Protein 9KEA (pdb70)

Radius of gyration: 30.54 Å; Cα contacts (8 Å, |Δi|>4): 1677; chains: 4; bounding box: 78×80×52 Å

Organism: NCBI:txid66428

Foldseek 3Di:
DDDADPLQADPDCCVVVVLCLQFQQKWKWFDDPPGIDIDGWGWDWDVVCAQTKIKTKDFPPPVVLVVLVVTQKIKIKGWDDKDKADCVLLVDPDDDTDMFTKMKIFIFTKDWFDDLVVQLVRVVVSVCSCCVRVRVNDDCPVCSVVVSVCSNGMIMMMTRTHDMDIGGRQCSVDDPVSSVSQLVVLCVDDVSVVSSVSSVVSSD/DDDADPLFADPDCVVVVVQCLLFQQKWKWFDDVPGIDTDGWGWDWVVLAQTKIKTKDFPPPVVLVVLVPGQKIKIKTWDDKAKADCVLQVDPPDDTDIFTKMKIFIFTKDWFQPLVVQLVGVVVSVCSNVVSVNDDCVVCSVVVVVVRNGMIMMMGRTHDMDIGGRQCSVDDLVSLVSQLVVLCVDPPPPSPVSSVSSVVSSD/DDDADPLQADPDCCVVVVLCLQFQQWWKWFADPPGIDTDGWGWDWPVVVLQQTKIKTKDFPPPVVLVVCVVTQKIKIKGWDDKAKADCVLLVDPDDDTDIFTKMKIFIFTKDWFDPLVVQLVRVVVSVCSCCVRVHVVDDCPVVSVVCVVCRNGMIMMMTRTRDMDIGGRQPSVDDLVSSVSRLVVCVPDVCPVSSVSSVVSSD/DDDADPLFADPDCCVVVVQCLQFQQWWKWFDDPPGIDTDGWGWDWDPVCAQTKIKTKDFPPPVVLVVLVVTQKIKIKGWDWKAKADCVLLVDPDDDIDIFTKMKIFIFTKDWFDDLVVQLVGVVVSCCSCCVRVHVVDDCVVPSVVVVVVRNGMIMMMTRTHDMDIGGRQCSVPDPVSSVSQLVVLCVDPDPPSPVSSVSSVVRVDD

Secondary structure (DSSP, 8-state):
-----GGGS-SSHHHHHHHHHH--EEEEEE--SSS-EEEEEEEEE----TT-EEEEEEETT-HHHHHHTT--EEEEEEEEEEEEE-GGGGT-SS---EEEEEEEEEEEEEEEE--HHHHHHHHHHHHHHHHHHTS-----GGGHHHHHHHGGGEEEEEEEEEEEEEEEESSTTS-HHHHHHHHHHHHT---HHHHHHHHHHHH-/-----GGGS-SSHHHHHHHHHH--EEEEEE--SSS-EEEEEEEEE---TT-EEEEEEETTSHHHHHGGG-SEEEEEEEEEEEEE-GGGTT-SS---EEEEEEEEEEEEEEEE--HHHHHHHHHHHHHHHHH------GGGHHHHHHHGGGEEEEEEEEEEEEEEEESSTTS-HHHHHHHHHHHHT--STTHHHHHHHHHHHH-/-----GGGS-SSHHHHHHHHHHS-EEEEEE--SSS-EEEEEEEEE-----TT-EEEEEEETTSHHHHHHTT--EEEEEEE---EEE-HHHHT-SS---EEEEEEEEEEEEEEEE--HHHHHHHHHHHHHHHHHHTS-----GGGHHHHHHHGGGEEEEEEEEEEEEEEEESSTTS-HHHHHHHHHHHHS---HHHHHHHHHHH-/-----GGGS-SSHHHHHHHHHH--EEEEEE--SSS-EEEEEEEEE----TT-EEEEEEETTSHHHHHGGG-SEEEEEEEEEEEEE-HHHHT-SS---EEEEEEEEEEEEEEEE--HHHHHHHHHHHHHHHHHHTS-----GGGHHHHHHHGGGEEEEEEEEEEEEEEEESSTTS-HHHHHHHHHHHHT--STTHHHHHHHHHHHH--

InterPro domains:
  IPR007396 Transcriptional regulator PAI 2-type [PF04299] (1-177)
  IPR007396 Transcriptional regulator PAI 2-type [PIRSF010372] (1-219)
  IPR007396 Transcriptional regulator PAI 2-type [PTHR35802] (1-219)
  IPR012349 FMN-binding split barrel [G3DSA:2.30.110.10] (1-220)

Structure (mmCIF, N/CA/C/O backbone):
data_9KEA
#
_entry.id   9KEA
#
_cell.length_a   107.621
_cell.length_b   162.475
_cell.length_c   59.032
_cell.angle_alpha   90.0
_cell.angle_beta   90.0
_cell.angle_gamma   90.0
#
_symmetry.space_group_name_H-M   'P 21 21 2'
#
loop_
_entity.id
_entity.type
_entity.pdbx_description
1 polymer 'FMN-binding negative transcriptional regulator'
2 non-polymer 'PROTOPORPHYRIN IX CONTAINING FE'
3 non-polymer 'COPPER (II) ION'
4 water water
#
loop_
_atom_site.group_PDB
_atom_site.id
_atom_site.type_symbol
_atom_site.label_atom_id
_atom_site.label_alt_id
_atom_site.label_comp_id
_atom_site.label_asym_id
_atom_site.label_entity_id
_atom_site.label_seq_id
_atom_site.pdbx_PDB_ins_code
_atom_site.Cartn_x
_atom_site.Cartn_y
_atom_site.Cartn_z
_atom_site.occupancy
_atom_site.B_iso_or_equiv
_atom_site.auth_seq_id
_atom_site.auth_comp_id
_atom_site.auth_asym_id
_atom_site.auth_atom_id
_atom_site.pdbx_PDB_model_num
ATOM 1 N N . SER A 1 1 ? 117.49159 63.08961 55.49713 1.000 38.50182 0 SER A N 1
ATOM 2 C CA . SER A 1 1 ? 117.69084 61.70656 54.98951 1.000 36.26255 0 SER A CA 1
ATOM 3 C C . SER A 1 1 ? 117.89543 60.60681 56.06322 1.000 34.44034 0 SER A C 1
ATOM 4 O O . SER A 1 1 ? 118.11166 60.91444 57.22310 1.000 35.82387 0 SER A O 1
ATOM 7 N N . MET A 1 2 ? 117.81729 59.32810 55.68259 1.000 32.91261 1 MET A N 1
ATOM 8 C CA . MET A 1 2 ? 118.02293 58.22572 56.64381 1.000 31.84448 1 MET A CA 1
ATOM 9 C C . MET A 1 2 ? 119.50215 57.91569 56.82659 1.000 31.53711 1 MET A C 1
ATOM 10 O O . MET A 1 2 ? 120.21247 57.65879 55.86438 1.000 33.40134 1 MET A O 1
ATOM 15 N N . TYR A 1 3 ? 119.96025 57.95992 58.07054 1.000 31.67239 2 TYR A N 1
ATOM 16 C CA . TYR A 1 3 ? 121.35367 57.70985 58.38898 1.000 31.76169 2 TYR A CA 1
ATOM 17 C C . TYR A 1 3 ? 121.70578 56.22366 58.30233 1.000 31.06816 2 TYR A C 1
ATOM 18 O O . TYR A 1 3 ? 121.28135 55.43591 59.13404 1.000 30.76543 2 TYR A O 1
ATOM 27 N N . VAL A 1 4 ? 122.53225 55.85623 57.33484 1.000 31.38891 3 VAL A N 1
ATOM 28 C CA . VAL A 1 4 ? 122.88063 54.44941 57.15941 1.000 31.44699 3 VAL A CA 1
ATOM 29 C C . VAL A 1 4 ? 124.36687 54.23964 57.39250 1.000 32.53879 3 VAL A C 1
ATOM 30 O O . VAL A 1 4 ? 125.19972 54.72654 56.62224 1.000 33.58006 3 VAL A O 1
ATOM 34 N N . PRO A 1 5 ? 124.70416 53.52682 58.47288 1.000 32.71612 4 PRO A N 1
ATOM 35 C CA . PRO A 1 5 ? 126.10879 53.16671 58.69964 1.000 34.15880 4 PRO A CA 1
ATOM 36 C C . PRO A 1 5 ? 126.62871 52.42111 57.46232 1.000 35.47459 4 PRO A C 1
ATOM 37 O O . PRO A 1 5 ? 125.88506 51.65925 56.83284 1.000 35.27124 4 PRO A O 1
ATOM 41 N N . GLU A 1 6 ? 127.87693 52.67624 57.10755 1.000 37.23502 5 GLU A N 1
ATOM 42 C CA . GLU A 1 6 ? 128.48309 52.16813 55.88268 1.000 39.22264 5 GLU A CA 1
ATOM 43 C C . GLU A 1 6 ? 128.34335 50.64762 55.71421 1.000 40.26228 5 GLU A C 1
ATOM 44 O O . GLU A 1 6 ? 128.21217 50.12714 54.60647 1.000 41.43984 5 GLU A O 1
ATOM 50 N N . GLN A 1 7 ? 128.42595 49.94001 56.82713 1.000 40.34053 6 GLN A N 1
ATOM 51 C CA . GLN A 1 7 ? 128.33064 48.49730 56.80901 1.000 41.94035 6 GLN A CA 1
ATOM 52 C C . GLN A 1 7 ? 126.92431 47.97166 56.50638 1.000 40.70027 6 GLN A C 1
ATOM 53 O O . GLN A 1 7 ? 126.76300 46.79605 56.19437 1.000 42.51075 6 GLN A O 1
ATOM 59 N N . TYR A 1 8 ? 125.90756 48.83559 56.58709 1.000 38.11684 7 TYR A N 1
ATOM 60 C CA . TYR A 1 8 ? 124.53230 48.38909 56.35825 1.000 37.21611 7 TYR A CA 1
ATOM 61 C C . TYR A 1 8 ? 124.00755 48.84223 55.01382 1.000 36.77549 7 TYR A C 1
ATOM 62 O O . TYR A 1 8 ? 122.81454 48.75010 54.72187 1.000 35.91164 7 TYR A O 1
ATOM 71 N N . ARG A 1 9 ? 124.93286 49.32112 54.19429 1.000 37.79098 8 ARG A N 1
ATOM 72 C CA . ARG A 1 9 ? 124.62802 49.74082 52.84092 1.000 40.18032 8 ARG A CA 1
ATOM 73 C C . ARG A 1 9 ? 124.54245 48.53413 51.89928 1.000 41.80211 8 ARG A C 1
ATOM 74 O O . ARG A 1 9 ? 125.22615 47.53391 52.10027 1.000 42.43868 8 ARG A O 1
ATOM 82 N N . PRO A 1 10 ? 123.64490 48.60251 50.90374 1.000 40.01914 9 PRO A N 1
ATOM 83 C CA . PRO A 1 10 ? 123.43675 47.50056 49.95700 1.000 42.39409 9 PRO A CA 1
ATOM 84 C C . PRO A 1 10 ? 124.65290 47.24431 49.07053 1.000 45.62596 9 PRO A C 1
ATOM 85 O O . PRO A 1 10 ? 125.26128 48.19446 48.58104 1.000 45.80434 9 PRO A O 1
ATOM 89 N N . ARG A 1 11 ? 125.00920 45.97552 48.88605 1.000 48.69612 10 ARG A N 1
ATOM 90 C CA . ARG A 1 11 ? 126.14343 45.60551 48.03417 1.000 52.66574 10 ARG A CA 1
ATOM 91 C C . ARG A 1 11 ? 125.80294 45.73760 46.55065 1.000 54.21518 10 ARG A C 1
ATOM 92 O O . ARG A 1 11 ? 126.68099 45.92006 45.71093 1.000 57.11786 10 ARG A O 1
ATOM 100 N N . ASP A 1 12 ? 124.52339 45.59968 46.23574 1.000 52.72621 11 ASP A N 1
ATOM 101 C CA . ASP A 1 12 ? 124.03350 45.75487 44.87226 1.000 53.97886 11 ASP A CA 1
ATOM 102 C C . ASP A 1 12 ? 122.74219 46.56008 44.87991 1.000 50.37980 11 ASP A C 1
ATOM 103 O O . ASP A 1 12 ? 121.94066 46.41788 45.80454 1.000 47.98049 11 ASP A O 1
ATOM 108 N N . ALA A 1 13 ? 122.52226 47.37379 43.84659 1.000 38.48168 12 ALA A N 1
ATOM 109 C CA . ALA A 1 13 ? 121.32433 48.23710 43.78685 1.000 40.42307 12 ALA A CA 1
ATOM 110 C C . ALA A 1 13 ? 120.04512 47.41465 43.59827 1.000 40.87280 12 ALA A C 1
ATOM 111 O O . ALA A 1 13 ? 118.92423 47.86138 43.92522 1.000 49.41718 12 ALA A O 1
ATOM 113 N N . SER A 1 14 ? 120.23171 46.20953 43.06966 1.000 39.76083 13 SER A N 1
ATOM 114 C CA . SER A 1 14 ? 119.15437 45.25676 42.88504 1.000 42.21343 13 SER A CA 1
ATOM 115 C C . SER A 1 14 ? 118.46649 44.91822 44.20223 1.000 40.47609 13 SER A C 1
ATOM 116 O O . SER A 1 14 ? 117.28217 44.60813 44.19892 1.000 39.74661 13 SER A O 1
ATOM 119 N N . TRP A 1 15 ? 119.18952 44.97600 45.31996 1.000 37.34272 14 TRP A N 1
ATOM 120 C CA . TRP A 1 15 ? 118.55999 44.72032 46.61484 1.000 36.71983 14 TRP A CA 1
ATOM 121 C C . TRP A 1 15 ? 117.47737 45.76852 46.87153 1.000 37.12613 14 TRP A C 1
ATOM 122 O O . TRP A 1 15 ? 116.39217 45.45917 47.34620 1.000 33.02091 14 TRP A O 1
ATOM 133 N N . THR A 1 16 ? 117.82239 47.01860 46.57945 1.000 35.89205 15 THR A N 1
ATOM 134 C CA . THR A 1 16 ? 116.93630 48.15227 46.75193 1.000 34.77328 15 THR A CA 1
ATOM 135 C C . THR A 1 16 ? 115.71813 48.07280 45.81553 1.000 33.77835 15 THR A C 1
ATOM 136 O O . THR A 1 16 ? 114.56602 48.21693 46.25350 1.000 31.18911 15 THR A O 1
ATOM 140 N N . LEU A 1 17 ? 115.97708 47.85682 44.52840 1.000 34.87574 16 LEU A N 1
ATOM 141 C CA . LEU A 1 17 ? 114.88791 47.80673 43.54928 1.000 33.88561 16 LEU A CA 1
ATOM 142 C C . LEU A 1 17 ? 113.91810 46.67253 43.91699 1.000 34.40205 16 LEU A C 1
ATOM 143 O O . LEU A 1 17 ? 112.67683 46.82724 43.89038 1.000 35.87543 16 LEU A O 1
ATOM 148 N N . GLU A 1 18 ? 114.51605 45.55683 44.31526 1.000 32.88053 17 GLU A N 1
ATOM 149 C CA . GLU A 1 18 ? 113.81204 44.36233 44.74854 1.000 34.90421 17 GLU A CA 1
ATOM 150 C C . GLU A 1 18 ? 112.93390 44.66210 45.92578 1.000 34.25962 17 GLU A C 1
ATOM 151 O O . GLU A 1 18 ? 111.76674 44.27577 45.96585 1.000 32.34791 17 GLU A O 1
ATOM 157 N N . LEU A 1 19 ? 113.50592 45.36544 46.89283 1.000 31.79108 18 LEU A N 1
ATOM 158 C CA . LEU A 1 19 ? 112.76874 45.64605 48.10727 1.000 31.18870 18 LEU A CA 1
ATOM 159 C C . LEU A 1 19 ? 111.55620 46.49557 47.76185 1.000 29.33296 18 LEU A C 1
ATOM 160 O O . LEU A 1 19 ? 110.45030 46.26080 48.25384 1.000 29.74357 18 LEU A O 1
ATOM 165 N N . ILE A 1 20 ? 111.75272 47.47053 46.88742 1.000 32.39780 19 ILE A N 1
ATOM 166 C CA . ILE A 1 20 ? 110.64328 48.33887 46.51243 1.000 29.73898 19 ILE A CA 1
ATOM 167 C C . ILE A 1 20 ? 109.50008 47.55194 45.84684 1.000 29.87949 19 ILE A C 1
ATOM 168 O O . ILE A 1 20 ? 108.32641 47.73956 46.18227 1.000 29.73977 19 ILE A O 1
ATOM 173 N N . ARG A 1 21 ? 109.84880 46.69636 44.89191 1.000 29.29896 20 ARG A N 1
ATOM 174 C CA . ARG A 1 21 ? 108.85748 45.91835 44.15642 1.000 32.83657 20 ARG A CA 1
ATOM 175 C C . ARG A 1 21 ? 108.14189 44.85919 45.01250 1.000 37.98077 20 ARG A C 1
ATOM 176 O O . ARG A 1 21 ? 106.95626 44.58010 44.82489 1.000 30.46110 20 ARG A O 1
ATOM 184 N N . SER A 1 22 ? 108.88991 44.24120 45.91829 1.000 37.29092 21 SER A N 1
ATOM 185 C CA . SER A 1 22 ? 108.34285 43.23026 46.80820 1.000 31.78620 21 SER A CA 1
ATOM 186 C C . SER A 1 22 ? 107.43483 43.82908 47.86573 1.000 29.61875 21 SER A C 1
ATOM 187 O O . SER A 1 22 ? 106.51645 43.17719 48.32749 1.000 30.08096 21 SER A O 1
ATOM 190 N N . ASN A 1 23 ? 107.69763 45.07410 48.24524 1.000 28.40644 22 ASN A N 1
ATOM 191 C CA . ASN A 1 23 ? 106.93405 45.73672 49.30840 1.000 28.97607 22 ASN A CA 1
ATOM 192 C C . ASN A 1 23 ? 106.44780 47.11781 48.91695 1.000 26.69450 22 ASN A C 1
ATOM 193 O O . ASN A 1 23 ? 106.89284 48.11705 49.47797 1.000 23.21568 22 ASN A O 1
ATOM 198 N N . PRO A 1 24 ? 105.52594 47.16771 47.94362 1.000 26.50578 23 PRO A N 1
ATOM 199 C CA . PRO A 1 24 ? 105.05886 48.38124 47.27522 1.000 24.30333 23 PRO A CA 1
ATOM 200 C C . PRO A 1 24 ? 104.05197 49.20711 48.07527 1.000 27.63519 23 PRO A C 1
ATOM 201 O O . PRO A 1 24 ? 103.67463 50.29216 47.63443 1.000 26.26223 23 PRO A O 1
ATOM 205 N N . LEU A 1 25 ? 103.59499 48.69540 49.21106 1.000 24.21210 24 LEU A N 1
ATOM 206 C CA . LEU A 1 25 ? 102.71749 49.47789 50.05959 1.000 22.35331 24 LEU A CA 1
ATOM 207 C C . LEU A 1 25 ? 103.63357 50.30928 50.93434 1.000 26.99142 24 LEU A C 1
ATOM 208 O O . LEU A 1 25 ? 104.09135 49.85452 51.97841 1.000 20.48031 24 LEU A O 1
ATOM 213 N N . ALA A 1 26 ? 103.91330 51.52449 50.47768 1.000 20.18306 25 ALA A N 1
ATOM 214 C CA . ALA A 1 26 ? 104.88449 52.38752 51.12988 1.000 22.99983 25 ALA A CA 1
ATOM 215 C C . ALA A 1 26 ? 104.20763 53.41765 51.99771 1.000 24.51850 25 ALA A C 1
ATOM 216 O O . ALA A 1 26 ? 102.99745 53.62389 51.90996 1.000 23.40569 25 ALA A O 1
ATOM 218 N N . LEU A 1 27 ? 105.01331 54.07391 52.82697 1.000 24.62509 26 LEU A N 1
ATOM 219 C CA . LEU A 1 27 ? 104.53594 55.14694 53.66085 1.000 20.57306 26 LEU A CA 1
ATOM 220 C C . LEU A 1 27 ? 104.92394 56.47647 53.03378 1.000 22.15138 26 LEU A C 1
ATOM 221 O O . LEU A 1 27 ? 106.10414 56.79709 52.89182 1.000 20.79016 26 LEU A O 1
ATOM 226 N N . LEU A 1 28 ? 103.90941 57.22016 52.61145 1.000 21.78478 27 LEU A N 1
ATOM 227 C CA . LEU A 1 28 ? 104.06460 58.54581 52.04772 1.000 18.08709 27 LEU A CA 1
ATOM 228 C C . LEU A 1 28 ? 104.01691 59.56386 53.18785 1.000 20.81940 27 LEU A C 1
ATOM 229 O O . LEU A 1 28 ? 103.04567 59.59816 53.95092 1.000 17.43033 27 LEU A O 1
ATOM 234 N N . VAL A 1 29 ? 105.09420 60.34101 53.31162 1.000 16.13439 28 VAL A N 1
ATOM 235 C CA . VAL A 1 29 ? 105.32364 61.22686 54.43932 1.000 18.57076 28 VAL A CA 1
ATOM 236 C C . VAL A 1 29 ? 105.66007 62.65271 53.95390 1.000 18.15584 28 VAL A C 1
ATOM 237 O O . VAL A 1 29 ? 106.63447 62.86501 53.21192 1.000 20.54017 28 VAL A O 1
ATOM 241 N N . THR A 1 30 ? 104.85671 63.62279 54.37185 1.000 20.27298 29 THR A N 1
ATOM 242 C CA . THR A 1 30 ? 105.10240 65.02076 53.99208 1.000 20.54399 29 THR A CA 1
ATOM 243 C C . THR A 1 30 ? 105.02127 65.89914 55.22877 1.000 18.12212 29 THR A C 1
ATOM 244 O O . THR A 1 30 ? 104.43917 65.49517 56.22675 1.000 17.19786 29 THR A O 1
ATOM 248 N N . ASN A 1 31 ? 105.63814 67.07487 55.18708 1.000 17.45598 30 ASN A N 1
ATOM 249 C CA . ASN A 1 31 ? 105.55577 67.99238 56.32103 1.000 20.99479 30 ASN A CA 1
ATOM 250 C C . ASN A 1 31 ? 104.10228 68.43878 56.55845 1.000 20.29719 30 ASN A C 1
ATOM 251 O O . ASN A 1 31 ? 103.32484 68.60440 55.61211 1.000 19.95511 30 ASN A O 1
ATOM 256 N N . GLY A 1 32 ? 103.75829 68.63986 57.82288 1.000 19.46459 31 GLY A N 1
ATOM 257 C CA . GLY A 1 32 ? 102.43832 69.09462 58.20573 1.000 21.57817 31 GLY A CA 1
ATOM 258 C C . GLY A 1 32 ? 102.55114 69.96491 59.44377 1.000 25.65267 31 GLY A C 1
ATOM 259 O O . GLY A 1 32 ? 103.63467 70.08128 60.01664 1.000 20.00729 31 GLY A O 1
ATOM 260 N N . PRO A 1 33 ? 101.43205 70.56494 59.87244 1.000 21.91277 32 PRO A N 1
ATOM 261 C CA . PRO A 1 33 ? 101.48148 71.44262 61.04894 1.000 21.57528 32 PRO A CA 1
ATOM 262 C C . PRO A 1 33 ? 101.80935 70.63516 62.29185 1.000 25.79080 32 PRO A C 1
ATOM 263 O O . PRO A 1 33 ? 101.13218 69.61157 62.52597 1.000 27.02123 32 PRO A O 1
ATOM 267 N N . GLN A 1 34 ? 102.85635 71.05823 63.01676 1.000 24.49904 33 GLN A N 1
ATOM 268 C CA . GLN A 1 34 ? 103.33291 70.45143 64.27650 1.000 23.46194 33 GLN A CA 1
ATOM 269 C C . GLN A 1 34 ? 104.07173 69.10771 64.12181 1.000 22.31020 33 GLN A C 1
ATOM 270 O O . GLN A 1 34 ? 105.00589 68.83146 64.88319 1.000 23.36027 33 GLN A O 1
ATOM 276 N N . HIS A 1 35 ? 103.63720 68.27207 63.17557 1.000 21.06709 34 HIS A N 1
ATOM 277 C CA . HIS A 1 35 ? 104.28447 66.98779 62.87727 1.000 19.98859 34 HIS A CA 1
ATOM 278 C C . HIS A 1 35 ? 103.86953 66.54786 61.47018 1.000 19.01775 34 HIS A C 1
ATOM 279 O O . HIS A 1 35 ? 102.97683 67.13100 60.88065 1.000 20.40328 34 HIS A O 1
ATOM 286 N N . PRO A 1 36 ? 104.52320 65.52901 60.90943 1.000 20.64282 35 PRO A N 1
ATOM 287 C CA . PRO A 1 36 ? 104.14858 65.22181 59.51553 1.000 19.64882 35 PRO A CA 1
ATOM 288 C C . PRO A 1 36 ? 102.82582 64.48240 59.26699 1.000 22.37439 35 PRO A C 1
ATOM 289 O O . PRO A 1 36 ? 102.17936 63.97372 60.17885 1.000 21.75344 35 PRO A O 1
ATOM 293 N N . TRP A 1 37 ? 102.45377 64.48380 57.98820 1.000 20.28555 36 TRP A N 1
ATOM 294 C CA . TRP A 1 37 ? 101.43642 63.64586 57.39773 1.000 17.83858 36 TRP A CA 1
ATOM 295 C C . TRP A 1 37 ? 102.06552 62.30216 57.03567 1.000 20.11842 36 TRP A C 1
ATOM 296 O O . TRP A 1 37 ? 103.20728 62.25975 56.52459 1.000 21.11725 36 TRP A O 1
ATOM 307 N N . ALA A 1 38 ? 101.32992 61.22178 57.28755 1.000 18.77589 37 ALA A N 1
ATOM 308 C CA . ALA A 1 38 ? 101.78525 59.88405 56.92650 1.000 18.88731 37 ALA A CA 1
ATOM 309 C C . ALA A 1 38 ? 100.61514 59.00784 56.49097 1.000 21.18770 37 ALA A C 1
ATOM 310 O O . ALA A 1 38 ? 99.68857 58.78542 57.25730 1.000 22.81099 37 ALA A O 1
ATOM 312 N N . THR A 1 39 ? 100.67016 58.50099 55.26670 1.000 22.72971 38 THR A N 1
ATOM 313 C CA . THR A 1 39 ? 99.62232 57.62110 54.76172 1.000 22.30240 38 THR A CA 1
ATOM 314 C C . THR A 1 39 ? 100.24773 56.41744 54.05723 1.000 23.89854 38 THR A C 1
ATOM 315 O O . THR A 1 39 ? 101.24828 56.56052 53.35553 1.000 25.43228 38 THR A O 1
ATOM 319 N N . HIS A 1 40 ? 99.67989 55.23983 54.28481 1.000 21.86373 39 HIS A N 1
ATOM 320 C CA . HIS A 1 40 ? 100.08239 54.02861 53.59079 1.000 20.83536 39 HIS A CA 1
ATOM 321 C C . HIS A 1 40 ? 99.44181 53.96300 52.19728 1.000 24.83948 39 HIS A C 1
ATOM 322 O O . HIS A 1 40 ? 98.21451 53.95098 52.07592 1.000 29.17454 39 HIS A O 1
ATOM 329 N N . VAL A 1 41 ? 100.26735 53.93922 51.15326 1.000 19.86111 40 VAL A N 1
ATOM 330 C CA . VAL A 1 41 ? 99.78665 53.99564 49.78187 1.000 19.78056 40 VAL A CA 1
ATOM 331 C C . VAL A 1 41 ? 100.43515 52.94991 48.88020 1.000 25.71692 40 VAL A C 1
ATOM 332 O O . VAL A 1 41 ? 101.57486 52.54450 49.09213 1.000 25.34557 40 VAL A O 1
ATOM 336 N N . PRO A 1 42 ? 99.68139 52.48571 47.88239 1.000 24.60650 41 PRO A N 1
ATOM 337 C CA . PRO A 1 42 ? 100.18008 51.52401 46.91046 1.000 25.24907 41 PRO A CA 1
ATOM 338 C C . PRO A 1 42 ? 100.89586 52.24241 45.77825 1.000 27.19103 41 PRO A C 1
ATOM 339 O O . PRO A 1 42 ? 100.25828 53.00697 45.03471 1.000 25.57312 41 PRO A O 1
ATOM 343 N N . VAL A 1 43 ? 102.20211 52.03086 45.66328 1.000 24.13874 42 VAL A N 1
ATOM 344 C CA . VAL A 1 43 ? 102.97734 52.69826 44.63064 1.000 25.13205 42 VAL A CA 1
ATOM 345 C C . VAL A 1 43 ? 103.58005 51.70139 43.65532 1.000 26.53637 42 VAL A C 1
ATOM 346 O O . VAL A 1 43 ? 103.65846 50.51365 43.93670 1.000 25.29213 42 VAL A O 1
ATOM 350 N N . LEU A 1 44 ? 103.98594 52.19462 42.49246 1.000 31.67649 43 LEU A N 1
ATOM 351 C CA . LEU A 1 44 ? 104.67722 51.38043 41.51120 1.000 27.29017 43 LEU A CA 1
ATOM 352 C C . LEU A 1 44 ? 105.51280 52.27228 40.59475 1.000 34.76635 43 LEU A C 1
ATOM 353 O O . LEU A 1 44 ? 105.18622 53.44361 40.37377 1.000 31.88549 43 LEU A O 1
ATOM 358 N N . PHE A 1 45 ? 106.57759 51.70787 40.03454 1.000 34.59692 44 PHE A N 1
ATOM 359 C CA . PHE A 1 45 ? 107.43009 52.45911 39.12531 1.000 37.96266 44 PHE A CA 1
ATOM 360 C C . PHE A 1 45 ? 106.68405 52.77804 37.83959 1.000 41.04626 44 PHE A C 1
ATOM 361 O O . PHE A 1 45 ? 105.90312 51.96527 37.34624 1.000 42.83160 44 PHE A O 1
ATOM 369 N N . ALA A 1 46 ? 106.92677 53.96613 37.30575 1.000 43.28750 45 ALA A N 1
ATOM 370 C CA . ALA A 1 46 ? 106.37262 54.34539 36.02584 1.000 40.59616 45 ALA A CA 1
ATOM 371 C C . ALA A 1 46 ? 107.22388 53.66947 34.95409 1.000 46.55146 45 ALA A C 1
ATOM 372 O O . ALA A 1 46 ? 108.42500 53.42638 35.16314 1.000 45.26356 45 ALA A O 1
ATOM 374 N N . GLU A 1 47 ? 106.60186 53.32762 33.83022 1.000 48.34874 46 GLU A N 1
ATOM 375 C CA . GLU A 1 47 ? 107.30970 52.62950 32.75940 1.000 52.03016 46 GLU A CA 1
ATOM 376 C C . GLU A 1 47 ? 108.48230 53.45846 32.23985 1.000 49.22824 46 GLU A C 1
ATOM 377 O O . GLU A 1 47 ? 109.64033 53.04327 32.34168 1.000 51.15053 46 GLU A O 1
ATOM 379 N N . ASP A 1 64 ? 120.98686 55.94749 40.40303 1.000 44.91122 63 ASP A N 1
ATOM 380 C CA . ASP A 1 64 ? 120.50180 54.85642 39.56073 1.000 48.71669 63 ASP A CA 1
ATOM 381 C C . ASP A 1 64 ? 118.97021 54.80181 39.48506 1.000 47.70047 63 ASP A C 1
ATOM 382 O O . ASP A 1 64 ? 118.39350 54.57321 38.41948 1.000 48.50212 63 ASP A O 1
ATOM 387 N N . LEU A 1 65 ? 118.31549 55.02751 40.61519 1.000 39.87119 64 LEU A N 1
ATOM 388 C CA . LEU A 1 65 ? 116.87448 55.20128 40.62958 1.000 33.62355 64 LEU A CA 1
ATOM 389 C C . LEU A 1 65 ? 116.58040 56.68632 40.45431 1.000 36.02060 64 LEU A C 1
ATOM 390 O O . LEU A 1 65 ? 115.46757 57.07232 40.08221 1.000 31.70592 64 LEU A O 1
ATOM 395 N N . VAL A 1 66 ? 117.59382 57.51193 40.74157 1.000 32.48571 65 VAL A N 1
ATOM 396 C CA . VAL A 1 66 ? 117.46785 58.95644 40.64754 1.000 32.25957 65 VAL A CA 1
ATOM 397 C C . VAL A 1 66 ? 117.00636 59.33745 39.24673 1.000 33.69832 65 VAL A C 1
ATOM 398 O O . VAL A 1 66 ? 117.50842 58.82361 38.24971 1.000 35.70472 65 VAL A O 1
ATOM 402 N N . GLY A 1 67 ? 115.99335 60.19250 39.18561 1.000 32.77410 66 GLY A N 1
ATOM 403 C CA . GLY A 1 67 ? 115.39749 60.57835 37.92302 1.000 34.52522 66 GLY A CA 1
ATOM 404 C C . GLY A 1 67 ? 114.20671 59.73796 37.48637 1.000 34.43527 66 GLY A C 1
ATOM 405 O O . GLY A 1 67 ? 113.43397 60.17001 36.63235 1.000 34.35673 66 GLY A O 1
ATOM 406 N N . ARG A 1 68 ? 114.04865 58.54650 38.06365 1.000 35.37033 67 ARG A N 1
ATOM 407 C CA . ARG A 1 68 ? 112.87675 57.71358 37.78079 1.000 32.65886 67 ARG A CA 1
ATOM 408 C C . ARG A 1 68 ? 111.67000 58.22944 38.55610 1.000 33.27805 67 ARG A C 1
ATOM 409 O O . ARG A 1 68 ? 111.80659 59.07165 39.44534 1.000 31.19371 67 ARG A O 1
ATOM 417 N N . ARG A 1 69 ? 110.48802 57.73483 38.20449 1.000 32.88264 68 ARG A N 1
ATOM 418 C CA . ARG A 1 69 ? 109.25335 58.20364 38.81893 1.000 33.15089 68 ARG A CA 1
ATOM 419 C C . ARG A 1 69 ? 108.44136 57.08424 39.45656 1.000 31.42910 68 ARG A C 1
ATOM 420 O O . ARG A 1 69 ? 108.26650 56.00341 38.88005 1.000 28.98869 68 ARG A O 1
ATOM 428 N N . LEU A 1 70 ? 107.94961 57.36165 40.65573 1.000 31.35744 69 LEU A N 1
ATOM 429 C CA . LEU A 1 70 ? 107.05915 56.45785 41.35931 1.000 29.10515 69 LEU A CA 1
ATOM 430 C C . LEU A 1 70 ? 105.64739 57.02046 41.28851 1.000 28.52171 69 LEU A C 1
ATOM 431 O O . LEU A 1 70 ? 105.43726 58.20588 41.48627 1.000 30.22630 69 LEU A O 1
ATOM 436 N N . LEU A 1 71 ? 104.69345 56.16670 40.95446 1.000 28.54077 70 LEU A N 1
ATOM 437 C CA . LEU A 1 71 ? 103.29532 56.53944 40.83732 1.000 28.54815 70 LEU A CA 1
ATOM 438 C C . LEU A 1 71 ? 102.52585 55.93602 41.98610 1.000 28.92401 70 LEU A C 1
ATOM 439 O O . LEU A 1 71 ? 102.84598 54.84526 42.44131 1.000 27.83941 70 LEU A O 1
ATOM 444 N N . GLY A 1 72 ? 101.49144 56.62581 42.44158 1.000 26.43197 71 GLY A N 1
ATOM 445 C CA . GLY A 1 72 ? 100.69719 56.09915 43.52793 1.000 25.34437 71 GLY A CA 1
ATOM 446 C C . GLY A 1 72 ? 99.30057 56.66999 43.52914 1.000 27.68353 71 GLY A C 1
ATOM 447 O O . GLY A 1 72 ? 98.99751 57.62923 42.80935 1.000 26.11743 71 GLY A O 1
ATOM 448 N N . HIS A 1 73 ? 98.44303 56.08560 44.35215 1.000 23.48035 72 HIS A N 1
ATOM 449 C CA . HIS A 1 73 ? 97.11757 56.64757 44.51981 1.000 26.98175 72 HIS A CA 1
ATOM 450 C C . HIS A 1 73 ? 96.64607 56.56114 45.96231 1.000 25.30409 72 HIS A C 1
ATOM 451 O O . HIS A 1 73 ? 97.23414 55.84857 46.79361 1.000 28.91029 72 HIS A O 1
ATOM 458 N N . LEU A 1 74 ? 95.61612 57.33735 46.26012 1.000 21.56426 73 LEU A N 1
ATOM 459 C CA . LEU A 1 74 ? 95.04737 57.39183 47.60237 1.000 24.56243 73 LEU A CA 1
ATOM 460 C C . LEU A 1 74 ? 93.61009 57.90138 47.54909 1.000 25.56132 73 LEU A C 1
ATOM 461 O O . LEU A 1 74 ? 93.10331 58.31207 46.48989 1.000 23.74344 73 LEU A O 1
ATOM 466 N N . ASN A 1 75 ? 92.95559 57.83516 48.69996 1.000 25.25001 74 ASN A N 1
ATOM 467 C CA . ASN A 1 75 ? 91.55900 58.21611 48.82554 1.000 24.24238 74 ASN A CA 1
ATOM 468 C C . ASN A 1 75 ? 91.37479 59.72808 48.68830 1.000 28.72177 74 ASN A C 1
ATOM 469 O O . ASN A 1 75 ? 92.04186 60.51310 49.36406 1.000 28.73796 74 ASN A O 1
ATOM 474 N N . LEU A 1 76 ? 90.48599 60.12745 47.78870 1.000 28.43805 75 LEU A N 1
ATOM 475 C CA . LEU A 1 76 ? 90.15389 61.54135 47.61923 1.000 28.07971 75 LEU A CA 1
ATOM 476 C C . LEU A 1 76 ? 89.70117 62.15694 48.94087 1.000 24.81802 75 LEU A C 1
ATOM 477 O O . LEU A 1 76 ? 89.99022 63.30262 49.23853 1.000 28.08720 75 LEU A O 1
ATOM 482 N N . MET A 1 77 ? 89.01747 61.36925 49.75153 1.000 27.51899 76 MET A N 1
ATOM 483 C CA . MET A 1 77 ? 88.49196 61.86396 51.01408 1.000 31.16948 76 MET A CA 1
ATOM 484 C C . MET A 1 77 ? 89.55226 61.89389 52.10232 1.000 24.35186 76 MET A C 1
ATOM 485 O O . MET A 1 77 ? 89.30594 62.38644 53.18740 1.000 31.11332 76 MET A O 1
ATOM 490 N N . ASN A 1 78 ? 90.72987 61.36390 51.80771 1.000 23.71024 77 ASN A N 1
ATOM 491 C CA . ASN A 1 78 ? 91.85102 61.42649 52.73510 1.000 22.50163 77 ASN A CA 1
ATOM 492 C C . ASN A 1 78 ? 92.33631 62.86432 52.78297 1.000 23.40939 77 ASN A C 1
ATOM 493 O O . ASN A 1 78 ? 92.70582 63.42443 51.74609 1.000 23.56846 77 ASN A O 1
ATOM 498 N N . PRO A 1 79 ? 92.32938 63.47322 53.97700 1.000 22.93956 78 PRO A N 1
ATOM 499 C CA . PRO A 1 79 ? 92.75099 64.87002 54.17433 1.000 20.78502 78 PRO A CA 1
ATOM 500 C C . PRO A 1 79 ? 94.18641 65.12289 53.72858 1.000 24.10819 78 PRO A C 1
ATOM 501 O O . PRO A 1 79 ? 94.55366 66.25646 53.34023 1.000 22.93891 78 PRO A O 1
ATOM 505 N N . HIS A 1 80 ? 94.98433 64.05212 53.76415 1.000 20.08386 79 HIS A N 1
ATOM 506 C CA . HIS A 1 80 ? 96.35688 64.10708 53.31167 1.000 23.48043 79 HIS A CA 1
ATOM 507 C C . HIS A 1 80 ? 96.41000 64.54528 51.85892 1.000 23.01721 79 HIS A C 1
ATOM 508 O O . HIS A 1 80 ? 97.31503 65.26567 51.45899 1.000 24.83359 79 HIS A O 1
ATOM 515 N N . TRP A 1 81 ? 95.43769 64.10466 51.07532 1.000 19.46017 80 TRP A N 1
ATOM 516 C CA . TRP A 1 81 ? 95.34699 64.51593 49.67815 1.000 26.93712 80 TRP A CA 1
ATOM 517 C C . TRP A 1 81 ? 95.26660 66.04431 49.58801 1.000 25.57382 80 TRP A C 1
ATOM 518 O O . TRP A 1 81 ? 95.93612 66.66855 48.76298 1.000 27.09584 80 TRP A O 1
ATOM 529 N N . GLU A 1 82 ? 94.47376 66.65240 50.46005 1.000 25.64629 81 GLU A N 1
ATOM 530 C CA . GLU A 1 82 ? 94.37634 68.10263 50.44695 1.000 28.81454 81 GLU A CA 1
ATOM 531 C C . GLU A 1 82 ? 95.73966 68.69779 50.81863 1.000 27.04197 81 GLU A C 1
ATOM 532 O O . GLU A 1 82 ? 96.19710 69.65994 50.18581 1.000 25.97410 81 GLU A O 1
ATOM 538 N N . ALA A 1 83 ? 96.39693 68.10752 51.81782 1.000 25.84577 82 ALA A N 1
ATOM 539 C CA . ALA A 1 83 ? 97.72456 68.58468 52.21971 1.000 26.74875 82 ALA A CA 1
ATOM 540 C C . ALA A 1 83 ? 98.78954 68.45354 51.12881 1.000 27.12463 82 ALA A C 1
ATOM 541 O O . ALA A 1 83 ? 99.75998 69.22085 51.11198 1.000 28.73153 82 ALA A O 1
ATOM 543 N N . LEU A 1 84 ? 98.63054 67.49017 50.23098 1.000 23.41373 83 LEU A N 1
ATOM 544 C CA . LEU A 1 84 ? 99.65074 67.26325 49.21100 1.000 25.77992 83 LEU A CA 1
ATOM 545 C C . LEU A 1 84 ? 99.78519 68.48611 48.31332 1.000 28.01057 83 LEU A C 1
ATOM 546 O O . LEU A 1 84 ? 100.86095 68.77139 47.80286 1.000 33.26812 83 LEU A O 1
ATOM 551 N N . ALA A 1 85 ? 98.68932 69.21341 48.14346 1.000 25.20821 84 ALA A N 1
ATOM 552 C CA . ALA A 1 85 ? 98.72923 70.47210 47.43443 1.000 31.69768 84 ALA A CA 1
ATOM 553 C C . ALA A 1 85 ? 99.57523 71.35923 48.32623 1.000 29.37945 84 ALA A C 1
ATOM 554 O O . ALA A 1 85 ? 99.41817 71.35711 49.54201 1.000 38.46080 84 ALA A O 1
ATOM 556 N N . GLY A 1 86 ? 100.52074 72.07405 47.76928 1.000 26.97469 85 GLY A N 1
ATOM 557 C CA . GLY A 1 86 ? 101.36841 72.84122 48.65709 1.000 32.45635 85 GLY A CA 1
ATOM 558 C C . GLY A 1 86 ? 102.58411 72.12437 49.24315 1.000 30.88390 85 GLY A C 1
ATOM 559 O O . GLY A 1 86 ? 103.34502 72.72760 50.00244 1.000 34.10547 85 GLY A O 1
ATOM 560 N N . ALA A 1 87 ? 102.77309 70.84595 48.92936 1.000 28.39121 86 ALA A N 1
ATOM 561 C CA . ALA A 1 87 ? 104.00887 70.16563 49.34164 1.000 25.52677 86 ALA A CA 1
ATOM 562 C C . ALA A 1 87 ? 104.83757 69.96639 48.07447 1.000 24.63534 86 ALA A C 1
ATOM 563 O O . ALA A 1 87 ? 104.43230 69.26060 47.16421 1.000 29.57707 86 ALA A O 1
ATOM 565 N N . GLY A 1 88 ? 106.00016 70.58571 48.01061 1.000 21.13272 87 GLY A N 1
ATOM 566 C CA . GLY A 1 88 ? 106.85640 70.44112 46.84704 1.000 21.98617 87 GLY A CA 1
ATOM 567 C C . GLY A 1 88 ? 107.56611 69.09856 46.79498 1.000 23.51555 87 GLY A C 1
ATOM 568 O O . GLY A 1 88 ? 107.84566 68.59689 45.70867 1.000 22.15108 87 GLY A O 1
ATOM 569 N N . HIS A 1 89 ? 107.86709 68.53662 47.96734 1.000 20.81507 88 HIS A N 1
ATOM 570 C CA . HIS A 1 89 ? 108.66389 67.31226 48.06535 1.000 23.07824 88 HIS A CA 1
ATOM 571 C C . HIS A 1 89 ? 108.12788 66.31578 49.09306 1.000 25.65577 88 HIS A C 1
ATOM 572 O O . HIS A 1 89 ? 107.44467 66.69527 50.06928 1.000 20.63259 88 HIS A O 1
ATOM 579 N N . ALA A 1 90 ? 108.50807 65.05242 48.92027 1.000 23.19631 89 ALA A N 1
ATOM 580 C CA . ALA A 1 90 ? 108.00342 64.01668 49.80853 1.000 25.86532 89 ALA A CA 1
ATOM 581 C C . ALA A 1 90 ? 108.99893 62.89585 50.07197 1.000 20.10473 89 ALA A C 1
ATOM 582 O O . ALA A 1 90 ? 109.96261 62.70529 49.32095 1.000 21.65325 89 ALA A O 1
ATOM 584 N N . LEU A 1 91 ? 108.69599 62.12287 51.11582 1.000 20.87046 90 LEU A N 1
ATOM 585 C CA . LEU A 1 91 ? 109.47484 60.93491 51.44956 1.000 24.20532 90 LEU A CA 1
ATOM 586 C C . LEU A 1 91 ? 108.57316 59.71053 51.31882 1.000 23.87629 90 LEU A C 1
ATOM 587 O O . LEU A 1 91 ? 107.43137 59.76142 51.73685 1.000 21.98693 90 LEU A O 1
ATOM 592 N N . LEU A 1 92 ? 109.07019 58.63230 50.71620 1.000 25.90154 91 LEU A N 1
ATOM 593 C CA . LEU A 1 92 ? 108.37306 57.34178 50.67383 1.000 23.87085 91 LEU A CA 1
ATOM 594 C C . LEU A 1 92 ? 109.21615 56.29197 51.39320 1.000 23.96793 91 LEU A C 1
ATOM 595 O O . LEU A 1 92 ? 110.35284 56.06174 51.02320 1.000 21.10283 91 LEU A O 1
ATOM 600 N N . VAL A 1 93 ? 108.66112 55.65271 52.41546 1.000 22.54464 92 VAL A N 1
ATOM 601 C CA . VAL A 1 93 ? 109.39372 54.63728 53.15283 1.000 23.72487 92 VAL A CA 1
ATOM 602 C C . VAL A 1 93 ? 108.84518 53.24850 52.86985 1.000 25.20524 92 VAL A C 1
ATOM 603 O O . VAL A 1 93 ? 107.67793 52.97535 53.12326 1.000 24.68283 92 VAL A O 1
ATOM 607 N N . PHE A 1 94 ? 109.71419 52.38628 52.35425 1.000 22.33347 93 PHE A N 1
ATOM 608 C CA . PHE A 1 94 ? 109.41746 50.99757 52.05258 1.000 21.31345 93 PHE A CA 1
ATOM 609 C C . PHE A 1 94 ? 110.06857 50.16623 53.13341 1.000 27.00604 93 PHE A C 1
ATOM 610 O O . PHE A 1 94 ? 111.20050 50.44110 53.51650 1.000 27.93163 93 PHE A O 1
ATOM 618 N N . GLN A 1 95 ? 109.37266 49.14859 53.62436 1.000 22.72492 94 GLN A N 1
ATOM 619 C CA . GLN A 1 95 ? 109.96228 48.28007 54.62020 1.000 24.48084 94 GLN A CA 1
ATOM 620 C C . GLN A 1 95 ? 109.90160 46.85002 54.14848 1.000 24.20111 94 GLN A C 1
ATOM 621 O O . GLN A 1 95 ? 108.87111 46.39149 53.68805 1.000 24.42170 94 GLN A O 1
ATOM 627 N N . GLY A 1 96 ? 11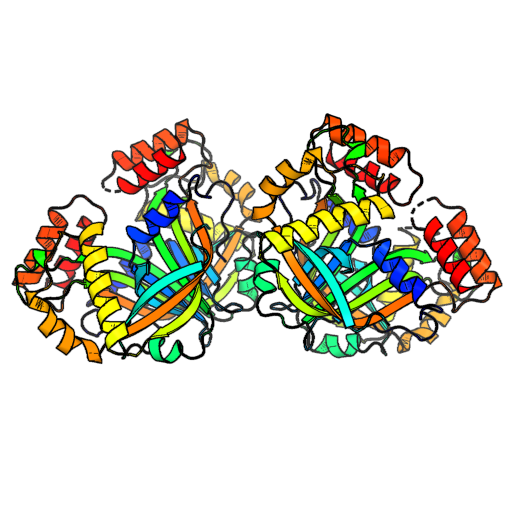1.02259 46.14356 54.25165 1.000 31.27056 95 GLY A N 1
ATOM 628 C CA . GLY A 1 96 ? 111.05905 44.72997 53.92565 1.000 26.65622 95 GLY A CA 1
ATOM 629 C C . GLY A 1 96 ? 111.15296 43.95431 55.22150 1.000 27.85539 95 GLY A C 1
ATOM 630 O O . GLY A 1 96 ? 110.82952 44.47713 56.28611 1.000 26.86483 95 GLY A O 1
ATOM 631 N N . PRO A 1 97 ? 111.64448 42.71081 55.15022 1.000 30.01316 96 PRO A N 1
ATOM 632 C CA . PRO A 1 97 ? 111.74648 41.89451 56.36287 1.000 30.77122 96 PRO A CA 1
ATOM 633 C C . PRO A 1 97 ? 112.63018 42.50864 57.44636 1.000 33.39633 96 PRO A C 1
ATOM 634 O O . PRO A 1 97 ? 113.58011 43.25114 57.16982 1.000 27.52370 96 PRO A O 1
ATOM 638 N N . GLY A 1 98 ? 112.29403 42.18145 58.68564 1.000 26.85562 97 GLY A N 1
ATOM 639 C CA . GLY A 1 98 ? 113.04883 42.61409 59.83764 1.000 26.54216 97 GLY A CA 1
ATOM 640 C C . GLY A 1 98 ? 112.69048 41.74457 61.02512 1.000 31.94578 97 GLY A C 1
ATOM 641 O O . GLY A 1 98 ? 111.61085 41.14675 61.07750 1.000 32.91526 97 GLY A O 1
ATOM 642 N N . SER A 1 99 ? 113.57511 41.70309 62.00803 1.000 28.00946 98 SER A N 1
ATOM 643 C CA . SER A 1 99 ? 113.35924 40.90405 63.18493 1.000 28.90245 98 SER A CA 1
ATOM 644 C C . SER A 1 99 ? 114.28089 41.32445 64.29893 1.000 32.04155 98 SER A C 1
ATOM 645 O O . SER A 1 99 ? 115.38899 41.80803 64.06007 1.000 30.82471 98 SER A O 1
ATOM 648 N N . TYR A 1 100 ? 113.82257 41.09824 65.52052 1.000 29.53578 99 TYR A N 1
ATOM 649 C CA . TYR A 1 100 ? 114.65584 41.25663 66.68628 1.000 30.06397 99 TYR A CA 1
ATOM 650 C C . TYR A 1 100 ? 115.73745 40.18791 66.66212 1.000 31.49673 99 TYR A C 1
ATOM 651 O O . TYR A 1 100 ? 115.47849 39.02700 66.30562 1.000 32.62198 99 TYR A O 1
ATOM 660 N N . VAL A 1 101 ? 116.93949 40.57047 67.07364 1.000 31.64036 100 VAL A N 1
ATOM 661 C CA . VAL A 1 101 ? 118.05394 39.62032 67.17866 1.000 33.15120 100 VAL A CA 1
ATOM 662 C C . VAL A 1 101 ? 118.48595 39.57308 68.62032 1.000 34.09951 100 VAL A C 1
ATOM 663 O O . VAL A 1 101 ? 119.11214 40.52231 69.12234 1.000 33.61958 100 VAL A O 1
ATOM 667 N N . SER A 1 102 ? 118.13363 38.47020 69.27700 1.000 35.61545 101 SER A N 1
ATOM 668 C CA . SER A 1 102 ? 118.49700 38.20932 70.66832 1.000 36.94963 101 SER A CA 1
ATOM 669 C C . SER A 1 102 ? 119.92565 37.66019 70.77561 1.000 38.23392 101 SER A C 1
ATOM 670 O O . SER A 1 102 ? 120.31910 36.81312 69.98265 1.000 38.94953 101 SER A O 1
ATOM 673 N N . PRO A 1 103 ? 120.69933 38.14290 71.76148 1.000 38.69799 102 PRO A N 1
ATOM 674 C CA . PRO A 1 103 ? 122.10649 37.74248 71.89195 1.000 43.13195 102 PRO A CA 1
ATOM 675 C C . PRO A 1 103 ? 122.29309 36.23858 72.12380 1.000 45.51059 102 PRO A C 1
ATOM 676 O O . PRO A 1 103 ? 123.37966 35.72849 71.88770 1.000 43.47952 102 PRO A O 1
ATOM 680 N N . THR A 1 104 ? 121.24820 35.54750 72.56671 1.000 46.00392 103 THR A N 1
ATOM 681 C CA . THR A 1 104 ? 121.33694 34.11598 72.80136 1.000 46.53247 103 THR A CA 1
ATOM 682 C C . THR A 1 104 ? 121.82125 33.41297 71.53923 1.000 47.73018 103 THR A C 1
ATOM 683 O O . THR A 1 104 ? 122.67860 32.53016 71.58974 1.000 47.03435 103 THR A O 1
ATOM 687 N N . VAL A 1 105 ? 121.32893 33.88932 70.40378 1.000 46.50059 104 VAL A N 1
ATOM 688 C CA . VAL A 1 105 ? 121.68151 33.34335 69.10476 1.000 43.91080 104 VAL A CA 1
ATOM 689 C C . VAL A 1 105 ? 123.19150 33.41157 68.83619 1.000 44.50835 104 VAL A C 1
ATOM 690 O O . VAL A 1 105 ? 123.76341 32.50271 68.23342 1.000 45.97588 104 VAL A O 1
ATOM 694 N N . TYR A 1 106 ? 123.82984 34.48626 69.29653 1.000 43.56483 105 TYR A N 1
ATOM 695 C CA . TYR A 1 106 ? 125.26421 34.71160 69.07694 1.000 44.11322 105 TYR A CA 1
ATOM 696 C C . TYR A 1 106 ? 126.14127 33.69500 69.80710 1.000 46.63570 105 TYR A C 1
ATOM 697 O O . TYR A 1 106 ? 127.20683 33.29782 69.31656 1.000 48.83014 105 TYR A O 1
ATOM 706 N N . GLU A 1 107 ? 125.69069 33.30236 70.99428 1.000 48.01622 106 GLU A N 1
ATOM 707 C CA . GLU A 1 107 ? 126.42642 32.38280 71.85904 1.000 49.94337 106 GLU A CA 1
ATOM 708 C C . GLU A 1 107 ? 127.74377 32.99694 72.29167 1.000 52.74265 106 GLU A C 1
ATOM 709 O O . GLU A 1 107 ? 128.73838 32.31153 72.50473 1.000 55.35527 106 GLU A O 1
ATOM 715 N N . THR A 1 108 ? 127.72416 34.31170 72.42781 1.000 57.49027 107 THR A N 1
ATOM 716 C CA . THR A 1 108 ? 128.88533 35.05536 72.85581 1.000 53.13661 107 THR A CA 1
ATOM 717 C C . THR A 1 108 ? 128.48545 35.99980 73.97521 1.000 51.18904 107 THR A C 1
ATOM 718 O O . THR A 1 108 ? 127.30862 36.31412 74.15525 1.000 51.14336 107 THR A O 1
ATOM 722 N N . ALA A 1 109 ? 129.48116 36.44350 74.72511 1.000 55.24904 108 ALA A N 1
ATOM 723 C CA . ALA A 1 109 ? 129.29685 37.43482 75.76750 1.000 54.21786 108 ALA A CA 1
ATOM 724 C C . ALA A 1 109 ? 130.62959 38.15400 75.90523 1.000 53.12165 108 ALA A C 1
ATOM 725 O O . ALA A 1 109 ? 131.67136 37.51372 75.85776 1.000 55.69259 108 ALA A O 1
ATOM 727 N N . PRO A 1 110 ? 130.60719 39.48960 76.05529 1.000 55.02062 109 PRO A N 1
ATOM 728 C CA . PRO A 1 110 ? 129.39539 40.31906 76.11412 1.000 47.46696 109 PRO A CA 1
ATOM 729 C C . PRO A 1 110 ? 128.75441 40.62393 74.75870 1.000 46.91203 109 PRO A C 1
ATOM 730 O O . PRO A 1 110 ? 129.36360 40.45840 73.70636 1.000 50.30897 109 PRO A O 1
ATOM 734 N N . ALA A 1 111 ? 127.51759 41.09398 74.80538 1.000 45.61099 110 ALA A N 1
ATOM 735 C CA . ALA A 1 111 ? 126.78957 41.47183 73.60454 1.000 44.08455 110 ALA A CA 1
ATOM 736 C C . ALA A 1 111 ? 125.69830 42.45649 73.95792 1.000 43.47698 110 ALA A C 1
ATOM 737 O O . ALA A 1 111 ? 125.46593 42.76027 75.12676 1.000 44.32602 110 ALA A O 1
ATOM 739 N N . ALA A 1 112 ? 125.03139 42.94568 72.92676 1.000 42.11423 111 ALA A N 1
ATOM 740 C CA . ALA A 1 112 ? 123.83934 43.74940 73.08080 1.000 40.61594 111 ALA A CA 1
ATOM 741 C C . ALA A 1 112 ? 122.86910 43.23129 72.04573 1.000 37.95586 111 ALA A C 1
ATOM 742 O O . ALA A 1 112 ? 123.28873 42.80683 70.97085 1.000 40.96853 111 ALA A O 1
ATOM 744 N N . PRO A 1 113 ? 121.57105 43.23925 72.36376 1.000 35.47240 112 PRO A N 1
ATOM 745 C CA . PRO A 1 113 ? 120.60539 42.78435 71.36098 1.000 36.68778 112 PRO A CA 1
ATOM 746 C C . PRO A 1 113 ? 120.54962 43.78116 70.22081 1.000 36.28519 112 PRO A C 1
ATOM 747 O O . PRO A 1 113 ? 121.09108 44.87448 70.36955 1.000 34.24602 112 PRO A O 1
ATOM 751 N N . THR A 1 114 ? 119.90883 43.43564 69.10918 1.000 34.94053 113 THR A N 1
ATOM 752 C CA . THR A 1 114 ? 119.70661 44.45372 68.07980 1.000 33.42489 113 THR A CA 1
ATOM 753 C C . THR A 1 114 ? 118.49597 44.13048 67.23463 1.000 28.94352 113 THR A C 1
ATOM 754 O O . THR A 1 114 ? 117.70012 43.28389 67.59043 1.000 30.64033 113 THR A O 1
ATOM 758 N N . TRP A 1 115 ? 118.29546 44.88054 66.16748 1.000 27.75213 114 TRP A N 1
ATOM 759 C CA . TRP A 1 115 ? 117.21073 44.60454 65.25646 1.000 27.12605 114 TRP A CA 1
ATOM 760 C C . TRP A 1 115 ? 117.79194 44.58138 63.86509 1.000 26.97087 114 TRP A C 1
ATOM 761 O O . TRP A 1 115 ? 118.45857 45.52694 63.46225 1.000 29.43631 114 TRP A O 1
ATOM 772 N N . ASP A 1 116 ? 117.55963 43.50120 63.13533 1.000 27.64466 115 ASP A N 1
ATOM 773 C CA . ASP A 1 116 ? 117.99382 43.42102 61.75188 1.000 27.73399 115 ASP A CA 1
ATOM 774 C C . ASP A 1 116 ? 116.79823 43.80517 60.90963 1.000 31.68803 115 ASP A C 1
ATOM 775 O O . ASP A 1 116 ? 115.71033 43.32647 61.16259 1.000 32.11684 115 ASP A O 1
ATOM 780 N N . PHE A 1 117 ? 116.95991 44.70336 59.94939 1.000 32.12534 116 PHE A N 1
ATOM 781 C CA . PHE A 1 117 ? 115.80870 45.07462 59.14481 1.000 27.92155 116 PHE A CA 1
ATOM 782 C C . PHE A 1 117 ? 116.23273 45.65639 57.81433 1.000 30.72234 116 PHE A C 1
ATOM 783 O O . PHE A 1 117 ? 117.40544 45.97507 57.60489 1.000 29.53490 116 PHE A O 1
ATOM 791 N N . THR A 1 118 ? 115.25734 45.78536 56.92005 1.000 29.49978 117 THR A N 1
ATOM 792 C CA . THR A 1 118 ? 115.50027 46.29212 55.58506 1.000 25.63241 117 THR A CA 1
ATOM 793 C C . THR A 1 118 ? 114.50318 47.40306 55.29040 1.000 26.95109 117 THR A C 1
ATOM 794 O O . THR A 1 118 ? 113.30408 47.26883 55.54227 1.000 31.57937 117 THR A O 1
ATOM 798 N N . SER A 1 119 ? 115.01711 48.51424 54.77393 1.000 27.36502 118 SER A N 1
ATOM 799 C CA . SER A 1 119 ? 114.21268 49.70599 54.56613 1.000 24.85295 118 SER A CA 1
ATOM 800 C C . SER A 1 119 ? 114.75310 50.58104 53.45678 1.000 26.78872 118 SER A C 1
ATOM 801 O O . SER A 1 119 ? 115.95769 50.68645 53.28764 1.000 27.12734 118 SER A O 1
ATOM 804 N N . VAL A 1 120 ? 113.86907 51.21068 52.69401 1.000 21.53749 119 VAL A N 1
ATOM 805 C CA . VAL A 1 120 ? 114.31491 52.13858 51.66580 1.000 21.78868 119 VAL A CA 1
ATOM 806 C C . VAL A 1 120 ? 113.51238 53.44007 51.73315 1.000 24.02234 119 VAL A C 1
ATOM 807 O O . VAL A 1 120 ? 112.28742 53.42692 51.63927 1.000 23.55601 119 VAL A O 1
ATOM 811 N N . HIS A 1 121 ? 114.21791 54.55754 51.88857 1.000 22.23995 120 HIS A N 1
ATOM 812 C CA . HIS A 1 121 ? 113.58969 55.86788 51.91530 1.000 20.33771 120 HIS A CA 1
ATOM 813 C C . HIS A 1 121 ? 113.87230 56.58696 50.62249 1.000 22.30708 120 HIS A C 1
ATOM 814 O O . HIS A 1 121 ? 115.00778 56.93406 50.33915 1.000 21.76833 120 HIS A O 1
ATOM 821 N N . VAL A 1 122 ? 112.82328 56.81883 49.85297 1.000 20.83948 121 VAL A N 1
ATOM 822 C CA . VAL A 1 122 ? 112.92956 57.54097 48.60868 1.000 23.16009 121 VAL A CA 1
ATOM 823 C C . VAL A 1 122 ? 112.52523 59.00131 48.82935 1.000 23.34861 121 VAL A C 1
ATOM 824 O O . VAL A 1 122 ? 111.44215 59.28927 49.33012 1.000 25.38032 121 VAL A O 1
ATOM 828 N N . HIS A 1 123 ? 113.42334 59.90951 48.45596 1.000 24.40641 122 HIS A N 1
ATOM 829 C CA . HIS A 1 123 ? 113.20842 61.35489 48.47448 1.000 27.92932 122 HIS A CA 1
ATOM 830 C C . HIS A 1 123 ? 112.84033 61.79603 47.07440 1.000 29.67844 122 HIS A C 1
ATOM 831 O O . HIS A 1 123 ? 113.56162 61.44798 46.11425 1.000 27.99112 122 HIS A O 1
ATOM 838 N N . GLY A 1 124 ? 111.77687 62.58930 46.93474 1.000 25.67711 123 GLY A N 1
ATOM 839 C CA . GLY A 1 124 ? 111.50602 63.11766 45.60967 1.000 26.78479 123 GLY A CA 1
ATOM 840 C C . GLY A 1 124 ? 110.59764 64.31693 45.44830 1.000 24.29770 123 GLY A C 1
ATOM 841 O O . GLY A 1 124 ? 109.89831 64.73073 46.36624 1.000 23.87723 123 GLY A O 1
ATOM 842 N N . ALA A 1 125 ? 110.59068 64.86196 44.24357 1.000 24.03850 124 ALA A N 1
ATOM 843 C CA . ALA A 1 125 ? 109.71390 65.97567 43.94930 1.000 24.38228 124 ALA A CA 1
ATOM 844 C C . ALA A 1 125 ? 108.30268 65.42378 43.72640 1.000 23.91818 124 ALA A C 1
ATOM 845 O O . ALA A 1 125 ? 108.11532 64.40311 43.08443 1.000 29.49899 124 ALA A O 1
ATOM 847 N N . LEU A 1 126 ? 107.32471 66.10052 44.29672 1.000 23.63476 125 LEU A N 1
ATOM 848 C CA . LEU A 1 126 ? 105.94595 65.64257 44.29728 1.000 28.13520 125 LEU A CA 1
ATOM 849 C C . LEU A 1 126 ? 105.11571 66.33162 43.21207 1.000 29.03431 125 LEU A C 1
ATOM 850 O O . LEU A 1 126 ? 105.23554 67.51933 42.98369 1.000 33.20358 125 LEU A O 1
ATOM 855 N N . ARG A 1 127 ? 104.30157 65.55480 42.51682 1.000 34.94546 126 ARG A N 1
ATOM 856 C CA . ARG A 1 127 ? 103.37317 66.07768 41.51998 1.000 33.75580 126 ARG A CA 1
ATOM 857 C C . ARG A 1 127 ? 102.02973 65.41054 41.74280 1.000 32.79331 126 ARG A C 1
ATOM 858 O O . ARG A 1 127 ? 101.97089 64.21381 42.03908 1.000 34.16652 126 ARG A O 1
ATOM 866 N N . LEU A 1 128 ? 100.95136 66.17730 41.62136 1.000 32.78876 127 LEU A N 1
ATOM 867 C CA . LEU A 1 128 ? 99.61678 65.64826 41.87482 1.000 26.94506 127 LEU A CA 1
ATOM 868 C C . LEU A 1 128 ? 98.90369 65.32196 40.58324 1.000 31.34980 127 LEU A C 1
ATOM 869 O O . LEU A 1 128 ? 99.05188 66.03816 39.58951 1.000 32.76509 127 LEU A O 1
ATOM 874 N N . ILE A 1 129 ? 98.15970 64.21731 40.60126 1.000 24.93396 128 ILE A N 1
ATOM 875 C CA . ILE A 1 129 ? 97.38767 63.77027 39.44731 1.000 30.53396 128 ILE A CA 1
ATOM 876 C C . ILE A 1 129 ? 95.89926 63.63860 39.78737 1.000 29.91065 128 ILE A C 1
ATOM 877 O O . ILE A 1 129 ? 95.54164 62.88938 40.69611 1.000 29.98048 128 ILE A O 1
ATOM 882 N N . ASP A 1 130 ? 95.04118 64.37714 39.07651 1.000 32.88937 129 ASP A N 1
ATOM 883 C CA . ASP A 1 130 ? 93.58135 64.25617 39.25491 1.000 31.92547 129 ASP A CA 1
ATOM 884 C C . ASP A 1 130 ? 92.83794 63.98627 37.94926 1.000 31.67448 129 ASP A C 1
ATOM 885 O O . ASP A 1 130 ? 91.62040 63.83303 37.94360 1.000 41.08738 129 ASP A O 1
ATOM 890 N N . ASP A 1 131 ? 93.56406 63.93269 36.84281 1.000 32.71551 130 ASP A N 1
ATOM 891 C CA . ASP A 1 131 ? 92.96898 63.57296 35.55296 1.000 33.55443 130 ASP A CA 1
ATOM 892 C C . ASP A 1 131 ? 92.50803 62.11919 35.58536 1.000 35.87547 130 ASP A C 1
ATOM 893 O O . ASP A 1 131 ? 93.28947 61.23237 35.90981 1.000 38.17714 130 ASP A O 1
ATOM 898 N N . PRO A 1 132 ? 91.22309 61.87806 35.27183 1.000 36.60018 131 PRO A N 1
ATOM 899 C CA . PRO A 1 132 ? 90.66716 60.52091 35.28866 1.000 37.58750 131 PRO A CA 1
ATOM 900 C C . PRO A 1 132 ? 91.38237 59.53112 34.36769 1.000 39.00176 131 PRO A C 1
ATOM 901 O O . PRO A 1 132 ? 91.48876 58.36467 34.73939 1.000 37.82422 131 PRO A O 1
ATOM 905 N N . ASP A 1 133 ? 91.84746 59.96945 33.19989 1.000 37.10667 132 ASP A N 1
ATOM 906 C CA . ASP A 1 133 ? 92.53904 59.05390 32.29237 1.000 39.02928 132 ASP A CA 1
ATOM 907 C C . ASP A 1 133 ? 93.83764 58.54776 32.91537 1.000 40.23292 132 ASP A C 1
ATOM 908 O O . ASP A 1 133 ? 94.14261 57.34452 32.87095 1.000 42.84633 132 ASP A O 1
ATOM 913 N N . ASP A 1 134 ? 94.57567 59.47262 33.52314 1.000 40.84441 133 ASP A N 1
ATOM 914 C CA . ASP A 1 134 ? 95.83033 59.16330 34.18875 1.000 37.18196 133 ASP A CA 1
ATOM 915 C C . ASP A 1 134 ? 95.62246 58.26418 35.40323 1.000 36.90438 133 ASP A C 1
ATOM 916 O O . ASP A 1 134 ? 96.42072 57.35031 35.66841 1.000 34.57340 133 ASP A O 1
ATOM 921 N N . LEU A 1 135 ? 94.54533 58.52169 36.13535 1.000 29.93196 134 LEU A N 1
ATOM 922 C CA . LEU A 1 135 ? 94.23167 57.72103 37.30791 1.000 37.48678 134 LEU A CA 1
ATOM 923 C C . LEU A 1 135 ? 93.84679 56.29455 36.88163 1.000 36.14649 134 LEU A C 1
ATOM 924 O O . LEU A 1 135 ? 94.25711 55.30134 37.50847 1.000 32.65607 134 LEU A O 1
ATOM 929 N N . ARG A 1 136 ? 93.09558 56.20167 35.78700 1.000 33.29191 135 ARG A N 1
ATOM 930 C CA . ARG A 1 136 ? 92.70191 54.91463 35.24062 1.000 31.38400 135 ARG A CA 1
ATOM 931 C C . ARG A 1 136 ? 93.95354 54.10116 34.91511 1.000 31.73116 135 ARG A C 1
ATOM 932 O O . ARG A 1 136 ? 94.08319 52.94456 35.34456 1.000 37.66277 135 ARG A O 1
ATOM 940 N N . LYS A 1 137 ? 94.89111 54.72929 34.20028 1.000 31.21344 136 LYS A N 1
ATOM 941 C CA . LYS A 1 137 ? 96.17368 54.09141 33.87266 1.000 31.77883 136 LYS A CA 1
ATOM 942 C C . LYS A 1 137 ? 96.95126 53.66431 35.11361 1.000 37.55235 136 LYS A C 1
ATOM 943 O O . LYS A 1 137 ? 97.51933 52.56758 35.16331 1.000 41.82235 136 LYS A O 1
ATOM 949 N N . ILE A 1 138 ? 96.99257 54.52924 36.11637 1.000 33.97626 137 ILE A N 1
ATOM 950 C CA . ILE A 1 138 ? 97.72909 54.19737 37.32995 1.000 33.77249 137 ILE A CA 1
ATOM 951 C C . ILE A 1 138 ? 97.14953 52.97571 38.03605 1.000 33.39377 137 ILE A C 1
ATOM 952 O O . ILE A 1 138 ? 97.88735 52.04617 38.33881 1.000 33.90228 137 ILE A O 1
ATOM 957 N N . VAL A 1 139 ? 95.84155 52.96599 38.28483 1.000 31.46690 138 VAL A N 1
ATOM 958 C CA . VAL A 1 139 ? 95.23679 51.86546 39.03986 1.000 30.77714 138 VAL A CA 1
ATOM 959 C C . VAL A 1 139 ? 95.31675 50.54262 38.26892 1.000 34.27798 138 VAL A C 1
ATOM 960 O O . VAL A 1 139 ? 95.60567 49.49936 38.86900 1.000 36.45873 138 VAL A O 1
ATOM 964 N N . GLN A 1 140 ? 95.09319 50.58118 36.95229 1.000 32.23734 139 GLN A N 1
ATOM 965 C CA . GLN A 1 140 ? 95.21928 49.36298 36.14922 1.000 36.89919 139 GLN A CA 1
ATOM 966 C C . GLN A 1 140 ? 96.65516 48.83154 36.15387 1.000 38.52869 139 GLN A C 1
ATOM 967 O O . GLN A 1 140 ? 96.88968 47.61577 36.27800 1.000 37.22800 139 GLN A O 1
ATOM 973 N N . ALA A 1 141 ? 97.61353 49.74609 36.01915 1.000 35.61833 140 ALA A N 1
ATOM 974 C CA . ALA A 1 141 ? 99.01475 49.36637 36.04631 1.000 36.20985 140 ALA A CA 1
ATOM 975 C C . ALA A 1 141 ? 99.38054 48.76624 37.40008 1.000 35.87128 140 ALA A C 1
ATOM 976 O O . ALA A 1 141 ? 100.16537 47.82316 37.46951 1.000 40.05085 140 ALA A O 1
ATOM 978 N N . THR A 1 142 ? 98.81597 49.31886 38.47098 1.000 34.19628 141 THR A N 1
ATOM 979 C CA . THR A 1 142 ? 99.03916 48.79599 39.81738 1.000 31.53299 141 THR A CA 1
ATOM 980 C C . THR A 1 142 ? 98.52667 47.36679 39.92086 1.000 33.14788 141 THR A C 1
ATOM 981 O O . THR A 1 142 ? 99.23699 46.48898 40.42404 1.000 36.83204 141 THR A O 1
ATOM 985 N N . VAL A 1 143 ? 97.31228 47.12009 39.42697 1.000 33.12234 142 VAL A N 1
ATOM 986 C CA . VAL A 1 143 ? 96.78146 45.76092 39.42913 1.000 32.20687 142 VAL A CA 1
ATOM 987 C C . VAL A 1 143 ? 97.68102 44.79643 38.65780 1.000 35.49760 142 VAL A C 1
ATOM 988 O O . VAL A 1 143 ? 98.02781 43.72854 39.17332 1.000 41.76768 142 VAL A O 1
ATOM 992 N N . ARG A 1 144 ? 98.07867 45.17649 37.44267 1.000 34.49566 143 ARG A N 1
ATOM 993 C CA . ARG A 1 144 ? 98.92305 44.31348 36.61152 1.000 39.29273 143 ARG A CA 1
ATOM 994 C C . ARG A 1 144 ? 100.20746 43.97412 37.34642 1.000 43.27728 143 ARG A C 1
ATOM 995 O O . ARG A 1 144 ? 100.61375 42.79832 37.45025 1.000 45.94786 143 ARG A O 1
ATOM 1003 N N . ALA A 1 145 ? 100.84625 45.02473 37.85571 1.000 36.78559 144 ALA A N 1
ATOM 1004 C CA . ALA A 1 145 ? 102.15357 44.89274 38.49363 1.000 37.70866 144 ALA A CA 1
ATOM 1005 C C . ALA A 1 145 ? 102.09657 44.03693 39.75092 1.000 37.88403 144 ALA A C 1
ATOM 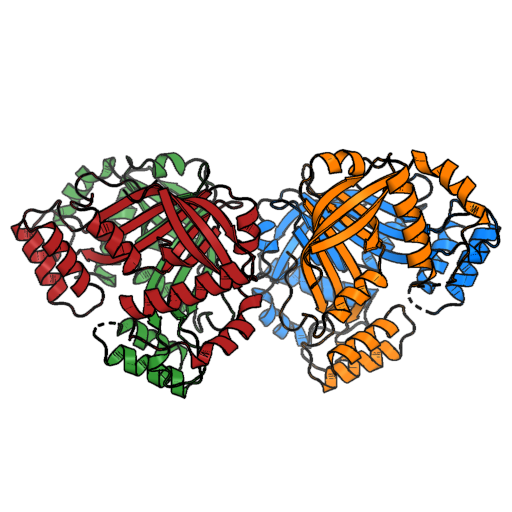1006 O O . ALA A 1 145 ? 102.94689 43.17411 39.94284 1.000 41.95185 144 ALA A O 1
ATOM 1008 N N . TYR A 1 146 ? 101.10313 44.26838 40.60754 1.000 32.16359 145 TYR A N 1
ATOM 1009 C CA . TYR A 1 146 ? 101.02460 43.50437 41.85163 1.000 32.42988 145 TYR A CA 1
ATOM 1010 C C . TYR A 1 146 ? 100.64244 42.04125 41.56704 1.000 34.25118 145 TYR A C 1
ATOM 1011 O O . TYR A 1 146 ? 101.18741 41.12395 42.18126 1.000 35.66556 145 TYR A O 1
ATOM 1020 N N . GLU A 1 147 ? 99.71017 41.82377 40.64356 1.000 36.54266 146 GLU A N 1
ATOM 1021 C CA . GLU A 1 147 ? 99.30722 40.46097 40.29911 1.000 37.58170 146 GLU A CA 1
ATOM 1022 C C . GLU A 1 147 ? 100.52701 39.69157 39.79208 1.000 42.91685 146 GLU A C 1
ATOM 1023 O O . GLU A 1 147 ? 100.74669 38.52716 40.15082 1.000 40.60081 146 GLU A O 1
ATOM 1029 N N . ARG A 1 148 ? 101.34170 40.35690 38.97861 1.000 42.44221 147 ARG A N 1
ATOM 1030 C CA . ARG A 1 148 ? 102.51927 39.69093 38.43614 1.000 41.29543 147 ARG A CA 1
ATOM 1031 C C . ARG A 1 148 ? 103.53133 39.41546 39.55611 1.000 41.77784 147 ARG A C 1
ATOM 1032 O O . ARG A 1 148 ? 104.05169 38.31543 39.68512 1.000 44.71939 147 ARG A O 1
ATOM 1040 N N . GLU A 1 149 ? 103.79485 40.42001 40.37381 1.000 42.12688 148 GLU A N 1
ATOM 1041 C CA . GLU A 1 149 ? 104.79510 40.30022 41.42608 1.000 42.86182 148 GLU A CA 1
ATOM 1042 C C . GLU A 1 149 ? 104.27430 39.51339 42.62849 1.000 41.61603 148 GLU A C 1
ATOM 1043 O O . GLU A 1 149 ? 104.75081 38.44250 42.93003 1.000 44.49038 148 GLU A O 1
ATOM 1049 N N . VAL A 1 150 ? 103.27692 40.06705 43.30998 1.000 42.52378 149 VAL A N 1
ATOM 1050 C CA . VAL A 1 150 ? 102.85140 39.55451 44.61022 1.000 41.40019 149 VAL A CA 1
ATOM 1051 C C . VAL A 1 150 ? 101.51589 38.80649 44.56353 1.000 43.22577 149 VAL A C 1
ATOM 1052 O O . VAL A 1 150 ? 101.00300 38.39378 45.60078 1.000 39.61221 149 VAL A O 1
ATOM 1056 N N . GLY A 1 151 ? 100.93207 38.69112 43.37158 1.000 43.24272 150 GLY A N 1
ATOM 1057 C CA . GLY A 1 151 ? 99.58681 38.16541 43.21071 1.000 41.60787 150 GLY A CA 1
ATOM 1058 C C . GLY A 1 151 ? 99.47141 36.76346 42.62938 1.000 47.86206 150 GLY A C 1
ATOM 1059 O O . GLY A 1 151 ? 100.38729 35.93388 42.70273 1.000 51.60178 150 GLY A O 1
ATOM 1060 N N . THR A 1 152 ? 98.31786 36.50638 42.02953 1.000 44.70581 151 THR A N 1
ATOM 1061 C CA . THR A 1 152 ? 98.01921 35.21136 41.44623 1.000 45.10263 151 THR A CA 1
ATOM 1062 C C . THR A 1 152 ? 97.70176 35.31903 39.96009 1.000 45.59327 151 THR A C 1
ATOM 1063 O O . THR A 1 152 ? 97.07359 34.43968 39.40199 1.000 47.71989 151 THR A O 1
ATOM 1067 N N . ASP A 1 153 ? 98.15640 36.39432 39.32772 1.000 43.98650 152 ASP A N 1
ATOM 1068 C CA . ASP A 1 153 ? 97.85707 36.66545 37.92282 1.000 44.58247 152 ASP A CA 1
ATOM 1069 C C . ASP A 1 153 ? 96.34468 36.72800 37.66887 1.000 47.45066 152 ASP A C 1
ATOM 1070 O O . ASP A 1 153 ? 95.83621 36.15260 36.69961 1.000 46.50400 152 ASP A O 1
ATOM 1075 N N . TRP A 1 154 ? 95.62416 37.38865 38.56938 1.000 46.64830 153 TRP A N 1
ATOM 1076 C CA . TRP A 1 154 ? 94.18187 37.57896 38.40977 1.000 44.03151 153 TRP A CA 1
ATOM 1077 C C . TRP A 1 154 ? 93.85535 38.48315 37.22313 1.000 43.20647 153 TRP A C 1
ATOM 1078 O O . TRP A 1 154 ? 94.49268 39.52041 37.02108 1.000 45.94244 153 TRP A O 1
ATOM 1089 N N . ASP A 1 155 ? 92.80692 38.12443 36.48945 1.000 43.93867 154 ASP A N 1
ATOM 1090 C CA . ASP A 1 155 ? 92.45541 38.80921 35.24486 1.000 44.11065 154 ASP A CA 1
ATOM 1091 C C . ASP A 1 155 ? 91.37741 39.85486 35.50968 1.000 44.18643 154 ASP A C 1
ATOM 1092 O O . ASP A 1 155 ? 90.26918 39.53080 35.93988 1.000 48.97464 154 ASP A O 1
ATOM 1097 N N . MET A 1 156 ? 91.70648 41.11403 35.24833 1.000 45.33586 155 MET A N 1
ATOM 1098 C CA . MET A 1 156 ? 90.85061 42.23670 35.63247 1.000 43.40209 155 MET A CA 1
ATOM 1099 C C . MET A 1 156 ? 89.85529 42.68787 34.56526 1.000 43.52157 155 MET A C 1
ATOM 1100 O O . MET A 1 156 ? 89.12388 43.64268 34.79164 1.000 46.83995 155 MET A O 1
ATOM 1105 N N . SER A 1 157 ? 89.81656 42.01659 33.41513 1.000 44.75661 156 SER A N 1
ATOM 1106 C CA . SER A 1 157 ? 89.00411 42.50594 32.29982 1.000 46.36433 156 SER A CA 1
ATOM 1107 C C . SER A 1 157 ? 87.53929 42.70025 32.70328 1.000 49.84396 156 SER A C 1
ATOM 1108 O O . SER A 1 157 ? 86.97317 43.79193 32.54633 1.000 51.44979 156 SER A O 1
ATOM 1111 N N . GLU A 1 158 ? 86.97656 41.67454 33.33767 1.000 49.76918 157 GLU A N 1
ATOM 1112 C CA . GLU A 1 158 ? 85.56687 41.65919 33.70569 1.000 47.61855 157 GLU A CA 1
ATOM 1113 C C . GLU A 1 158 ? 85.28473 42.67879 34.80016 1.000 46.29634 157 GLU A C 1
ATOM 1114 O O . GLU A 1 158 ? 84.12905 42.94683 35.12210 1.000 47.59032 157 GLU A O 1
ATOM 1120 N N . SER A 1 159 ? 86.33548 43.25357 35.37151 1.000 43.29827 158 SER A N 1
ATOM 1121 C CA . SER A 1 159 ? 86.13482 44.22658 36.43209 1.000 41.31517 158 SER A CA 1
ATOM 1122 C C . SER A 1 159 ? 86.43550 45.65589 36.00544 1.000 40.67113 158 SER A C 1
ATOM 1123 O O . SER A 1 159 ? 86.29234 46.58040 36.81235 1.000 39.79057 158 SER A O 1
ATOM 1126 N N . LEU A 1 160 ? 86.82086 45.85213 34.74488 1.000 42.42107 159 LEU A N 1
ATOM 1127 C CA . LEU A 1 160 ? 87.18436 47.19906 34.31310 1.000 42.34931 159 LEU A CA 1
ATOM 1128 C C . LEU A 1 160 ? 86.01204 48.17149 34.49087 1.000 43.04063 159 LEU A C 1
ATOM 1129 O O . LEU A 1 160 ? 86.19710 49.30714 34.94147 1.000 41.82672 159 LEU A O 1
ATOM 1134 N N . GLU A 1 161 ? 84.80983 47.70291 34.16603 1.000 42.83160 160 GLU A N 1
ATOM 1135 C CA . GLU A 1 161 ? 83.59029 48.49105 34.30198 1.000 47.39301 160 GLU A CA 1
ATOM 1136 C C . GLU A 1 161 ? 83.46196 48.94729 35.75558 1.000 46.61790 160 GLU A C 1
ATOM 1137 O O . GLU A 1 161 ? 83.21406 50.12967 36.04436 1.000 42.44368 160 GLU A O 1
ATOM 1143 N N . TYR A 1 162 ? 83.70286 48.00714 36.66443 1.000 43.94120 161 TYR A N 1
ATOM 1144 C CA . TYR A 1 162 ? 83.63988 48.27642 38.09321 1.000 43.11308 161 TYR A CA 1
ATOM 1145 C C . TYR A 1 162 ? 84.67048 49.33455 38.47062 1.000 39.93473 161 TYR A C 1
ATOM 1146 O O . TYR A 1 162 ? 84.38719 50.23245 39.26741 1.000 42.63914 161 TYR A O 1
ATOM 1155 N N . PHE A 1 163 ? 85.85455 49.25083 37.87117 1.000 39.56966 162 PHE A N 1
ATOM 1156 C CA . PHE A 1 163 ? 86.90101 50.21050 38.17781 1.000 37.76467 162 PHE A CA 1
ATOM 1157 C C . PHE A 1 163 ? 86.40896 51.62371 37.88064 1.000 39.52694 162 PHE A C 1
ATOM 1158 O O . PHE A 1 163 ? 86.68584 52.57104 38.65070 1.000 36.09416 162 PHE A O 1
ATOM 1166 N N . GLU A 1 164 ? 85.67062 51.76360 36.78016 1.000 35.11577 163 GLU A N 1
ATOM 1167 C CA . GLU A 1 164 ? 85.21030 53.08289 36.38193 1.000 39.34764 163 GLU A CA 1
ATOM 1168 C C . GLU A 1 164 ? 84.31776 53.65817 37.46865 1.000 37.58039 163 GLU A C 1
ATOM 1169 O O . GLU A 1 164 ? 84.45643 54.82457 37.83198 1.000 41.50021 163 GLU A O 1
ATOM 1175 N N . ARG A 1 165 ? 83.48711 52.80958 38.05858 1.000 38.97999 164 ARG A N 1
ATOM 1176 C CA . ARG A 1 165 ? 82.60232 53.23514 39.13655 1.000 37.85249 164 ARG A CA 1
ATOM 1177 C C . ARG A 1 165 ? 83.42483 53.74335 40.31822 1.000 36.51165 164 ARG A C 1
ATOM 1178 O O . ARG A 1 165 ? 83.03954 54.70196 40.97984 1.000 38.96671 164 ARG A O 1
ATOM 1186 N N . LEU A 1 166 ? 84.57215 53.11110 40.56283 1.000 35.79257 165 LEU A N 1
ATOM 1187 C CA . LEU A 1 166 ? 85.44027 53.50792 41.67990 1.000 35.13101 165 LEU A CA 1
ATOM 1188 C C . LEU A 1 166 ? 86.22130 54.75592 41.35864 1.000 37.26351 165 LEU A C 1
ATOM 1189 O O . LEU A 1 166 ? 86.57140 55.51456 42.25711 1.000 35.34964 165 LEU A O 1
ATOM 1194 N N . LEU A 1 167 ? 86.47360 54.98394 40.07262 1.000 36.13378 166 LEU A N 1
ATOM 1195 C CA . LEU A 1 167 ? 87.47227 55.98843 39.67297 1.000 34.78476 166 LEU A CA 1
ATOM 1196 C C . LEU A 1 167 ? 87.25418 57.41334 40.24337 1.000 32.70032 166 LEU A C 1
ATOM 1197 O O . LEU A 1 167 ? 88.21780 58.09520 40.58318 1.000 34.69896 166 LEU A O 1
ATOM 1202 N N . PRO A 1 168 ? 85.99816 57.88191 40.34275 1.000 29.76303 167 PRO A N 1
ATOM 1203 C CA . PRO A 1 168 ? 85.85584 59.23072 40.91674 1.000 31.59857 167 PRO A CA 1
ATOM 1204 C C . PRO A 1 168 ? 86.34004 59.36853 42.37106 1.000 29.89191 167 PRO A C 1
ATOM 1205 O O . PRO A 1 168 ? 86.51019 60.48873 42.83636 1.000 36.00033 167 PRO A O 1
ATOM 1209 N N . GLY A 1 169 ? 86.52117 58.25929 43.08087 1.000 31.23492 168 GLY A N 1
ATOM 1210 C CA . GLY A 1 169 ? 86.91777 58.30868 44.47993 1.000 27.20537 168 GLY A CA 1
ATOM 1211 C C . GLY A 1 169 ? 88.41947 58.26514 44.73018 1.000 27.23034 168 GLY A C 1
ATOM 1212 O O . GLY A 1 169 ? 88.86868 58.33310 45.88305 1.000 28.09284 168 GLY A O 1
ATOM 1213 N N . VAL A 1 170 ? 89.19979 58.19981 43.65728 1.000 28.92221 169 VAL A N 1
ATOM 1214 C CA . VAL A 1 170 ? 90.65344 58.03300 43.77432 1.000 25.75684 169 VAL A CA 1
ATOM 1215 C C . VAL A 1 170 ? 91.40655 59.25090 43.24815 1.000 27.76307 169 VAL A C 1
ATOM 1216 O O . VAL A 1 170 ? 90.96384 59.92404 42.30878 1.000 31.28160 169 VAL A O 1
ATOM 1220 N N . ARG A 1 171 ? 92.52455 59.56584 43.88978 1.000 30.06110 170 ARG A N 1
ATOM 1221 C CA . ARG A 1 171 ? 93.39903 60.64803 43.42560 1.000 25.33906 170 ARG A CA 1
ATOM 1222 C C . ARG A 1 171 ? 94.80363 60.09182 43.38723 1.000 26.61644 170 ARG A C 1
ATOM 1223 O O . ARG A 1 171 ? 95.06896 59.05805 44.00197 1.000 24.01019 170 ARG A O 1
ATOM 1231 N N . GLY A 1 172 ? 95.69847 60.73911 42.64290 1.000 27.22344 171 GLY A N 1
ATOM 1232 C CA . GLY A 1 172 ? 97.02532 60.17978 42.46905 1.000 24.38083 171 GLY A CA 1
ATOM 1233 C C . GLY A 1 172 ? 98.19157 61.13857 42.58063 1.000 25.67314 171 GLY A C 1
ATOM 1234 O O . GLY A 1 172 ? 98.04183 62.35853 42.57378 1.000 28.47777 171 GLY A O 1
ATOM 1235 N N . PHE A 1 173 ? 99.38105 60.57073 42.64298 1.000 26.16753 172 PHE A N 1
ATOM 1236 C CA . PHE A 1 173 ? 100.56133 61.39660 42.76508 1.000 28.19939 172 PHE A CA 1
ATOM 1237 C C . PHE A 1 173 ? 101.72054 60.71834 42.08139 1.000 32.15094 172 PHE A C 1
ATOM 1238 O O . PHE A 1 173 ? 101.77240 59.48802 41.93796 1.000 33.19362 172 PHE A O 1
ATOM 1246 N N . GLU A 1 174 ? 102.67095 61.54299 41.69988 1.000 31.23098 173 GLU A N 1
ATOM 1247 C CA . GLU A 1 174 ? 103.90667 61.08317 41.13611 1.000 31.61191 173 GLU A CA 1
ATOM 1248 C C . GLU A 1 174 ? 105.03630 61.71489 41.91610 1.000 28.63597 173 GLU A C 1
ATOM 1249 O O . GLU A 1 174 ? 104.99007 62.90247 42.24529 1.000 26.77314 173 GLU A O 1
ATOM 1255 N N . ILE A 1 175 ? 106.03933 60.90902 42.21996 1.000 27.20021 174 ILE A N 1
ATOM 1256 C CA . ILE A 1 175 ? 107.23921 61.40020 42.85543 1.000 29.51979 174 ILE A CA 1
ATOM 1257 C C . ILE A 1 175 ? 108.41589 61.15252 41.95511 1.000 31.42946 174 ILE A C 1
ATOM 1258 O O . ILE A 1 175 ? 108.66507 60.01984 41.55868 1.000 29.74108 174 ILE A O 1
ATOM 1263 N N . LYS A 1 176 ? 109.10056 62.23114 41.58983 1.000 28.50820 175 LYS A N 1
ATOM 1264 C CA . LYS A 1 176 ? 110.32361 62.12423 40.81017 1.000 32.30697 175 LYS A CA 1
ATOM 1265 C C . LYS A 1 176 ? 111.48441 61.94836 41.76645 1.000 27.55204 175 LYS A C 1
ATOM 1266 O O . LYS A 1 176 ? 111.82226 62.85911 42.50994 1.000 32.64870 175 LYS A O 1
ATOM 1272 N N . ILE A 1 177 ? 112.07701 60.76327 41.75756 1.000 30.55805 176 ILE A N 1
ATOM 1273 C CA . ILE A 1 177 ? 113.08559 60.40299 42.74882 1.000 28.97119 176 ILE A CA 1
ATOM 1274 C C . ILE A 1 177 ? 114.30452 61.30780 42.64659 1.000 29.82455 176 ILE A C 1
ATOM 1275 O O . ILE A 1 177 ? 114.90031 61.43198 41.57687 1.000 37.48268 176 ILE A O 1
ATOM 1280 N N . GLU A 1 178 ? 114.65135 61.95659 43.75547 1.000 28.87387 177 GLU A N 1
ATOM 1281 C CA . GLU A 1 178 ? 115.82330 62.83661 43.80796 1.000 29.68693 177 GLU A CA 1
ATOM 1282 C C . GLU A 1 178 ? 116.92441 62.20395 44.65110 1.000 27.89870 177 GLU A C 1
ATOM 1283 O O . GLU A 1 178 ? 118.10944 62.44648 44.43101 1.000 32.65072 177 GLU A O 1
ATOM 1289 N N . SER A 1 179 ? 116.53713 61.36497 45.60527 1.000 27.15673 178 SER A N 1
ATOM 1290 C CA . SER A 1 179 ? 117.54794 60.66008 46.39667 1.000 27.77150 178 SER A CA 1
ATOM 1291 C C . SER A 1 179 ? 116.98757 59.36804 46.98837 1.000 27.55555 178 SER A C 1
ATOM 1292 O O . SER A 1 179 ? 115.78448 59.22702 47.13986 1.000 29.06319 178 SER A O 1
ATOM 1295 N N . VAL A 1 180 ? 117.85127 58.40154 47.26777 1.000 25.44076 179 VAL A N 1
ATOM 1296 C CA . VAL A 1 180 ? 117.42252 57.14498 47.87829 1.000 25.19725 179 VAL A CA 1
ATOM 1297 C C . VAL A 1 180 ? 118.37546 56.66709 48.97471 1.000 25.05014 179 VAL A C 1
ATOM 1298 O O . VAL A 1 180 ? 119.54388 56.42762 48.71026 1.000 24.79614 179 VAL A O 1
ATOM 1302 N N . ASP A 1 181 ? 117.86527 56.46239 50.18144 1.000 24.18050 180 ASP A N 1
ATOM 1303 C CA . ASP A 1 181 ? 118.66516 55.85808 51.24043 1.000 24.67303 180 ASP A CA 1
ATOM 1304 C C . ASP A 1 181 ? 118.24996 54.38592 51.43485 1.000 25.07492 180 ASP A C 1
ATOM 1305 O O . ASP A 1 181 ? 117.06198 54.08665 51.56719 1.000 24.10042 180 ASP A O 1
ATOM 1310 N N . SER A 1 182 ? 119.22432 53.48075 51.46995 1.000 25.24197 181 SER A N 1
ATOM 1311 C CA . SER A 1 182 ? 118.94875 52.05310 51.62321 1.000 25.06896 181 SER A CA 1
ATOM 1312 C C . SER A 1 182 ? 119.57179 51.47509 52.88229 1.000 25.22964 181 SER A C 1
ATOM 1313 O O . SER A 1 182 ? 120.79000 51.50197 53.06226 1.000 26.40697 181 SER A O 1
ATOM 1316 N N . MET A 1 183 ? 118.73057 50.95765 53.76032 1.000 24.57617 182 MET A N 1
ATOM 1317 C CA . MET A 1 183 ? 119.19308 50.33049 54.98440 1.000 25.22221 182 MET A CA 1
ATOM 1318 C C . MET A 1 183 ? 119.03565 48.80346 54.91031 1.000 29.17740 182 MET A C 1
ATOM 1319 O O . MET A 1 183 ? 117.91151 48.28893 54.89303 1.000 26.46837 182 MET A O 1
ATOM 1324 N N . PHE A 1 184 ? 120.15674 48.08276 54.86286 1.000 28.75217 183 PHE A N 1
ATOM 1325 C CA . PHE A 1 184 ? 120.11407 46.62298 54.91989 1.000 27.84909 183 PHE A CA 1
ATOM 1326 C C . PHE A 1 184 ? 120.92854 46.15794 56.12454 1.000 28.95520 183 PHE A C 1
ATOM 1327 O O . PHE A 1 184 ? 122.08371 45.72063 56.02089 1.000 30.42602 183 PHE A O 1
ATOM 1335 N N . LYS A 1 185 ? 120.31157 46.31462 57.28601 1.000 29.59908 184 LYS A N 1
ATOM 1336 C CA . LYS A 1 185 ? 120.93710 45.98571 58.54980 1.000 29.34869 184 LYS A CA 1
ATOM 1337 C C . LYS A 1 185 ? 120.74558 44.50708 58.78472 1.000 31.73481 184 LYS A C 1
ATOM 1338 O O . LYS A 1 185 ? 119.70272 44.08912 59.26748 1.000 29.42025 184 LYS A O 1
ATOM 1344 N N . LEU A 1 186 ? 121.75976 43.72997 58.40451 1.000 27.94392 185 LEU A N 1
ATOM 1345 C CA . LEU A 1 186 ? 121.68658 42.27866 58.34058 1.000 29.19167 185 LEU A CA 1
ATOM 1346 C C . LEU A 1 186 ? 122.85120 41.58448 59.06726 1.000 34.27762 185 LEU A C 1
ATOM 1347 O O . LEU A 1 186 ? 123.42950 40.64064 58.53287 1.000 33.82720 185 LEU A O 1
ATOM 1352 N N . SER A 1 187 ? 123.19727 42.06882 60.25998 1.000 29.28113 186 SER A N 1
ATOM 1353 C CA . SER A 1 187 ? 124.23439 41.46346 61.09778 1.000 30.65082 186 SER A CA 1
ATOM 1354 C C . SER A 1 187 ? 125.65221 41.50043 60.51452 1.000 29.88724 186 SER A C 1
ATOM 1355 O O . SER A 1 187 ? 126.48762 40.68284 60.89447 1.000 34.64235 186 SER A O 1
ATOM 1358 N N . GLN A 1 188 ? 125.93743 42.42114 59.59858 1.000 28.72382 187 GLN A N 1
ATOM 1359 C CA . GLN A 1 188 ? 127.28016 42.48564 59.00791 1.000 28.76924 187 GLN A CA 1
ATOM 1360 C C . GLN A 1 188 ? 128.35847 42.87744 60.02389 1.000 32.84478 187 GLN A C 1
ATOM 1361 O O . GLN A 1 188 ? 129.54725 42.75038 59.76216 1.000 35.07260 187 GLN A O 1
ATOM 1367 N N . GLU A 1 189 ? 127.94111 43.40171 61.1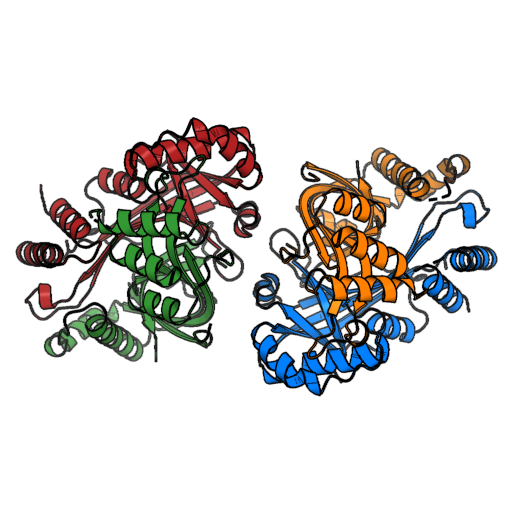6360 1.000 27.82446 188 GLU A N 1
ATOM 1368 C CA . GLU A 1 189 ? 128.87886 43.74618 62.21284 1.000 28.18449 188 GLU A CA 1
ATOM 1369 C C . GLU A 1 189 ? 129.34577 42.49779 62.96617 1.000 29.70302 188 GLU A C 1
ATOM 1370 O O . GLU A 1 189 ? 130.21593 42.57146 63.82730 1.000 33.29603 188 GLU A O 1
ATOM 1376 N N . GLN A 1 190 ? 128.74047 41.35407 62.66278 1.000 32.29617 189 GLN A N 1
ATOM 1377 C CA . GLN A 1 190 ? 129.12105 40.09683 63.31206 1.000 34.08028 189 GLN A CA 1
ATOM 1378 C C . GLN A 1 190 ? 130.16076 39.26408 62.55972 1.000 34.95607 189 GLN A C 1
ATOM 1379 O O . GLN A 1 190 ? 130.37924 39.42126 61.35367 1.000 33.86942 189 GLN A O 1
ATOM 1385 N N . LEU A 1 191 ? 130.79027 38.35789 63.29729 1.000 37.07738 190 LEU A N 1
ATOM 1386 C CA . LEU A 1 191 ? 131.70045 37.38994 62.69363 1.000 38.84867 190 LEU A CA 1
ATOM 1387 C C . LEU A 1 191 ? 130.87098 36.49626 61.76775 1.000 39.08720 190 LEU A C 1
ATOM 1388 O O . LEU A 1 191 ? 129.67430 36.27178 62.01923 1.000 38.65088 190 LEU A O 1
ATOM 1393 N N . PRO A 1 192 ? 131.49130 36.00683 60.68467 1.000 39.66108 191 PRO A N 1
ATOM 1394 C CA . PRO A 1 192 ? 130.81335 35.15572 59.69995 1.000 40.52485 191 PRO A CA 1
ATOM 1395 C C . PRO A 1 192 ? 130.12580 33.94682 60.34480 1.000 42.32471 191 PRO A C 1
ATOM 1396 O O . PRO A 1 192 ? 129.01719 33.58507 59.94248 1.000 42.28264 191 PRO A O 1
ATOM 1400 N N . GLU A 1 193 ? 130.78485 33.33866 61.32997 1.000 44.03426 192 GLU A N 1
ATOM 1401 C CA . GLU A 1 193 ? 130.22438 32.19180 62.05280 1.000 46.05199 192 GLU A CA 1
ATOM 1402 C C . GLU A 1 193 ? 128.95481 32.58924 62.80912 1.000 44.97278 192 GLU A C 1
ATOM 1403 O O . GLU A 1 193 ? 127.94574 31.86490 62.81124 1.000 47.93791 192 GLU A O 1
ATOM 1409 N N . THR A 1 194 ? 129.00415 33.75968 63.43383 1.000 43.17652 193 THR A N 1
ATOM 1410 C CA . THR A 1 194 ? 127.87306 34.28030 64.17633 1.000 42.17672 193 THR A CA 1
ATOM 1411 C C . THR A 1 194 ? 126.74008 34.57358 63.20210 1.000 40.86226 193 THR A C 1
ATOM 1412 O O . THR A 1 194 ? 125.58244 34.26211 63.46178 1.000 41.22013 193 THR A O 1
ATOM 1416 N N . VAL A 1 195 ? 127.09332 35.14637 62.06102 1.000 39.56437 194 VAL A N 1
ATOM 1417 C CA . VAL A 1 195 ? 126.10535 35.44184 61.05066 1.000 38.50647 194 VAL A CA 1
ATOM 1418 C C . VAL A 1 195 ? 125.44279 34.14486 60.60148 1.000 40.25660 194 VAL A C 1
ATOM 1419 O O . VAL A 1 195 ? 124.22863 34.11528 60.42622 1.000 40.01095 194 VAL A O 1
ATOM 1423 N N . THR A 1 196 ? 126.21043 33.06567 60.44217 1.000 42.17139 195 THR A N 1
ATOM 1424 C CA . THR A 1 196 ? 125.59564 31.77138 60.12165 1.000 44.04944 195 THR A CA 1
ATOM 1425 C C . THR A 1 196 ? 124.61868 31.31311 61.21782 1.000 44.96247 195 THR A C 1
ATOM 1426 O O . THR A 1 196 ? 123.56835 30.77129 60.91014 1.000 45.52154 195 THR A O 1
ATOM 1430 N N . LYS A 1 197 ? 124.97537 31.50429 62.48921 1.000 45.30087 196 LYS A N 1
ATOM 1431 C CA . LYS A 1 197 ? 124.04841 31.17906 63.58972 1.000 46.25555 196 LYS A CA 1
ATOM 1432 C C . LYS A 1 197 ? 122.72878 31.96578 63.48684 1.000 47.93937 196 LYS A C 1
ATOM 1433 O O . LYS A 1 197 ? 121.62502 31.42779 63.68435 1.000 46.39998 196 LYS A O 1
ATOM 1439 N N . VAL A 1 198 ? 122.84476 33.24819 63.17004 1.000 44.34671 197 VAL A N 1
ATOM 1440 C CA . VAL A 1 198 ? 121.66458 34.08385 63.03489 1.000 40.94536 197 VAL A CA 1
ATOM 1441 C C . VAL A 1 198 ? 120.82116 33.58114 61.87794 1.000 41.20212 197 VAL A C 1
ATOM 1442 O O . VAL A 1 198 ? 119.60765 33.41218 62.01034 1.000 41.63186 197 VAL A O 1
ATOM 1446 N N . ILE A 1 199 ? 121.47785 33.30225 60.75795 1.000 41.14838 198 ILE A N 1
ATOM 1447 C CA . ILE A 1 199 ? 120.79048 32.79539 59.58113 1.000 41.51086 198 ILE A CA 1
ATOM 1448 C C . ILE A 1 199 ? 120.01947 31.51273 59.88841 1.000 43.59171 198 ILE A C 1
ATOM 1449 O O . ILE A 1 199 ? 118.81975 31.42514 59.61447 1.000 43.70019 198 ILE A O 1
ATOM 1454 N N . ASP A 1 200 ? 120.70184 30.53797 60.48140 1.000 45.38464 199 ASP A N 1
ATOM 1455 C CA . ASP A 1 200 ? 120.08015 29.25521 60.76669 1.000 47.62322 199 ASP A CA 1
ATOM 1456 C C . ASP A 1 200 ? 118.93061 29.38630 61.76665 1.000 47.94654 199 ASP A C 1
ATOM 1457 O O . ASP A 1 200 ? 117.88815 28.77939 61.58606 1.000 48.94310 199 ASP A O 1
ATOM 1462 N N . SER A 1 201 ? 119.11283 30.21075 62.79508 1.000 47.16285 200 SER A N 1
ATOM 1463 C CA . SER A 1 201 ? 118.06585 30.42965 63.79768 1.000 47.57628 200 SER A CA 1
ATOM 1464 C C . SER A 1 201 ? 116.84299 31.08185 63.18793 1.000 47.37703 200 SER A C 1
ATOM 1465 O O . SER A 1 201 ? 115.70610 30.76594 63.54282 1.000 51.31723 200 SER A O 1
ATOM 1468 N N . PHE A 1 202 ? 117.06653 32.00296 62.26500 1.000 44.36688 201 PHE A N 1
ATOM 1469 C CA . PHE A 1 202 ? 115.93578 32.63004 61.61381 1.000 43.43861 201 PHE A CA 1
ATOM 1470 C C . PHE A 1 202 ? 115.26468 31.64428 60.67374 1.000 44.61235 201 PHE A C 1
ATOM 1471 O O . PHE A 1 202 ? 114.05077 31.65971 60.51104 1.000 48.74260 201 PHE A O 1
ATOM 1479 N N . ARG A 1 203 ? 116.04947 30.76728 60.07165 1.000 45.37477 202 ARG A N 1
ATOM 1480 C CA . ARG A 1 203 ? 115.48632 29.76362 59.18300 1.000 46.62853 202 ARG A CA 1
ATOM 1481 C C . ARG A 1 203 ? 114.65524 28.69751 59.90620 1.000 48.81045 202 ARG A C 1
ATOM 1482 O O . ARG A 1 203 ? 113.76222 28.10807 59.30657 1.000 49.69349 202 ARG A O 1
ATOM 1490 N N . ARG A 1 204 ? 114.94147 28.44899 61.18267 1.000 53.01644 203 ARG A N 1
ATOM 1491 C CA . ARG A 1 204 ? 114.19952 27.43619 61.94051 1.000 53.14708 203 ARG A CA 1
ATOM 1492 C C . ARG A 1 204 ? 112.87049 27.93116 62.48637 1.000 56.08553 203 ARG A C 1
ATOM 1493 O O . ARG A 1 204 ? 112.06119 27.14742 62.97281 1.000 62.67611 203 ARG A O 1
ATOM 1501 N N . SER A 1 205 ? 112.63279 29.22896 62.40510 1.000 60.07266 204 SER A N 1
ATOM 1502 C CA . SER A 1 205 ? 111.37940 29.77745 62.89385 1.000 61.79098 204 SER A CA 1
ATOM 1503 C C . SER A 1 205 ? 110.49604 30.18877 61.71692 1.000 64.46564 204 SER A C 1
ATOM 1504 O O . SER A 1 205 ? 111.00814 30.59183 60.66883 1.000 63.83083 204 SER A O 1
ATOM 1507 N N . ASP A 1 206 ? 109.17919 30.05762 61.87458 1.000 68.86492 205 ASP A N 1
ATOM 1508 C CA . ASP A 1 206 ? 108.23908 30.47156 60.82763 1.000 67.63182 205 ASP A CA 1
ATOM 1509 C C . ASP A 1 206 ? 107.27771 31.56032 61.31158 1.000 60.24393 205 ASP A C 1
ATOM 1510 O O . ASP A 1 206 ? 107.70592 32.60153 61.81982 1.000 57.69195 205 ASP A O 1
ATOM 1515 N N . ARG A 1 209 ? 108.65632 37.30395 59.53981 1.000 49.03875 208 ARG A N 1
ATOM 1516 C CA . ARG A 1 209 ? 109.22487 37.23955 58.18980 1.000 47.55615 208 ARG A CA 1
ATOM 1517 C C . ARG A 1 209 ? 110.68898 36.75508 58.20203 1.000 45.04451 208 ARG A C 1
ATOM 1518 O O . ARG A 1 209 ? 111.49100 37.16587 57.36042 1.000 43.36595 208 ARG A O 1
ATOM 1526 N N . ARG A 1 210 ? 111.01541 35.86592 59.13663 1.000 45.40870 209 ARG A N 1
ATOM 1527 C CA . ARG A 1 210 ? 112.41400 35.48186 59.38131 1.000 43.71679 209 ARG A CA 1
ATOM 1528 C C . ARG A 1 210 ? 113.03754 34.56390 58.32117 1.000 43.69173 209 ARG A C 1
ATOM 1529 O O . ARG A 1 210 ? 114.25781 34.41501 58.26386 1.000 42.49398 209 ARG A O 1
ATOM 1537 N N . GLN A 1 211 ? 112.20173 34.01477 57.44882 1.000 45.54315 210 GLN A N 1
ATOM 1538 C CA . GLN A 1 211 ? 112.65792 33.16664 56.34929 1.000 46.40783 210 GLN A CA 1
ATOM 1539 C C . GLN A 1 211 ? 113.27527 34.01313 55.25037 1.000 44.72080 210 GLN A C 1
ATOM 1540 O O . GLN A 1 211 ? 114.45947 33.86206 54.88181 1.000 43.79327 210 GLN A O 1
ATOM 1546 N N . GLU A 1 212 ? 112.47179 34.95872 54.78753 1.000 44.78666 211 GLU A N 1
ATOM 1547 C CA . GLU A 1 212 ? 112.88981 35.91524 53.78051 1.000 43.80531 211 GLU A CA 1
ATOM 1548 C C . GLU A 1 212 ? 114.08740 36.70352 54.28205 1.000 41.21077 211 GLU A C 1
ATOM 1549 O O . GLU A 1 212 ? 115.01020 36.99183 53.52109 1.000 44.33921 211 GLU A O 1
ATOM 1555 N N . LEU A 1 213 ? 114.06363 37.03021 55.57216 1.000 40.32232 212 LEU A N 1
ATOM 1556 C CA . LEU A 1 213 ? 115.14135 37.76106 56.21841 1.000 38.60116 212 LEU A CA 1
ATOM 1557 C C . LEU A 1 213 ? 116.44529 36.95647 56.23776 1.000 38.17769 212 LEU A C 1
ATOM 1558 O O . LEU A 1 213 ? 117.49179 37.47569 55.88278 1.000 37.39694 212 LEU A O 1
ATOM 1563 N N . ALA A 1 214 ? 116.36954 35.69241 56.64005 1.000 42.59085 213 ALA A N 1
ATOM 1564 C CA . ALA A 1 214 ? 117.55193 34.82640 56.67240 1.000 39.75748 213 ALA A CA 1
ATOM 1565 C C . ALA A 1 214 ? 118.18017 34.77728 55.28875 1.000 40.01235 213 ALA A C 1
ATOM 1566 O O . ALA A 1 214 ? 119.40466 34.86960 55.14148 1.000 39.84629 213 ALA A O 1
ATOM 1568 N N . THR A 1 215 ? 117.33441 34.66198 54.26738 1.000 40.95707 214 THR A N 1
ATOM 1569 C CA . THR A 1 215 ? 117.85454 34.68015 52.90394 1.000 41.78197 214 THR A CA 1
ATOM 1570 C C . THR A 1 215 ? 118.55460 36.00825 52.56241 1.000 41.40782 214 THR A C 1
ATOM 1571 O O . THR A 1 215 ? 119.63247 35.99324 51.94954 1.000 41.35654 214 THR A O 1
ATOM 1575 N N . MET A 1 216 ? 117.98827 37.14421 52.98103 1.000 39.03142 215 MET A N 1
ATOM 1576 C CA . MET A 1 216 ? 118.67200 38.42653 52.72255 1.000 38.28816 215 MET A CA 1
ATOM 1577 C C . MET A 1 216 ? 120.01851 38.54150 53.48082 1.000 40.12454 215 MET A C 1
ATOM 1578 O O . MET A 1 216 ? 121.02096 39.04043 52.94121 1.000 39.62409 215 MET A O 1
ATOM 1583 N N . ILE A 1 217 ? 120.04886 38.06152 54.71998 1.000 38.45125 216 ILE A N 1
ATOM 1584 C CA . ILE A 1 217 ? 121.28149 38.03343 55.49635 1.000 37.29612 216 ILE A CA 1
ATOM 1585 C C . ILE A 1 217 ? 122.36346 37.21074 54.78455 1.000 38.64017 216 ILE A C 1
ATOM 1586 O O . ILE A 1 217 ? 123.52836 37.63450 54.66409 1.000 39.30180 216 ILE A O 1
ATOM 1591 N N . GLU A 1 218 ? 121.95888 36.03989 54.29948 1.000 42.03551 217 GLU A N 1
ATOM 1592 C CA . GLU A 1 218 ? 122.86054 35.14194 53.57762 1.000 41.71740 217 GLU A CA 1
ATOM 1593 C C . GLU A 1 218 ? 123.39199 35.80162 52.31553 1.000 42.33933 217 GLU A C 1
ATOM 1594 O O . GLU A 1 218 ? 124.57059 35.65930 51.97359 1.000 43.96437 217 GLU A O 1
ATOM 1600 N N . ARG A 1 219 ? 122.50504 36.49827 51.61111 1.000 41.63605 218 ARG A N 1
ATOM 1601 C CA . ARG A 1 219 ? 122.88398 37.18721 50.38596 1.000 44.04935 218 ARG A CA 1
ATOM 1602 C C . ARG A 1 219 ? 123.91450 38.26189 50.68316 1.000 42.40665 218 ARG A C 1
ATOM 1603 O O . ARG A 1 219 ? 124.87369 38.43564 49.93140 1.000 44.22565 218 ARG A O 1
ATOM 1611 N N . ALA A 1 220 ? 123.72793 38.96946 51.79550 1.000 43.03215 219 ALA A N 1
ATOM 1612 C CA . ALA A 1 220 ? 124.68329 40.00402 52.17537 1.000 46.79481 219 ALA A CA 1
ATOM 1613 C C . ALA A 1 220 ? 126.02365 39.38630 52.53099 1.000 48.58454 219 ALA A C 1
ATOM 1614 O O . ALA A 1 220 ? 127.06397 40.00482 52.29963 1.000 44.17733 219 ALA A O 1
ATOM 1616 N N . ALA A 1 221 ? 125.99506 38.18199 53.10485 1.000 42.93507 220 ALA A N 1
ATOM 1617 C CA . ALA A 1 221 ? 127.23294 37.52551 53.53285 1.000 44.73891 220 ALA A CA 1
ATOM 1618 C C . ALA A 1 221 ? 127.96311 36.80184 52.40941 1.000 47.36448 220 ALA A C 1
ATOM 1619 O O . ALA A 1 221 ? 129.14424 36.49532 52.52692 1.000 51.82903 220 ALA A O 1
ATOM 1621 N N . SER A 1 222 ? 127.24584 36.50715 51.33544 1.000 47.49859 221 SER A N 1
ATOM 1622 C CA . SER A 1 222 ? 127.78481 35.74122 50.21473 1.000 54.65646 221 SER A CA 1
ATOM 1623 C C . SER A 1 222 ? 128.58518 36.61134 49.25587 1.000 58.40814 221 SER A C 1
ATOM 1624 O O . SER A 1 222 ? 128.61491 36.35008 48.05200 1.000 63.34344 221 SER A O 1
ATOM 1627 N N . SER B 1 1 ? 96.95285 63.34255 60.71559 1.000 33.59085 0 SER B N 1
ATOM 1628 C CA . SER B 1 1 ? 96.41091 62.10852 61.26559 1.000 31.94005 0 SER B CA 1
ATOM 1629 C C . SER B 1 1 ? 96.32218 61.03870 60.20975 1.000 30.07611 0 SER B C 1
ATOM 1630 O O . SER B 1 1 ? 96.19068 61.32785 59.02350 1.000 30.28135 0 SER B O 1
ATOM 1633 N N . MET B 1 2 ? 96.29220 59.79106 60.63996 1.000 28.93045 1 MET B N 1
ATOM 1634 C CA . MET B 1 2 ? 96.09693 58.73663 59.68001 1.000 27.66618 1 MET B CA 1
ATOM 1635 C C . MET B 1 2 ? 94.59023 58.58640 59.50383 1.000 27.60444 1 MET B C 1
ATOM 1636 O O . MET B 1 2 ? 93.84770 58.41449 60.47155 1.000 28.14724 1 MET B O 1
ATOM 1641 N N . TYR B 1 3 ? 94.15319 58.68685 58.25899 1.000 27.45477 2 TYR B N 1
ATOM 1642 C CA . TYR B 1 3 ? 92.75619 58.54522 57.91889 1.000 27.78137 2 TYR B CA 1
ATOM 1643 C C . TYR B 1 3 ? 92.34937 57.07882 58.05654 1.000 27.74056 2 TYR B C 1
ATOM 1644 O O . TYR B 1 3 ? 92.87278 56.21060 57.34748 1.000 30.43842 2 TYR B O 1
ATOM 1653 N N . VAL B 1 4 ? 91.46919 56.77973 59.00560 1.000 27.82861 3 VAL B N 1
ATOM 1654 C CA . VAL B 1 4 ? 91.03261 55.40189 59.16526 1.000 27.86276 3 VAL B CA 1
ATOM 1655 C C . VAL B 1 4 ? 89.53014 55.26007 58.95656 1.000 29.11918 3 VAL B C 1
ATOM 1656 O O . VAL B 1 4 ? 88.72876 55.71237 59.78225 1.000 30.63107 3 VAL B O 1
ATOM 1660 N N . PRO B 1 5 ? 89.14441 54.61349 57.84599 1.000 28.97935 4 PRO B N 1
ATOM 1661 C CA . PRO B 1 5 ? 87.72903 54.31271 57.61339 1.000 30.57022 4 PRO B CA 1
ATOM 1662 C C . PRO B 1 5 ? 87.18068 53.53796 58.80383 1.000 32.02020 4 PRO B C 1
ATOM 1663 O O . PRO B 1 5 ? 87.89303 52.72446 59.38521 1.000 31.65861 4 PRO B O 1
ATOM 1667 N N . GLU B 1 6 ? 85.94137 53.82872 59.17473 1.000 34.18117 5 GLU B N 1
ATOM 1668 C CA . GLU B 1 6 ? 85.34135 53.27652 60.37333 1.000 36.39587 5 GLU B CA 1
ATOM 1669 C C . GLU B 1 6 ? 85.44408 51.75928 60.44819 1.000 36.89014 5 GLU B C 1
ATOM 1670 O O . GLU B 1 6 ? 85.71173 51.19751 61.51269 1.000 37.96251 5 GLU B O 1
ATOM 1676 N N . GLN B 1 7 ? 85.28076 51.11035 59.30214 1.000 36.49927 6 GLN B N 1
ATOM 1677 C CA . GLN B 1 7 ? 85.28225 49.65828 59.25169 1.000 37.64239 6 GLN B CA 1
ATOM 1678 C C . GLN B 1 7 ? 86.68223 49.09256 59.53271 1.000 36.19494 6 GLN B C 1
ATOM 1679 O O . GLN B 1 7 ? 86.82741 47.89780 59.78226 1.000 37.68091 6 GLN B O 1
ATOM 1685 N N . TYR B 1 8 ? 87.71370 49.93428 59.49933 1.000 33.84061 7 TYR B N 1
ATOM 1686 C CA . TYR B 1 8 ? 89.06099 49.42791 59.76486 1.000 32.94575 7 TYR B CA 1
ATOM 1687 C C . TYR B 1 8 ? 89.59014 49.82838 61.14981 1.000 33.21140 7 TYR B C 1
ATOM 1688 O O . TYR B 1 8 ? 90.75788 49.60650 61.46512 1.000 32.65797 7 TYR B O 1
ATOM 1697 N N . ARG B 1 9 ? 88.70960 50.36716 61.98866 1.000 34.62839 8 ARG B N 1
ATOM 1698 C CA . ARG B 1 9 ? 89.07536 50.72176 63.36057 1.000 35.63821 8 ARG B CA 1
ATOM 1699 C C . ARG B 1 9 ? 89.04680 49.49653 64.26012 1.000 38.26446 8 ARG B C 1
ATOM 1700 O O . ARG B 1 9 ? 88.20082 48.63397 64.09014 1.000 40.18760 8 ARG B O 1
ATOM 1708 N N . PRO B 1 10 ? 89.97094 49.42281 65.23195 1.000 38.84083 9 PRO B N 1
ATOM 1709 C CA . PRO B 1 10 ? 90.04335 48.28180 66.15498 1.000 41.93570 9 PRO B CA 1
ATOM 1710 C C . PRO B 1 10 ? 88.80105 48.13883 67.02774 1.000 45.51042 9 PRO B C 1
ATOM 1711 O O . PRO B 1 10 ? 88.26690 49.13976 67.52093 1.000 46.01461 9 PRO B O 1
ATOM 1715 N N . ARG B 1 11 ? 88.34577 46.89539 67.17728 1.000 48.47544 10 ARG B N 1
ATOM 1716 C CA . ARG B 1 11 ? 87.21522 46.55394 68.03858 1.000 52.87321 10 ARG B CA 1
ATOM 1717 C C . ARG B 1 11 ? 87.58837 46.60192 69.51144 1.000 55.84970 10 ARG B C 1
ATOM 1718 O O . ARG B 1 11 ? 86.72485 46.74878 70.38025 1.000 59.54362 10 ARG B O 1
ATOM 1726 N N . ASP B 1 12 ? 88.87330 46.41837 69.78106 1.000 54.81860 11 ASP B N 1
ATOM 1727 C CA . ASP B 1 12 ? 89.39720 46.44010 71.13984 1.000 57.72880 11 ASP B CA 1
ATOM 1728 C C . ASP B 1 12 ? 90.69342 47.24999 71.14675 1.000 54.51600 11 ASP B C 1
ATOM 1729 O O . ASP B 1 12 ? 91.41908 47.25503 70.15377 1.000 51.00386 11 ASP B O 1
ATOM 1734 N N . ALA B 1 13 ? 90.96934 47.96219 72.23624 1.000 40.94358 12 ALA B N 1
ATOM 1735 C CA . ALA B 1 13 ? 92.18046 48.78206 72.31645 1.000 45.91537 12 ALA B CA 1
ATOM 1736 C C . ALA B 1 13 ? 93.40785 47.87579 72.45045 1.000 42.57506 12 ALA B C 1
ATOM 1737 O O . ALA B 1 13 ? 94.54309 48.24353 72.11300 1.000 42.08798 12 ALA B O 1
ATOM 1739 N N . SER B 1 14 ? 93.13954 46.66816 72.93105 1.000 44.06521 13 SER B N 1
ATOM 1740 C CA . SER B 1 14 ? 94.14674 45.63646 73.08180 1.000 42.64742 13 SER B CA 1
ATOM 1741 C C . SER B 1 14 ? 94.83312 45.33253 71.74986 1.000 41.74419 13 SER B C 1
ATOM 1742 O O . SER B 1 14 ? 95.99329 44.93845 71.73418 1.000 41.39294 13 SER B O 1
ATOM 1745 N N . TRP B 1 15 ? 94.12947 45.51465 70.63618 1.000 36.51040 14 TRP B N 1
ATOM 1746 C CA . TRP B 1 15 ? 94.74686 45.30350 69.33117 1.000 37.94054 14 TRP B CA 1
ATOM 1747 C C . TRP B 1 15 ? 95.89760 46.29034 69.12093 1.000 38.25997 14 TRP B C 1
ATOM 1748 O O . TRP B 1 15 ? 96.97868 45.91595 68.67825 1.000 35.52565 14 TRP B O 1
ATOM 1759 N N . THR B 1 16 ? 95.64222 47.54829 69.46084 1.000 36.23304 15 THR B N 1
ATOM 1760 C CA . THR B 1 16 ? 96.59978 48.63050 69.33302 1.000 33.16792 15 THR B CA 1
ATOM 1761 C C . THR B 1 16 ? 97.80174 48.39961 70.25805 1.000 33.14091 15 THR B C 1
ATOM 1762 O O . THR B 1 16 ? 98.97364 48.45671 69.82941 1.000 30.49722 15 THR B O 1
ATOM 1766 N N . LEU B 1 17 ? 97.51689 48.12259 71.52557 1.000 33.36177 16 LEU B N 1
ATOM 1767 C CA . LEU B 1 17 ? 98.61274 47.87920 72.46549 1.000 37.28781 16 LEU B CA 1
ATOM 1768 C C . LEU B 1 17 ? 99.47926 46.67154 72.04261 1.000 33.99271 16 LEU B C 1
ATOM 1769 O O . LEU B 1 17 ? 100.71829 46.72288 72.07360 1.000 31.95470 16 LEU B O 1
ATOM 1774 N N . GLU B 1 18 ? 98.81563 45.59350 71.62958 1.000 39.50469 17 GLU B N 1
ATOM 1775 C CA . GLU B 1 18 ? 99.50240 44.37230 71.18445 1.000 36.80098 17 GLU B CA 1
ATOM 1776 C C . GLU B 1 18 ? 100.38103 44.65586 69.98206 1.000 32.49172 17 GLU B C 1
ATOM 1777 O O . GLU B 1 18 ? 101.50669 44.18335 69.90224 1.000 32.29895 17 GLU B O 1
ATOM 1783 N N . LEU B 1 19 ? 99.84613 45.40227 69.02371 1.000 31.67673 18 LEU B N 1
ATOM 1784 C CA . LEU B 1 19 ? 100.60828 45.68039 67.82722 1.000 31.65498 18 LEU B CA 1
ATOM 1785 C C . LEU B 1 19 ? 101.85376 46.48642 68.19569 1.000 31.81151 18 LEU B C 1
ATOM 1786 O O . LEU B 1 19 ? 102.92330 46.25259 67.65006 1.000 28.64613 18 LEU B O 1
ATOM 1791 N N . ILE B 1 20 ? 101.70283 47.44348 69.10756 1.000 36.06161 19 ILE B N 1
ATOM 1792 C CA . ILE B 1 20 ? 102.84148 48.25288 69.51431 1.000 28.13020 19 ILE B CA 1
ATOM 1793 C C . ILE B 1 20 ? 103.92418 47.36384 70.12425 1.000 29.25468 19 ILE B C 1
ATOM 1794 O O . ILE B 1 20 ? 105.10385 47.47394 69.76759 1.000 28.09348 19 ILE B O 1
ATOM 1799 N N . ARG B 1 21 ? 103.53738 46.48726 71.04799 1.000 32.67210 20 ARG B N 1
ATOM 1800 C CA . ARG B 1 21 ? 104.52950 45.62435 71.69880 1.000 33.88519 20 ARG B CA 1
ATOM 1801 C C . ARG B 1 21 ? 105.16357 44.56789 70.78509 1.000 33.14155 20 ARG B C 1
ATOM 1802 O O . ARG B 1 21 ? 106.33624 44.24737 70.91669 1.000 31.68250 20 ARG B O 1
ATOM 1810 N N . SER B 1 22 ? 104.38073 44.00430 69.88192 1.000 34.34260 21 SER B N 1
ATOM 1811 C CA . SER B 1 22 ? 104.89441 42.99860 68.96309 1.000 33.36288 21 SER B CA 1
ATOM 1812 C C . SER B 1 22 ? 105.80034 43.61169 67.91652 1.000 30.12781 21 SER B C 1
ATOM 1813 O O . SER B 1 22 ? 106.64974 42.93120 67.36079 1.000 31.37333 21 SER B O 1
ATOM 1816 N N . ASN B 1 23 ? 105.59353 44.88636 67.61262 1.000 31.36078 22 ASN B N 1
ATOM 1817 C CA . ASN B 1 23 ? 106.41801 45.56320 66.60667 1.000 28.85990 22 ASN B CA 1
ATOM 1818 C C . ASN B 1 23 ? 106.99502 46.88567 67.09758 1.000 30.32812 22 ASN B C 1
ATOM 1819 O O . ASN B 1 23 ? 106.64091 47.95720 66.58157 1.000 25.93081 22 ASN B O 1
ATOM 1824 N N . PRO B 1 24 ? 107.90125 46.80674 68.09309 1.000 27.15372 23 PRO B N 1
ATOM 1825 C CA . PRO B 1 24 ? 108.44327 47.95761 68.81778 1.000 26.64894 23 PRO B CA 1
ATOM 1826 C C . PRO B 1 24 ? 109.49831 48.76110 68.05245 1.000 26.02908 23 PRO B C 1
ATOM 1827 O O . PRO B 1 24 ? 109.96511 49.76478 68.59685 1.000 25.42883 23 PRO B O 1
ATOM 1831 N N . LEU B 1 25 ? 109.91986 48.30474 66.87222 1.000 25.54840 24 LEU B N 1
ATOM 1832 C CA . LEU B 1 25 ? 110.79483 49.12773 66.04887 1.000 24.83691 24 LEU B CA 1
ATOM 1833 C C . LEU B 1 25 ? 109.93328 50.05861 65.19714 1.000 26.90687 24 LEU B C 1
ATOM 1834 O O . LEU B 1 25 ? 109.49125 49.69229 64.09806 1.000 26.94853 24 LEU B O 1
ATOM 1839 N N . ALA B 1 26 ? 109.72203 51.26802 65.71101 1.000 23.62504 25 ALA B N 1
ATOM 1840 C CA . ALA B 1 26 ? 108.81984 52.23851 65.10233 1.000 23.03302 25 ALA B CA 1
ATOM 1841 C C . ALA B 1 26 ? 109.55365 53.23550 64.20666 1.000 23.30546 25 ALA B C 1
ATOM 1842 O O . ALA B 1 26 ? 110.78061 53.36699 64.25873 1.000 22.59712 25 ALA B O 1
ATOM 1844 N N . LEU B 1 27 ? 108.78654 53.94257 63.38489 1.000 22.10157 26 LEU B N 1
ATOM 1845 C CA . LEU B 1 27 ? 109.35371 54.94663 62.53186 1.000 21.77701 26 LEU B CA 1
ATOM 1846 C C . LEU B 1 27 ? 109.08449 56.29919 63.17236 1.000 22.33207 26 LEU B C 1
ATOM 1847 O O . LEU B 1 27 ? 107.93674 56.72136 63.30254 1.000 21.42401 26 LEU B O 1
ATOM 1852 N N . LEU B 1 28 ? 110.16036 56.95520 63.60234 1.000 24.15921 27 LEU B N 1
ATOM 1853 C CA . LEU B 1 28 ? 110.09275 58.27275 64.21428 1.000 21.65183 27 LEU B CA 1
ATOM 1854 C C . LEU B 1 28 ? 110.17311 59.32884 63.12211 1.000 21.93769 27 LEU B C 1
ATOM 1855 O O . LEU B 1 28 ? 111.15800 59.42079 62.38980 1.000 21.64556 27 LEU B O 1
ATOM 1860 N N . VAL B 1 29 ? 109.11977 60.12551 63.02268 1.000 21.34076 28 VAL B N 1
ATOM 1861 C CA . VAL B 1 29 ? 108.94719 61.02581 61.90930 1.000 21.29322 28 VAL B CA 1
ATOM 1862 C C . VAL B 1 29 ? 108.70426 62.44238 62.41420 1.000 21.49821 28 VAL B C 1
ATOM 1863 O O . VAL B 1 29 ? 107.77424 62.68612 63.21207 1.000 26.85408 28 VAL B O 1
ATOM 1867 N N . THR B 1 30 ? 109.55479 63.36914 61.97965 1.000 21.83176 29 THR B N 1
ATOM 1868 C CA . THR B 1 30 ? 109.37985 64.77412 62.35421 1.000 23.47707 29 THR B CA 1
ATOM 1869 C C . THR B 1 30 ? 109.49348 65.69013 61.14163 1.000 22.52870 29 THR B C 1
ATOM 1870 O O . THR B 1 30 ? 110.01813 65.29541 60.10664 1.000 22.55612 29 THR B O 1
ATOM 1874 N N . ASN B 1 31 ? 108.94586 66.89677 61.25129 1.000 22.89401 30 ASN B N 1
ATOM 1875 C CA . ASN B 1 31 ? 109.05511 67.85783 60.15729 1.000 23.39841 30 ASN B CA 1
ATOM 1876 C C . ASN B 1 31 ? 110.52191 68.20991 59.86933 1.000 24.05255 30 ASN B C 1
ATOM 1877 O O . ASN B 1 31 ? 111.34638 68.25257 60.77373 1.000 24.32237 30 ASN B O 1
ATOM 1882 N N . GLY B 1 32 ? 110.82620 68.45778 58.60012 1.000 24.46084 31 GLY B N 1
ATOM 1883 C CA . GLY B 1 32 ? 112.14721 68.87081 58.19411 1.000 25.32232 31 GLY B CA 1
ATOM 1884 C C . GLY B 1 32 ? 112.10491 69.83300 57.01613 1.000 28.56471 31 GLY B C 1
ATOM 1885 O O . GLY B 1 32 ? 111.04361 70.07044 56.45047 1.000 26.03562 31 GLY B O 1
ATOM 1886 N N . PRO B 1 33 ? 113.27822 70.36681 56.62367 1.000 27.26067 32 PRO B N 1
ATOM 1887 C CA . PRO B 1 33 ? 113.35427 71.27158 55.47148 1.000 28.36248 32 PRO B CA 1
ATOM 1888 C C . PRO B 1 33 ? 112.97898 70.51530 54.19624 1.000 28.15430 32 PRO B C 1
ATOM 1889 O O . PRO B 1 33 ? 113.64638 69.52008 53.90992 1.000 27.99413 32 PRO B O 1
ATOM 1893 N N . GLN B 1 34 ? 111.96334 70.98404 53.46314 1.000 28.30718 33 GLN B N 1
ATOM 1894 C CA . GLN B 1 34 ? 111.49559 70.39030 52.19075 1.000 28.36032 33 GLN B CA 1
ATOM 1895 C C . GLN B 1 34 ? 110.71334 69.07209 52.33122 1.000 27.09277 33 GLN B C 1
ATOM 1896 O O . GLN B 1 34 ? 109.78001 68.85025 51.56552 1.000 28.78803 33 GLN B O 1
ATOM 1902 N N . HIS B 1 35 ? 111.09231 68.20621 53.27548 1.000 26.25491 34 HIS B N 1
ATOM 1903 C CA . HIS B 1 35 ? 110.34925 66.97372 53.55319 1.000 25.19907 34 HIS B CA 1
ATOM 1904 C C . HIS B 1 35 ? 110.70779 66.49618 54.97040 1.000 24.48280 34 HIS B C 1
ATOM 1905 O O . HIS B 1 35 ? 111.57409 67.07843 55.61598 1.000 24.84610 34 HIS B O 1
ATOM 1912 N N . PRO B 1 36 ? 110.00949 65.47986 55.48929 1.000 23.62730 35 PRO B N 1
ATOM 1913 C CA . PRO B 1 36 ? 110.33289 65.09656 56.87474 1.000 23.14420 35 PRO B CA 1
ATOM 1914 C C . PRO B 1 36 ? 111.58825 64.24675 57.09808 1.000 23.23014 35 PRO B C 1
ATOM 1915 O O . PRO B 1 36 ? 112.15973 63.71578 56.14962 1.000 23.58066 35 PRO B O 1
ATOM 1919 N N . TRP B 1 37 ? 111.97768 64.15756 58.37662 1.000 24.83703 36 TRP B N 1
ATOM 1920 C CA . TRP B 1 37 ? 112.93266 63.20123 58.92679 1.000 23.03184 36 TRP B CA 1
ATOM 1921 C C . TRP B 1 37 ? 112.20251 61.91902 59.28645 1.000 22.38722 36 TRP B C 1
ATOM 1922 O O . TRP B 1 37 ? 111.10239 61.96272 59.83760 1.000 24.07552 36 TRP B O 1
ATOM 1933 N N . ALA B 1 38 ? 112.84402 60.78714 59.02099 1.000 22.47004 37 ALA B N 1
ATOM 1934 C CA . ALA B 1 38 ? 112.30102 59.47343 59.35999 1.000 22.09472 37 ALA B CA 1
ATOM 1935 C C . ALA B 1 38 ? 113.44060 58.57815 59.83192 1.000 22.39381 37 ALA B C 1
ATOM 1936 O O . ALA B 1 38 ? 114.40353 58.38726 59.10593 1.000 22.87864 37 ALA B O 1
ATOM 1938 N N . THR B 1 39 ? 113.34715 58.05833 61.05004 1.000 22.25640 38 THR B N 1
ATOM 1939 C CA . THR B 1 39 ? 114.36426 57.13436 61.54025 1.000 22.63841 38 THR B CA 1
ATOM 1940 C C . THR B 1 39 ? 113.72467 55.94684 62.23724 1.000 23.40895 38 THR B C 1
ATOM 1941 O O . THR B 1 39 ? 112.82582 56.12922 63.05235 1.000 23.99399 38 THR B O 1
ATOM 1945 N N . HIS B 1 40 ? 114.22926 54.74311 61.95457 1.000 25.63947 39 HIS B N 1
ATOM 1946 C CA . HIS B 1 40 ? 113.75201 53.53001 62.60853 1.000 24.89240 39 HIS B CA 1
ATOM 1947 C C . HIS B 1 40 ? 114.38024 53.42211 63.98985 1.000 26.74489 39 HIS B C 1
ATOM 1948 O O . HIS B 1 40 ? 115.61009 53.38580 64.12221 1.000 26.94323 39 HIS B O 1
ATOM 1955 N N . VAL B 1 41 ? 113.53659 53.43306 65.02152 1.000 23.27621 40 VAL B N 1
ATOM 1956 C CA . VAL B 1 41 ? 114.01459 53.44964 66.39864 1.000 23.74658 40 VAL B CA 1
ATOM 1957 C C . VAL B 1 41 ? 113.30023 52.43672 67.27798 1.000 25.16324 40 VAL B C 1
ATOM 1958 O O . VAL B 1 41 ? 112.13413 52.13068 67.05630 1.000 25.39183 40 VAL B O 1
ATOM 1962 N N . PRO B 1 42 ? 114.01494 51.89759 68.27132 1.000 24.87536 41 PRO B N 1
ATOM 1963 C CA . PRO B 1 42 ? 113.47147 50.91618 69.21451 1.000 25.54501 41 PRO B CA 1
ATOM 1964 C C . PRO B 1 42 ? 112.78620 51.61238 70.38476 1.000 25.75450 41 PRO B C 1
ATOM 1965 O O . PRO B 1 42 ? 113.44898 52.25112 71.20377 1.000 26.12355 41 PRO B O 1
ATOM 1969 N N . VAL B 1 43 ? 111.46429 51.49304 70.47289 1.000 26.82904 42 VAL B N 1
ATOM 1970 C CA . VAL B 1 43 ? 110.73690 52.19429 71.51864 1.000 30.19290 42 VAL B CA 1
ATOM 1971 C C . VAL B 1 43 ? 110.05311 51.22438 72.46516 1.000 32.33682 42 VAL B C 1
ATOM 1972 O O . VAL B 1 43 ? 109.95420 50.03654 72.17739 1.000 27.93148 42 VAL B O 1
ATOM 1976 N N . LEU B 1 44 ? 109.65040 51.72893 73.62731 1.000 36.66603 43 LEU B N 1
ATOM 1977 C CA . LEU B 1 44 ? 108.88920 50.92795 74.58474 1.000 35.77842 43 LEU B CA 1
ATOM 1978 C C . LEU B 1 44 ? 108.11531 51.82405 75.53965 1.000 35.01393 43 LEU B C 1
ATOM 1979 O O . LEU B 1 44 ? 108.47972 52.98184 75.74847 1.000 31.15773 43 LEU B O 1
ATOM 1984 N N . PHE B 1 45 ? 107.04391 51.29183 76.11786 1.000 36.78562 44 PHE B N 1
ATOM 1985 C CA . PHE B 1 45 ? 106.25871 52.05983 77.07826 1.000 39.71386 44 PHE B CA 1
ATOM 1986 C C . PHE B 1 45 ? 106.99911 52.29121 78.37755 1.000 38.70802 44 PHE B C 1
ATOM 1987 O O . PHE B 1 45 ? 107.77614 51.44653 78.81161 1.000 39.42770 44 PHE B O 1
ATOM 1995 N N . ALA B 1 46 ? 106.77433 53.45980 78.97072 1.000 41.87726 45 ALA B N 1
ATOM 1996 C CA . ALA B 1 46 ? 107.32808 53.79099 80.27830 1.000 42.23528 45 ALA B CA 1
ATOM 1997 C C . ALA B 1 46 ? 106.48520 53.15157 81.38060 1.000 43.73189 45 ALA B C 1
ATOM 1998 O O . ALA B 1 46 ? 107.00607 52.76796 82.43257 1.000 47.15945 45 ALA B O 1
ATOM 2000 N N . ASP B 1 64 ? 93.00257 56.09273 75.65042 1.000 37.76729 63 ASP B N 1
ATOM 2001 C CA . ASP B 1 64 ? 93.54502 54.92952 76.35164 1.000 43.76759 63 ASP B CA 1
ATOM 2002 C C . ASP B 1 64 ? 95.07767 55.03186 76.45919 1.000 45.27292 63 ASP B C 1
ATOM 2003 O O . ASP B 1 64 ? 95.63641 55.06758 77.56056 1.000 43.26161 63 ASP B O 1
ATOM 2005 N N . LEU B 1 65 ? 95.76754 55.09419 75.32671 1.000 41.82011 64 LEU B N 1
ATOM 2006 C CA . LEU B 1 65 ? 97.19516 55.37216 75.38700 1.000 37.08954 64 LEU B CA 1
ATOM 2007 C C . LEU B 1 65 ? 97.48535 56.83780 75.69752 1.000 33.49216 64 LEU B C 1
ATOM 2008 O O . LEU B 1 65 ? 98.58069 57.15740 76.14925 1.000 33.19047 64 LEU B O 1
ATOM 2013 N N . VAL B 1 66 ? 96.51607 57.72254 75.46847 1.000 31.65429 65 VAL B N 1
ATOM 2014 C CA . VAL B 1 66 ? 96.72569 59.15590 75.67699 1.000 31.47386 65 VAL B CA 1
ATOM 2015 C C . VAL B 1 66 ? 97.21609 59.46001 77.09682 1.000 32.68308 65 VAL B C 1
ATOM 2016 O O . VAL B 1 66 ? 96.66165 58.97609 78.06559 1.000 34.20215 65 VAL B O 1
ATOM 2020 N N . GLY B 1 67 ? 98.28496 60.23874 77.20560 1.000 32.15418 66 GLY B N 1
ATOM 2021 C CA . GLY B 1 67 ? 98.88581 60.51501 78.49292 1.000 33.33790 66 GLY B CA 1
ATOM 2022 C C . GLY B 1 67 ? 99.99943 59.55067 78.86903 1.000 33.32504 66 GLY B C 1
ATOM 2023 O O . GLY B 1 67 ? 100.77808 59.83826 79.77326 1.000 38.83102 66 GLY B O 1
ATOM 2024 N N . ARG B 1 68 ? 100.08064 58.40669 78.18954 1.000 32.60204 67 ARG B N 1
ATOM 2025 C CA . ARG B 1 68 ? 101.17732 57.46515 78.42243 1.000 32.55281 67 ARG B CA 1
ATOM 2026 C C . ARG B 1 68 ? 102.43476 57.98288 77.73905 1.000 31.21330 67 ARG B C 1
ATOM 2027 O O . ARG B 1 68 ? 102.35507 58.88795 76.90987 1.000 30.22949 67 ARG B O 1
ATOM 2035 N N . ARG B 1 69 ? 103.58665 57.40993 78.07341 1.000 31.31292 68 ARG B N 1
ATOM 2036 C CA . ARG B 1 69 ? 104.84047 57.89140 77.49704 1.000 30.29228 68 ARG B CA 1
ATOM 2037 C C . ARG B 1 69 ? 105.61262 56.77092 76.80480 1.000 29.55791 68 ARG B C 1
ATOM 2038 O O . ARG B 1 69 ? 105.80749 55.69840 77.37007 1.000 31.89194 68 ARG B O 1
ATOM 2046 N N . LEU B 1 70 ? 106.08023 57.04762 75.59513 1.000 29.35534 69 LEU B N 1
ATOM 2047 C CA . LEU B 1 70 ? 106.89340 56.10434 74.84944 1.000 30.84826 69 LEU B CA 1
ATOM 2048 C C . LEU B 1 70 ? 108.34227 56.58648 74.88543 1.000 31.43803 69 LEU B C 1
ATOM 2049 O O . LEU B 1 70 ? 108.62061 57.75487 74.61128 1.000 32.10656 69 LEU B O 1
ATOM 2054 N N . LEU B 1 71 ? 109.25720 55.69205 75.23749 1.000 30.26731 70 LEU B N 1
ATOM 2055 C CA . LEU B 1 71 ? 110.66969 56.03175 75.34559 1.000 32.62531 70 LEU B CA 1
ATOM 2056 C C . LEU B 1 71 ? 111.43547 55.38965 74.20787 1.000 29.76945 70 LEU B C 1
ATOM 2057 O O . LEU B 1 71 ? 111.03261 54.34087 73.70721 1.000 28.58821 70 LEU B O 1
ATOM 2062 N N . GLY B 1 72 ? 112.53012 56.02580 73.79135 1.000 32.28066 71 GLY B N 1
ATOM 2063 C CA . GLY B 1 72 ? 113.34754 55.48886 72.71339 1.000 30.01902 71 GLY B CA 1
ATOM 2064 C C . GLY B 1 72 ? 114.80247 55.92823 72.72912 1.000 26.66087 71 GLY B C 1
ATOM 2065 O O . GLY B 1 72 ? 115.19086 56.79114 73.51838 1.000 27.28831 71 GLY B O 1
ATOM 2066 N N . HIS B 1 73 ? 115.61245 55.30909 71.87780 1.000 26.42217 72 HIS B N 1
ATOM 2067 C CA . HIS B 1 73 ? 116.98111 55.75844 71.69951 1.000 26.77951 72 HIS B CA 1
ATOM 2068 C C . HIS B 1 73 ? 117.42223 55.66676 70.24402 1.000 26.15719 72 HIS B C 1
ATOM 2069 O O . HIS B 1 73 ? 116.75077 55.05269 69.41057 1.000 25.52485 72 HIS B O 1
ATOM 2076 N N . LEU B 1 74 ? 118.50292 56.37288 69.93723 1.000 26.48303 73 LEU B N 1
ATOM 2077 C CA . LEU B 1 74 ? 119.06885 56.40790 68.59862 1.000 26.19331 73 LEU B CA 1
ATOM 2078 C C . LEU B 1 74 ? 120.51944 56.88753 68.65344 1.000 27.07527 73 LEU B C 1
ATOM 2079 O O . LEU B 1 74 ? 121.00317 57.36390 69.69178 1.000 27.84222 73 LEU B O 1
ATOM 2084 N N . ASN B 1 75 ? 121.20204 56.78811 67.51980 1.000 27.12326 74 ASN B N 1
ATOM 2085 C CA . ASN B 1 75 ? 122.61772 57.14286 67.43172 1.000 28.12174 74 ASN B CA 1
ATOM 2086 C C . ASN B 1 75 ? 122.88486 58.65317 67.57172 1.000 28.53609 74 ASN B C 1
ATOM 2087 O O . ASN B 1 75 ? 122.33842 59.45922 66.82762 1.000 30.78125 74 ASN B O 1
ATOM 2092 N N . LEU B 1 76 ? 123.76266 59.01805 68.50016 1.000 31.98896 75 LEU B N 1
ATOM 2093 C CA . LEU B 1 76 ? 124.16656 60.41239 68.69319 1.000 30.34116 75 LEU B CA 1
ATOM 2094 C C . LEU B 1 76 ? 124.64694 61.04344 67.38620 1.000 30.53320 75 LEU B C 1
ATOM 2095 O O . LEU B 1 76 ? 124.43996 62.22790 67.13314 1.000 31.45212 75 LEU B O 1
ATOM 2100 N N . MET B 1 77 ? 125.30100 60.25200 66.55526 1.000 33.37750 76 MET B N 1
ATOM 2101 C CA . MET B 1 77 ? 125.84879 60.77659 65.31863 1.000 32.75842 76 MET B CA 1
ATOM 2102 C C . MET B 1 77 ? 124.81542 60.83322 64.19914 1.000 30.07216 76 MET B C 1
ATOM 2103 O O . MET B 1 77 ? 125.10254 61.33985 63.12452 1.000 34.32090 76 MET B O 1
ATOM 2108 N N . ASN B 1 78 ? 123.61885 60.30547 64.44773 1.000 30.12086 77 ASN B N 1
ATOM 2109 C CA . ASN B 1 78 ? 122.50349 60.42212 63.50024 1.000 27.89127 77 ASN B CA 1
ATOM 2110 C C . ASN B 1 78 ? 122.05298 61.87450 63.50400 1.000 27.94222 77 ASN B C 1
ATOM 2111 O O . ASN B 1 78 ? 121.71752 62.38680 64.56026 1.000 27.93471 77 ASN B O 1
ATOM 2116 N N . PRO B 1 79 ? 122.06331 62.54581 62.33645 1.000 24.22499 78 PRO B N 1
ATOM 2117 C CA . PRO B 1 79 ? 121.66948 63.96154 62.22815 1.000 23.12504 78 PRO B CA 1
ATOM 2118 C C . PRO B 1 79 ? 120.21262 64.22554 62.68619 1.000 25.79811 78 PRO B C 1
ATOM 2119 O O . PRO B 1 79 ? 119.87872 65.33111 63.14373 1.000 32.28932 78 PRO B O 1
ATOM 2123 N N . HIS B 1 80 ? 119.37628 63.19579 62.60218 1.000 24.47962 79 HIS B N 1
ATOM 2124 C CA . HIS B 1 80 ? 118.00231 63.28520 63.08111 1.000 25.57255 79 HIS B CA 1
ATOM 2125 C C . HIS B 1 80 ? 118.00401 63.70103 64.54373 1.000 22.48273 79 HIS B C 1
ATOM 2126 O O . HIS B 1 80 ? 117.15437 64.46461 64.97014 1.000 24.60447 79 HIS B O 1
ATOM 2133 N N . TRP B 1 81 ? 118.99288 63.22503 65.29609 1.000 22.96004 80 TRP B N 1
ATOM 2134 C CA . TRP B 1 81 ? 119.08258 63.56754 66.71372 1.000 20.71612 80 TRP B CA 1
ATOM 2135 C C . TRP B 1 81 ? 119.18630 65.07779 66.95342 1.000 28.45571 80 TRP B C 1
ATOM 2136 O O . TRP B 1 81 ? 118.50616 65.64761 67.81016 1.000 31.04430 80 TRP B O 1
ATOM 2147 N N . GLU B 1 82 ? 120.04913 65.72202 66.19201 1.000 24.08361 81 GLU B N 1
ATOM 2148 C CA . GLU B 1 82 ? 120.19406 67.15083 66.30466 1.000 26.31436 81 GLU B CA 1
ATOM 2149 C C . GLU B 1 82 ? 118.88992 67.83715 65.81784 1.000 27.57395 81 GLU B C 1
ATOM 2150 O O . GLU B 1 82 ? 118.42378 68.80175 66.42465 1.000 27.75526 81 GLU B O 1
ATOM 2156 N N . ALA B 1 83 ? 118.29435 67.30647 64.75079 1.000 26.77383 82 ALA B N 1
ATOM 2157 C CA . ALA B 1 83 ? 117.05170 67.87187 64.23787 1.000 27.38870 82 ALA B CA 1
ATOM 2158 C C . ALA B 1 83 ? 115.93065 67.81754 65.27875 1.000 25.81700 82 ALA B C 1
ATOM 2159 O O . ALA B 1 83 ? 115.00655 68.63791 65.25056 1.000 25.97446 82 ALA B O 1
ATOM 2161 N N . LEU B 1 84 ? 116.00950 66.85358 66.18901 1.000 24.09029 83 LEU B N 1
ATOM 2162 C CA . LEU B 1 84 ? 114.96799 66.68064 67.20180 1.000 25.08639 83 LEU B CA 1
ATOM 2163 C C . LEU B 1 84 ? 114.83953 67.87080 68.16952 1.000 27.44668 83 LEU B C 1
ATOM 2164 O O . LEU B 1 84 ? 113.77671 68.09682 68.73105 1.000 32.36652 83 LEU B O 1
ATOM 2169 N N . ALA B 1 85 ? 115.90536 68.63266 68.36281 1.000 26.68321 84 ALA B N 1
ATOM 2170 C CA . ALA B 1 85 ? 115.84548 69.79102 69.26489 1.000 30.45186 84 ALA B CA 1
ATOM 2171 C C . ALA B 1 85 ? 114.88430 70.88359 68.80212 1.000 30.21435 84 ALA B C 1
ATOM 2172 O O . ALA B 1 85 ? 114.40597 71.67378 69.60490 1.000 31.55399 84 ALA B O 1
ATOM 2174 N N . GLY B 1 86 ? 114.58806 70.91359 67.51067 1.000 30.85919 85 GLY B N 1
ATOM 2175 C CA . GLY B 1 86 ? 113.70840 71.92824 66.95399 1.000 30.44989 85 GLY B CA 1
ATOM 2176 C C . GLY B 1 86 ? 112.26750 71.45801 66.78548 1.000 31.67652 85 GLY B C 1
ATOM 2177 O O . GLY B 1 86 ? 111.42923 72.17715 66.26468 1.000 32.60222 85 GLY B O 1
ATOM 2178 N N . ALA B 1 87 ? 111.97750 70.23694 67.20457 1.000 29.46111 86 ALA B N 1
ATOM 2179 C CA . ALA B 1 87 ? 110.62385 69.69974 67.06200 1.000 31.77157 86 ALA B CA 1
ATOM 2180 C C . ALA B 1 87 ? 109.83731 69.60272 68.37924 1.000 30.64596 86 ALA B C 1
ATOM 2181 O O . ALA B 1 87 ? 110.28179 68.97288 69.33630 1.000 34.13453 86 ALA B O 1
ATOM 2183 N N . GLY B 1 88 ? 108.69310 70.26288 68.45006 1.000 26.98837 87 GLY B N 1
ATOM 2184 C CA . GLY B 1 88 ? 107.85218 70.15467 69.63035 1.000 27.44006 87 GLY B CA 1
ATOM 2185 C C . GLY B 1 88 ? 107.08574 68.83423 69.62486 1.000 27.35878 87 GLY B C 1
ATOM 2186 O O . GLY B 1 88 ? 106.78734 68.24268 70.65422 1.000 25.81635 87 GLY B O 1
ATOM 2187 N N . HIS B 1 89 ? 106.74569 68.36574 68.43741 1.000 26.46107 88 HIS B N 1
ATOM 2188 C CA . HIS B 1 89 ? 105.91530 67.19108 68.34218 1.000 23.91078 88 HIS B CA 1
ATOM 2189 C C . HIS B 1 89 ? 106.44006 66.24615 67.27627 1.000 25.44577 88 HIS B C 1
ATOM 2190 O O . HIS B 1 89 ? 107.18364 66.65077 66.36581 1.000 26.52240 88 HIS B O 1
ATOM 2197 N N . ALA B 1 90 ? 106.05531 64.98457 67.40804 1.000 21.98858 89 ALA B N 1
ATOM 2198 C CA . ALA B 1 90 ? 106.51873 63.94579 66.51769 1.000 20.72319 89 ALA B CA 1
ATOM 2199 C C . ALA B 1 90 ? 105.46018 62.90225 66.31685 1.000 20.35902 89 ALA B C 1
ATOM 2200 O O . ALA B 1 90 ? 104.51688 62.79474 67.10493 1.000 24.20709 89 ALA B O 1
ATOM 2202 N N . LEU B 1 91 ? 105.67335 62.10427 65.27493 1.000 26.54134 90 LEU B N 1
ATOM 2203 C CA . LEU B 1 91 ? 104.82388 60.96805 64.96827 1.000 20.97110 90 LEU B CA 1
ATOM 2204 C C . LEU B 1 91 ? 105.64742 59.68520 65.04480 1.000 20.15712 90 LEU B C 1
ATOM 2205 O O . LEU B 1 91 ? 106.78572 59.66842 64.57593 1.000 19.39653 90 LEU B O 1
ATOM 2210 N N . LEU B 1 92 ? 105.08756 58.63133 65.64975 1.000 24.40103 91 LEU B N 1
ATOM 2211 C CA . LEU B 1 92 ? 105.68053 57.28823 65.67161 1.000 20.08196 91 LEU B CA 1
ATOM 2212 C C . LEU B 1 92 ? 104.80461 56.28413 64.96538 1.000 21.38363 91 LEU B C 1
ATOM 2213 O O . LEU B 1 92 ? 103.66501 56.07865 65.35889 1.000 26.44770 91 LEU B O 1
ATOM 2218 N N . VAL B 1 93 ? 105.34188 55.61766 63.95483 1.000 22.54195 92 VAL B N 1
ATOM 2219 C CA . VAL B 1 93 ? 104.54817 54.66286 63.19883 1.000 21.54988 92 VAL B CA 1
ATOM 2220 C C . VAL B 1 93 ? 104.96937 53.21251 63.43056 1.000 22.05783 92 VAL B C 1
ATOM 2221 O O . VAL B 1 93 ? 106.11571 52.82572 63.14732 1.000 18.72333 92 VAL B O 1
ATOM 2225 N N . PHE B 1 94 ? 104.01674 52.42001 63.91235 1.000 19.29723 93 PHE B N 1
ATOM 2226 C CA . PHE B 1 94 ? 104.17282 50.99934 64.17829 1.000 19.82008 93 PHE B CA 1
ATOM 2227 C C . PHE B 1 94 ? 103.47906 50.20478 63.08287 1.000 29.50924 93 PHE B C 1
ATOM 2228 O O . PHE B 1 94 ? 102.38435 50.54842 62.65688 1.000 28.47583 93 PHE B O 1
ATOM 2236 N N . GLN B 1 95 ? 104.12431 49.15177 62.59717 1.000 22.29693 94 GLN B N 1
ATOM 2237 C CA . GLN B 1 95 ? 103.48361 48.29060 61.61669 1.000 27.50083 94 GLN B CA 1
ATOM 2238 C C . GLN B 1 95 ? 103.50156 46.82539 62.02168 1.000 32.30481 94 GLN B C 1
ATOM 2239 O O . GLN B 1 95 ? 104.50004 46.34496 62.53505 1.000 35.30715 94 GLN B O 1
ATOM 2245 N N . GLY B 1 96 ? 102.35311 46.16354 61.86870 1.000 30.99616 95 GLY B N 1
ATOM 2246 C CA . GLY B 1 96 ? 102.24152 44.73992 62.09644 1.000 28.10628 95 GLY B CA 1
ATOM 2247 C C . GLY B 1 96 ? 102.15335 44.03947 60.75883 1.000 29.79172 95 GLY B C 1
ATOM 2248 O O . GLY B 1 96 ? 102.55315 44.60358 59.72962 1.000 27.43919 95 GLY B O 1
ATOM 2249 N N . PRO B 1 97 ? 101.64146 42.79737 60.76330 1.000 31.18612 96 PRO B N 1
ATOM 2250 C CA . PRO B 1 97 ? 101.54135 42.04789 59.51613 1.000 28.44653 96 PRO B CA 1
ATOM 2251 C C . PRO B 1 97 ? 100.61756 42.70495 58.50510 1.000 35.21802 96 PRO B C 1
ATOM 2252 O O . PRO B 1 97 ? 99.69035 43.47450 58.83832 1.000 27.29526 96 PRO B O 1
ATOM 2256 N N . GLY B 1 98 ? 100.92033 42.40314 57.24846 1.000 27.43784 97 GLY B N 1
ATOM 2257 C CA . GLY B 1 98 ? 100.17210 42.89109 56.11134 1.000 27.13051 97 GLY B CA 1
ATOM 2258 C C . GLY B 1 98 ? 100.48444 42.02468 54.90720 1.000 28.80353 97 GLY B C 1
ATOM 2259 O O . GLY B 1 98 ? 101.47503 41.30729 54.89820 1.000 29.97952 97 GLY B O 1
ATOM 2260 N N . SER B 1 99 ? 99.61545 42.06467 53.90913 1.000 28.05175 98 SER B N 1
ATOM 2261 C CA . SER B 1 99 ? 99.81142 41.31804 52.68779 1.000 28.89172 98 SER B CA 1
ATOM 2262 C C . SER B 1 99 ? 98.88741 41.82305 51.59228 1.000 29.28748 98 SER B C 1
ATOM 2263 O O . SER B 1 99 ? 97.79950 42.33686 51.85863 1.000 28.22155 98 SER B O 1
ATOM 2266 N N . TYR B 1 100 ? 99.31870 41.62826 50.35530 1.000 31.40283 99 TYR B N 1
ATOM 2267 C CA . TYR B 1 100 ? 98.48259 41.88198 49.19195 1.000 30.37028 99 TYR B CA 1
ATOM 2268 C C . TYR B 1 100 ? 97.30970 40.90780 49.20547 1.000 32.11468 99 TYR B C 1
ATOM 2269 O O . TYR B 1 100 ? 97.42351 39.79544 49.69933 1.000 31.63292 99 TYR B O 1
ATOM 2278 N N . VAL B 1 101 ? 96.15803 41.36784 48.75122 1.000 34.32354 100 VAL B N 1
ATOM 2279 C CA . VAL B 1 101 ? 94.98240 40.53096 48.64327 1.000 30.82363 100 VAL B CA 1
ATOM 2280 C C . VAL B 1 101 ? 94.54513 40.51900 47.18669 1.000 31.31971 100 VAL B C 1
ATOM 2281 O O . VAL B 1 101 ? 94.04729 41.52907 46.65138 1.000 31.70385 100 VAL B O 1
ATOM 2285 N N . SER B 1 102 ? 94.77930 39.38013 46.55151 1.000 34.15563 101 SER B N 1
ATOM 2286 C CA . SER B 1 102 ? 94.41284 39.13699 45.17219 1.000 33.34359 101 SER B CA 1
ATOM 2287 C C . SER B 1 102 ? 92.94386 38.74956 45.10398 1.000 38.06124 101 SER B C 1
ATOM 2288 O O . SER B 1 102 ? 92.45965 38.00081 45.94890 1.000 37.32234 101 SER B O 1
ATOM 2291 N N . PRO B 1 103 ? 92.21503 39.28844 44.11912 1.000 38.10543 102 PRO B N 1
ATOM 2292 C CA . PRO B 1 103 ? 90.77304 39.00819 44.05852 1.000 39.06606 102 PRO B CA 1
ATOM 2293 C C . PRO B 1 103 ? 90.44982 37.51913 43.85498 1.000 40.77139 102 PRO B C 1
ATOM 2294 O O . PRO B 1 103 ? 89.33185 37.10375 44.14005 1.000 40.26101 102 PRO B O 1
ATOM 2298 N N . THR B 1 104 ? 91.41953 36.73997 43.38066 1.000 43.31430 103 THR B N 1
ATOM 2299 C CA . THR B 1 104 ? 91.24104 35.31145 43.14972 1.000 41.33807 103 THR B CA 1
ATOM 2300 C C . THR B 1 104 ? 90.77119 34.57206 44.40788 1.000 43.30999 103 THR B C 1
ATOM 2301 O O . THR B 1 104 ? 89.98104 33.62888 44.33639 1.000 44.24566 103 THR B O 1
ATOM 2305 N N . VAL B 1 105 ? 91.28882 34.98441 45.55700 1.000 42.18572 104 VAL B N 1
ATOM 2306 C CA . VAL B 1 105 ? 90.88399 34.41527 46.83515 1.000 42.39491 104 VAL B CA 1
ATOM 2307 C C . VAL B 1 105 ? 89.39244 34.65384 47.11795 1.000 43.01293 104 VAL B C 1
ATOM 2308 O O . VAL B 1 105 ? 88.72525 33.82259 47.73373 1.000 40.86813 104 VAL B O 1
ATOM 2312 N N . TYR B 1 106 ? 88.87774 35.80003 46.67239 1.000 41.24462 105 TYR B N 1
ATOM 2313 C CA . TYR B 1 106 ? 87.47456 36.16105 46.89187 1.000 40.54402 105 TYR B CA 1
ATOM 2314 C C . TYR B 1 106 ? 86.48778 35.22603 46.18760 1.000 41.75753 105 TYR B C 1
ATOM 2315 O O . TYR B 1 106 ? 85.39126 34.96337 46.70223 1.000 40.51403 105 TYR B O 1
ATOM 2324 N N . GLU B 1 107 ? 86.86576 34.76536 44.99709 1.000 41.45220 106 GLU B N 1
ATOM 2325 C CA . GLU B 1 107 ? 85.98323 33.93991 44.17469 1.000 41.00432 106 GLU B CA 1
ATOM 2326 C C . GLU B 1 107 ? 84.72680 34.73723 43.81490 1.000 45.46324 106 GLU B C 1
ATOM 2327 O O . GLU B 1 107 ? 83.63775 34.17921 43.65487 1.000 48.71183 106 GLU B O 1
ATOM 2333 N N . THR B 1 108 ? 84.89743 36.04777 43.65013 1.000 46.92652 107 THR B N 1
ATOM 2334 C CA . THR B 1 108 ? 83.78986 36.93847 43.31887 1.000 44.34441 107 THR B CA 1
ATOM 2335 C C . THR B 1 108 ? 84.14574 37.75748 42.09149 1.000 40.29226 107 THR B C 1
ATOM 2336 O O . THR B 1 108 ? 85.31035 37.87142 41.72997 1.000 39.47378 107 THR B O 1
ATOM 2340 N N . ALA B 1 109 ? 83.12545 38.30481 41.44595 1.000 40.47554 108 ALA B N 1
ATOM 2341 C CA . ALA B 1 109 ? 83.31228 39.19746 40.31312 1.000 41.07940 108 ALA B CA 1
ATOM 2342 C C . ALA B 1 109 ? 82.08985 40.10725 40.21554 1.000 40.35333 108 ALA B C 1
ATOM 2343 O O . ALA B 1 109 ? 80.96954 39.64360 40.38293 1.000 40.11491 108 ALA B O 1
ATOM 2345 N N . PRO B 1 110 ? 82.29952 41.40828 39.96324 1.000 39.16014 109 PRO B N 1
ATOM 2346 C CA . PRO B 1 110 ? 83.61359 42.03627 39.77592 1.000 37.07177 109 PRO B CA 1
ATOM 2347 C C . PRO B 1 110 ? 84.31118 42.26181 41.09842 1.000 38.62132 109 PRO B C 1
ATOM 2348 O O . PRO B 1 110 ? 83.66388 42.14924 42.13504 1.000 39.54935 109 PRO B O 1
ATOM 2352 N N . ALA B 1 111 ? 85.59989 42.58773 41.06174 1.000 35.16317 110 ALA B N 1
ATOM 2353 C CA . ALA B 1 111 ? 86.32395 42.88208 42.28335 1.000 33.51784 110 ALA B CA 1
ATOM 2354 C C . ALA B 1 111 ? 87.49349 43.79371 41.99619 1.000 40.86034 110 ALA B C 1
ATOM 2355 O O . ALA B 1 111 ? 87.81270 44.08412 40.84151 1.000 38.68969 110 ALA B O 1
ATOM 2357 N N . ALA B 1 112 ? 88.14867 44.21503 43.06709 1.000 39.16291 111 ALA B N 1
ATOM 2358 C CA . ALA B 1 112 ? 89.38115 44.96591 42.97045 1.000 36.59169 111 ALA B CA 1
ATOM 2359 C C . ALA B 1 112 ? 90.32923 44.38199 43.99130 1.000 34.87224 111 ALA B C 1
ATOM 2360 O O . ALA B 1 112 ? 89.89242 43.96094 45.06110 1.000 35.72154 111 ALA B O 1
ATOM 2362 N N . PRO B 1 113 ? 91.62796 44.32877 43.66023 1.000 33.44933 112 PRO B N 1
ATOM 2363 C CA . PRO B 1 113 ? 92.58963 43.83538 44.64539 1.000 32.21040 112 PRO B CA 1
ATOM 2364 C C . PRO B 1 113 ? 92.72145 44.83999 45.76798 1.000 32.63575 112 PRO B C 1
ATOM 2365 O O . PRO B 1 113 ? 92.25483 45.97174 45.62682 1.000 31.19678 112 PRO B O 1
ATOM 2369 N N . THR B 1 114 ? 93.36207 44.45753 46.86353 1.000 31.86864 113 THR B N 1
ATOM 2370 C CA . THR B 1 114 ? 93.64198 45.46286 47.88011 1.000 28.45332 113 THR B CA 1
ATOM 2371 C C . THR B 1 114 ? 94.83891 45.05414 48.71102 1.000 27.37593 113 THR B C 1
ATOM 2372 O O . THR B 1 114 ? 95.52837 44.09954 48.38149 1.000 28.02813 113 THR B O 1
ATOM 2376 N N . TRP B 1 115 ? 95.11746 45.80087 49.76686 1.000 26.53668 114 TRP B N 1
ATOM 2377 C CA . TRP B 1 115 ? 96.18642 45.41221 50.66515 1.000 26.77558 114 TRP B CA 1
ATOM 2378 C C . TRP B 1 115 ? 95.63738 45.40048 52.06872 1.000 26.14252 114 TRP B C 1
ATOM 2379 O O . TRP B 1 115 ? 95.05892 46.38811 52.51367 1.000 27.43002 114 TRP B O 1
ATOM 2390 N N . ASP B 1 116 ? 95.81198 44.28074 52.76318 1.000 29.64747 115 ASP B N 1
ATOM 2391 C CA . ASP B 1 116 ? 95.38776 44.17712 54.14961 1.000 28.20779 115 ASP B CA 1
ATOM 2392 C C . ASP B 1 116 ? 96.59857 44.49227 54.99969 1.000 26.87579 115 ASP B C 1
ATOM 2393 O O . ASP B 1 116 ? 97.64964 43.93538 54.78399 1.000 31.93313 115 ASP B O 1
ATOM 2398 N N . PHE B 1 117 ? 96.47114 45.39726 55.95576 1.000 30.88489 116 PHE B N 1
ATOM 2399 C CA . PHE B 1 117 ? 97.62007 45.73191 56.77481 1.000 29.04695 116 PHE B CA 1
ATOM 2400 C C . PHE B 1 117 ? 97.19961 46.31321 58.11333 1.000 29.02136 116 PHE B C 1
ATOM 2401 O O . PHE B 1 117 ? 96.03456 46.65092 58.32909 1.000 25.25220 116 PHE B O 1
ATOM 2409 N N . THR B 1 118 ? 98.16804 46.37443 59.01862 1.000 28.69190 117 THR B N 1
ATOM 2410 C CA . THR B 1 118 ? 97.95810 46.85448 60.36251 1.000 24.33668 117 THR B CA 1
ATOM 2411 C C . THR B 1 118 ? 99.02873 47.86908 60.71817 1.000 25.95302 117 THR B C 1
ATOM 2412 O O . THR B 1 118 ? 100.23555 47.65049 60.52548 1.000 28.15099 117 THR B O 1
ATOM 2416 N N . SER B 1 119 ? 98.57544 48.98621 61.25631 1.000 26.94937 118 SER B N 1
ATOM 2417 C CA . SER B 1 119 ? 99.46379 50.08861 61.53393 1.000 24.95526 118 SER B CA 1
ATOM 2418 C C . SER B 1 119 ? 98.90043 50.95636 62.62996 1.000 24.48232 118 SER B C 1
ATOM 2419 O O . SER B 1 119 ? 97.69795 51.15684 62.70770 1.000 22.27117 118 SER B O 1
ATOM 2422 N N . VAL B 1 120 ? 99.77436 51.49901 63.46088 1.000 24.66308 119 VAL B N 1
ATOM 2423 C CA . VAL B 1 120 ? 99.35191 52.41211 64.50893 1.000 21.81239 119 VAL B CA 1
ATOM 2424 C C . VAL B 1 120 ? 100.22751 53.65056 64.42419 1.000 27.53042 119 VAL B C 1
ATOM 2425 O O . VAL B 1 120 ? 101.45436 53.54026 64.40599 1.000 25.28347 119 VAL B O 1
ATOM 2429 N N . HIS B 1 121 ? 99.60448 54.82160 64.31948 1.000 27.03115 120 HIS B N 1
ATOM 2430 C CA . HIS B 1 121 ? 100.31858 56.08640 64.31653 1.000 20.53452 120 HIS B CA 1
ATOM 2431 C C . HIS B 1 121 ? 100.09235 56.81978 65.62750 1.000 21.03715 120 HIS B C 1
ATOM 2432 O O . HIS B 1 121 ? 98.98205 57.25060 65.93042 1.000 24.15157 120 HIS B O 1
ATOM 2439 N N . VAL B 1 122 ? 101.15229 56.98205 66.39892 1.000 21.65678 121 VAL B N 1
ATOM 2440 C CA . VAL B 1 122 ? 101.07204 57.71685 67.64379 1.000 23.10067 121 VAL B CA 1
ATOM 2441 C C . VAL B 1 122 ? 101.58275 59.13633 67.44350 1.000 21.82794 121 VAL B C 1
ATOM 2442 O O . VAL B 1 122 ? 102.67947 59.32006 66.96675 1.000 22.80211 121 VAL B O 1
ATOM 2446 N N . HIS B 1 123 ? 100.75692 60.12414 67.79128 1.000 22.67443 122 HIS B N 1
ATOM 2447 C CA . HIS B 1 123 ? 101.11697 61.54375 67.77700 1.000 21.74263 122 HIS B CA 1
ATOM 2448 C C . HIS B 1 123 ? 101.44474 61.91463 69.20678 1.000 23.37642 122 HIS B C 1
ATOM 2449 O O . HIS B 1 123 ? 100.65700 61.60116 70.12385 1.000 24.72077 122 HIS B O 1
ATOM 2456 N N . GLY B 1 124 ? 102.55716 62.60832 69.41243 1.000 25.44486 123 GLY B N 1
ATOM 2457 C CA . GLY B 1 124 ? 102.86274 63.09103 70.75181 1.000 27.31340 123 GLY B CA 1
ATOM 2458 C C . GLY B 1 124 ? 103.89801 64.20163 70.84280 1.000 29.71060 123 GLY B C 1
ATOM 2459 O O . GLY B 1 124 ? 104.59471 64.49248 69.86894 1.000 20.72242 123 GLY B O 1
ATOM 2460 N N . ALA B 1 125 ? 103.99378 64.78404 72.04093 1.000 25.79831 124 ALA B N 1
ATOM 2461 C CA . ALA B 1 125 ? 104.94659 65.81920 72.37332 1.000 26.53732 124 ALA B CA 1
ATOM 2462 C C . ALA B 1 125 ? 106.30582 65.19334 72.62853 1.000 30.56411 124 ALA B C 1
ATOM 2463 O O . ALA B 1 125 ? 106.43529 64.18703 73.33278 1.000 28.87206 124 ALA B O 1
ATOM 2465 N N . LEU B 1 126 ? 107.32665 65.83209 72.08131 1.000 27.46482 125 LEU B N 1
ATOM 2466 C CA . LEU B 1 126 ? 108.65179 65.25987 72.06994 1.000 26.62163 125 LEU B CA 1
ATOM 2467 C C . LEU B 1 126 ? 109.50606 65.83574 73.18455 1.000 29.61324 125 LEU B C 1
ATOM 2468 O O . LEU B 1 126 ? 109.46010 67.02607 73.45029 1.000 31.92353 125 LEU B O 1
ATOM 2473 N N . ARG B 1 127 ? 110.26227 64.98109 73.86026 1.000 28.66212 126 ARG B N 1
ATOM 2474 C CA . ARG B 1 127 ? 111.16273 65.45686 74.89518 1.000 27.84622 126 ARG B CA 1
ATOM 2475 C C . ARG B 1 127 ? 112.51603 64.75976 74.68405 1.000 33.34657 126 ARG B C 1
ATOM 2476 O O . ARG B 1 127 ? 112.55788 63.56676 74.36665 1.000 30.30436 126 ARG B O 1
ATOM 2484 N N . LEU B 1 128 ? 113.62004 65.48480 74.84346 1.000 30.86857 127 LEU B N 1
ATOM 2485 C CA . LEU B 1 128 ? 114.93788 64.89705 74.56499 1.000 31.32090 127 LEU B CA 1
ATOM 2486 C C . LEU B 1 128 ? 115.66409 64.45271 75.82226 1.000 31.36801 127 LEU B C 1
ATOM 2487 O O . LEU B 1 128 ? 115.58601 65.11838 76.85500 1.000 30.23455 127 LEU B O 1
ATOM 2492 N N . ILE B 1 129 ? 116.35944 63.31855 75.72969 1.000 29.61970 128 ILE B N 1
ATOM 2493 C CA . ILE B 1 129 ? 117.12843 62.79278 76.85332 1.000 31.10929 128 ILE B CA 1
ATOM 2494 C C . ILE B 1 129 ? 118.62918 62.61611 76.53851 1.000 33.81523 128 ILE B C 1
ATOM 2495 O O . ILE B 1 129 ? 119.00965 61.86284 75.64308 1.000 30.96602 128 ILE B O 1
ATOM 2500 N N . ASP B 1 130 ? 119.47832 63.31038 77.28987 1.000 34.69764 129 ASP B N 1
ATOM 2501 C CA . ASP B 1 130 ? 120.92434 63.15743 77.12269 1.000 33.55334 129 ASP B CA 1
ATOM 2502 C C . ASP B 1 130 ? 121.62487 62.81178 78.42431 1.000 34.78528 129 ASP B C 1
ATOM 2503 O O . ASP B 1 130 ? 122.83438 62.61065 78.44146 1.000 40.18874 129 ASP B O 1
ATOM 2508 N N . ASP B 1 131 ? 120.87113 62.74348 79.51393 1.000 32.65088 130 ASP B N 1
ATOM 2509 C CA . ASP B 1 131 ? 121.44377 62.34952 80.79282 1.000 38.94620 130 ASP B CA 1
ATOM 2510 C C . ASP B 1 131 ? 121.84539 60.86807 80.71706 1.000 38.71657 130 ASP B C 1
ATOM 2511 O O . ASP B 1 131 ? 121.01299 60.02021 80.40955 1.000 42.13652 130 ASP B O 1
ATOM 2516 N N . PRO B 1 132 ? 123.12181 60.55276 80.99987 1.000 37.31245 131 PRO B N 1
ATOM 2517 C CA . PRO B 1 132 ? 123.61594 59.17038 80.89934 1.000 38.46246 131 PRO B CA 1
ATOM 2518 C C . PRO B 1 132 ? 122.86464 58.15061 81.75712 1.000 41.22799 131 PRO B C 1
ATOM 2519 O O . PRO B 1 132 ? 122.67827 57.01172 81.32011 1.000 36.25918 131 PRO B O 1
ATOM 2523 N N . ASP B 1 133 ? 122.44350 58.55919 82.95130 1.000 39.67008 132 ASP B N 1
ATOM 2524 C CA . ASP B 1 133 ? 121.71303 57.68121 83.85815 1.000 42.42929 132 ASP B CA 1
ATOM 2525 C C . ASP B 1 133 ? 120.37577 57.26061 83.24895 1.000 43.28447 132 ASP B C 1
ATOM 2526 O O . ASP B 1 133 ? 120.00036 56.06865 83.27856 1.000 46.50806 132 ASP B O 1
ATOM 2531 N N . ASP B 1 134 ? 119.67680 58.24150 82.67667 1.000 36.75216 133 ASP B N 1
ATOM 2532 C CA . ASP B 1 134 ? 118.38776 58.00487 82.04196 1.000 36.54040 133 ASP B CA 1
ATOM 2533 C C . ASP B 1 134 ? 118.55583 57.13092 80.81322 1.000 37.39832 133 ASP B C 1
ATOM 2534 O O . ASP B 1 134 ? 117.69255 56.31010 80.49929 1.000 39.30642 133 ASP B O 1
ATOM 2539 N N . LEU B 1 135 ? 119.65566 57.33531 80.09325 1.000 32.66917 134 LEU B N 1
ATOM 2540 C CA . LEU B 1 135 ? 119.92284 56.51221 78.91682 1.000 37.19477 134 LEU B CA 1
ATOM 2541 C C . LEU B 1 135 ? 120.22567 55.05248 79.31611 1.000 35.28751 134 LEU B C 1
ATOM 2542 O O . LEU B 1 135 ? 119.83462 54.10435 78.62383 1.000 32.42574 134 LEU B O 1
ATOM 2547 N N . ARG B 1 136 ? 120.93340 54.87994 80.42340 1.000 34.60011 135 ARG B N 1
ATOM 2548 C CA . ARG B 1 136 ? 121.19396 53.54750 80.93186 1.000 36.08658 135 ARG B CA 1
ATOM 2549 C C . ARG B 1 136 ? 119.86272 52.86456 81.22880 1.000 36.15127 135 ARG B C 1
ATOM 2550 O O . ARG B 1 136 ? 119.61914 51.74120 80.75979 1.000 37.92468 135 ARG B O 1
ATOM 2558 N N . LYS B 1 137 ? 118.98182 53.56949 81.94811 1.000 37.90167 136 LYS B N 1
ATOM 2559 C CA . LYS B 1 137 ? 117.65679 53.02907 82.27792 1.000 37.50218 136 LYS B CA 1
ATOM 2560 C C . LYS B 1 137 ? 116.86250 52.65076 81.01662 1.000 36.40359 136 LYS B C 1
ATOM 2561 O O . LYS B 1 137 ? 116.25134 51.57893 80.94202 1.000 37.76108 136 LYS B O 1
ATOM 2567 N N . ILE B 1 138 ? 116.89448 53.52527 80.01983 1.000 32.96096 137 ILE B N 1
ATOM 2568 C CA . ILE B 1 138 ? 116.19511 53.27732 78.76572 1.000 31.36425 137 ILE B CA 1
ATOM 2569 C C . ILE B 1 138 ? 116.71634 52.03797 78.03588 1.000 31.45189 137 ILE B C 1
ATOM 2570 O O . ILE B 1 138 ? 115.92860 51.17457 77.67626 1.000 31.38348 137 ILE B O 1
ATOM 2575 N N . VAL B 1 139 ? 118.03551 51.94111 77.83003 1.000 31.76433 138 VAL B N 1
ATOM 2576 C CA . VAL B 1 139 ? 118.59057 50.83994 77.04509 1.000 31.86806 138 VAL B CA 1
ATOM 2577 C C . VAL B 1 139 ? 118.38528 49.50471 77.76105 1.000 33.53812 138 VAL B C 1
ATOM 2578 O O . VAL B 1 139 ? 117.99979 48.51749 77.12374 1.000 33.46426 138 VAL B O 1
ATOM 2582 N N . GLN B 1 140 ? 118.60315 49.48599 79.07917 1.000 35.17311 139 GLN B N 1
ATOM 2583 C CA . GLN B 1 140 ? 118.39513 48.27561 79.86059 1.000 37.02480 139 GLN B CA 1
ATOM 2584 C C . GLN B 1 140 ? 116.92905 47.83427 79.84661 1.000 36.86109 139 GLN B C 1
ATOM 2585 O O . GLN B 1 140 ? 116.62838 46.63411 79.69606 1.000 37.66383 139 GLN B O 1
ATOM 2591 N N . ALA B 1 141 ? 116.02286 48.80507 80.00550 1.000 35.97091 140 ALA B N 1
ATOM 2592 C CA . ALA B 1 141 ? 114.59780 48.49890 79.98908 1.000 35.87274 140 ALA B CA 1
ATOM 2593 C C . ALA B 1 141 ? 114.22256 47.95076 78.62338 1.000 34.60106 140 ALA B C 1
ATOM 2594 O O . ALA B 1 141 ? 113.43229 47.02236 78.53108 1.000 35.20921 140 ALA B O 1
ATOM 2596 N N . THR B 1 142 ? 114.81424 48.50246 77.56552 1.000 33.98829 141 THR B N 1
ATOM 2597 C CA . THR B 1 142 ? 114.54382 48.00484 76.21958 1.000 31.94548 141 THR B CA 1
ATOM 2598 C C . THR B 1 142 ? 114.96589 46.55252 76.11229 1.000 33.21804 141 THR B C 1
ATOM 2599 O O . THR B 1 142 ? 114.21532 45.72559 75.59074 1.000 33.33575 141 THR B O 1
ATOM 2603 N N . VAL B 1 143 ? 116.15269 46.23033 76.62501 1.000 34.89583 142 VAL B N 1
ATOM 2604 C CA . VAL B 1 143 ? 116.58789 44.83737 76.62254 1.000 35.82470 142 VAL B CA 1
ATOM 2605 C C . VAL B 1 143 ? 115.62473 43.91451 77.35326 1.000 37.34450 142 VAL B C 1
ATOM 2606 O O . VAL B 1 143 ? 115.20352 42.90557 76.78971 1.000 37.73883 142 VAL B O 1
ATOM 2610 N N . ARG B 1 144 ? 115.25608 44.26057 78.58627 1.000 40.15910 143 ARG B N 1
ATOM 2611 C CA . ARG B 1 144 ? 114.36405 43.39268 79.36531 1.000 40.06600 143 ARG B CA 1
ATOM 2612 C C . ARG B 1 144 ? 113.03541 43.20530 78.63243 1.000 39.21509 143 ARG B C 1
ATOM 2613 O O . ARG B 1 144 ? 112.55612 42.07127 78.42635 1.000 40.25102 143 ARG B O 1
ATOM 2621 N N . ALA B 1 145 ? 112.47067 44.32578 78.19911 1.000 37.42307 144 ALA B N 1
ATOM 2622 C CA . ALA B 1 145 ? 111.16147 44.32940 77.57876 1.000 36.66757 144 ALA B CA 1
ATOM 2623 C C . ALA B 1 145 ? 111.14177 43.48928 76.31006 1.000 36.19010 144 ALA B C 1
ATOM 2624 O O . ALA B 1 145 ? 110.23256 42.68355 76.1220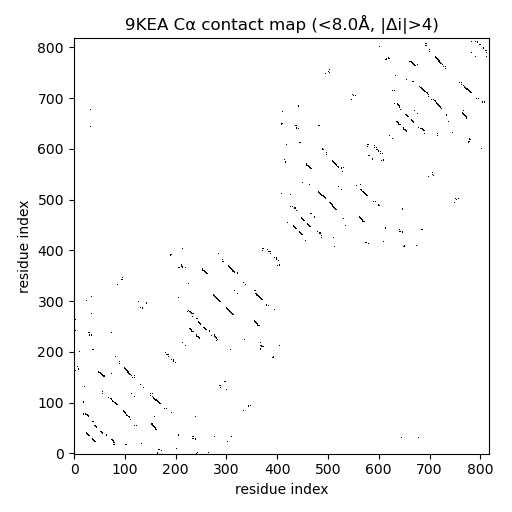2 1.000 36.94463 144 ALA B O 1
ATOM 2626 N N . TYR B 1 146 ? 112.14433 43.65884 75.44948 1.000 35.12397 145 TYR B N 1
ATOM 2627 C CA . TYR B 1 146 ? 112.14969 42.91450 74.19074 1.000 35.42782 145 TYR B CA 1
ATOM 2628 C C . TYR B 1 146 ? 112.43131 41.43677 74.41988 1.000 36.68433 145 TYR B C 1
ATOM 2629 O O . TYR B 1 146 ? 111.81537 40.57474 73.79017 1.000 37.13767 145 TYR B O 1
ATOM 2638 N N . GLU B 1 147 ? 113.36111 41.15007 75.32253 1.000 37.98451 146 GLU B N 1
ATOM 2639 C CA . GLU B 1 147 ? 113.71101 39.77253 75.63134 1.000 40.06793 146 GLU B CA 1
ATOM 2640 C C . GLU B 1 147 ? 112.48904 39.00430 76.11936 1.000 44.51606 146 GLU B C 1
ATOM 2641 O O . GLU B 1 147 ? 112.25635 37.85898 75.72168 1.000 43.62960 146 GLU B O 1
ATOM 2647 N N . ARG B 1 148 ? 111.70716 39.64249 76.98362 1.000 47.92372 147 ARG B N 1
ATOM 2648 C CA . ARG B 1 148 ? 110.49936 39.01412 77.48399 1.000 47.37993 147 ARG B CA 1
ATOM 2649 C C . ARG B 1 148 ? 109.42475 38.95968 76.38552 1.000 42.98348 147 ARG B C 1
ATOM 2650 O O . ARG B 1 148 ? 108.77807 37.93488 76.18981 1.000 46.72165 147 ARG B O 1
ATOM 2658 N N . GLU B 1 149 ? 109.22675 40.05617 75.67168 1.000 42.16454 148 GLU B N 1
ATOM 2659 C CA . GLU B 1 149 ? 108.17941 40.09397 74.65441 1.000 46.56999 148 GLU B CA 1
ATOM 2660 C C . GLU B 1 149 ? 108.59571 39.31824 73.41763 1.000 45.25356 148 GLU B C 1
ATOM 2661 O O . GLU B 1 149 ? 108.10032 38.21635 73.19241 1.000 46.55057 148 GLU B O 1
ATOM 2667 N N . THR B 1 152 ? 114.21330 35.71793 73.88419 1.000 44.04472 151 THR B N 1
ATOM 2668 C CA . THR B 1 152 ? 114.57130 34.42201 74.45239 1.000 46.62108 151 THR B CA 1
ATOM 2669 C C . THR B 1 152 ? 114.94019 34.51559 75.92930 1.000 48.05150 151 THR B C 1
ATOM 2670 O O . THR B 1 152 ? 115.61230 33.63307 76.45519 1.000 50.13696 151 THR B O 1
ATOM 2674 N N . ASP B 1 153 ? 114.52431 35.60127 76.57495 1.000 47.03336 152 ASP B N 1
ATOM 2675 C CA . ASP B 1 153 ? 114.86238 35.88124 77.97424 1.000 48.27784 152 ASP B CA 1
ATOM 2676 C C . ASP B 1 153 ? 116.38011 35.84425 78.25619 1.000 50.53902 152 ASP B C 1
ATOM 2677 O O . ASP B 1 153 ? 116.83115 35.36146 79.29999 1.000 51.09624 152 ASP B O 1
ATOM 2682 N N . TRP B 1 154 ? 117.14998 36.40663 77.32852 1.000 52.12852 153 TRP B N 1
ATOM 2683 C CA . TRP B 1 154 ? 118.59884 36.51700 77.46366 1.000 49.81846 153 TRP B CA 1
ATOM 2684 C C . TRP B 1 154 ? 118.94644 37.39560 78.65887 1.000 52.31785 153 TRP B C 1
ATOM 2685 O O . TRP B 1 154 ? 118.27140 38.39517 78.92457 1.000 53.84151 153 TRP B O 1
ATOM 2696 N N . ASP B 1 155 ? 120.00999 37.01956 79.36179 1.000 51.01791 154 ASP B N 1
ATOM 2697 C CA . ASP B 1 155 ? 120.43227 37.68723 80.58791 1.000 50.64998 154 ASP B CA 1
ATOM 2698 C C . ASP B 1 155 ? 121.53304 38.69042 80.29220 1.000 49.41816 154 ASP B C 1
ATOM 2699 O O . ASP B 1 155 ? 122.60039 38.30565 79.81441 1.000 49.88319 154 ASP B O 1
ATOM 2704 N N . MET B 1 156 ? 121.30607 39.96320 80.60321 1.000 54.63725 155 MET B N 1
ATOM 2705 C CA . MET B 1 156 ? 122.26224 41.00272 80.22779 1.000 51.72685 155 MET B CA 1
ATOM 2706 C C . MET B 1 156 ? 123.33022 41.23750 81.29633 1.000 53.03299 155 MET B C 1
ATOM 2707 O O . MET B 1 156 ? 124.16097 42.13313 81.14616 1.000 54.21939 155 MET B O 1
ATOM 2712 N N . SER B 1 157 ? 123.30953 40.44123 82.36380 1.000 51.04805 156 SER B N 1
ATOM 2713 C CA . SER B 1 157 ? 124.18596 40.67163 83.51398 1.000 57.16820 156 SER B CA 1
ATOM 2714 C C . SER B 1 157 ? 125.66723 40.76787 83.13622 1.000 58.41800 156 SER B C 1
ATOM 2715 O O . SER B 1 157 ? 126.37073 41.67091 83.58820 1.000 59.95787 156 SER B O 1
ATOM 2718 N N . GLU B 1 158 ? 126.14436 39.82830 82.32890 1.000 57.22564 157 GLU B N 1
ATOM 2719 C CA . GLU B 1 158 ? 127.55217 39.80569 81.94030 1.000 57.99035 157 GLU B CA 1
ATOM 2720 C C . GLU B 1 158 ? 127.92679 40.88261 80.91467 1.000 55.41889 157 GLU B C 1
ATOM 2721 O O . GLU B 1 158 ? 129.10250 41.07466 80.61248 1.000 57.45894 157 GLU B O 1
ATOM 2727 N N . SER B 1 159 ? 126.93729 41.58081 80.37360 1.000 53.01240 158 SER B N 1
ATOM 2728 C CA . SER B 1 159 ? 127.20409 42.57856 79.34143 1.000 52.20346 158 SER B CA 1
ATOM 2729 C C . SER B 1 159 ? 127.02090 44.03349 79.80467 1.000 53.13672 158 SER B C 1
ATOM 2730 O O . SER B 1 159 ? 127.15059 44.97338 79.00400 1.000 47.65154 158 SER B O 1
ATOM 2733 N N . LEU B 1 160 ? 126.69265 44.22036 81.08166 1.000 51.70552 159 LEU B N 1
ATOM 2734 C CA . LEU B 1 160 ? 126.42120 45.56075 81.59263 1.000 49.26401 159 LEU B CA 1
ATOM 2735 C C . LEU B 1 160 ? 127.62209 46.47872 81.42831 1.000 50.19042 159 LEU B C 1
ATOM 2736 O O . LEU B 1 160 ? 127.48331 47.62084 80.98364 1.000 55.15030 159 LEU B O 1
ATOM 2741 N N . GLU B 1 161 ? 128.80242 45.96228 81.74911 1.000 48.51440 160 GLU B N 1
ATOM 2742 C CA . GLU B 1 161 ? 130.02321 46.73895 81.61402 1.000 53.69317 160 GLU B CA 1
ATOM 2743 C C . GLU B 1 161 ? 130.14050 47.14879 80.15466 1.000 54.96185 160 GLU B C 1
ATOM 2744 O O . GLU B 1 161 ? 130.45140 48.30858 79.83732 1.000 58.01044 160 GLU B O 1
ATOM 2750 N N . TYR B 1 162 ? 129.83846 46.20425 79.26800 1.000 51.75428 161 TYR B N 1
ATOM 2751 C CA . TYR B 1 162 ? 129.90856 46.47909 77.84121 1.000 47.19572 161 TYR B CA 1
ATOM 2752 C C . TYR B 1 162 ? 128.94174 47.60522 77.45619 1.000 43.22672 161 TYR B C 1
ATOM 2753 O O . TYR B 1 162 ? 129.29381 48.47573 76.65675 1.000 44.44362 161 TYR B O 1
ATOM 2762 N N . PHE B 1 163 ? 127.74979 47.60747 78.05528 1.000 42.98999 162 PHE B N 1
ATOM 2763 C CA . PHE B 1 163 ? 126.75184 48.62723 77.74751 1.000 41.10444 162 PHE B CA 1
ATOM 2764 C C . PHE B 1 163 ? 127.37063 49.97835 78.04821 1.000 40.85439 162 PHE B C 1
ATOM 2765 O O . PHE B 1 163 ? 127.18278 50.93275 77.29990 1.000 39.22595 162 PHE B O 1
ATOM 2773 N N . GLU B 1 164 ? 128.14497 50.04039 79.12780 1.000 41.25115 163 GLU B N 1
ATOM 2774 C CA . GLU B 1 164 ? 128.73393 51.30497 79.55091 1.000 44.88128 163 GLU B CA 1
ATOM 2775 C C . GLU B 1 164 ? 129.64236 51.83296 78.45903 1.000 43.21739 163 GLU B C 1
ATOM 2776 O O . GLU B 1 164 ? 129.60544 53.01898 78.12744 1.000 44.11637 163 GLU B O 1
ATOM 2782 N N . ARG B 1 165 ? 130.40841 50.93186 77.85742 1.000 45.22007 164 ARG B N 1
ATOM 2783 C CA . ARG B 1 165 ? 131.32230 51.30971 76.78570 1.000 45.80157 164 ARG B CA 1
ATOM 2784 C C . ARG B 1 165 ? 130.54531 51.90485 75.61292 1.000 38.68986 164 ARG B C 1
ATOM 2785 O O . ARG B 1 165 ? 131.02602 52.79886 74.92143 1.000 38.08304 164 ARG B O 1
ATOM 2793 N N . LEU B 1 166 ? 129.35125 51.37481 75.38341 1.000 37.53606 165 LEU B N 1
ATOM 2794 C CA . LEU B 1 166 ? 128.48910 51.84892 74.30590 1.000 36.20615 165 LEU B CA 1
ATOM 2795 C C . LEU B 1 166 ? 127.76357 53.14613 74.66431 1.000 38.43034 165 LEU B C 1
ATOM 2796 O O . LEU B 1 166 ? 127.43482 53.93387 73.77836 1.000 39.25453 165 LEU B O 1
ATOM 2801 N N . LEU B 1 167 ? 127.52667 53.36387 75.95913 1.000 36.46201 166 LEU B N 1
ATOM 2802 C CA . LEU B 1 167 ? 126.58772 54.40722 76.40618 1.000 34.34891 166 LEU B CA 1
ATOM 2803 C C . LEU B 1 167 ? 126.83627 55.86187 75.94535 1.000 35.94735 166 LEU B C 1
ATOM 2804 O O . LEU B 1 167 ? 125.87845 56.58283 75.65470 1.000 43.95910 166 LEU B O 1
ATOM 2809 N N . PRO B 1 168 ? 128.09750 56.31832 75.90352 1.000 34.47705 167 PRO B N 1
ATOM 2810 C CA . PRO B 1 168 ? 128.25251 57.71026 75.46668 1.000 33.78854 167 PRO B CA 1
ATOM 2811 C C . PRO B 1 168 ? 127.80818 57.96660 74.02494 1.000 32.65922 167 PRO B C 1
ATOM 2812 O O . PRO B 1 168 ? 127.55462 59.12940 73.67593 1.000 32.90457 167 PRO B O 1
ATOM 2816 N N . GLY B 1 169 ? 127.68368 56.91251 73.22119 1.000 31.53228 168 GLY B N 1
ATOM 2817 C CA . GLY B 1 169 ? 127.31518 57.05279 71.81889 1.000 30.09361 168 GLY B CA 1
ATOM 2818 C C . GLY B 1 169 ? 125.80966 57.02959 71.54040 1.000 31.17171 168 GLY B C 1
ATOM 2819 O O . GLY B 1 169 ? 125.39169 57.08514 70.37508 1.000 28.52762 168 GLY B O 1
ATOM 2820 N N . VAL B 1 170 ? 124.99203 56.94450 72.59222 1.000 31.84565 169 VAL B N 1
ATOM 2821 C CA . VAL B 1 170 ? 123.53834 56.84788 72.41764 1.000 29.99108 169 VAL B CA 1
ATOM 2822 C C . VAL B 1 170 ? 122.77686 58.06366 72.97725 1.000 29.94334 169 VAL B C 1
ATOM 2823 O O . VAL B 1 170 ? 123.16265 58.66686 73.98752 1.000 30.78604 169 VAL B O 1
ATOM 2827 N N . ARG B 1 171 ? 121.69833 58.43619 72.29739 1.000 25.92672 170 ARG B N 1
ATOM 2828 C CA . ARG B 1 171 ? 120.85334 59.53237 72.76791 1.000 28.11153 170 ARG B CA 1
ATOM 2829 C C . ARG B 1 171 ? 119.41537 59.07639 72.76496 1.000 29.17556 170 ARG B C 1
ATOM 2830 O O . ARG B 1 171 ? 119.08455 58.10611 72.10391 1.000 32.54316 170 ARG B O 1
ATOM 2838 N N . GLY B 1 172 ? 118.55223 59.74084 73.51403 1.000 28.17532 171 GLY B N 1
ATOM 2839 C CA . GLY B 1 172 ? 117.20436 59.22253 73.65986 1.000 26.49688 171 GLY B CA 1
ATOM 2840 C C . GLY B 1 172 ? 116.10605 60.24642 73.56659 1.000 29.49978 171 GLY B C 1
ATOM 2841 O O . GLY B 1 172 ? 116.36311 61.45016 73.51404 1.000 27.26867 171 GLY B O 1
ATOM 2842 N N . PHE B 1 173 ? 114.86788 59.76567 73.54417 1.000 30.34006 172 PHE B N 1
ATOM 2843 C CA . PHE B 1 173 ? 113.73593 60.67882 73.45665 1.000 29.82953 172 PHE B CA 1
ATOM 2844 C C . PHE B 1 173 ? 112.52362 60.11591 74.16695 1.000 32.27675 172 PHE B C 1
ATOM 2845 O O . PHE B 1 173 ? 112.40823 58.90304 74.39143 1.000 28.21528 172 PHE B O 1
ATOM 2853 N N . GLU B 1 174 ? 111.61910 61.01574 74.51035 1.000 29.46334 173 GLU B N 1
ATOM 2854 C CA . GLU B 1 174 ? 110.35841 60.62664 75.09230 1.000 30.47160 173 GLU B CA 1
ATOM 2855 C C . GLU B 1 174 ? 109.21817 61.27555 74.31842 1.000 27.29883 173 GLU B C 1
ATOM 2856 O O . GLU B 1 174 ? 109.27659 62.45420 73.97614 1.000 28.51302 173 GLU B O 1
ATOM 2862 N N . ILE B 1 175 ? 108.17218 60.50420 74.06764 1.000 25.99072 174 ILE B N 1
ATOM 2863 C CA . ILE B 1 175 ? 106.99631 61.01608 73.40843 1.000 25.73589 174 ILE B CA 1
ATOM 2864 C C . ILE B 1 175 ? 105.82428 60.89693 74.36067 1.000 28.22307 174 ILE B C 1
ATOM 2865 O O . ILE B 1 175 ? 105.46890 59.79180 74.75167 1.000 30.88163 174 ILE B O 1
ATOM 2870 N N . LYS B 1 176 ? 105.22010 62.01445 74.75377 1.000 27.32447 175 LYS B N 1
ATOM 2871 C CA . LYS B 1 176 ? 104.04704 61.92178 75.61058 1.000 27.49913 175 LYS B CA 1
ATOM 2872 C C . LYS B 1 176 ? 102.82635 61.86600 74.70312 1.000 26.81142 175 LYS B C 1
ATOM 2873 O O . LYS B 1 176 ? 102.52986 62.82810 73.99422 1.000 23.61871 175 LYS B O 1
ATOM 2879 N N . ILE B 1 177 ? 102.15422 60.71483 74.69476 1.000 26.31374 176 ILE B N 1
ATOM 2880 C CA . ILE B 1 177 ? 101.10534 60.43210 73.71121 1.000 25.39592 176 ILE B CA 1
ATOM 2881 C C . ILE B 1 177 ? 99.89255 61.36621 73.82083 1.000 27.27568 176 ILE B C 1
ATOM 2882 O O . ILE B 1 177 ? 99.26564 61.47477 74.87351 1.000 29.76160 176 ILE B O 1
ATOM 2887 N N . GLU B 1 178 ? 99.58277 62.03451 72.71378 1.000 24.04959 177 GLU B N 1
ATOM 2888 C CA . GLU B 1 178 ? 98.45537 62.95966 72.62969 1.000 24.46885 177 GLU B CA 1
ATOM 2889 C C . GLU B 1 178 ? 97.34337 62.39850 71.74712 1.000 27.38280 177 GLU B C 1
ATOM 2890 O O . GLU B 1 178 ? 96.16650 62.73038 71.93194 1.000 29.58609 177 GLU B O 1
ATOM 2896 N N . SER B 1 179 ? 97.69854 61.56575 70.77405 1.000 26.00937 178 SER B N 1
ATOM 2897 C CA . SER B 1 179 ? 96.64163 60.92717 69.98613 1.000 25.96180 178 SER B CA 1
ATOM 2898 C C . SER B 1 179 ? 97.14157 59.63731 69.36549 1.000 23.88494 178 SER B C 1
ATOM 2899 O O . SER B 1 179 ? 98.32488 59.48433 69.12673 1.000 27.28189 178 SER B O 1
ATOM 2902 N N . VAL B 1 180 ? 96.22797 58.71518 69.10107 1.000 26.99133 179 VAL B N 1
ATOM 2903 C CA . VAL B 1 180 ? 96.57080 57.46129 68.46081 1.000 25.15371 179 VAL B CA 1
ATOM 2904 C C . VAL B 1 180 ? 95.58674 57.12469 67.34728 1.000 24.91075 179 VAL B C 1
ATOM 2905 O O . VAL B 1 180 ? 94.39386 57.12766 67.56570 1.000 25.96361 179 VAL B O 1
ATOM 2909 N N . ASP B 1 181 ? 96.10719 56.88424 66.14662 1.000 24.12688 180 ASP B N 1
ATOM 2910 C CA . ASP B 1 181 ? 95.31614 56.36751 65.03062 1.000 27.77961 180 ASP B CA 1
ATOM 2911 C C . ASP B 1 181 ? 95.63229 54.89297 64.82371 1.000 27.99381 180 ASP B C 1
ATOM 2912 O O . ASP B 1 181 ? 96.80956 54.52089 64.73049 1.000 24.31257 180 ASP B O 1
ATOM 2917 N N . SER B 1 182 ? 94.59716 54.06344 64.73055 1.000 26.28831 181 SER B N 1
ATOM 2918 C CA . SER B 1 182 ? 94.79056 52.62574 64.54679 1.000 26.97354 181 SER B CA 1
ATOM 2919 C C . SER B 1 182 ? 94.13006 52.10526 63.28314 1.000 27.55927 181 SER B C 1
ATOM 2920 O O . SER B 1 182 ? 92.91558 52.17772 63.13712 1.000 28.57298 181 SER B O 1
ATOM 2923 N N . MET B 1 183 ? 94.94085 51.56743 62.37726 1.000 27.07036 182 MET B N 1
ATOM 2924 C CA . MET B 1 183 ? 94.44805 51.01231 61.13124 1.000 27.72436 182 MET B CA 1
ATOM 2925 C C . MET B 1 183 ? 94.52514 49.49622 61.18165 1.000 28.83763 182 MET B C 1
ATOM 2926 O O . MET B 1 183 ? 95.62016 48.91032 61.18788 1.000 28.41055 182 MET B O 1
ATOM 2931 N N . PHE B 1 184 ? 93.36084 48.85571 61.21498 1.000 30.41666 183 PHE B N 1
ATOM 2932 C CA . PHE B 1 184 ? 93.32517 47.40041 61.15619 1.000 31.74337 183 PHE B CA 1
ATOM 2933 C C . PHE B 1 184 ? 92.52816 46.99000 59.94176 1.000 32.80197 183 PHE B C 1
ATOM 2934 O O . PHE B 1 184 ? 91.39133 46.55106 60.01855 1.000 34.38037 183 PHE B O 1
ATOM 2942 N N . LYS B 1 185 ? 93.17661 47.15307 58.79875 1.000 32.02113 184 LYS B N 1
ATOM 2943 C CA . LYS B 1 185 ? 92.57166 46.86356 57.51811 1.000 32.96772 184 LYS B CA 1
ATOM 2944 C C . LYS B 1 185 ? 92.70136 45.37687 57.28717 1.000 34.33190 184 LYS B C 1
ATOM 2945 O O . LYS B 1 185 ? 93.74995 44.88356 56.83771 1.000 33.90360 184 LYS B O 1
ATOM 2951 N N . LEU B 1 186 ? 91.62240 44.68338 57.65189 1.000 29.83393 185 LEU B N 1
ATOM 2952 C CA . LEU B 1 186 ? 91.55913 43.23318 57.73923 1.000 29.72029 185 LEU B CA 1
ATOM 2953 C C . LEU B 1 186 ? 90.36610 42.64209 56.99322 1.000 28.73038 185 LEU B C 1
ATOM 2954 O O . LEU B 1 186 ? 89.68693 41.76927 57.51163 1.000 28.86462 185 LEU B O 1
ATOM 2959 N N . SER B 1 187 ? 90.10613 43.14342 55.79356 1.000 28.17855 186 SER B N 1
ATOM 2960 C CA . SER B 1 187 ? 89.06515 42.61226 54.91087 1.000 27.66930 186 SER B CA 1
ATOM 2961 C C . SER B 1 187 ? 87.62940 42.72449 55.43328 1.000 27.38765 186 SER B C 1
ATOM 2962 O O . SER B 1 187 ? 86.74897 41.99797 54.96411 1.000 27.49033 186 SER B O 1
ATOM 2965 N N . GLN B 1 188 ? 87.38636 43.64172 56.37305 1.000 27.53681 187 GLN B N 1
ATOM 2966 C CA . GLN B 1 188 ? 86.04690 43.83137 56.92538 1.000 27.91981 187 GLN B CA 1
ATOM 2967 C C . GLN B 1 188 ? 85.08400 44.36512 55.86071 1.000 27.71608 187 GLN B C 1
ATOM 2968 O O . GLN B 1 188 ? 83.86266 44.26982 56.02113 1.000 28.36561 187 GLN B O 1
ATOM 2974 N N . GLU B 1 189 ? 85.61502 44.91923 54.77318 1.000 27.27503 188 GLU B N 1
ATOM 2975 C CA . GLU B 1 189 ? 84.75208 45.41985 53.69931 1.000 29.15950 188 GLU B CA 1
ATOM 2976 C C . GLU B 1 189 ? 84.18308 44.28345 52.82909 1.000 28.23421 188 GLU B C 1
ATOM 2977 O O . GLU B 1 189 ? 83.34994 44.51879 51.96074 1.000 37.92700 188 GLU B O 1
ATOM 2983 N N . GLN B 1 190 ? 84.66120 43.06472 53.03555 1.000 27.67265 189 GLN B N 1
ATOM 2984 C CA . GLN B 1 190 ? 84.15533 41.89839 52.30599 1.000 29.75696 189 GLN B CA 1
ATOM 2985 C C . GLN B 1 190 ? 83.04882 41.21576 53.09113 1.000 31.95991 189 GLN B C 1
ATOM 2986 O O . GLN B 1 190 ? 82.97536 41.36818 54.31279 1.000 30.32957 189 GLN B O 1
ATOM 2992 N N . LEU B 1 191 ? 82.22790 40.42573 52.39858 1.000 35.42903 190 LEU B N 1
ATOM 2993 C CA . LEU B 1 191 ? 81.17496 39.63008 53.04066 1.000 33.43935 190 LEU B CA 1
ATOM 2994 C C . LEU B 1 191 ? 81.77433 38.58802 53.98743 1.000 33.19315 190 LEU B C 1
ATOM 2995 O O . LEU B 1 191 ? 82.92938 38.17138 53.81453 1.000 31.71103 190 LEU B O 1
ATOM 3000 N N . PRO B 1 192 ? 81.00509 38.19363 55.01641 1.000 33.78001 191 PRO B N 1
ATOM 3001 C CA . PRO B 1 192 ? 81.47365 37.20372 55.99747 1.000 36.00071 191 PRO B CA 1
ATOM 3002 C C . PRO B 1 192 ? 81.99940 35.90164 55.36651 1.000 35.83302 191 PRO B C 1
ATOM 3003 O O . PRO B 1 192 ? 83.05786 35.38918 55.77113 1.000 35.78973 191 PRO B O 1
ATOM 3007 N N . GLU B 1 193 ? 81.29525 35.40279 54.35604 1.000 37.08206 192 GLU B N 1
ATOM 3008 C CA . GLU B 1 193 ? 81.69689 34.17387 53.66806 1.000 38.68544 192 GLU B CA 1
ATOM 3009 C C . GLU B 1 193 ? 83.05937 34.37231 52.99534 1.000 37.12661 192 GLU B C 1
ATOM 3010 O O . GLU B 1 193 ? 83.95147 33.49317 53.02527 1.000 38.16452 192 GLU B O 1
ATOM 3016 N N . THR B 1 194 ? 83.22137 35.55783 52.41606 1.000 36.13715 193 THR B N 1
ATOM 3017 C CA . THR B 1 194 ? 84.46665 35.92906 51.76768 1.000 35.37558 193 THR B CA 1
ATOM 3018 C C . THR B 1 194 ? 85.59946 36.05365 52.75962 1.000 33.14373 193 THR B C 1
ATOM 3019 O O . THR B 1 194 ? 86.69803 35.53006 52.52233 1.000 36.02290 193 THR B O 1
ATOM 3023 N N . VAL B 1 195 ? 85.32316 36.69638 53.89362 1.000 37.74949 194 VAL B N 1
ATOM 3024 C CA . VAL B 1 195 ? 86.34395 36.85492 54.92835 1.000 37.22587 194 VAL B CA 1
ATOM 3025 C C . VAL B 1 195 ? 86.81828 35.46494 55.36231 1.000 38.90481 194 VAL B C 1
ATOM 3026 O O . VAL B 1 195 ? 88.01590 35.25269 55.58164 1.000 34.05407 194 VAL B O 1
ATOM 3030 N N . THR B 1 196 ? 85.88901 34.51782 55.45012 1.000 35.49366 195 THR B N 1
ATOM 3031 C CA . THR B 1 196 ? 86.27015 33.14903 55.75669 1.000 37.93859 195 THR B CA 1
ATOM 3032 C C . THR B 1 196 ? 87.26035 32.62340 54.69880 1.000 38.69440 195 THR B C 1
ATOM 3033 O O . THR B 1 196 ? 88.25678 31.96668 55.03191 1.000 40.08120 195 THR B O 1
ATOM 3037 N N . LYS B 1 197 ? 86.99239 32.90564 53.42401 1.000 38.68215 196 LYS B N 1
ATOM 3038 C CA . LYS B 1 197 ? 87.96115 32.49614 52.39212 1.000 39.41460 196 LYS B CA 1
ATOM 3039 C C . LYS B 1 197 ? 89.35034 33.14755 52.47798 1.000 38.44867 196 LYS B C 1
ATOM 3040 O O . LYS B 1 197 ? 90.35618 32.47367 52.30350 1.000 41.33692 196 LYS B O 1
ATOM 3046 N N . VAL B 1 198 ? 89.42751 34.45162 52.71539 1.000 38.06480 197 VAL B N 1
ATOM 3047 C CA . VAL B 1 198 ? 90.74560 35.07909 52.81288 1.000 35.65979 197 VAL B CA 1
ATOM 3048 C C . VAL B 1 198 ? 91.48043 34.52970 54.04846 1.000 36.68517 197 VAL B C 1
ATOM 3049 O O . VAL B 1 198 ? 92.68428 34.24976 53.97941 1.000 38.20026 197 VAL B O 1
ATOM 3053 N N . ILE B 1 199 ? 90.75925 34.34273 55.15626 1.000 36.37921 198 ILE B N 1
ATOM 3054 C CA . ILE B 1 199 ? 91.35495 33.72119 56.34486 1.000 37.87001 198 ILE B CA 1
ATOM 3055 C C . ILE B 1 199 ? 91.99400 32.37786 56.01277 1.000 40.81813 198 ILE B C 1
ATOM 3056 O O . ILE B 1 199 ? 93.19907 32.18513 56.22510 1.000 42.23384 198 ILE B O 1
ATOM 3061 N N . ASP B 1 200 ? 91.20694 31.47434 55.43216 1.000 42.17807 199 ASP B N 1
ATOM 3062 C CA . ASP B 1 200 ? 91.73661 30.15629 55.10304 1.000 45.58230 199 ASP B CA 1
ATOM 3063 C C . ASP B 1 200 ? 92.86347 30.20186 54.06874 1.000 46.62932 199 ASP B C 1
ATOM 3064 O O . ASP B 1 200 ? 93.83412 29.45665 54.17546 1.000 49.42742 199 ASP B O 1
ATOM 3069 N N . SER B 1 201 ? 92.74366 31.07853 53.08011 1.000 44.85743 200 SER B N 1
ATOM 3070 C CA . SER B 1 201 ? 93.77334 31.20230 52.05101 1.000 46.27289 200 SER B CA 1
ATOM 3071 C C . SER B 1 201 ? 95.10642 31.66287 52.62884 1.000 46.64212 200 SER B C 1
ATOM 3072 O O . SER B 1 201 ? 96.16454 31.17466 52.25336 1.000 49.56455 200 SER B O 1
ATOM 3075 N N . PHE B 1 202 ? 95.03701 32.58956 53.56988 1.000 44.14516 201 PHE B N 1
ATOM 3076 C CA . PHE B 1 202 ? 96.23545 33.07899 54.22721 1.000 44.71822 201 PHE B CA 1
ATOM 3077 C C . PHE B 1 202 ? 96.81381 32.03139 55.15686 1.000 47.37140 201 PHE B C 1
ATOM 3078 O O . PHE B 1 202 ? 98.03363 31.95606 55.33391 1.000 49.61104 201 PHE B O 1
ATOM 3086 N N . ARG B 1 203 ? 95.94012 31.23173 55.75721 1.000 47.56015 202 ARG B N 1
ATOM 3087 C CA . ARG B 1 203 ? 96.40900 30.15387 56.61036 1.000 50.59135 202 ARG B CA 1
ATOM 3088 C C . ARG B 1 203 ? 97.10483 29.03485 55.84571 1.000 54.51606 202 ARG B C 1
ATOM 3089 O O . ARG B 1 203 ? 97.96804 28.36614 56.39338 1.000 57.61591 202 ARG B O 1
ATOM 3097 N N . ARG B 1 204 ? 96.74485 28.84504 54.58178 1.000 54.80445 203 ARG B N 1
ATOM 3098 C CA . ARG B 1 204 ? 97.32814 27.76725 53.78511 1.000 59.06482 203 ARG B CA 1
ATOM 3099 C C . ARG B 1 204 ? 98.69420 28.16058 53.22875 1.000 60.89039 203 ARG B C 1
ATOM 3100 O O . ARG B 1 204 ? 99.35844 27.34310 52.60955 1.000 65.01147 203 ARG B O 1
ATOM 3108 N N . SER B 1 205 ? 99.09973 29.41888 53.39915 1.000 58.71902 204 SER B N 1
ATOM 3109 C CA . SER B 1 205 ? 100.40592 29.83659 52.87976 1.000 63.11796 204 SER B CA 1
ATOM 3110 C C . SER B 1 205 ? 101.45196 30.04312 53.98546 1.000 61.86849 204 SER B C 1
ATOM 3111 O O . SER B 1 205 ? 101.14747 30.56775 55.06466 1.000 61.84865 204 SER B O 1
ATOM 3114 N N . ASP B 1 206 ? 102.69082 29.65402 53.68545 1.000 66.24557 205 ASP B N 1
ATOM 3115 C CA . ASP B 1 206 ? 103.80475 29.77871 54.62282 1.000 68.44593 205 ASP B CA 1
ATOM 3116 C C . ASP B 1 206 ? 104.41916 31.16815 54.62749 1.000 71.77681 205 ASP B C 1
ATOM 3117 O O . ASP B 1 206 ? 105.22901 31.48680 55.50514 1.000 76.27975 205 ASP B O 1
ATOM 3122 N N . GLY B 1 207 ? 104.08223 31.97495 53.62350 1.000 72.52441 206 GLY B N 1
ATOM 3123 C CA . GLY B 1 207 ? 104.72423 33.26806 53.46356 1.000 71.91648 206 GLY B CA 1
ATOM 3124 C C . GLY B 1 207 ? 104.46396 34.17177 54.64737 1.000 67.52231 206 GLY B C 1
ATOM 3125 O O . GLY B 1 207 ? 103.31357 34.46732 54.95792 1.000 57.80880 206 GLY B O 1
ATOM 3126 N N . GLY B 1 208 ? 105.52376 34.61443 55.31922 1.000 69.48170 207 GLY B N 1
ATOM 3127 C CA . GLY B 1 208 ? 105.32794 35.49095 56.45285 1.000 63.65928 207 GLY B CA 1
ATOM 3128 C C . GLY B 1 208 ? 104.83169 36.78690 55.89048 1.000 63.25805 207 GLY B C 1
ATOM 3129 O O . GLY B 1 208 ? 105.21440 37.16111 54.79625 1.000 67.90764 207 GLY B O 1
ATOM 3130 N N . ARG B 1 209 ? 103.93327 37.45586 56.59642 1.000 59.34092 208 ARG B N 1
ATOM 3131 C CA . ARG B 1 209 ? 103.36810 37.00427 57.87186 1.000 57.21600 208 ARG B CA 1
ATOM 3132 C C . ARG B 1 209 ? 101.88947 36.64550 57.73773 1.000 54.04970 208 ARG B C 1
ATOM 3133 O O . ARG B 1 209 ? 101.05312 37.06993 58.55199 1.000 47.97013 208 ARG B O 1
ATOM 3141 N N . ARG B 1 210 ? 101.55088 35.91400 56.68086 1.000 51.70359 209 ARG B N 1
ATOM 3142 C CA . ARG B 1 210 ? 100.14315 35.71413 56.35210 1.000 47.46715 209 ARG B CA 1
ATOM 3143 C C . ARG B 1 210 ? 99.41138 34.83892 57.36600 1.000 47.01753 209 ARG B C 1
ATOM 3144 O O . ARG B 1 210 ? 98.18787 34.89605 57.44718 1.000 44.53995 209 ARG B O 1
ATOM 3152 N N . GLN B 1 211 ? 100.15421 34.10106 58.19098 1.000 49.75869 210 GLN B N 1
ATOM 3153 C CA . GLN B 1 211 ? 99.53521 33.26415 59.22537 1.000 50.04298 210 GLN B CA 1
ATOM 3154 C C . GLN B 1 211 ? 99.04571 34.12767 60.38174 1.000 48.11713 210 GLN B C 1
ATOM 3155 O O . GLN B 1 211 ? 97.87267 34.05282 60.79908 1.000 46.38208 210 GLN B O 1
ATOM 3161 N N . GLU B 1 212 ? 99.96233 34.95450 60.87792 1.000 48.95328 211 GLU B N 1
ATOM 3162 C CA . GLU B 1 212 ? 99.65590 35.92641 61.91480 1.000 47.72908 211 GLU B CA 1
ATOM 3163 C C . GLU B 1 212 ? 98.54033 36.85550 61.46479 1.000 44.25443 211 GLU B C 1
ATOM 3164 O O . GLU B 1 212 ? 97.64653 37.17934 62.24154 1.000 43.01366 211 GLU B O 1
ATOM 3170 N N . LEU B 1 213 ? 98.59415 37.25345 60.19749 1.000 43.16760 212 LEU B N 1
ATOM 3171 C CA . LEU B 1 213 ? 97.59514 38.12938 59.58930 1.000 40.27488 212 LEU B CA 1
ATOM 3172 C C . LEU B 1 213 ? 96.22411 37.44606 59.53559 1.000 38.73653 212 LEU B C 1
ATOM 3173 O O . LEU B 1 213 ? 95.18783 38.04321 59.86737 1.000 36.94494 212 LEU B O 1
ATOM 3178 N N . ALA B 1 214 ? 96.23173 36.19625 59.09637 1.000 39.95462 213 ALA B N 1
ATOM 3179 C CA . ALA B 1 214 ? 95.00728 35.41176 59.00795 1.000 39.31876 213 ALA B CA 1
ATOM 3180 C C . ALA B 1 214 ? 94.35077 35.36816 60.37937 1.000 39.39393 213 ALA B C 1
ATOM 3181 O O . ALA B 1 214 ? 93.14329 35.61720 60.51186 1.000 38.01176 213 ALA B O 1
ATOM 3183 N N . THR B 1 215 ? 95.16197 35.12371 61.40639 1.000 41.38813 214 THR B N 1
ATOM 3184 C CA . THR B 1 215 ? 94.62262 35.11611 62.75326 1.000 42.05017 214 THR B CA 1
ATOM 3185 C C . THR B 1 215 ? 94.04970 36.47658 63.13003 1.000 40.15375 214 THR B C 1
ATOM 3186 O O . THR B 1 215 ? 92.95895 36.53226 63.71000 1.000 39.91090 214 THR B O 1
ATOM 3190 N N . MET B 1 216 ? 94.72250 37.57208 62.76540 1.000 39.24312 215 MET B N 1
ATOM 3191 C CA . MET B 1 216 ? 94.14367 38.88866 63.09903 1.000 37.90394 215 MET B CA 1
ATOM 3192 C C . MET B 1 216 ? 92.80311 39.17160 62.38337 1.000 35.76339 215 MET B C 1
ATOM 3193 O O . MET B 1 216 ? 91.87975 39.75193 62.97231 1.000 35.45788 215 MET B O 1
ATOM 3198 N N . ILE B 1 217 ? 92.71651 38.77111 61.11581 1.000 34.75094 216 ILE B N 1
ATOM 3199 C CA . ILE B 1 217 ? 91.50078 38.87809 60.33032 1.000 33.18490 216 ILE B CA 1
ATOM 3200 C C . ILE B 1 217 ? 90.38011 38.09909 61.01117 1.000 33.95474 216 ILE B C 1
ATOM 3201 O O . ILE B 1 217 ? 89.24137 38.56887 61.10711 1.000 33.35249 216 ILE B O 1
ATOM 3206 N N . GLU B 1 218 ? 90.71504 36.89931 61.46929 1.000 35.77854 217 GLU B N 1
ATOM 3207 C CA . GLU B 1 218 ? 89.75257 36.05090 62.14680 1.000 38.82690 217 GLU B CA 1
ATOM 3208 C C . GLU B 1 218 ? 89.25793 36.73026 63.41762 1.000 39.55527 217 GLU B C 1
ATOM 3209 O O . GLU B 1 218 ? 88.04918 36.72644 63.70263 1.000 38.47763 217 GLU B O 1
ATOM 3215 N N . ARG B 1 219 ? 90.18943 37.33700 64.15143 1.000 38.41350 218 ARG B N 1
ATOM 3216 C CA . ARG B 1 219 ? 89.85850 38.05535 65.38118 1.000 40.40839 218 ARG B CA 1
ATOM 3217 C C . ARG B 1 219 ? 88.91007 39.23230 65.08099 1.000 38.87241 218 ARG B C 1
ATOM 3218 O O . ARG B 1 219 ? 87.99381 39.51608 65.86496 1.000 39.40757 218 ARG B O 1
ATOM 3226 N N . ALA B 1 220 ? 89.13449 39.91999 63.95978 1.000 36.05011 219 ALA B N 1
ATOM 3227 C CA . ALA B 1 220 ? 88.24061 41.01955 63.55454 1.000 37.36199 219 ALA B CA 1
ATOM 3228 C C . ALA B 1 220 ? 86.85848 40.51112 63.12798 1.000 36.59315 219 ALA B C 1
ATOM 3229 O O . ALA B 1 220 ? 85.85311 41.19325 63.31478 1.000 39.42540 219 ALA B O 1
ATOM 3231 N N . ALA B 1 221 ? 86.80223 39.31666 62.55543 1.000 35.92856 220 ALA B N 1
ATOM 3232 C CA . ALA B 1 221 ? 85.52933 38.79395 62.07024 1.000 35.21324 220 ALA B CA 1
ATOM 3233 C C . ALA B 1 221 ? 84.68531 38.24401 63.22256 1.000 37.90369 220 ALA B C 1
ATOM 3234 O O . ALA B 1 221 ? 83.48931 37.99558 63.05943 1.000 40.55341 220 ALA B O 1
ATOM 3236 N N . SER B 1 222 ? 85.28153 38.08864 64.39913 1.000 39.34934 221 SER B N 1
ATOM 3237 C CA . SER B 1 222 ? 84.57355 37.43585 65.50670 1.000 47.68347 221 SER B CA 1
ATOM 3238 C C . SER B 1 222 ? 83.49574 38.31214 66.12119 1.000 51.12389 221 SER B C 1
ATOM 3239 O O . SER B 1 222 ? 82.49341 37.79722 66.61429 1.000 55.68206 221 SER B O 1
ATOM 3242 N N . SER C 1 1 ? 89.30374 71.58015 55.91121 1.000 33.41865 0 SER C N 1
ATOM 3243 C CA . SER C 1 1 ? 88.01742 71.30723 55.28129 1.000 29.66308 0 SER C CA 1
ATOM 3244 C C . SER C 1 1 ? 86.96229 71.07344 56.35411 1.000 28.86788 0 SER C C 1
ATOM 3245 O O . SER C 1 1 ? 87.29804 70.85721 57.51271 1.000 25.94475 0 SER C O 1
ATOM 3248 N N . MET C 1 2 ? 85.68591 71.13371 55.98470 1.000 28.55212 1 MET C N 1
ATOM 3249 C CA . MET C 1 2 ? 84.63142 70.90296 56.96376 1.000 23.52941 1 MET C CA 1
ATOM 3250 C C . MET C 1 2 ? 84.39241 69.40725 57.10083 1.000 26.38225 1 MET C C 1
ATOM 3251 O O . MET C 1 2 ? 84.14669 68.71109 56.12044 1.000 30.10169 1 MET C O 1
ATOM 3256 N N . TYR C 1 3 ? 84.51026 68.92142 58.33036 1.000 25.14380 2 TYR C N 1
ATOM 3257 C CA . TYR C 1 3 ? 84.26111 67.52307 58.67199 1.000 26.73975 2 TYR C CA 1
ATOM 3258 C C . TYR C 1 3 ? 82.75281 67.21963 58.62521 1.000 28.42792 2 TYR C C 1
ATOM 3259 O O . TYR C 1 3 ? 81.98378 67.79396 59.39530 1.000 26.47967 2 TYR C O 1
ATOM 3268 N N . VAL C 1 4 ? 82.34176 66.36568 57.69372 1.000 27.93958 3 VAL C N 1
ATOM 3269 C CA . VAL C 1 4 ? 80.94213 65.98899 57.55472 1.000 28.68794 3 VAL C CA 1
ATOM 3270 C C . VAL C 1 4 ? 80.72341 64.49685 57.75999 1.000 30.43320 3 VAL C C 1
ATOM 3271 O O . VAL C 1 4 ? 81.10351 63.69415 56.91028 1.000 31.43348 3 VAL C O 1
ATOM 3275 N N . PRO C 1 5 ? 80.06335 64.12977 58.86583 1.000 30.98282 4 PRO C N 1
ATOM 3276 C CA . PRO C 1 5 ? 79.68904 62.72879 59.09204 1.000 32.84486 4 PRO C CA 1
ATOM 3277 C C . PRO C 1 5 ? 78.90734 62.22896 57.88922 1.000 33.92582 4 PRO C C 1
ATOM 3278 O O . PRO C 1 5 ? 78.16314 62.99638 57.28009 1.000 37.68602 4 PRO C O 1
ATOM 3282 N N . GLU C 1 6 ? 79.11387 60.97761 57.52709 1.000 35.60474 5 GLU C N 1
ATOM 3283 C CA . GLU C 1 6 ? 78.56584 60.43159 56.29613 1.000 38.79918 5 GLU C CA 1
ATOM 3284 C C . GLU C 1 6 ? 77.04911 60.60820 56.16833 1.000 37.48653 5 GLU C C 1
ATOM 3285 O O . GLU C 1 6 ? 76.54241 60.86397 55.07920 1.000 37.79271 5 GLU C O 1
ATOM 3291 N N . GLN C 1 7 ? 76.33114 60.48181 57.27908 1.000 37.79928 6 GLN C N 1
ATOM 3292 C CA . GLN C 1 7 ? 74.87215 60.59336 57.25464 1.000 38.60625 6 GLN C CA 1
ATOM 3293 C C . GLN C 1 7 ? 74.36405 62.01443 56.98166 1.000 37.04237 6 GLN C C 1
ATOM 3294 O O . GLN C 1 7 ? 73.19569 62.21008 56.70159 1.000 37.75648 6 GLN C O 1
ATOM 3300 N N . TYR C 1 8 ? 75.24372 63.00777 57.07270 1.000 35.07339 7 TYR C N 1
ATOM 3301 C CA . TYR C 1 8 ? 74.83713 64.39851 56.85852 1.000 33.64115 7 TYR C CA 1
ATOM 3302 C C . TYR C 1 8 ? 75.27573 64.88748 55.49904 1.000 33.12988 7 TYR C C 1
ATOM 3303 O O . TYR C 1 8 ? 75.27342 66.09162 55.21329 1.000 31.81328 7 TYR C O 1
ATOM 3312 N N . ARG C 1 9 ? 75.69529 63.93745 54.67326 1.000 36.19633 8 ARG C N 1
ATOM 3313 C CA . ARG C 1 9 ? 76.07799 64.24207 53.30510 1.000 36.91476 8 ARG C CA 1
ATOM 3314 C C . ARG C 1 9 ? 74.84249 64.33360 52.42065 1.000 39.18074 8 ARG C C 1
ATOM 3315 O O . ARG C 1 9 ? 73.88724 63.59353 52.62576 1.000 40.87490 8 ARG C O 1
ATOM 3323 N N . PRO C 1 10 ? 74.86457 65.23886 51.42732 1.000 37.34135 9 PRO C N 1
ATOM 3324 C CA . PRO C 1 10 ? 73.72155 65.40869 50.51651 1.000 36.23913 9 PRO C CA 1
ATOM 3325 C C . PRO C 1 10 ? 73.45690 64.17174 49.64736 1.000 39.13803 9 PRO C C 1
ATOM 3326 O O . PRO C 1 10 ? 74.39196 63.55749 49.12109 1.000 39.15274 9 PRO C O 1
ATOM 3330 N N . ARG C 1 11 ? 72.18085 63.80891 49.51979 1.000 40.38030 10 ARG C N 1
ATOM 3331 C CA . ARG C 1 11 ? 71.77786 62.66628 48.70624 1.000 43.01519 10 ARG C CA 1
ATOM 3332 C C . ARG C 1 11 ? 71.93795 63.00036 47.23492 1.000 43.76645 10 ARG C C 1
ATOM 3333 O O . ARG C 1 11 ? 72.10850 62.11559 46.40329 1.000 48.48455 10 ARG C O 1
ATOM 3341 N N . ASP C 1 12 ? 71.85143 64.28731 46.91936 1.000 42.40680 11 ASP C N 1
ATOM 3342 C CA . ASP C 1 12 ? 71.96425 64.76315 45.54396 1.000 43.11393 11 ASP C CA 1
ATOM 3343 C C . ASP C 1 12 ? 72.80229 66.04183 45.49435 1.000 40.75744 11 ASP C C 1
ATOM 3344 O O . ASP C 1 12 ? 72.83577 66.79149 46.46709 1.000 39.46389 11 ASP C O 1
ATOM 3349 N N . ALA C 1 13 ? 73.51763 66.27433 44.39588 1.000 42.58426 12 ALA C N 1
ATOM 3350 C CA . ALA C 1 13 ? 74.37468 67.46345 44.26623 1.000 39.09636 12 ALA C CA 1
ATOM 3351 C C . ALA C 1 13 ? 73.52560 68.73400 44.14252 1.000 40.95268 12 ALA C C 1
ATOM 3352 O O . ALA C 1 13 ? 73.95708 69.86839 44.46412 1.000 43.66907 12 ALA C O 1
ATOM 3354 N N . SER C 1 14 ? 72.29254 68.51410 43.70006 1.000 42.41607 13 SER C N 1
ATOM 3355 C CA . SER C 1 14 ? 71.31992 69.57348 43.54592 1.000 41.05668 13 SER C CA 1
ATOM 3356 C C . SER C 1 14 ? 71.09345 70.30314 44.85416 1.000 38.57259 13 SER C C 1
ATOM 3357 O O . SER C 1 14 ? 70.84422 71.50095 44.85657 1.000 37.41559 13 SER C O 1
ATOM 3360 N N . TRP C 1 15 ? 71.22611 69.59772 45.96897 1.000 37.71476 14 TRP C N 1
ATOM 3361 C CA . TRP C 1 15 ? 71.04350 70.24553 47.25830 1.000 35.97577 14 TRP C CA 1
ATOM 3362 C C . TRP C 1 15 ? 72.07761 71.34633 47.45664 1.000 33.76548 14 TRP C C 1
ATOM 3363 O O . TRP C 1 15 ? 71.74731 72.46625 47.85346 1.000 32.73292 14 TRP C O 1
ATOM 3374 N N . THR C 1 16 ? 73.32496 71.00689 47.14237 1.000 33.27437 15 THR C N 1
ATOM 3375 C CA . THR C 1 16 ? 74.44650 71.90590 47.29321 1.000 31.43601 15 THR C CA 1
ATOM 3376 C C . THR C 1 16 ? 74.32022 73.11681 46.38225 1.000 31.61346 15 THR C C 1
ATOM 3377 O O . THR C 1 16 ? 74.36221 74.26984 46.85289 1.000 29.99016 15 THR C O 1
ATOM 3381 N N . LEU C 1 17 ? 74.10946 72.85755 45.09358 1.000 33.01982 16 LEU C N 1
ATOM 3382 C CA . LEU C 1 17 ? 74.00413 73.95670 44.14058 1.000 33.24554 16 LEU C CA 1
ATOM 3383 C C . LEU C 1 17 ? 72.84617 74.90061 44.52264 1.000 33.87916 16 LEU C C 1
ATOM 3384 O O . LEU C 1 17 ? 72.98582 76.14017 44.49887 1.000 32.12277 16 LEU C O 1
ATOM 3389 N N . GLU C 1 18 ? 71.72438 74.30179 44.91152 1.000 34.11845 17 GLU C N 1
ATOM 3390 C CA . GLU C 1 18 ? 70.54944 75.04936 45.33395 1.000 34.26480 17 GLU C CA 1
ATOM 3391 C C . GLU C 1 18 ? 70.84402 75.92072 46.53740 1.000 32.17574 17 GLU C C 1
ATOM 3392 O O . GLU C 1 18 ? 70.38829 77.05564 46.60884 1.000 31.84724 17 GLU C O 1
ATOM 3398 N N . LEU C 1 19 ? 71.54689 75.35641 47.51655 1.000 30.99853 18 LEU C N 1
ATOM 3399 C CA . LEU C 1 19 ? 71.83766 76.09130 48.74436 1.000 29.37504 18 LEU C CA 1
ATOM 3400 C C . LEU C 1 19 ? 72.69213 77.29344 48.39618 1.000 28.05869 18 LEU C C 1
ATOM 3401 O O . LEU C 1 19 ? 72.49592 78.36908 48.93861 1.000 27.24993 18 LEU C O 1
ATOM 3406 N N . ILE C 1 20 ? 73.65566 77.09072 47.50424 1.000 28.11252 19 ILE C N 1
ATOM 3407 C CA . ILE C 1 20 ? 74.53574 78.17353 47.08167 1.000 27.22146 19 ILE C CA 1
ATOM 3408 C C . ILE C 1 20 ? 73.72171 79.30308 46.43965 1.000 27.85029 19 ILE C C 1
ATOM 3409 O O . ILE C 1 20 ? 73.86951 80.46408 46.81591 1.000 26.92020 19 ILE C O 1
ATOM 3414 N N . ARG C 1 21 ? 72.83015 78.95804 45.51103 1.000 29.60607 20 ARG C N 1
ATOM 3415 C CA . ARG C 1 21 ? 72.04005 79.97231 44.80629 1.000 32.80680 20 ARG C CA 1
ATOM 3416 C C . ARG C 1 21 ? 71.02019 80.70949 45.68446 1.000 31.66896 20 ARG C C 1
ATOM 3417 O O . ARG C 1 21 ? 70.76487 81.89607 45.49323 1.000 30.30363 20 ARG C O 1
ATOM 3425 N N . SER C 1 22 ? 70.40571 79.97995 46.60920 1.000 34.60604 21 SER C N 1
ATOM 3426 C CA . SER C 1 22 ? 69.41986 80.53417 47.53644 1.000 30.30142 21 SER C CA 1
ATOM 3427 C C . SER C 1 22 ? 70.03242 81.41000 48.62052 1.000 28.50109 21 SER C C 1
ATOM 3428 O O . SER C 1 22 ? 69.35315 82.25849 49.18550 1.000 28.52429 21 SER C O 1
ATOM 3431 N N . ASN C 1 23 ? 71.29568 81.15805 48.95404 1.000 27.13667 22 ASN C N 1
ATOM 3432 C CA . ASN C 1 23 ? 71.98263 81.93371 49.99148 1.000 28.07466 22 ASN C CA 1
ATOM 3433 C C . ASN C 1 23 ? 73.34035 82.40843 49.50152 1.000 27.21566 22 ASN C C 1
ATOM 3434 O O . ASN C 1 23 ? 74.37730 81.98539 50.03180 1.000 24.47680 22 ASN C O 1
ATOM 3439 N N . PRO C 1 24 ? 73.33798 83.29089 48.48479 1.000 25.17632 23 PRO C N 1
ATOM 3440 C CA . PRO C 1 24 ? 74.54571 83.71771 47.76871 1.000 24.73845 23 PRO C CA 1
ATOM 3441 C C . PRO C 1 24 ? 75.41862 84.72640 48.53800 1.000 25.77564 23 PRO C C 1
ATOM 3442 O O . PRO C 1 24 ? 76.49330 85.06188 48.04804 1.000 23.13264 23 PRO C O 1
ATOM 3446 N N . LEU C 1 25 ? 74.96475 85.21149 49.68937 1.000 22.95962 24 LEU C N 1
ATOM 3447 C CA . LEU C 1 25 ? 75.80595 86.05395 50.52024 1.000 23.23941 24 LEU C CA 1
ATOM 3448 C C . LEU C 1 25 ? 76.66072 85.12572 51.34571 1.000 26.10164 24 LEU C C 1
ATOM 3449 O O . LEU C 1 25 ? 76.20972 84.60933 52.36301 1.000 25.17609 24 LEU C O 1
ATOM 3454 N N . ALA C 1 26 ? 77.87697 84.87885 50.87192 1.000 20.75430 25 ALA C N 1
ATOM 3455 C CA . ALA C 1 26 ? 78.76059 83.91792 51.50707 1.000 25.01339 25 ALA C CA 1
ATOM 3456 C C . ALA C 1 26 ? 79.78612 84.60373 52.40924 1.000 26.25855 25 ALA C C 1
ATOM 3457 O O . ALA C 1 26 ? 79.99028 85.82423 52.34162 1.000 23.19844 25 ALA C O 1
ATOM 3459 N N . LEU C 1 27 ? 80.44171 83.81060 53.24712 1.000 23.80241 26 LEU C N 1
ATOM 3460 C CA . LEU C 1 27 ? 81.49596 84.34475 54.08049 1.000 22.39760 26 LEU C CA 1
ATOM 3461 C C . LEU C 1 27 ? 82.82577 83.98411 53.45318 1.000 21.69476 26 LEU C C 1
ATOM 3462 O O . LEU C 1 27 ? 83.15274 82.81285 53.32459 1.000 20.65962 26 LEU C O 1
ATOM 3467 N N . LEU C 1 28 ? 83.55053 85.00633 53.00778 1.000 21.426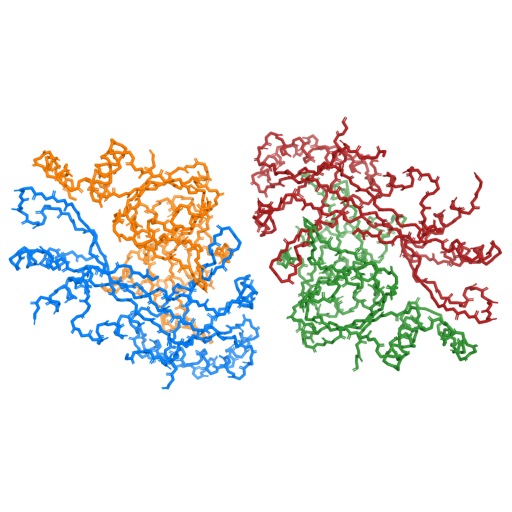50 27 LEU C N 1
ATOM 3468 C CA . LEU C 1 28 ? 84.87193 84.85249 52.40408 1.000 19.97640 27 LEU C CA 1
ATOM 3469 C C . LEU C 1 28 ? 85.91837 84.89120 53.50570 1.000 20.74737 27 LEU C C 1
ATOM 3470 O O . LEU C 1 28 ? 86.02591 85.87267 54.25161 1.000 18.31170 27 LEU C O 1
ATOM 3475 N N . VAL C 1 29 ? 86.66311 83.79998 53.60314 1.000 18.56463 28 VAL C N 1
ATOM 3476 C CA . VAL C 1 29 ? 87.57079 83.55261 54.69896 1.000 19.46107 28 VAL C CA 1
ATOM 3477 C C . VAL C 1 29 ? 88.97630 83.24930 54.16107 1.000 19.02969 28 VAL C C 1
ATOM 3478 O O . VAL C 1 29 ? 89.16112 82.35487 53.32938 1.000 21.80444 28 VAL C O 1
ATOM 3482 N N . THR C 1 30 ? 89.94570 84.04523 54.59744 1.000 22.46732 29 THR C N 1
ATOM 3483 C CA . THR C 1 30 ? 91.35942 83.83181 54.22910 1.000 20.82075 29 THR C CA 1
ATOM 3484 C C . THR C 1 30 ? 92.25782 83.90313 55.45426 1.000 21.52585 29 THR C C 1
ATOM 3485 O O . THR C 1 30 ? 91.86252 84.47155 56.47222 1.000 19.98946 29 THR C O 1
ATOM 3489 N N . ASN C 1 31 ? 93.45222 83.30978 55.36352 1.000 20.94666 30 ASN C N 1
ATOM 3490 C CA . ASN C 1 31 ? 94.39834 83.36325 56.46680 1.000 21.65165 30 ASN C CA 1
ATOM 3491 C C . ASN C 1 31 ? 94.80768 84.82049 56.72874 1.000 22.76749 30 ASN C C 1
ATOM 3492 O O . ASN C 1 31 ? 94.90687 85.63327 55.79775 1.000 21.93845 30 ASN C O 1
ATOM 3497 N N . GLY C 1 32 ? 95.04687 85.14336 57.99229 1.000 22.17774 31 GLY C N 1
ATOM 3498 C CA . GLY C 1 32 ? 95.51097 86.46495 58.36674 1.000 22.75615 31 GLY C CA 1
ATOM 3499 C C . GLY C 1 32 ? 96.42768 86.39551 59.56945 1.000 23.79956 31 GLY C C 1
ATOM 3500 O O . GLY C 1 32 ? 96.61288 85.33011 60.14083 1.000 23.99126 31 GLY C O 1
ATOM 3501 N N . PRO C 1 33 ? 97.00169 87.53219 59.96770 1.000 24.66297 32 PRO C N 1
ATOM 3502 C CA . PRO C 1 33 ? 97.89840 87.48783 61.12940 1.000 25.94215 32 PRO C CA 1
ATOM 3503 C C . PRO C 1 33 ? 97.12981 87.16677 62.40953 1.000 25.74763 32 PRO C C 1
ATOM 3504 O O . PRO C 1 33 ? 96.14825 87.84746 62.71722 1.000 25.20784 32 PRO C O 1
ATOM 3508 N N . GLN C 1 34 ? 97.56698 86.11528 63.10572 1.000 26.31538 33 GLN C N 1
ATOM 3509 C CA . GLN C 1 34 ? 97.01125 85.62650 64.37934 1.000 26.48733 33 GLN C CA 1
ATOM 3510 C C . GLN C 1 34 ? 95.65315 84.90925 64.22150 1.000 25.09316 33 GLN C C 1
ATOM 3511 O O . GLN C 1 34 ? 95.40054 83.92273 64.91069 1.000 25.24461 33 GLN C O 1
ATOM 3517 N N . HIS C 1 35 ? 94.80265 85.36681 63.30961 1.000 23.92810 34 HIS C N 1
ATOM 3518 C CA . HIS C 1 35 ? 93.53680 84.68899 63.04053 1.000 22.79163 34 HIS C CA 1
ATOM 3519 C C . HIS C 1 35 ? 93.06762 85.07257 61.63127 1.000 21.85124 34 HIS C C 1
ATOM 3520 O O . HIS C 1 35 ? 93.69554 85.89981 60.98707 1.000 22.10455 34 HIS C O 1
ATOM 3527 N N . PRO C 1 36 ? 92.00574 84.42132 61.11795 1.000 24.92176 35 PRO C N 1
ATOM 3528 C CA . PRO C 1 36 ? 91.64552 84.75217 59.72444 1.000 20.34352 35 PRO C CA 1
ATOM 3529 C C . PRO C 1 36 ? 90.91831 86.06898 59.50231 1.000 23.51466 35 PRO C C 1
ATOM 3530 O O . PRO C 1 36 ? 90.43860 86.68882 60.44037 1.000 20.16267 35 PRO C O 1
ATOM 3534 N N . TRP C 1 37 ? 90.89580 86.45861 58.22988 1.000 20.03898 36 TRP C N 1
ATOM 3535 C CA . TRP C 1 37 ? 90.04125 87.47845 57.65726 1.000 23.10599 36 TRP C CA 1
ATOM 3536 C C . TRP C 1 37 ? 88.68963 86.84645 57.26265 1.000 19.08767 36 TRP C C 1
ATOM 3537 O O . TRP C 1 37 ? 88.65844 85.74880 56.70364 1.000 18.93309 36 TRP C O 1
ATOM 3548 N N . ALA C 1 38 ? 87.60170 87.56199 57.52858 1.000 19.06247 37 ALA C N 1
ATOM 3549 C CA . ALA C 1 38 ? 86.26093 87.09809 57.17849 1.000 18.67511 37 ALA C CA 1
ATOM 3550 C C . ALA C 1 38 ? 85.37924 88.26017 56.74614 1.000 18.73658 37 ALA C C 1
ATOM 3551 O O . ALA C 1 38 ? 85.17637 89.18953 57.50138 1.000 26.77152 37 ALA C O 1
ATOM 3553 N N . THR C 1 39 ? 84.84160 88.19473 55.53689 1.000 23.28428 38 THR C N 1
ATOM 3554 C CA . THR C 1 39 ? 83.96533 89.24772 55.05295 1.000 23.94430 38 THR C CA 1
ATOM 3555 C C . THR C 1 39 ? 82.73617 88.65497 54.38864 1.000 22.67769 38 THR C C 1
ATOM 3556 O O . THR C 1 39 ? 82.84656 87.68060 53.64617 1.000 22.65419 38 THR C O 1
ATOM 3560 N N . HIS C 1 40 ? 81.56672 89.23360 54.65433 1.000 20.59632 39 HIS C N 1
ATOM 3561 C CA . HIS C 1 40 ? 80.35957 88.78500 53.98480 1.000 21.53417 39 HIS C CA 1
ATOM 3562 C C . HIS C 1 40 ? 80.28358 89.40684 52.59239 1.000 27.96157 39 HIS C C 1
ATOM 3563 O O . HIS C 1 40 ? 80.27720 90.63329 52.46089 1.000 27.66638 39 HIS C O 1
ATOM 3570 N N . VAL C 1 41 ? 80.25421 88.56370 51.55855 1.000 24.79771 40 VAL C N 1
ATOM 3571 C CA . VAL C 1 41 ? 80.31165 89.03911 50.17743 1.000 21.17705 40 VAL C CA 1
ATOM 3572 C C . VAL C 1 41 ? 79.23717 88.40888 49.26910 1.000 25.76355 40 VAL C C 1
ATOM 3573 O O . VAL C 1 41 ? 78.84432 87.25023 49.46286 1.000 25.65465 40 VAL C O 1
ATOM 3577 N N . PRO C 1 42 ? 78.76420 89.17952 48.26973 1.000 23.43208 41 PRO C N 1
ATOM 3578 C CA . PRO C 1 42 ? 77.76221 88.71079 47.31052 1.000 26.42512 41 PRO C CA 1
ATOM 3579 C C . PRO C 1 42 ? 78.44313 87.94905 46.19282 1.000 30.74640 41 PRO C C 1
ATOM 3580 O O . PRO C 1 42 ? 79.24652 88.51966 45.44192 1.000 24.22640 41 PRO C O 1
ATOM 3584 N N . VAL C 1 43 ? 78.12587 86.65910 46.10033 1.000 28.02313 42 VAL C N 1
ATOM 3585 C CA . VAL C 1 43 ? 78.78684 85.75962 45.16683 1.000 24.82331 42 VAL C CA 1
ATOM 3586 C C . VAL C 1 43 ? 77.81692 85.21922 44.10950 1.000 28.59184 42 VAL C C 1
ATOM 3587 O O . VAL C 1 43 ? 76.60373 85.20526 44.33073 1.000 27.35314 42 VAL C O 1
ATOM 3591 N N . LEU C 1 44 ? 78.33274 84.77121 42.96718 1.000 29.98166 43 LEU C N 1
ATOM 3592 C CA . LEU C 1 44 ? 77.48432 84.10734 41.97762 1.000 32.85236 43 LEU C CA 1
ATOM 3593 C C . LEU C 1 44 ? 78.32140 83.20897 41.05167 1.000 33.22745 43 LEU C C 1
ATOM 3594 O O . LEU C 1 44 ? 79.50947 83.45325 40.85547 1.000 33.76673 43 LEU C O 1
ATOM 3599 N N . PHE C 1 45 ? 77.71348 82.17840 40.47522 1.000 32.14624 44 PHE C N 1
ATOM 3600 C CA . PHE C 1 45 ? 78.45795 81.34922 39.53244 1.000 42.41745 44 PHE C CA 1
ATOM 3601 C C . PHE C 1 45 ? 78.72812 82.14509 38.28179 1.000 37.54065 44 PHE C C 1
ATOM 3602 O O . PHE C 1 45 ? 77.91240 82.95620 37.88303 1.000 37.44766 44 PHE C O 1
ATOM 3610 N N . ALA C 1 46 ? 79.88553 81.90703 37.67659 1.000 39.87060 45 ALA C N 1
ATOM 3611 C CA . ALA C 1 46 ? 80.27924 82.59829 36.45293 1.000 43.89710 45 ALA C CA 1
ATOM 3612 C C . ALA C 1 46 ? 79.60942 82.07165 35.17934 1.000 48.48851 45 ALA C C 1
ATOM 3613 O O . ALA C 1 46 ? 79.60854 82.77465 34.17077 1.000 52.99860 45 ALA C O 1
ATOM 3615 N N . GLU C 1 47 ? 78.97008 80.90250 35.25702 1.000 50.15236 46 GLU C N 1
ATOM 3616 C CA . GLU C 1 47 ? 78.39052 80.20197 34.08707 1.000 57.87801 46 GLU C CA 1
ATOM 3617 C C . GLU C 1 47 ? 78.86164 80.67734 32.70585 1.000 54.77642 46 GLU C C 1
ATOM 3618 O O . GLU C 1 47 ? 80.02379 80.49904 32.33428 1.000 49.92044 46 GLU C O 1
ATOM 3624 N N . ASP C 1 63 ? 82.86610 67.60750 43.99476 1.000 47.10737 62 ASP C N 1
ATOM 3625 C CA . ASP C 1 63 ? 81.62029 67.99125 43.34418 1.000 45.92544 62 ASP C CA 1
ATOM 3626 C C . ASP C 1 63 ? 81.74907 68.02414 41.81428 1.000 51.44848 62 ASP C C 1
ATOM 3627 O O . ASP C 1 63 ? 82.85152 67.91458 41.25956 1.000 52.41507 62 ASP C O 1
ATOM 3629 N N . ASP C 1 64 ? 80.60950 68.15955 41.13816 1.000 55.02086 63 ASP C N 1
ATOM 3630 C CA . ASP C 1 64 ? 80.59236 68.55190 39.73081 1.000 51.75587 63 ASP C CA 1
ATOM 3631 C C . ASP C 1 64 ? 80.76523 70.07305 39.66039 1.000 51.17303 63 ASP C C 1
ATOM 3632 O O . ASP C 1 64 ? 80.74650 70.66960 38.58351 1.000 51.14148 63 ASP C O 1
ATOM 3637 N N . LEU C 1 65 ? 80.92954 70.68724 40.83246 1.000 42.21680 64 LEU C N 1
ATOM 3638 C CA . LEU C 1 65 ? 81.21568 72.11069 40.93576 1.000 34.89372 64 LEU C CA 1
ATOM 3639 C C . LEU C 1 65 ? 82.72323 72.38948 40.84369 1.000 33.59397 64 LEU C C 1
ATOM 3640 O O . LEU C 1 65 ? 83.13747 73.50024 40.50060 1.000 35.90617 64 LEU C O 1
ATOM 3645 N N . VAL C 1 66 ? 83.53940 71.38200 41.14774 1.000 30.93298 65 VAL C N 1
ATOM 3646 C CA . VAL C 1 66 ? 84.99247 71.52577 41.08013 1.000 30.11008 65 VAL C CA 1
ATOM 3647 C C . VAL C 1 66 ? 85.37771 71.95961 39.67052 1.000 31.54018 65 VAL C C 1
ATOM 3648 O O . VAL C 1 66 ? 84.94359 71.35583 38.69371 1.000 33.06924 65 VAL C O 1
ATOM 3652 N N . GLY C 1 67 ? 86.17132 73.02746 39.58315 1.000 31.14251 66 GLY C N 1
ATOM 3653 C CA . GLY C 1 67 ? 86.52152 73.62580 38.30869 1.000 32.57443 66 GLY C CA 1
ATOM 3654 C C . GLY C 1 67 ? 85.61047 74.76634 37.86356 1.000 33.65155 66 GLY C C 1
ATOM 3655 O O . GLY C 1 67 ? 85.96735 75.53186 36.96496 1.000 34.70465 66 GLY C O 1
ATOM 3656 N N . ARG C 1 68 ? 84.42870 74.88565 38.47019 1.000 33.57684 67 ARG C N 1
ATOM 3657 C CA . ARG C 1 68 ? 83.57024 76.03366 38.18712 1.000 34.60791 67 ARG C CA 1
ATOM 3658 C C . ARG C 1 68 ? 84.15374 77.24295 38.91618 1.000 33.27780 67 ARG C C 1
ATOM 3659 O O . ARG C 1 68 ? 85.04186 77.08970 39.76676 1.000 31.54178 67 ARG C O 1
ATOM 3667 N N . ARG C 1 69 ? 83.67800 78.43797 38.58004 1.000 34.19552 68 ARG C N 1
ATOM 3668 C CA . ARG C 1 69 ? 84.21488 79.66048 39.17723 1.000 33.11899 68 ARG C CA 1
ATOM 3669 C C . ARG C 1 69 ? 83.13813 80.49022 39.86884 1.000 33.21005 68 ARG C C 1
ATOM 3670 O O . ARG C 1 69 ? 82.07381 80.75025 39.30880 1.000 34.93326 68 ARG C O 1
ATOM 3678 N N . LEU C 1 70 ? 83.44118 80.92855 41.08484 1.000 31.50122 69 LEU C N 1
ATOM 3679 C CA . LEU C 1 70 ? 82.53132 81.77882 41.83317 1.000 31.55565 69 LEU C CA 1
ATOM 3680 C C . LEU C 1 70 ? 83.09424 83.19363 41.78151 1.000 34.22234 69 LEU C C 1
ATOM 3681 O O . LEU C 1 70 ? 84.28148 83.39878 42.03331 1.000 30.07832 69 LEU C O 1
ATOM 3686 N N . LEU C 1 71 ? 82.25300 84.16111 41.42388 1.000 32.81925 70 LEU C N 1
ATOM 3687 C CA . LEU C 1 71 ? 82.68227 85.55031 41.31105 1.000 32.89316 70 LEU C CA 1
ATOM 3688 C C . LEU C 1 71 ? 82.05160 86.33992 42.43402 1.000 32.40749 70 LEU C C 1
ATOM 3689 O O . LEU C 1 71 ? 80.95530 86.00097 42.88160 1.000 32.96152 70 LEU C O 1
ATOM 3694 N N . GLY C 1 72 ? 82.72719 87.39025 42.88955 1.000 31.49928 71 GLY C N 1
ATOM 3695 C CA . GLY C 1 72 ? 82.17880 88.21582 43.95556 1.000 31.14120 71 GLY C CA 1
ATOM 3696 C C . GLY C 1 72 ? 82.73541 89.62262 43.96550 1.000 31.00481 71 GLY C C 1
ATOM 3697 O O . GLY C 1 72 ? 83.69205 89.92296 43.25059 1.000 30.91374 71 GLY C O 1
ATOM 3698 N N . HIS C 1 73 ? 82.14107 90.49813 44.76935 1.000 31.10250 72 HIS C N 1
ATOM 3699 C CA . HIS C 1 73 ? 82.72933 91.82081 44.93664 1.000 30.77324 72 HIS C CA 1
ATOM 3700 C C . HIS C 1 73 ? 82.63932 92.31055 46.37729 1.000 29.62302 72 HIS C C 1
ATOM 3701 O O . HIS C 1 73 ? 81.91046 91.73828 47.20756 1.000 29.46026 72 HIS C O 1
ATOM 3708 N N . LEU C 1 74 ? 83.42442 93.34827 46.66153 1.000 28.89099 73 LEU C N 1
ATOM 3709 C CA . LEU C 1 74 ? 83.51763 93.94156 47.98389 1.000 27.82722 73 LEU C CA 1
ATOM 3710 C C . LEU C 1 74 ? 84.01961 95.38808 47.89582 1.000 27.94256 73 LEU C C 1
ATOM 3711 O O . LEU C 1 74 ? 84.37686 95.88829 46.82922 1.000 28.74240 73 LEU C O 1
ATOM 3716 N N . ASN C 1 75 ? 83.99164 96.06096 49.03192 1.000 27.29616 74 ASN C N 1
ATOM 3717 C CA . ASN C 1 75 ? 84.41314 97.44966 49.13140 1.000 27.43823 74 ASN C CA 1
ATOM 3718 C C . ASN C 1 75 ? 85.91312 97.59821 48.97518 1.000 27.82618 74 ASN C C 1
ATOM 3719 O O . ASN C 1 75 ? 86.67002 96.98136 49.71576 1.000 24.35010 74 ASN C O 1
ATOM 3724 N N . LEU C 1 76 ? 86.32477 98.45818 48.04573 1.000 27.33092 75 LEU C N 1
ATOM 3725 C CA . LEU C 1 76 ? 87.73359 98.78944 47.85097 1.000 24.55710 75 LEU C CA 1
ATOM 3726 C C . LEU C 1 76 ? 88.36665 99.22967 49.16286 1.000 24.30699 75 LEU C C 1
ATOM 3727 O O . LEU C 1 76 ? 89.49793 98.89579 49.45122 1.000 33.83565 75 LEU C O 1
ATOM 3732 N N . MET C 1 77 ? 87.60564 99.95055 49.97555 1.000 29.23842 76 MET C N 1
ATOM 3733 C CA . MET C 1 77 ? 88.12070 100.47667 51.23112 1.000 29.39278 76 MET C CA 1
ATOM 3734 C C . MET C 1 77 ? 88.10246 99.44124 52.35481 1.000 25.66343 76 MET C C 1
ATOM 3735 O O . MET C 1 77 ? 88.52254 99.72888 53.46128 1.000 27.89046 76 MET C O 1
ATOM 3740 N N . ASN C 1 78 ? 87.55954 98.25779 52.09643 1.000 24.44333 77 ASN C N 1
ATOM 3741 C CA . ASN C 1 78 ? 87.64168 97.17238 53.06899 1.000 22.72235 77 ASN C CA 1
ATOM 3742 C C . ASN C 1 78 ? 89.08477 96.63835 53.11560 1.000 27.38868 77 ASN C C 1
ATOM 3743 O O . ASN C 1 78 ? 89.62101 96.21043 52.09415 1.000 27.38430 77 ASN C O 1
ATOM 3748 N N . PRO C 1 79 ? 89.70996 96.65157 54.29672 1.000 24.65468 78 PRO C N 1
ATOM 3749 C CA . PRO C 1 79 ? 91.08532 96.17074 54.44029 1.000 27.52683 78 PRO C CA 1
ATOM 3750 C C . PRO C 1 79 ? 91.26554 94.73164 53.95938 1.000 29.76575 78 PRO C C 1
ATOM 3751 O O . PRO C 1 79 ? 92.37317 94.38516 53.54008 1.000 27.68900 78 PRO C O 1
ATOM 3755 N N . HIS C 1 80 ? 90.18719 93.93496 53.97534 1.000 29.64599 79 HIS C N 1
ATOM 3756 C CA . HIS C 1 80 ? 90.23426 92.55081 53.49309 1.000 27.30013 79 HIS C CA 1
ATOM 3757 C C . HIS C 1 80 ? 90.66427 92.49196 52.03246 1.000 26.43890 79 HIS C C 1
ATOM 3758 O O . HIS C 1 80 ? 91.38985 91.57914 51.62824 1.000 25.51860 79 HIS C O 1
ATOM 3765 N N . TRP C 1 81 ? 90.21201 93.46219 51.24380 1.000 22.84715 80 TRP C N 1
ATOM 3766 C CA . TRP C 1 81 ? 90.64741 93.56823 49.85238 1.000 25.77800 80 TRP C CA 1
ATOM 3767 C C . TRP C 1 81 ? 92.19098 93.69285 49.71983 1.000 26.57936 80 TRP C C 1
ATOM 3768 O O . TRP C 1 81 ? 92.79548 93.00536 48.88742 1.000 29.87789 80 TRP C O 1
ATOM 3779 N N . GLU C 1 82 ? 92.81446 94.54489 50.54887 1.000 27.91527 81 GLU C N 1
ATOM 3780 C CA . GLU C 1 82 ? 94.28756 94.71802 50.54806 1.000 30.87337 81 GLU C CA 1
ATOM 3781 C C . GLU C 1 82 ? 94.90553 93.38374 50.97894 1.000 31.09681 81 GLU C C 1
ATOM 3782 O O . GLU C 1 82 ? 95.86969 92.90680 50.37596 1.000 32.86521 81 GLU C O 1
ATOM 3788 N N . ALA C 1 83 ? 94.30369 92.73966 51.97339 1.000 29.43445 82 ALA C N 1
ATOM 3789 C CA . ALA C 1 83 ? 94.78198 91.43592 52.42968 1.000 29.58529 82 ALA C CA 1
ATOM 3790 C C . ALA C 1 83 ? 94.70739 90.31132 51.39557 1.000 28.81022 82 ALA C C 1
ATOM 3791 O O . ALA C 1 83 ? 95.49535 89.34937 51.45423 1.000 29.83747 82 ALA C O 1
ATOM 3793 N N . LEU C 1 84 ? 93.76500 90.40480 50.46901 1.000 27.20215 83 LEU C N 1
ATOM 3794 C CA . LEU C 1 84 ? 93.55892 89.33561 49.49850 1.000 29.89577 83 LEU C CA 1
ATOM 3795 C C . LEU C 1 84 ? 94.73458 89.14331 48.56280 1.000 31.36200 83 LEU C C 1
ATOM 3796 O O . LEU C 1 84 ? 94.95338 88.03984 48.05649 1.000 32.23323 83 LEU C O 1
ATOM 3801 N N . ALA C 1 85 ? 95.47875 90.21661 48.31313 1.000 31.08490 84 ALA C N 1
ATOM 3802 C CA . ALA C 1 85 ? 96.67918 90.10515 47.51277 1.000 33.97772 84 ALA C CA 1
ATOM 3803 C C . ALA C 1 85 ? 97.65426 89.25513 48.31312 1.000 35.19822 84 ALA C C 1
ATOM 3804 O O . ALA C 1 85 ? 97.83161 89.44869 49.50835 1.000 38.05423 84 ALA C O 1
ATOM 3806 N N . GLY C 1 86 ? 98.25346 88.27472 47.68470 1.000 36.36231 85 GLY C N 1
ATOM 3807 C CA . GLY C 1 86 ? 99.12398 87.40598 48.45260 1.000 42.40509 85 GLY C CA 1
ATOM 3808 C C . GLY C 1 86 ? 98.40023 86.23299 49.09749 1.000 35.00233 85 GLY C C 1
ATOM 3809 O O . GLY C 1 86 ? 99.00403 85.42312 49.79934 1.000 35.75581 85 GLY C O 1
ATOM 3810 N N . ALA C 1 87 ? 97.09904 86.14142 48.87787 1.000 36.62660 86 ALA C N 1
ATOM 3811 C CA . ALA C 1 87 ? 96.37594 84.97989 49.35993 1.000 32.51333 86 ALA C CA 1
ATOM 3812 C C . ALA C 1 87 ? 96.12784 84.15455 48.10708 1.000 30.04619 86 ALA C C 1
ATOM 3813 O O . ALA C 1 87 ? 95.44396 84.60946 47.19570 1.000 35.61368 86 ALA C O 1
ATOM 3815 N N . GLY C 1 88 ? 96.71909 82.96655 48.05049 1.000 30.95088 87 GLY C N 1
ATOM 3816 C CA . GLY C 1 88 ? 96.56340 82.07776 46.91499 1.000 31.14170 87 GLY C CA 1
ATOM 3817 C C . GLY C 1 88 ? 95.24345 81.33134 46.90873 1.000 28.61892 87 GLY C C 1
ATOM 3818 O O . GLY C 1 88 ? 94.68034 81.05045 45.85235 1.000 28.34439 87 GLY C O 1
ATOM 3819 N N . HIS C 1 89 ? 94.74932 81.01155 48.09884 1.000 27.10763 88 HIS C N 1
ATOM 3820 C CA . HIS C 1 89 ? 93.51697 80.24103 48.23185 1.000 27.01064 88 HIS C CA 1
ATOM 3821 C C . HIS C 1 89 ? 92.58696 80.83726 49.27092 1.000 27.02223 88 HIS C C 1
ATOM 3822 O O . HIS C 1 89 ? 93.01601 81.58768 50.16318 1.000 24.87268 88 HIS C O 1
ATOM 3829 N N . ALA C 1 90 ? 91.30558 80.49934 49.13773 1.000 23.87100 89 ALA C N 1
ATOM 3830 C CA . ALA C 1 90 ? 90.29011 81.02896 50.01601 1.000 23.54087 89 ALA C CA 1
ATOM 3831 C C . ALA C 1 90 ? 89.18148 80.03382 50.23784 1.000 24.09104 89 ALA C C 1
ATOM 3832 O O . ALA C 1 90 ? 89.03820 79.03948 49.50675 1.000 24.42578 89 ALA C O 1
ATOM 3834 N N . LEU C 1 91 ? 88.38589 80.34235 51.25138 1.000 23.84625 90 LEU C N 1
ATOM 3835 C CA . LEU C 1 91 ? 87.20442 79.57281 51.57432 1.000 24.17217 90 LEU C CA 1
ATOM 3836 C C . LEU C 1 91 ? 85.95582 80.45753 51.47096 1.000 20.99869 90 LEU C C 1
ATOM 3837 O O . LEU C 1 91 ? 85.98839 81.61281 51.87811 1.000 21.77879 90 LEU C O 1
ATOM 3842 N N . LEU C 1 92 ? 84.88213 79.93376 50.88838 1.000 22.44708 91 LEU C N 1
ATOM 3843 C CA . LEU C 1 92 ? 83.58571 80.59921 50.88260 1.000 18.84435 91 LEU C CA 1
ATOM 3844 C C . LEU C 1 92 ? 82.59266 79.72820 51.64515 1.000 19.42745 91 LEU C C 1
ATOM 3845 O O . LEU C 1 92 ? 82.38043 78.57319 51.27511 1.000 23.43371 91 LEU C O 1
ATOM 3850 N N . VAL C 1 93 ? 81.97652 80.27270 52.69142 1.000 20.68050 92 VAL C N 1
ATOM 3851 C CA . VAL C 1 93 ? 80.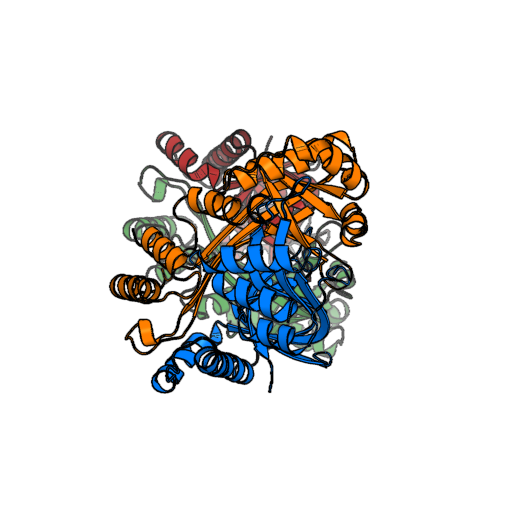97938 79.53244 53.46894 1.000 19.27578 92 VAL C CA 1
ATOM 3852 C C . VAL C 1 93 ? 79.55834 80.02575 53.20826 1.000 18.03082 92 VAL C C 1
ATOM 3853 O O . VAL C 1 93 ? 79.22881 81.19429 53.41989 1.000 19.82928 92 VAL C O 1
ATOM 3857 N N . PHE C 1 94 ? 78.71758 79.11012 52.75905 1.000 17.95448 93 PHE C N 1
ATOM 3858 C CA . PHE C 1 94 ? 77.31418 79.36842 52.50511 1.000 18.02338 93 PHE C CA 1
ATOM 3859 C C . PHE C 1 94 ? 76.49856 78.73431 53.61393 1.000 19.30996 93 PHE C C 1
ATOM 3860 O O . PHE C 1 94 ? 76.76546 77.59751 53.97350 1.000 20.36066 93 PHE C O 1
ATOM 3868 N N . GLN C 1 95 ? 75.50918 79.44505 54.15857 1.000 17.50920 94 GLN C N 1
ATOM 3869 C CA . GLN C 1 95 ? 74.60784 78.83190 55.13103 1.000 25.05378 94 GLN C CA 1
ATOM 3870 C C . GLN C 1 95 ? 73.13037 78.95506 54.74164 1.000 24.64026 94 GLN C C 1
ATOM 3871 O O . GLN C 1 95 ? 72.67034 80.01811 54.33402 1.000 23.40661 94 GLN C O 1
ATOM 3877 N N . GLY C 1 96 ? 72.39743 77.85022 54.87376 1.000 27.27159 95 GLY C N 1
ATOM 3878 C CA . GLY C 1 96 ? 70.96861 77.83524 54.62635 1.000 28.42301 95 GLY C CA 1
ATOM 3879 C C . GLY C 1 96 ? 70.19873 77.77276 55.92150 1.000 28.73154 95 GLY C C 1
ATOM 3880 O O . GLY C 1 96 ? 70.73494 78.11051 56.97472 1.000 28.17945 95 GLY C O 1
ATOM 3881 N N . PRO C 1 97 ? 68.93608 77.32190 55.85705 1.000 29.76827 96 PRO C N 1
ATOM 3882 C CA . PRO C 1 97 ? 68.12182 77.25402 57.06364 1.000 30.28452 96 PRO C CA 1
ATOM 3883 C C . PRO C 1 97 ? 68.72453 76.32146 58.09869 1.000 29.44360 96 PRO C C 1
ATOM 3884 O O . PRO C 1 97 ? 69.42768 75.35862 57.75743 1.000 28.76304 96 PRO C O 1
ATOM 3888 N N . GLY C 1 98 ? 68.45226 76.61503 59.36255 1.000 29.64851 97 GLY C N 1
ATOM 3889 C CA . GLY C 1 98 ? 68.92879 75.79837 60.46080 1.000 29.09411 97 GLY C CA 1
ATOM 3890 C C . GLY C 1 98 ? 68.15360 76.13305 61.71443 1.000 29.91733 97 GLY C C 1
ATOM 3891 O O . GLY C 1 98 ? 67.49887 77.15784 61.77078 1.000 30.74148 97 GLY C O 1
ATOM 3892 N N . SER C 1 99 ? 68.20396 75.27460 62.71677 1.000 29.86533 98 SER C N 1
ATOM 3893 C CA . SER C 1 99 ? 67.49186 75.53788 63.94367 1.000 30.78161 98 SER C CA 1
ATOM 3894 C C . SER C 1 99 ? 67.92930 74.63274 65.07465 1.000 35.17987 98 SER C C 1
ATOM 3895 O O . SER C 1 99 ? 68.36778 73.50712 64.84639 1.000 33.95722 98 SER C O 1
ATOM 3898 N N . TYR C 1 100 ? 67.74216 75.10784 66.29882 1.000 34.41611 99 TYR C N 1
ATOM 3899 C CA . TYR C 1 100 ? 67.92490 74.26704 67.47044 1.000 34.66144 99 TYR C CA 1
ATOM 3900 C C . TYR C 1 100 ? 66.86843 73.15448 67.49741 1.000 34.13245 99 TYR C C 1
ATOM 3901 O O . TYR C 1 100 ? 65.71407 73.38462 67.15444 1.000 35.03396 99 TYR C O 1
ATOM 3910 N N . VAL C 1 101 ? 67.27320 71.95524 67.90366 1.000 36.44240 100 VAL C N 1
ATOM 3911 C CA . VAL C 1 101 ? 66.35956 70.81729 68.02784 1.000 36.29134 100 VAL C CA 1
ATOM 3912 C C . VAL C 1 101 ? 66.35815 70.31873 69.46757 1.000 33.55405 100 VAL C C 1
ATOM 3913 O O . VAL C 1 101 ? 67.31938 69.68241 69.92536 1.000 32.93182 100 VAL C O 1
ATOM 3917 N N . SER C 1 102 ? 65.26766 70.62960 70.15810 1.000 38.32782 101 SER C N 1
ATOM 3918 C CA . SER C 1 102 ? 65.02654 70.24905 71.54422 1.000 41.84372 101 SER C CA 1
ATOM 3919 C C . SER C 1 102 ? 64.49118 68.82391 71.66624 1.000 36.75669 101 SER C C 1
ATOM 3920 O O . SER C 1 102 ? 63.64136 68.41295 70.88281 1.000 39.20972 101 SER C O 1
ATOM 3923 N N . PRO C 1 103 ? 65.00131 68.06006 72.64618 1.000 44.65384 102 PRO C N 1
ATOM 3924 C CA . PRO C 1 103 ? 64.59381 66.65521 72.78973 1.000 41.69153 102 PRO C CA 1
ATOM 3925 C C . PRO C 1 103 ? 63.08985 66.50406 73.04432 1.000 39.59044 102 PRO C C 1
ATOM 3926 O O . PRO C 1 103 ? 62.55187 65.41579 72.86300 1.000 40.43612 102 PRO C O 1
ATOM 3930 N N . THR C 1 104 ? 62.43408 67.57828 73.46386 1.000 40.34635 103 THR C N 1
ATOM 3931 C CA . THR C 1 104 ? 60.99336 67.54925 73.68149 1.000 43.35314 103 THR C CA 1
ATOM 3932 C C . THR C 1 104 ? 60.27469 67.07803 72.43131 1.000 44.13060 103 THR C C 1
ATOM 3933 O O . THR C 1 104 ? 59.33586 66.29683 72.49524 1.000 45.29541 103 THR C O 1
ATOM 3937 N N . VAL C 1 105 ? 60.76051 67.55342 71.29240 1.000 44.08343 104 VAL C N 1
ATOM 3938 C CA . VAL C 1 105 ? 60.22530 67.18706 69.99620 1.000 42.36937 104 VAL C CA 1
ATOM 3939 C C . VAL C 1 105 ? 60.35563 65.68481 69.73988 1.000 43.15974 104 VAL C C 1
ATOM 3940 O O . VAL C 1 105 ? 59.47338 65.07600 69.14800 1.000 43.70016 104 VAL C O 1
ATOM 3944 N N . TYR C 1 106 ? 61.45112 65.08195 70.19849 1.000 40.55785 105 TYR C N 1
ATOM 3945 C CA . TYR C 1 106 ? 61.65629 63.65782 69.98222 1.000 40.84251 105 TYR C CA 1
ATOM 3946 C C . TYR C 1 106 ? 60.60604 62.81605 70.71320 1.000 42.86787 105 TYR C C 1
ATOM 3947 O O . TYR C 1 106 ? 60.18636 61.77324 70.21438 1.000 43.79397 105 TYR C O 1
ATOM 3956 N N . GLU C 1 107 ? 60.19864 63.27529 71.89553 1.000 43.68992 106 GLU C N 1
ATOM 3957 C CA . GLU C 1 107 ? 59.26528 62.54483 72.76132 1.000 47.37532 106 GLU C CA 1
ATOM 3958 C C . GLU C 1 107 ? 59.94046 61.25038 73.14035 1.000 46.50792 106 GLU C C 1
ATOM 3959 O O . GLU C 1 107 ? 59.29950 60.21251 73.30296 1.000 51.52436 106 GLU C O 1
ATOM 3965 N N . THR C 1 108 ? 61.25123 61.33651 73.28580 1.000 49.19393 107 THR C N 1
ATOM 3966 C CA . THR C 1 108 ? 62.07741 60.18065 73.53324 1.000 49.68235 107 THR C CA 1
ATOM 3967 C C . THR C 1 108 ? 63.00063 60.38631 74.74079 1.000 50.31746 107 THR C C 1
ATOM 3968 O O . THR C 1 108 ? 63.29753 61.51868 75.13553 1.000 46.91708 107 THR C O 1
ATOM 3972 N N . ALA C 1 109 ? 63.45898 59.27946 75.31652 1.000 49.89600 108 ALA C N 1
ATOM 3973 C CA . ALA C 1 109 ? 64.37432 59.33059 76.44282 1.000 49.62886 108 ALA C CA 1
ATOM 3974 C C . ALA C 1 109 ? 65.21977 58.06602 76.51018 1.000 48.25458 108 ALA C C 1
ATOM 3975 O O . ALA C 1 109 ? 64.71281 56.96789 76.28193 1.000 45.71841 108 ALA C O 1
ATOM 3977 N N . PRO C 1 110 ? 66.52150 58.21742 76.79938 1.000 45.22023 109 PRO C N 1
ATOM 3978 C CA . PRO C 1 110 ? 67.19081 59.50013 77.02079 1.000 45.83087 109 PRO C CA 1
ATOM 3979 C C . PRO C 1 110 ? 67.52115 60.17358 75.69779 1.000 43.24878 109 PRO C C 1
ATOM 3980 O O . PRO C 1 110 ? 67.35312 59.55619 74.64829 1.000 45.40561 109 PRO C O 1
ATOM 3984 N N . ALA C 1 111 ? 67.95466 61.42659 75.74187 1.000 38.75281 110 ALA C N 1
ATOM 3985 C CA . ALA C 1 111 ? 68.31948 62.12438 74.52027 1.000 37.22610 110 ALA C CA 1
ATOM 3986 C C . ALA C 1 111 ? 69.32382 63.22531 74.78534 1.000 38.57201 110 ALA C C 1
ATOM 3987 O O . ALA C 1 111 ? 69.70724 63.49287 75.92593 1.000 36.47795 110 ALA C O 1
ATOM 3989 N N . ALA C 1 112 ? 69.75936 63.84905 73.70264 1.000 34.68028 111 ALA C N 1
ATOM 3990 C CA . ALA C 1 112 ? 70.56932 65.03882 73.78204 1.000 35.58523 111 ALA C CA 1
ATOM 3991 C C . ALA C 1 112 ? 70.06364 66.01089 72.71797 1.000 35.10172 111 ALA C C 1
ATOM 3992 O O . ALA C 1 112 ? 69.63947 65.58293 71.64343 1.000 33.69647 111 ALA C O 1
ATOM 3994 N N . PRO C 1 113 ? 70.06696 67.31761 73.02061 1.000 32.83273 112 PRO C N 1
ATOM 3995 C CA . PRO C 1 113 ? 69.62230 68.23515 71.96449 1.000 32.31676 112 PRO C CA 1
ATOM 3996 C C . PRO C 1 113 ? 70.62784 68.32805 70.84831 1.000 30.91547 112 PRO C C 1
ATOM 3997 O O . PRO C 1 113 ? 71.74614 67.86102 71.00951 1.000 30.33196 112 PRO C O 1
ATOM 4001 N N . THR C 1 114 ? 70.24943 68.92998 69.72925 1.000 32.78129 113 THR C N 1
ATOM 4002 C CA . THR C 1 114 ? 71.26886 69.18647 68.71748 1.000 32.29288 113 THR C CA 1
ATOM 4003 C C . THR C 1 114 ? 70.88219 70.39480 67.88060 1.000 31.26430 113 THR C C 1
ATOM 4004 O O . THR C 1 114 ? 69.95908 71.11095 68.23058 1.000 29.79628 113 THR C O 1
ATOM 4008 N N . TRP C 1 115 ? 71.63989 70.66623 66.82501 1.000 28.67598 114 TRP C N 1
ATOM 4009 C CA . TRP C 1 115 ? 71.31964 71.76459 65.93614 1.000 27.91913 114 TRP C CA 1
ATOM 4010 C C . TRP C 1 115 ? 71.23802 71.19137 64.54282 1.000 27.66750 114 TRP C C 1
ATOM 4011 O O . TRP C 1 115 ? 72.15318 70.52968 64.09635 1.000 30.86816 114 TRP C O 1
ATOM 4022 N N . ASP C 1 116 ? 70.13445 71.43756 63.86035 1.000 28.74862 115 ASP C N 1
ATOM 4023 C CA . ASP C 1 116 ? 70.00084 71.00477 62.48699 1.000 28.32919 115 ASP C CA 1
ATOM 4024 C C . ASP C 1 116 ? 70.41299 72.18328 61.64888 1.000 27.81143 115 ASP C C 1
ATOM 4025 O O . ASP C 1 116 ? 69.96218 73.27882 61.89733 1.000 28.14072 115 ASP C O 1
ATOM 4030 N N . PHE C 1 117 ? 71.30235 71.99857 60.68698 1.000 27.96358 116 PHE C N 1
ATOM 4031 C CA . PHE C 1 117 ? 71.69178 73.15003 59.88793 1.000 27.08622 116 PHE C CA 1
ATOM 4032 C C . PHE C 1 117 ? 72.21195 72.70440 58.54500 1.000 26.50542 116 PHE C C 1
ATOM 4033 O O . PHE C 1 117 ? 72.39310 71.51684 58.29956 1.000 26.55836 116 PHE C O 1
ATOM 4041 N N . THR C 1 118 ? 72.34571 73.67391 57.64848 1.000 30.28527 117 THR C N 1
ATOM 4042 C CA . THR C 1 118 ? 72.75975 73.41305 56.28742 1.000 26.44140 117 THR C CA 1
ATOM 4043 C C . THR C 1 118 ? 73.86692 74.37938 55.90239 1.000 25.75610 117 THR C C 1
ATOM 4044 O O . THR C 1 118 ? 73.78386 75.58933 56.13263 1.000 25.77929 117 THR C O 1
ATOM 4048 N N . SER C 1 119 ? 74.94389 73.83838 55.35487 1.000 25.26909 118 SER C N 1
ATOM 4049 C CA . SER C 1 119 ? 76.06621 74.67950 55.02423 1.000 24.71742 118 SER C CA 1
ATOM 4050 C C . SER C 1 119 ? 76.91721 74.08027 53.93967 1.000 24.65097 118 SER C C 1
ATOM 4051 O O . SER C 1 119 ? 77.00038 72.87032 53.78890 1.000 24.79262 118 SER C O 1
ATOM 4054 N N . VAL C 1 120 ? 77.51613 74.94589 53.14893 1.000 24.61264 119 VAL C N 1
ATOM 4055 C CA . VAL C 1 120 ? 78.43646 74.50624 52.12923 1.000 24.65091 119 VAL C CA 1
ATOM 4056 C C . VAL C 1 120 ? 79.73907 75.30741 52.21985 1.000 24.11695 119 VAL C C 1
ATOM 4057 O O . VAL C 1 120 ? 79.71211 76.52012 52.20297 1.000 24.15288 119 VAL C O 1
ATOM 4061 N N . HIS C 1 121 ? 80.86623 74.61701 52.35407 1.000 23.76941 120 HIS C N 1
ATOM 4062 C CA . HIS C 1 121 ? 82.17247 75.26722 52.33304 1.000 23.46467 120 HIS C CA 1
ATOM 4063 C C . HIS C 1 121 ? 82.85780 74.96455 51.01850 1.000 23.91496 120 HIS C C 1
ATOM 4064 O O . HIS C 1 121 ? 83.18158 73.82938 50.73599 1.000 24.11302 120 HIS C O 1
ATOM 4071 N N . VAL C 1 122 ? 83.07965 75.99664 50.22692 1.000 24.22115 121 VAL C N 1
ATOM 4072 C CA . VAL C 1 122 ? 83.79794 75.89417 48.97279 1.000 24.78872 121 VAL C CA 1
ATOM 4073 C C . VAL C 1 122 ? 85.25743 76.32807 49.19680 1.000 24.56036 121 VAL C C 1
ATOM 4074 O O . VAL C 1 122 ? 85.49173 77.37862 49.76913 1.000 24.29694 121 VAL C O 1
ATOM 4078 N N . HIS C 1 123 ? 86.20371 75.47685 48.79207 1.000 24.80956 122 HIS C N 1
ATOM 4079 C CA . HIS C 1 123 ? 87.64189 75.74849 48.79026 1.000 24.89025 122 HIS C CA 1
ATOM 4080 C C . HIS C 1 123 ? 88.07588 76.08905 47.37060 1.000 25.75871 122 HIS C C 1
ATOM 4081 O O . HIS C 1 123 ? 87.78888 75.31658 46.43772 1.000 26.39723 122 HIS C O 1
ATOM 4088 N N . GLY C 1 124 ? 88.83702 77.16370 47.19270 1.000 25.96191 123 GLY C N 1
ATOM 4089 C CA . GLY C 1 124 ? 89.35461 77.44725 45.85850 1.000 27.15422 123 GLY C CA 1
ATOM 4090 C C . GLY C 1 124 ? 90.56373 78.36368 45.70142 1.000 27.33733 123 GLY C C 1
ATOM 4091 O O . GLY C 1 124 ? 91.02128 78.99282 46.65467 1.000 26.89740 123 GLY C O 1
ATOM 4092 N N . ALA C 1 125 ? 91.09850 78.40781 44.48374 1.000 28.34973 124 ALA C N 1
ATOM 4093 C CA . ALA C 1 125 ? 92.19318 79.30781 44.17655 1.000 29.66757 124 ALA C CA 1
ATOM 4094 C C . ALA C 1 125 ? 91.63100 80.69733 43.94004 1.000 29.18522 124 ALA C C 1
ATOM 4095 O O . ALA C 1 125 ? 90.61155 80.85194 43.28203 1.000 29.91266 124 ALA C O 1
ATOM 4097 N N . LEU C 1 126 ? 92.30249 81.69999 44.48911 1.000 30.34219 125 LEU C N 1
ATOM 4098 C CA . LEU C 1 126 ? 91.80940 83.07159 44.47604 1.000 30.59640 125 LEU C CA 1
ATOM 4099 C C . LEU C 1 126 ? 92.45440 83.89785 43.37779 1.000 30.75893 125 LEU C C 1
ATOM 4100 O O . LEU C 1 126 ? 93.66407 83.87578 43.20765 1.000 31.32038 125 LEU C O 1
ATOM 4105 N N . ARG C 1 127 ? 91.63801 84.65632 42.65762 1.000 31.35030 126 ARG C N 1
ATOM 4106 C CA . ARG C 1 127 ? 92.14182 85.56886 41.64189 1.000 34.64702 126 ARG C CA 1
ATOM 4107 C C . ARG C 1 127 ? 91.46139 86.91095 41.86495 1.000 33.45873 126 ARG C C 1
ATOM 4108 O O . ARG C 1 127 ? 90.25978 86.97261 42.18330 1.000 32.52043 126 ARG C O 1
ATOM 4116 N N . LEU C 1 128 ? 92.23538 87.97997 41.72798 1.000 33.93687 127 LEU C N 1
ATOM 4117 C CA . LEU C 1 128 ? 91.72847 89.30879 42.01757 1.000 34.42349 127 LEU C CA 1
ATOM 4118 C C . LEU C 1 128 ? 91.35982 90.06317 40.75651 1.000 35.85057 127 LEU C C 1
ATOM 4119 O O . LEU C 1 128 ? 92.08458 90.01478 39.76326 1.000 36.84956 127 LEU C O 1
ATOM 4124 N N . ILE C 1 129 ? 90.25292 90.79265 40.83058 1.000 36.09271 128 ILE C N 1
ATOM 4125 C CA . ILE C 1 129 ? 89.72498 91.54180 39.69671 1.000 37.54567 128 ILE C CA 1
ATOM 4126 C C . ILE C 1 129 ? 89.65647 93.04341 40.00005 1.000 38.54832 128 ILE C C 1
ATOM 4127 O O . ILE C 1 129 ? 88.96902 93.46060 40.92558 1.000 38.09448 128 ILE C O 1
ATOM 4132 N N . ASP C 1 130 ? 90.39767 93.84605 39.23233 1.000 40.05427 129 ASP C N 1
ATOM 4133 C CA . ASP C 1 130 ? 90.35979 95.30029 39.38736 1.000 41.33709 129 ASP C CA 1
ATOM 4134 C C . ASP C 1 130 ? 90.09024 96.04471 38.08185 1.000 43.20670 129 ASP C C 1
ATOM 4135 O O . ASP C 1 130 ? 90.00707 97.26611 38.07391 1.000 44.53311 129 ASP C O 1
ATOM 4140 N N . ASP C 1 131 ? 89.97885 95.32329 36.97484 1.000 43.49582 130 ASP C N 1
ATOM 4141 C CA . ASP C 1 131 ? 89.59364 95.95801 35.71849 1.000 45.35944 130 ASP C CA 1
ATOM 4142 C C . ASP C 1 131 ? 88.13400 96.42210 35.80892 1.000 45.64161 130 ASP C C 1
ATOM 4143 O O . ASP C 1 131 ? 87.25242 95.62545 36.12656 1.000 44.48336 130 ASP C O 1
ATOM 4148 N N . PRO C 1 132 ? 87.88429 97.71341 35.53516 1.000 39.88962 131 PRO C N 1
ATOM 4149 C CA . PRO C 1 132 ? 86.54498 98.30868 35.60062 1.000 39.37361 131 PRO C CA 1
ATOM 4150 C C . PRO C 1 132 ? 85.50785 97.60249 34.71284 1.000 41.89773 131 PRO C C 1
ATOM 4151 O O . PRO C 1 132 ? 84.35454 97.49570 35.12023 1.000 41.25959 131 PRO C O 1
ATOM 4155 N N . ASP C 1 133 ? 85.90798 97.13068 33.53463 1.000 40.09125 132 ASP C N 1
ATOM 4156 C CA . ASP C 1 133 ? 84.99432 96.38592 32.67049 1.000 42.49926 132 ASP C CA 1
ATOM 4157 C C . ASP C 1 133 ? 84.55302 95.06395 33.31562 1.000 42.84247 132 ASP C C 1
ATOM 4158 O O . ASP C 1 133 ? 83.35787 94.72278 33.32427 1.000 44.81524 132 ASP C O 1
ATOM 4163 N N . ASP C 1 134 ? 85.51388 94.34029 33.88463 1.000 40.10311 133 ASP C N 1
ATOM 4164 C CA . ASP C 1 134 ? 85.21941 93.08024 34.55028 1.000 38.69217 133 ASP C CA 1
ATOM 4165 C C . ASP C 1 134 ? 84.33978 93.29409 35.77542 1.000 35.80602 133 ASP C C 1
ATOM 4166 O O . ASP C 1 134 ? 83.46067 92.48172 36.06895 1.000 35.02050 133 ASP C O 1
ATOM 4171 N N . LEU C 1 135 ? 84.57399 94.39322 36.48378 1.000 36.96349 134 LEU C N 1
ATOM 4172 C CA . LEU C 1 135 ? 83.75900 94.71224 37.64270 1.000 34.68284 134 LEU C CA 1
ATOM 4173 C C . LEU C 1 135 ? 82.32879 95.05344 37.22252 1.000 35.61738 134 LEU C C 1
ATOM 4174 O O . LEU C 1 135 ? 81.36831 94.63572 37.87716 1.000 31.67594 134 LEU C O 1
ATOM 4179 N N . ARG C 1 136 ? 82.19815 95.77880 36.11086 1.000 31.31379 135 ARG C N 1
ATOM 4180 C CA . ARG C 1 136 ? 80.88940 96.12357 35.58195 1.000 32.82680 135 ARG C CA 1
ATOM 4181 C C . ARG C 1 136 ? 80.11153 94.85246 35.30172 1.000 35.21433 135 ARG C C 1
ATOM 4182 O O . ARG C 1 136 ? 78.95467 94.70453 35.74886 1.000 36.08262 135 ARG C O 1
ATOM 4190 N N . LYS C 1 137 ? 80.76102 93.92203 34.59591 1.000 33.05820 136 LYS C N 1
ATOM 4191 C CA . LYS C 1 137 ? 80.11437 92.64782 34.29244 1.000 33.65543 136 LYS C CA 1
ATOM 4192 C C . LYS C 1 137 ? 79.70862 91.91326 35.56497 1.000 32.99522 136 LYS C C 1
ATOM 4193 O O . LYS C 1 137 ? 78.57885 91.42688 35.67677 1.000 32.38616 136 LYS C O 1
ATOM 4199 N N . ILE C 1 138 ? 80.59855 91.88620 36.54582 1.000 30.14884 137 ILE C N 1
ATOM 4200 C CA . ILE C 1 138 ? 80.29300 91.17356 37.77706 1.000 30.18159 137 ILE C CA 1
ATOM 4201 C C . ILE C 1 138 ? 79.05862 91.75162 38.46752 1.000 28.90762 137 ILE C C 1
ATOM 4202 O O . ILE C 1 138 ? 78.14321 91.00695 38.79455 1.000 31.15838 137 ILE C O 1
ATOM 4207 N N . VAL C 1 139 ? 79.02407 93.06484 38.68239 1.000 28.47857 138 VAL C N 1
ATOM 4208 C CA . VAL C 1 139 ? 77.91764 93.66461 39.43212 1.000 28.18686 138 VAL C CA 1
ATOM 4209 C C . VAL C 1 139 ? 76.57603 93.56496 38.67623 1.000 33.76145 138 VAL C C 1
ATOM 4210 O O . VAL C 1 139 ? 75.52928 93.28464 39.27468 1.000 33.54594 138 VAL C O 1
ATOM 4214 N N . GLN C 1 140 ? 76.60964 93.76822 37.36498 1.000 31.76152 139 GLN C N 1
ATOM 4215 C CA . GLN C 1 140 ? 75.40255 93.63646 36.58790 1.000 33.93667 139 GLN C CA 1
ATOM 4216 C C . GLN C 1 140 ? 74.88348 92.19036 36.64243 1.000 34.21778 139 GLN C C 1
ATOM 4217 O O . GLN C 1 140 ? 73.67755 91.95236 36.82235 1.000 35.27369 139 GLN C O 1
ATOM 4223 N N . ALA C 1 141 ? 75.80728 91.23626 36.52276 1.000 33.48050 140 ALA C N 1
ATOM 4224 C CA . ALA C 1 141 ? 75.47016 89.81739 36.56740 1.000 33.95384 140 ALA C CA 1
ATOM 4225 C C . ALA C 1 141 ? 74.87784 89.43909 37.91754 1.000 32.80176 140 ALA C C 1
ATOM 4226 O O . ALA C 1 141 ? 73.91984 88.66168 37.98598 1.000 34.01644 140 ALA C O 1
ATOM 4228 N N . THR C 1 142 ? 75.43843 90.00741 38.98441 1.000 30.76253 141 THR C N 1
ATOM 4229 C CA . THR C 1 142 ? 74.91582 89.78079 40.32205 1.000 29.85072 141 THR C CA 1
ATOM 4230 C C . THR C 1 142 ? 73.48228 90.26803 40.42401 1.000 31.21331 141 THR C C 1
ATOM 4231 O O . THR C 1 142 ? 72.60861 89.54144 40.91638 1.000 31.93087 141 THR C O 1
ATOM 4235 N N . VAL C 1 143 ? 73.23445 91.47753 39.92466 1.000 31.88207 142 VAL C N 1
ATOM 4236 C CA . VAL C 1 143 ? 71.87961 92.01113 39.92994 1.000 33.52011 142 VAL C CA 1
ATOM 4237 C C . VAL C 1 143 ? 70.92617 91.06790 39.18059 1.000 35.72146 142 VAL C C 1
ATOM 4238 O O . VAL C 1 143 ? 69.87775 90.70143 39.71210 1.000 36.65685 142 VAL C O 1
ATOM 4242 N N . ARG C 1 144 ? 71.28933 90.65011 37.96771 1.000 36.80909 143 ARG C N 1
ATOM 4243 C CA . ARG C 1 144 ? 70.40734 89.75232 37.21108 1.000 39.28425 143 ARG C CA 1
ATOM 4244 C C . ARG C 1 144 ? 70.12716 88.42366 37.91857 1.000 39.75399 143 ARG C C 1
ATOM 4245 O O . ARG C 1 144 ? 68.96264 87.98046 38.00021 1.000 41.08066 143 ARG C O 1
ATOM 4253 N N . ALA C 1 145 ? 71.19826 87.78739 38.39989 1.000 37.31576 144 ALA C N 1
ATOM 4254 C CA . ALA C 1 145 ? 71.09324 86.47564 39.02113 1.000 37.42589 144 ALA C CA 1
ATOM 4255 C C . ALA C 1 145 ? 70.23399 86.54902 40.28200 1.000 37.18143 144 ALA C C 1
ATOM 4256 O O . ALA C 1 145 ? 69.38287 85.68223 40.50591 1.000 38.82922 144 ALA C O 1
ATOM 4258 N N . TYR C 1 146 ? 70.46096 87.56831 41.11069 1.000 35.40869 145 TYR C N 1
ATOM 4259 C CA . TYR C 1 146 ? 69.69607 87.68292 42.34793 1.000 35.33761 145 TYR C CA 1
ATOM 4260 C C . TYR C 1 146 ? 68.24054 88.04637 42.03150 1.000 37.71652 145 TYR C C 1
ATOM 4261 O O . TYR C 1 146 ? 67.31010 87.47438 42.61844 1.000 39.06074 145 TYR C O 1
ATOM 4270 N N . GLU C 1 147 ? 68.04291 88.95291 41.07697 1.000 38.55301 146 GLU C N 1
ATOM 4271 C CA . GLU C 1 147 ? 66.69099 89.36463 40.70787 1.000 41.08441 146 GLU C CA 1
ATOM 4272 C C . GLU C 1 147 ? 65.86823 88.16085 40.25528 1.000 43.57117 146 GLU C C 1
ATOM 4273 O O . GLU C 1 147 ? 64.69756 88.05341 40.61778 1.000 45.45647 146 GLU C O 1
ATOM 4279 N N . ARG C 1 148 ? 66.46489 87.26811 39.46884 1.000 43.86393 147 ARG C N 1
ATOM 4280 C CA . ARG C 1 148 ? 65.75145 86.05267 39.11624 1.000 46.40847 147 ARG C CA 1
ATOM 4281 C C . ARG C 1 148 ? 65.57576 85.08650 40.27464 1.000 46.14505 147 ARG C C 1
ATOM 4282 O O . ARG C 1 148 ? 64.48603 84.56866 40.49106 1.000 50.24387 147 ARG C O 1
ATOM 4290 N N . GLU C 1 149 ? 66.63954 84.85268 41.01938 1.000 43.57680 148 GLU C N 1
ATOM 4291 C CA . GLU C 1 149 ? 66.61235 83.87455 42.09537 1.000 43.47846 148 GLU C CA 1
ATOM 4292 C C . GLU C 1 149 ? 65.84029 84.35940 43.32712 1.000 43.47542 148 GLU C C 1
ATOM 4293 O O . GLU C 1 149 ? 64.82999 83.79635 43.69164 1.000 45.60763 148 GLU C O 1
ATOM 4299 N N . VAL C 1 150 ? 66.33167 85.41068 43.97037 1.000 49.86743 149 VAL C N 1
ATOM 4300 C CA . VAL C 1 150 ? 65.81174 85.83545 45.27047 1.000 52.34273 149 VAL C CA 1
ATOM 4301 C C . VAL C 1 150 ? 64.96131 87.11081 45.17870 1.000 49.52222 149 VAL C C 1
ATOM 4302 O O . VAL C 1 150 ? 64.46149 87.60940 46.19630 1.000 44.39060 149 VAL C O 1
ATOM 4306 N N . GLY C 1 151 ? 64.81548 87.63490 43.96087 1.000 45.01389 150 GLY C N 1
ATOM 4307 C CA . GLY C 1 151 ? 64.23159 88.94916 43.74649 1.000 44.68565 150 GLY C CA 1
ATOM 4308 C C . GLY C 1 151 ? 62.82191 89.09539 43.18790 1.000 48.00205 150 GLY C C 1
ATOM 4309 O O . GLY C 1 151 ? 61.97280 88.19530 43.28473 1.000 48.50652 150 GLY C O 1
ATOM 4310 N N . THR C 1 152 ? 62.59672 90.26193 42.58218 1.000 46.90989 151 THR C N 1
ATOM 4311 C CA . THR C 1 152 ? 61.30957 90.65971 42.03630 1.000 50.07728 151 THR C CA 1
ATOM 4312 C C . THR C 1 152 ? 61.37141 90.98667 40.54138 1.000 51.38589 151 THR C C 1
ATOM 4313 O O . THR C 1 152 ? 60.51949 91.71083 40.02950 1.000 53.74812 151 THR C O 1
ATOM 4317 N N . ASP C 1 153 ? 62.39050 90.46805 39.86095 1.000 50.06752 152 ASP C N 1
ATOM 4318 C CA . ASP C 1 153 ? 62.61933 90.73684 38.43728 1.000 51.28266 152 ASP C CA 1
ATOM 4319 C C . ASP C 1 153 ? 62.75596 92.24071 38.15443 1.000 51.13330 152 ASP C C 1
ATOM 4320 O O . ASP C 1 153 ? 62.22386 92.74741 37.16968 1.000 53.62169 152 ASP C O 1
ATOM 4325 N N . TRP C 1 154 ? 63.46370 92.94701 39.02842 1.000 48.51284 153 TRP C N 1
ATOM 4326 C CA . TRP C 1 154 ? 63.68878 94.38303 38.87407 1.000 48.38264 153 TRP C CA 1
ATOM 4327 C C . TRP C 1 154 ? 64.57701 94.73434 37.67764 1.000 48.30363 153 TRP C C 1
ATOM 4328 O O . TRP C 1 154 ? 65.53565 94.02151 37.36115 1.000 46.81694 153 TRP C O 1
ATOM 4339 N N . ASP C 1 155 ? 64.24023 95.83507 37.01286 1.000 50.20540 154 ASP C N 1
ATOM 4340 C CA . ASP C 1 155 ? 64.93538 96.27597 35.80074 1.000 50.88769 154 ASP C CA 1
ATOM 4341 C C . ASP C 1 155 ? 65.94664 97.38180 36.11235 1.000 49.04643 154 ASP C C 1
ATOM 4342 O O . ASP C 1 155 ? 65.58434 98.46691 36.56046 1.000 49.63704 154 ASP C O 1
ATOM 4347 N N . MET C 1 156 ? 67.21836 97.10877 35.85116 1.000 51.34750 155 MET C N 1
ATOM 4348 C CA . MET C 1 156 ? 68.31386 98.00700 36.23300 1.000 47.06452 155 MET C CA 1
ATOM 4349 C C . MET C 1 156 ? 68.68702 99.01277 35.14762 1.000 47.06105 155 MET C C 1
ATOM 4350 O O . MET C 1 156 ? 69.60712 99.80257 35.32570 1.000 47.47400 155 MET C O 1
ATOM 4355 N N . SER C 1 157 ? 67.96575 98.98437 34.03360 1.000 44.75653 156 SER C N 1
ATOM 4356 C CA . SER C 1 157 ? 68.29864 99.80610 32.87389 1.000 47.66233 156 SER C CA 1
ATOM 4357 C C . SER C 1 157 ? 68.41085 101.28106 33.25198 1.000 49.72246 156 SER C C 1
ATOM 4358 O O . SER C 1 157 ? 69.32109 101.98299 32.81317 1.000 49.26100 156 SER C O 1
ATOM 4361 N N . GLU C 1 158 ? 67.45034 101.75805 34.02977 1.000 51.80999 157 GLU C N 1
ATOM 4362 C CA . GLU C 1 158 ? 67.44059 103.15539 34.42879 1.000 51.79223 157 GLU C CA 1
ATOM 4363 C C . GLU C 1 158 ? 68.49856 103.44290 35.48696 1.000 45.46622 157 GLU C C 1
ATOM 4364 O O . GLU C 1 158 ? 68.77219 104.59594 35.80220 1.000 48.69976 157 GLU C O 1
ATOM 4370 N N . SER C 1 159 ? 69.10675 102.40326 36.03130 1.000 42.47422 158 SER C N 1
ATOM 4371 C CA . SER C 1 159 ? 70.08845 102.62174 37.09149 1.000 45.67325 158 SER C CA 1
ATOM 4372 C C . SER C 1 159 ? 71.54051 102.37670 36.65415 1.000 43.97541 158 SER C C 1
ATOM 4373 O O . SER C 1 159 ? 72.46762 102.54924 37.44781 1.000 48.80241 158 SER C O 1
ATOM 4376 N N . LEU C 1 160 ? 71.74227 102.01348 35.39090 1.000 42.35054 159 LEU C N 1
ATOM 4377 C CA . LEU C 1 160 ? 73.08307 101.69428 34.90645 1.000 42.22237 159 LEU C CA 1
ATOM 4378 C C . LEU C 1 160 ? 74.03459 102.87211 35.07426 1.000 46.89536 159 LEU C C 1
ATOM 4379 O O . LEU C 1 160 ? 75.19153 102.70513 35.48471 1.000 52.49835 159 LEU C O 1
ATOM 4384 N N . GLU C 1 161 ? 73.53076 104.06018 34.77815 1.000 43.14486 160 GLU C N 1
ATOM 4385 C CA . GLU C 1 161 ? 74.30757 105.28194 34.90500 1.000 49.54651 160 GLU C CA 1
ATOM 4386 C C . GLU C 1 161 ? 74.79121 105.40192 36.34484 1.000 47.77476 160 GLU C C 1
ATOM 4387 O O . GLU C 1 161 ? 75.97434 105.64624 36.60651 1.000 48.56131 160 GLU C O 1
ATOM 4393 N N . TYR C 1 162 ? 73.87860 105.14326 37.27285 1.000 44.53494 161 TYR C N 1
ATOM 4394 C CA . TYR C 1 162 ? 74.18765 105.19535 38.68952 1.000 42.26609 161 TYR C CA 1
ATOM 4395 C C . TYR C 1 162 ? 75.27639 104.16083 39.02557 1.000 40.11749 161 TYR C C 1
ATOM 4396 O O . TYR C 1 162 ? 76.21462 104.45917 39.77529 1.000 43.81669 161 TYR C O 1
ATOM 4405 N N . PHE C 1 163 ? 75.18523 102.97861 38.41211 1.000 41.29655 162 PHE C N 1
ATOM 4406 C CA . PHE C 1 163 ? 76.14467 101.91842 38.67310 1.000 39.90677 162 PHE C CA 1
ATOM 4407 C C . PHE C 1 163 ? 77.53843 102.46599 38.36313 1.000 44.42019 162 PHE C C 1
ATOM 4408 O O . PHE C 1 163 ? 78.48003 102.25765 39.12956 1.000 37.93060 162 PHE C O 1
ATOM 4416 N N . GLU C 1 164 ? 77.63615 103.24078 37.28364 1.000 41.03996 163 GLU C N 1
ATOM 4417 C CA . GLU C 1 164 ? 78.92563 103.75561 36.85342 1.000 43.14599 163 GLU C CA 1
ATOM 4418 C C . GLU C 1 164 ? 79.53464 104.65018 37.93227 1.000 43.21266 163 GLU C C 1
ATOM 4419 O O . GLU C 1 164 ? 80.70942 104.49857 38.27211 1.000 43.56492 163 GLU C O 1
ATOM 4425 N N . ARG C 1 165 ? 78.72316 105.52915 38.52184 1.000 40.70173 164 ARG C N 1
ATOM 4426 C CA . ARG C 1 165 ? 79.22626 106.38745 39.59671 1.000 40.73792 164 ARG C CA 1
ATOM 4427 C C . ARG C 1 165 ? 79.70352 105.56275 40.79069 1.000 39.55842 164 ARG C C 1
ATOM 4428 O O . ARG C 1 165 ? 80.64478 105.95333 41.47949 1.000 37.22496 164 ARG C O 1
ATOM 4436 N N . LEU C 1 166 ? 79.05443 104.42752 41.03832 1.000 38.92747 165 LEU C N 1
ATOM 4437 C CA . LEU C 1 166 ? 79.45550 103.57825 42.15273 1.000 36.59589 165 LEU C CA 1
ATOM 4438 C C . LEU C 1 166 ? 80.71953 102.80748 41.82590 1.000 34.25120 165 LEU C C 1
ATOM 4439 O O . LEU C 1 166 ? 81.50676 102.51094 42.71631 1.000 33.41994 165 LEU C O 1
ATOM 4444 N N . LEU C 1 167 ? 80.92496 102.54023 40.53801 1.000 33.32620 166 LEU C N 1
ATOM 4445 C CA . LEU C 1 167 ? 81.89826 101.54361 40.09722 1.000 31.70250 166 LEU C CA 1
ATOM 4446 C C . LEU C 1 167 ? 83.36239 101.72815 40.58402 1.000 34.68020 166 LEU C C 1
ATOM 4447 O O . LEU C 1 167 ? 84.02193 100.74880 40.91777 1.000 31.26044 166 LEU C O 1
ATOM 4452 N N . PRO C 1 168 ? 83.87828 102.96934 40.64055 1.000 32.81129 167 PRO C N 1
ATOM 4453 C CA . PRO C 1 168 ? 85.27419 103.06035 41.10372 1.000 31.51053 167 PRO C CA 1
ATOM 4454 C C . PRO C 1 168 ? 85.49231 102.58034 42.54819 1.000 30.16726 167 PRO C C 1
ATOM 4455 O O . PRO C 1 168 ? 86.63918 102.30057 42.93646 1.000 29.96191 167 PRO C O 1
ATOM 4459 N N . GLY C 1 169 ? 84.41295 102.45645 43.31716 1.000 30.18679 168 GLY C N 1
ATOM 4460 C CA . GLY C 1 169 ? 84.49647 102.06786 44.71499 1.000 28.06146 168 GLY C CA 1
ATOM 4461 C C . GLY C 1 169 ? 84.41556 100.57262 44.98599 1.000 28.41094 168 GLY C C 1
ATOM 4462 O O . GLY C 1 169 ? 84.43966 100.13337 46.14286 1.000 25.61847 168 GLY C O 1
ATOM 4463 N N . VAL C 1 170 ? 84.31923 99.77601 43.92886 1.000 26.80472 169 VAL C N 1
ATOM 4464 C CA . VAL C 1 170 ? 84.15381 98.34366 44.11088 1.000 26.18434 169 VAL C CA 1
ATOM 4465 C C . VAL C 1 170 ? 85.32155 97.53910 43.55208 1.000 29.74486 169 VAL C C 1
ATOM 4466 O O . VAL C 1 170 ? 85.93057 97.91204 42.53799 1.000 31.63737 169 VAL C O 1
ATOM 4470 N N . ARG C 1 171 ? 85.63196 96.43344 44.22921 1.000 27.55710 170 ARG C N 1
ATOM 4471 C CA . ARG C 1 171 ? 86.66436 95.51390 43.76277 1.000 28.16784 170 ARG C CA 1
ATOM 4472 C C . ARG C 1 171 ? 86.10788 94.10356 43.75563 1.000 28.53771 170 ARG C C 1
ATOM 4473 O O . ARG C 1 171 ? 85.10405 93.82266 44.40135 1.000 25.82357 170 ARG C O 1
ATOM 4481 N N . GLY C 1 172 ? 86.73893 93.21054 43.00693 1.000 32.45050 171 GLY C N 1
ATOM 4482 C CA . GLY C 1 172 ? 86.17662 91.88729 42.85347 1.000 26.31484 171 GLY C CA 1
ATOM 4483 C C . GLY C 1 172 ? 87.16595 90.74785 42.93512 1.000 30.85785 171 GLY C C 1
ATOM 4484 O O . GLY C 1 172 ? 88.38542 90.93686 42.94637 1.000 30.12549 171 GLY C O 1
ATOM 4485 N N . PHE C 1 173 ? 86.62495 89.54159 42.97283 1.000 29.23008 172 PHE C N 1
ATOM 4486 C CA . PHE C 1 173 ? 87.45638 88.36870 43.05833 1.000 27.63438 172 PHE C CA 1
ATOM 4487 C C . PHE C 1 173 ? 86.80244 87.19557 42.36425 1.000 29.98564 172 PHE C C 1
ATOM 4488 O O . PHE C 1 173 ? 85.57893 87.15838 42.17638 1.000 28.07902 172 PHE C O 1
ATOM 4496 N N . GLU C 1 174 ? 87.64077 86.24203 41.98888 1.000 28.18901 173 GLU C N 1
ATOM 4497 C CA . GLU C 1 174 ? 87.19634 84.99681 41.40671 1.000 30.78342 173 GLU C CA 1
ATOM 4498 C C . GLU C 1 174 ? 87.82373 83.83104 42.17032 1.000 32.14915 173 GLU C C 1
ATOM 4499 O O . GLU C 1 174 ? 89.00788 83.86120 42.51840 1.000 32.59433 173 GLU C O 1
ATOM 4505 N N . ILE C 1 175 ? 87.02312 82.81402 42.44287 1.000 26.07521 174 ILE C N 1
ATOM 4506 C CA . ILE C 1 175 ? 87.51043 81.60067 43.05673 1.000 28.09083 174 ILE C CA 1
ATOM 4507 C C . ILE C 1 175 ? 87.25753 80.40164 42.15609 1.000 30.67710 174 ILE C C 1
ATOM 4508 O O . ILE C 1 175 ? 86.11446 80.05719 41.86830 1.000 29.35519 174 ILE C O 1
ATOM 4513 N N . LYS C 1 176 ? 88.33076 79.75158 41.72928 1.000 28.34328 175 LYS C N 1
ATOM 4514 C CA . LYS C 1 176 ? 88.19425 78.55431 40.92809 1.000 29.75129 175 LYS C CA 1
ATOM 4515 C C . LYS C 1 176 ? 88.05638 77.40937 41.92000 1.000 30.26747 175 LYS C C 1
ATOM 4516 O O . LYS C 1 176 ? 88.96111 77.13793 42.70551 1.000 31.47571 175 LYS C O 1
ATOM 4522 N N . ILE C 1 177 ? 86.87869 76.80176 41.94092 1.000 28.61489 176 ILE C N 1
ATOM 4523 C CA . ILE C 1 177 ? 86.53793 75.81936 42.95309 1.000 26.51658 176 ILE C CA 1
ATOM 4524 C C . ILE C 1 177 ? 87.42131 74.59860 42.85148 1.000 28.84712 176 ILE C C 1
ATOM 4525 O O . ILE C 1 177 ? 87.48046 73.96790 41.79928 1.000 33.09164 176 ILE C O 1
ATOM 4530 N N . GLU C 1 178 ? 88.08836 74.25196 43.94554 1.000 23.45817 177 GLU C N 1
ATOM 4531 C CA . GLU C 1 178 ? 88.94578 73.06949 43.96389 1.000 27.23707 177 GLU C CA 1
ATOM 4532 C C . GLU C 1 178 ? 88.33011 71.95012 44.81920 1.000 29.32609 177 GLU C C 1
ATOM 4533 O O . GLU C 1 178 ? 88.58152 70.76533 44.58162 1.000 29.02171 177 GLU C O 1
ATOM 4539 N N . SER C 1 179 ? 87.52239 72.32459 45.80864 1.000 23.53524 178 SER C N 1
ATOM 4540 C CA . SER C 1 179 ? 86.83471 71.31936 46.62120 1.000 24.46139 178 SER C CA 1
ATOM 4541 C C . SER C 1 179 ? 85.57269 71.91527 47.24760 1.000 23.80823 178 SER C C 1
ATOM 4542 O O . SER C 1 179 ? 85.49081 73.11781 47.42947 1.000 25.67794 178 SER C O 1
ATOM 4545 N N . VAL C 1 180 ? 84.58614 71.07260 47.54001 1.000 27.07072 179 VAL C N 1
ATOM 4546 C CA . VAL C 1 180 ? 83.33514 71.47338 48.18555 1.000 24.29757 179 VAL C CA 1
ATOM 4547 C C . VAL C 1 180 ? 82.89999 70.49951 49.29245 1.000 26.46178 179 VAL C C 1
ATOM 4548 O O . VAL C 1 180 ? 82.67999 69.32259 49.01965 1.000 24.24540 179 VAL C O 1
ATOM 4552 N N . ASP C 1 181 ? 82.72427 70.99256 50.51690 1.000 24.67198 180 ASP C N 1
ATOM 4553 C CA . ASP C 1 181 ? 82.17227 70.18108 51.59806 1.000 22.91295 180 ASP C CA 1
ATOM 4554 C C . ASP C 1 181 ? 80.71459 70.59626 51.80813 1.000 22.68394 180 ASP C C 1
ATOM 4555 O O . ASP C 1 181 ? 80.42073 71.78468 51.85895 1.000 21.89248 180 ASP C O 1
ATOM 4560 N N . SER C 1 182 ? 79.81326 69.61943 51.88906 1.000 23.50060 181 SER C N 1
ATOM 4561 C CA . SER C 1 182 ? 78.38312 69.87893 52.06090 1.000 23.50695 181 SER C CA 1
ATOM 4562 C C . SER C 1 182 ? 77.82436 69.25121 53.31831 1.000 23.85293 181 SER C C 1
ATOM 4563 O O . SER C 1 182 ? 77.77769 68.02576 53.45082 1.000 25.91055 181 SER C O 1
ATOM 4566 N N . MET C 1 183 ? 77.36592 70.09493 54.22465 1.000 23.17131 182 MET C N 1
ATOM 4567 C CA . MET C 1 183 ? 76.81230 69.63408 55.47664 1.000 23.52241 182 MET C CA 1
ATOM 4568 C C . MET C 1 183 ? 75.29395 69.81572 55.45952 1.000 28.09015 182 MET C C 1
ATOM 4569 O O . MET C 1 183 ? 74.79978 70.94952 55.47853 1.000 24.83797 182 MET C O 1
ATOM 4574 N N . PHE C 1 184 ? 74.55764 68.70684 55.42278 1.000 24.85797 183 PHE C N 1
ATOM 4575 C CA . PHE C 1 184 ? 73.09255 68.79379 55.50383 1.000 27.39486 183 PHE C CA 1
ATOM 4576 C C . PHE C 1 184 ? 72.62707 68.01098 56.71800 1.000 27.09143 183 PHE C C 1
ATOM 4577 O O . PHE C 1 184 ? 72.20831 66.85198 56.63204 1.000 27.19692 183 PHE C O 1
ATOM 4585 N N . LYS C 1 185 ? 72.79246 68.65125 57.86710 1.000 25.40453 184 LYS C N 1
ATOM 4586 C CA . LYS C 1 185 ? 72.47806 68.04765 59.14321 1.000 26.09254 184 LYS C CA 1
ATOM 4587 C C . LYS C 1 185 ? 70.98987 68.21153 59.39108 1.000 29.15542 184 LYS C C 1
ATOM 4588 O O . LYS C 1 185 ? 70.53743 69.24924 59.90170 1.000 28.66221 184 LYS C O 1
ATOM 4594 N N . LEU C 1 186 ? 70.24087 67.17631 59.01085 1.000 30.25248 185 LEU C N 1
ATOM 4595 C CA . LEU C 1 186 ? 68.78610 67.22450 58.95672 1.000 29.49850 185 LEU C CA 1
ATOM 4596 C C . LEU C 1 186 ? 68.14766 66.05812 59.72248 1.000 28.99162 185 LEU C C 1
ATOM 4597 O O . LEU C 1 186 ? 67.21207 65.41943 59.24633 1.000 28.86278 185 LEU C O 1
ATOM 4602 N N . SER C 1 187 ? 68.69514 65.77861 60.89886 1.000 35.26226 186 SER C N 1
ATOM 4603 C CA . SER C 1 187 ? 68.16233 64.77895 61.81512 1.000 29.66895 186 SER C CA 1
ATOM 4604 C C . SER C 1 187 ? 68.17949 63.33814 61.26029 1.000 30.15550 186 SER C C 1
ATOM 4605 O O . SER C 1 187 ? 67.46390 62.47645 61.76352 1.000 30.55337 186 SER C O 1
ATOM 4608 N N . GLN C 1 188 ? 69.02490 63.05275 60.27121 1.000 30.00558 187 GLN C N 1
ATOM 4609 C CA . GLN C 1 188 ? 69.03053 61.70743 59.69222 1.000 31.04607 187 GLN C CA 1
ATOM 4610 C C . GLN C 1 188 ? 69.48151 60.63419 60.68675 1.000 33.33936 187 GLN C C 1
ATOM 4611 O O . GLN C 1 188 ? 69.20381 59.45215 60.49206 1.000 33.96940 187 GLN C O 1
ATOM 4617 N N . GLU C 1 189 ? 70.13699 61.04610 61.76841 1.000 32.67728 188 GLU C N 1
ATOM 4618 C CA . GLU C 1 189 ? 70.58090 60.09698 62.79310 1.000 35.32845 188 GLU C CA 1
ATOM 4619 C C . GLU C 1 189 ? 69.41607 59.60240 63.67018 1.000 35.34258 188 GLU C C 1
ATOM 4620 O O . GLU C 1 189 ? 69.57904 58.69234 64.47733 1.000 39.01307 188 GLU C O 1
ATOM 4626 N N . GLN C 1 190 ? 68.23716 60.19128 63.50360 1.000 34.05412 189 GLN C N 1
ATOM 4627 C CA . GLN C 1 190 ? 67.05871 59.76251 64.25894 1.000 35.25572 189 GLN C CA 1
ATOM 4628 C C . GLN C 1 190 ? 66.24457 58.69736 63.52918 1.000 36.42168 189 GLN C C 1
ATOM 4629 O O . GLN C 1 190 ? 66.38488 58.47452 62.31684 1.000 36.02963 189 GLN C O 1
ATOM 4635 N N . LEU C 1 191 ? 65.40139 58.02858 64.30176 1.000 38.59955 190 LEU C N 1
ATOM 4636 C CA . LEU C 1 191 ? 64.45541 57.09209 63.74428 1.000 40.60425 190 LEU C CA 1
ATOM 4637 C C . LEU C 1 191 ? 63.48217 57.88830 62.86555 1.000 39.23084 190 LEU C C 1
ATOM 4638 O O . LEU C 1 191 ? 63.17094 59.04170 63.17262 1.000 37.60849 190 LEU C O 1
ATOM 4643 N N . PRO C 1 192 ? 62.99905 57.26709 61.78040 1.000 40.60037 191 PRO C N 1
ATOM 4644 C CA . PRO C 1 192 ? 62.04049 57.87141 60.85405 1.000 40.37011 191 PRO C CA 1
ATOM 4645 C C . PRO C 1 192 ? 60.79517 58.42041 61.56882 1.000 41.58963 191 PRO C C 1
ATOM 4646 O O . PRO C 1 192 ? 60.32598 59.50450 61.20536 1.000 40.47632 191 PRO C O 1
ATOM 4650 N N . GLU C 1 193 ? 60.27823 57.71370 62.56871 1.000 43.70877 192 GLU C N 1
ATOM 4651 C CA . GLU C 1 193 ? 59.11945 58.22978 63.29787 1.000 45.14162 192 GLU C CA 1
ATOM 4652 C C . GLU C 1 193 ? 59.48813 59.52788 64.01331 1.000 42.64666 192 GLU C C 1
ATOM 4653 O O . GLU C 1 193 ? 58.72560 60.50589 64.01349 1.000 42.73326 192 GLU C O 1
ATOM 4659 N N . THR C 1 194 ? 60.68062 59.53790 64.59678 1.000 41.13837 193 THR C N 1
ATOM 4660 C CA . THR C 1 194 ? 61.18346 60.71535 65.29133 1.000 39.52618 193 THR C CA 1
ATOM 4661 C C . THR C 1 194 ? 61.39354 61.86343 64.32087 1.000 36.95848 193 THR C C 1
ATOM 4662 O O . THR C 1 194 ? 61.05053 63.00402 64.61301 1.000 37.11216 193 THR C O 1
ATOM 4666 N N . VAL C 1 195 ? 61.95855 61.55363 63.16090 1.000 39.18503 194 VAL C N 1
ATOM 4667 C CA . VAL C 1 195 ? 62.18293 62.57009 62.14616 1.000 37.88994 194 VAL C CA 1
ATOM 4668 C C . VAL C 1 195 ? 60.82397 63.17188 61.72301 1.000 34.92198 194 VAL C C 1
ATOM 4669 O O . VAL C 1 195 ? 60.69701 64.38846 61.55038 1.000 34.40588 194 VAL C O 1
ATOM 4673 N N . THR C 1 196 ? 59.80499 62.32071 61.60543 1.000 37.20707 195 THR C N 1
ATOM 4674 C CA . THR C 1 196 ? 58.46324 62.80106 61.28779 1.000 40.23633 195 THR C CA 1
ATOM 4675 C C . THR C 1 196 ? 58.01678 63.80521 62.34924 1.000 42.46033 195 THR C C 1
ATOM 4676 O O . THR C 1 196 ? 57.52950 64.89315 62.02137 1.000 40.30672 195 THR C O 1
ATOM 4680 N N . LYS C 1 197 ? 58.24684 63.47978 63.61730 1.000 40.43035 196 LYS C N 1
ATOM 4681 C CA . LYS C 1 197 ? 57.93881 64.44686 64.67377 1.000 41.65750 196 LYS C CA 1
ATOM 4682 C C . LYS C 1 197 ? 58.72896 65.76687 64.55819 1.000 39.79589 196 LYS C C 1
ATOM 4683 O O . LYS C 1 197 ? 58.17122 66.83723 64.81684 1.000 41.38457 196 LYS C O 1
ATOM 4689 N N . VAL C 1 198 ? 60.01979 65.70375 64.20453 1.000 37.16325 197 VAL C N 1
ATOM 4690 C CA . VAL C 1 198 ? 60.79705 66.93760 64.06619 1.000 36.12056 197 VAL C CA 1
ATOM 4691 C C . VAL C 1 198 ? 60.25171 67.82065 62.94598 1.000 36.26496 197 VAL C C 1
ATOM 4692 O O . VAL C 1 198 ? 60.07948 69.03076 63.12204 1.000 37.56125 197 VAL C O 1
ATOM 4696 N N . ILE C 1 199 ? 59.96694 67.20313 61.80777 1.000 35.65024 198 ILE C N 1
ATOM 4697 C CA . ILE C 1 199 ? 59.37037 67.90186 60.67956 1.000 36.50439 198 ILE C CA 1
ATOM 4698 C C . ILE C 1 199 ? 58.07638 68.58640 61.09742 1.000 39.48036 198 ILE C C 1
ATOM 4699 O O . ILE C 1 199 ? 57.85405 69.76183 60.80729 1.000 40.79219 198 ILE C O 1
ATOM 4704 N N . ASP C 1 200 ? 57.21722 67.82326 61.76352 1.000 41.16063 199 ASP C N 1
ATOM 4705 C CA . ASP C 1 200 ? 55.92212 68.34623 62.19896 1.000 45.94733 199 ASP C CA 1
ATOM 4706 C C . ASP C 1 200 ? 56.06127 69.48408 63.21946 1.000 48.03947 199 ASP C C 1
ATOM 4707 O O . ASP C 1 200 ? 55.26856 70.42561 63.21496 1.000 49.03083 199 ASP C O 1
ATOM 4712 N N . SER C 1 201 ? 57.04031 69.37193 64.11651 1.000 44.56427 200 SER C N 1
ATOM 4713 C CA . SER C 1 201 ? 57.26758 70.39804 65.12816 1.000 46.48242 200 SER C CA 1
ATOM 4714 C C . SER C 1 201 ? 57.69890 71.67632 64.45334 1.000 46.50166 200 SER C C 1
ATOM 4715 O O . SER C 1 201 ? 57.37420 72.77160 64.89537 1.000 49.65384 200 SER C O 1
ATOM 4718 N N . PHE C 1 202 ? 58.47971 71.53061 63.39585 1.000 44.50733 201 PHE C N 1
ATOM 4719 C CA . PHE C 1 202 ? 58.93558 72.69265 62.65077 1.000 44.91187 201 PHE C CA 1
ATOM 4720 C C . PHE C 1 202 ? 57.83151 73.31238 61.81814 1.000 47.46146 201 PHE C C 1
ATOM 4721 O O . PHE C 1 202 ? 57.76876 74.52781 61.65531 1.000 50.00693 201 PHE C O 1
ATOM 4729 N N . ARG C 1 203 ? 56.95160 72.48167 61.28594 1.000 48.15431 202 ARG C N 1
ATOM 4730 C CA . ARG C 1 203 ? 55.85337 73.01986 60.51116 1.000 49.67460 202 ARG C CA 1
ATOM 4731 C C . ARG C 1 203 ? 54.80908 73.70763 61.39924 1.000 54.04552 202 ARG C C 1
ATOM 4732 O O . ARG C 1 203 ? 54.16939 74.66124 60.97623 1.000 57.55700 202 ARG C O 1
ATOM 4740 N N . ARG C 1 204 ? 54.65911 73.23802 62.63564 1.000 54.42263 203 ARG C N 1
ATOM 4741 C CA . ARG C 1 204 ? 53.70098 73.82356 63.58593 1.000 59.17247 203 ARG C CA 1
ATOM 4742 C C . ARG C 1 204 ? 54.26425 75.03558 64.31964 1.000 61.15757 203 ARG C C 1
ATOM 4743 O O . ARG C 1 204 ? 53.54650 75.71587 65.04952 1.000 65.89234 203 ARG C O 1
ATOM 4751 N N . SER C 1 205 ? 55.54775 75.30502 64.12072 1.000 69.93415 204 SER C N 1
ATOM 4752 C CA . SER C 1 205 ? 56.22511 76.39548 64.81354 1.000 73.12304 204 SER C CA 1
ATOM 4753 C C . SER C 1 205 ? 56.43823 77.60534 63.92003 1.000 74.99464 204 SER C C 1
ATOM 4754 O O . SER C 1 205 ? 56.57734 77.47251 62.70432 1.000 72.77727 204 SER C O 1
ATOM 4757 N N . ASP C 1 206 ? 56.41738 78.78220 64.53902 1.000 85.11857 205 ASP C N 1
ATOM 4758 C CA . ASP C 1 206 ? 56.64662 80.04971 63.85215 1.000 87.62326 205 ASP C CA 1
ATOM 4759 C C . ASP C 1 206 ? 57.83985 79.99839 62.89497 1.000 85.07285 205 ASP C C 1
ATOM 4760 O O . ASP C 1 206 ? 57.68879 79.71376 61.70286 1.000 82.43186 205 ASP C O 1
ATOM 4762 N N . ARG C 1 210 ? 60.67729 78.05489 60.27804 1.000 63.27458 209 ARG C N 1
ATOM 4763 C CA . ARG C 1 210 ? 61.36801 76.77952 60.14104 1.000 56.29594 209 ARG C CA 1
ATOM 4764 C C . ARG C 1 210 ? 60.68002 75.88575 59.10748 1.000 46.67315 209 ARG C C 1
ATOM 4765 O O . ARG C 1 210 ? 60.86819 74.66826 59.07898 1.000 43.22626 209 ARG C O 1
ATOM 4773 N N . GLN C 1 211 ? 59.92149 76.51970 58.22974 1.000 49.10088 210 GLN C N 1
ATOM 4774 C CA . GLN C 1 211 ? 59.21404 75.82844 57.16926 1.000 48.64412 210 GLN C CA 1
ATOM 4775 C C . GLN C 1 211 ? 60.20576 75.31367 56.10383 1.000 46.33643 210 GLN C C 1
ATOM 4776 O O . GLN C 1 211 ? 60.14287 74.15429 55.72015 1.000 44.18518 210 GLN C O 1
ATOM 4782 N N . GLU C 1 212 ? 61.11603 76.16664 55.62967 1.000 47.45517 211 GLU C N 1
ATOM 4783 C CA . GLU C 1 212 ? 62.13846 75.75482 54.64759 1.000 46.02355 211 GLU C CA 1
ATOM 4784 C C . GLU C 1 212 ? 63.01745 74.60371 55.16986 1.000 42.10186 211 GLU C C 1
ATOM 4785 O O . GLU C 1 212 ? 63.37968 73.68396 54.42951 1.000 40.61272 211 GLU C O 1
ATOM 4791 N N . LEU C 1 213 ? 63.35314 74.66184 56.45097 1.000 41.12339 212 LEU C N 1
ATOM 4792 C CA . LEU C 1 213 ? 64.11858 73.61322 57.10234 1.000 38.12752 212 LEU C CA 1
ATOM 4793 C C . LEU C 1 213 ? 63.33220 72.30357 57.18102 1.000 36.30615 212 LEU C C 1
ATOM 4794 O O . LEU C 1 213 ? 63.85550 71.23623 56.86354 1.000 34.47198 212 LEU C O 1
ATOM 4799 N N . ALA C 1 214 ? 62.06992 72.40332 57.60708 1.000 37.52142 213 ALA C N 1
ATOM 4800 C CA . ALA C 1 214 ? 61.18837 71.23796 57.71629 1.000 36.82901 213 ALA C CA 1
ATOM 4801 C C . ALA C 1 214 ? 61.11426 70.55004 56.35774 1.000 36.77641 213 ALA C C 1
ATOM 4802 O O . ALA C 1 214 ? 61.21463 69.32004 56.24977 1.000 35.57581 213 ALA C O 1
ATOM 4804 N N . THR C 1 215 ? 60.98717 71.36582 55.31632 1.000 38.73292 214 THR C N 1
ATOM 4805 C CA . THR C 1 215 ? 60.99909 70.85160 53.95644 1.000 39.57287 214 THR C CA 1
ATOM 4806 C C . THR C 1 215 ? 62.32654 70.17279 53.58968 1.000 37.67904 214 THR C C 1
ATOM 4807 O O . THR C 1 215 ? 62.32235 69.12106 52.93799 1.000 37.80533 214 THR C O 1
ATOM 4811 N N . MET C 1 216 ? 63.45422 70.74494 54.00794 1.000 36.61099 215 MET C N 1
ATOM 4812 C CA . MET C 1 216 ? 64.73265 70.11487 53.69500 1.000 35.43690 215 MET C CA 1
ATOM 4813 C C . MET C 1 216 ? 64.90090 68.76792 54.41392 1.000 33.39888 215 MET C C 1
ATOM 4814 O O . MET C 1 216 ? 65.41713 67.79915 53.83872 1.000 33.36550 215 MET C O 1
ATOM 4819 N N . ILE C 1 217 ? 64.45746 68.71786 55.66811 1.000 35.92140 216 ILE C N 1
ATOM 4820 C CA . ILE C 1 217 ? 64.45536 67.49461 56.46989 1.000 32.93563 216 ILE C CA 1
ATOM 4821 C C . ILE C 1 217 ? 63.60879 66.40798 55.80723 1.000 33.24602 216 ILE C C 1
ATOM 4822 O O . ILE C 1 217 ? 64.03361 65.25767 55.68051 1.000 32.28365 216 ILE C O 1
ATOM 4827 N N . GLU C 1 218 ? 62.41678 66.79341 55.36238 1.000 33.76290 217 GLU C N 1
ATOM 4828 C CA . GLU C 1 218 ? 61.51941 65.86994 54.68460 1.000 36.09770 217 GLU C CA 1
ATOM 4829 C C . GLU C 1 218 ? 62.19655 65.37008 53.40657 1.000 40.47415 217 GLU C C 1
ATOM 4830 O O . GLU C 1 218 ? 62.12768 64.18563 53.09136 1.000 37.89685 217 GLU C O 1
ATOM 4836 N N . ARG C 1 219 ? 62.87865 66.26472 52.68979 1.000 36.85750 218 ARG C N 1
ATOM 4837 C CA . ARG C 1 219 ? 63.57575 65.86323 51.46639 1.000 38.46055 218 ARG C CA 1
ATOM 4838 C C . ARG C 1 219 ? 64.68125 64.83848 51.73508 1.000 37.39946 218 ARG C C 1
ATOM 4839 O O . ARG C 1 219 ? 64.88372 63.90889 50.95450 1.000 39.43030 218 ARG C O 1
ATOM 4847 N N . ALA C 1 220 ? 65.41111 65.01791 52.82865 1.000 39.00820 219 ALA C N 1
ATOM 4848 C CA . ALA C 1 220 ? 66.46031 64.06567 53.18422 1.000 37.86947 219 ALA C CA 1
ATOM 4849 C C . ALA C 1 220 ? 65.84671 62.72849 53.59573 1.000 37.87989 219 ALA C C 1
ATOM 4850 O O . ALA C 1 220 ? 66.41733 61.66361 53.36016 1.000 38.04065 219 ALA C O 1
ATOM 4852 N N . ALA C 1 221 ? 64.66638 62.80781 54.20052 1.000 40.16121 220 ALA C N 1
ATOM 4853 C CA . ALA C 1 221 ? 63.96343 61.64634 54.73824 1.000 35.87967 220 ALA C CA 1
ATOM 4854 C C . ALA C 1 221 ? 63.16997 60.81724 53.72110 1.000 40.49520 220 ALA C C 1
ATOM 4855 O O . ALA C 1 221 ? 62.71063 59.72869 54.04854 1.000 45.60500 220 ALA C O 1
ATOM 4857 N N . SER C 1 222 ? 62.97846 61.32861 52.51027 1.000 40.86581 221 SER C N 1
ATOM 4858 C CA . SER C 1 222 ? 62.11489 60.66005 51.54152 1.000 45.74335 221 SER C CA 1
ATOM 4859 C C . SER C 1 222 ? 62.77209 59.43556 50.92258 1.000 56.96772 221 SER C C 1
ATOM 4860 O O . SER C 1 222 ? 63.70402 58.86448 51.48534 1.000 60.04657 221 SER C O 1
ATOM 4863 N N . SER D 1 1 ? 89.75129 91.93477 60.75782 1.000 41.03591 0 SER D N 1
ATOM 4864 C CA . SER D 1 1 ? 88.52660 92.19423 61.48975 1.000 38.82108 0 SER D CA 1
ATOM 4865 C C . SER D 1 1 ? 87.45859 92.54253 60.47046 1.000 35.95768 0 SER D C 1
ATOM 4866 O O . SER D 1 1 ? 87.78039 92.87194 59.32235 1.000 35.89853 0 SER D O 1
ATOM 4869 N N . MET D 1 2 ? 86.19638 92.51391 60.88662 1.000 34.19145 1 MET D N 1
ATOM 4870 C CA . MET D 1 2 ? 85.14536 92.84655 59.95044 1.000 32.16204 1 MET D CA 1
ATOM 4871 C C . MET D 1 2 ? 84.95009 94.36737 59.85575 1.000 31.54132 1 MET D C 1
ATOM 4872 O O . MET D 1 2 ? 84.69574 95.06745 60.84490 1.000 31.79366 1 MET D O 1
ATOM 4877 N N . TYR D 1 3 ? 85.07549 94.84908 58.62777 1.000 31.37452 2 TYR D N 1
ATOM 4878 C CA . TYR D 1 3 ? 84.87748 96.23382 58.28557 1.000 31.44489 2 TYR D CA 1
ATOM 4879 C C . TYR D 1 3 ? 83.38841 96.59719 58.37977 1.000 30.09780 2 TYR D C 1
ATOM 4880 O O . TYR D 1 3 ? 82.55912 96.02073 57.67148 1.000 29.24946 2 TYR D O 1
ATOM 4889 N N . VAL D 1 4 ? 83.03634 97.49281 59.29867 1.000 30.48729 3 VAL D N 1
ATOM 4890 C CA . VAL D 1 4 ? 81.64462 97.90658 59.41085 1.000 29.90103 3 VAL D CA 1
ATOM 4891 C C . VAL D 1 4 ? 81.51130 99.38572 59.14136 1.000 31.21231 3 VAL D C 1
ATOM 4892 O O . VAL D 1 4 ? 81.97803 100.17997 59.93350 1.000 32.79598 3 VAL D O 1
ATOM 4896 N N . PRO D 1 5 ? 80.84985 99.75190 58.03087 1.000 31.22594 4 PRO D N 1
ATOM 4897 C CA . PRO D 1 5 ? 80.53779 101.16829 57.79488 1.000 33.12332 4 PRO D CA 1
ATOM 4898 C C . PRO D 1 5 ? 79.82769 101.71383 59.03460 1.000 33.97527 4 PRO D C 1
ATOM 4899 O O . PRO D 1 5 ? 79.02984 100.99303 59.64545 1.000 32.90412 4 PRO D O 1
ATOM 4903 N N . GLU D 1 6 ? 80.14009 102.94755 59.41065 1.000 36.50905 5 GLU D N 1
ATOM 4904 C CA . GLU D 1 6 ? 79.67495 103.52463 60.66733 1.000 38.24559 5 GLU D CA 1
ATOM 4905 C C . GLU D 1 6 ? 78.15763 103.45650 60.84857 1.000 38.12092 5 GLU D C 1
ATOM 4906 O O . GLU D 1 6 ? 77.65459 103.25545 61.95457 1.000 38.61331 5 GLU D O 1
ATOM 4912 N N . GLN D 1 7 ? 77.44409 103.61160 59.74321 1.000 38.04359 6 GLN D N 1
ATOM 4913 C CA . GLN D 1 7 ? 75.99338 103.60892 59.74605 1.000 38.72591 6 GLN D CA 1
ATOM 4914 C C . GLN D 1 7 ? 75.39284 102.23992 60.09117 1.000 36.62006 6 GLN D C 1
ATOM 4915 O O . GLN D 1 7 ? 74.19366 102.12699 60.37455 1.000 37.68292 6 GLN D O 1
ATOM 4921 N N . TYR D 1 8 ? 76.21918 101.20201 60.04573 1.000 34.29290 7 TYR D N 1
ATOM 4922 C CA . TYR D 1 8 ? 75.74230 99.86595 60.32377 1.000 32.95904 7 TYR D CA 1
ATOM 4923 C C . TYR D 1 8 ? 76.20131 99.37877 61.68517 1.000 32.84478 7 TYR D C 1
ATOM 4924 O O . TYR D 1 8 ? 76.09804 98.19414 61.99288 1.000 32.06038 7 TYR D O 1
ATOM 4933 N N . ARG D 1 9 ? 76.71643 100.28917 62.50602 1.000 34.31167 8 ARG D N 1
ATOM 4934 C CA . ARG D 1 9 ? 77.11914 99.88129 63.84516 1.000 36.76591 8 ARG D CA 1
ATOM 4935 C C . ARG D 1 9 ? 75.90818 99.84595 64.76147 1.000 38.96957 8 ARG D C 1
ATOM 4936 O O . ARG D 1 9 ? 75.00455 100.64709 64.61806 1.000 41.21052 8 ARG D O 1
ATOM 4944 N N . PRO D 1 10 ? 75.89197 98.89993 65.70761 1.000 37.23716 9 PRO D N 1
ATOM 4945 C CA . PRO D 1 10 ? 74.75582 98.78735 66.62227 1.000 39.58543 9 PRO D CA 1
ATOM 4946 C C . PRO D 1 10 ? 74.63278 100.03174 67.49803 1.000 42.77048 9 PRO D C 1
ATOM 4947 O O . PRO D 1 10 ? 75.63017 100.54715 67.97772 1.000 43.71987 9 PRO D O 1
ATOM 4951 N N . ARG D 1 11 ? 73.41207 100.52387 67.66261 1.000 45.02281 10 ARG D N 1
ATOM 4952 C CA . ARG D 1 11 ? 73.13769 101.67539 68.51886 1.000 48.96036 10 ARG D CA 1
ATOM 4953 C C . ARG D 1 11 ? 73.20778 101.30083 69.99536 1.000 51.80125 10 ARG D C 1
ATOM 4954 O O . ARG D 1 11 ? 73.42656 102.15428 70.85314 1.000 55.36022 10 ARG D O 1
ATOM 4962 N N . ASP D 1 12 ? 72.97441 100.02239 70.27994 1.000 50.93271 11 ASP D N 1
ATOM 4963 C CA . ASP D 1 12 ? 73.03969 99.48523 71.63945 1.000 53.92925 11 ASP D CA 1
ATOM 4964 C C . ASP D 1 12 ? 73.77501 98.14567 71.66332 1.000 51.80040 11 ASP D C 1
ATOM 4965 O O . ASP D 1 12 ? 73.64063 97.35333 70.72745 1.000 48.74998 11 ASP D O 1
ATOM 4970 N N . ALA D 1 13 ? 74.51263 97.86753 72.73995 1.000 41.79391 12 ALA D N 1
ATOM 4971 C CA . ALA D 1 13 ? 75.30334 96.62681 72.82960 1.000 44.16306 12 ALA D CA 1
ATOM 4972 C C . ALA D 1 13 ? 74.40408 95.40027 72.95915 1.000 46.68473 12 ALA D C 1
ATOM 4973 O O . ALA D 1 13 ? 74.76748 94.25986 72.60100 1.000 48.87613 12 ALA D O 1
ATOM 4975 N N . SER D 1 14 ? 73.20137 95.66420 73.44264 1.000 44.29727 13 SER D N 1
ATOM 4976 C CA . SER D 1 14 ? 72.20558 94.64120 73.60474 1.000 41.52783 13 SER D CA 1
ATOM 4977 C C . SER D 1 14 ? 71.94201 93.93983 72.27984 1.000 40.21658 13 SER D C 1
ATOM 4978 O O . SER D 1 14 ? 71.61858 92.75589 72.26362 1.000 39.78405 13 SER D O 1
ATOM 4981 N N . TRP D 1 15 ? 72.10702 94.65561 71.17208 1.000 34.33795 14 TRP D N 1
ATOM 4982 C CA . TRP D 1 15 ? 71.91402 94.04792 69.86442 1.000 33.03121 14 TRP D CA 1
ATOM 4983 C C . TRP D 1 15 ? 72.92101 92.91380 69.65774 1.000 35.24776 14 TRP D C 1
ATOM 4984 O O . TRP D 1 15 ? 72.56415 91.82206 69.21448 1.000 37.24453 14 TRP D O 1
ATOM 4995 N N . THR D 1 16 ? 74.17408 93.19079 70.01033 1.000 30.28428 15 THR D N 1
ATOM 4996 C CA . THR D 1 16 ? 75.25180 92.23912 69.89278 1.000 31.16362 15 THR D CA 1
ATOM 4997 C C . THR D 1 16 ? 75.04846 91.02307 70.78856 1.000 29.59390 15 THR D C 1
ATOM 4998 O O . THR D 1 16 ? 75.08705 89.88469 70.32185 1.000 29.80804 15 THR D O 1
ATOM 5002 N N . LEU D 1 17 ? 74.80845 91.27617 72.07132 1.000 29.89155 16 LEU D N 1
ATOM 5003 C CA . LEU D 1 17 ? 74.62977 90.18789 73.02604 1.000 29.56517 16 LEU D CA 1
ATOM 5004 C C . LEU D 1 17 ? 73.46848 89.29607 72.63017 1.000 32.88417 16 LEU D C 1
ATOM 5005 O O . LEU D 1 17 ? 73.56968 88.05957 72.61996 1.000 31.69976 16 LEU D O 1
ATOM 5010 N N . GLU D 1 18 ? 72.37079 89.94599 72.26621 1.000 30.18848 17 GLU D N 1
ATOM 5011 C CA . GLU D 1 18 ? 71.17439 89.23875 71.85630 1.000 36.18668 17 GLU D CA 1
ATOM 5012 C C . GLU D 1 18 ? 71.43189 88.40447 70.64752 1.000 31.67737 17 GLU D C 1
ATOM 5013 O O . GLU D 1 18 ? 70.93772 87.29371 70.56556 1.000 30.72393 17 GLU D O 1
ATOM 5019 N N . LEU D 1 19 ? 72.14584 88.96640 69.67936 1.000 27.65759 18 LEU D N 1
ATOM 5020 C CA . LEU D 1 19 ? 72.37023 88.24653 68.44245 1.000 30.44996 18 LEU D CA 1
ATOM 5021 C C . LEU D 1 19 ? 73.17573 86.98613 68.74640 1.000 33.69733 18 LEU D C 1
ATOM 5022 O O . LEU D 1 19 ? 72.87048 85.90766 68.22872 1.000 31.69914 18 LEU D O 1
ATOM 5027 N N . ILE D 1 20 ? 74.18655 87.12468 69.60312 1.000 29.33341 19 ILE D N 1
ATOM 5028 C CA . ILE D 1 20 ? 75.00568 85.98096 69.97213 1.000 30.15006 19 ILE D CA 1
ATOM 5029 C C . ILE D 1 20 ? 74.15013 84.89064 70.65230 1.000 33.56655 19 ILE D C 1
ATOM 5030 O O . ILE D 1 20 ? 74.21253 83.70977 70.29151 1.000 30.08133 19 ILE D O 1
ATOM 5035 N N . ARG D 1 21 ? 73.33946 85.29987 71.62261 1.000 34.17157 20 ARG D N 1
ATOM 5036 C CA . ARG D 1 21 ? 72.52846 84.36926 72.39800 1.000 33.37509 20 ARG D CA 1
ATOM 5037 C C . ARG D 1 21 ? 71.46048 83.68829 71.54835 1.000 35.05119 20 ARG D C 1
ATOM 5038 O O . ARG D 1 21 ? 71.14855 82.51567 71.72387 1.000 34.23965 20 ARG D O 1
ATOM 5046 N N . SER D 1 22 ? 70.90620 84.45563 70.62839 1.000 36.08468 21 SER D N 1
ATOM 5047 C CA . SER D 1 22 ? 69.86389 84.00971 69.72262 1.000 32.82003 21 SER D CA 1
ATOM 5048 C C . SER D 1 22 ? 70.38984 83.03907 68.66639 1.000 32.56852 21 SER D C 1
ATOM 5049 O O . SER D 1 22 ? 69.65950 82.14521 68.22742 1.000 32.34751 21 SER D O 1
ATOM 5052 N N . ASN D 1 23 ? 71.66417 83.18900 68.30214 1.000 32.12027 22 ASN D N 1
ATOM 5053 C CA . ASN D 1 23 ? 72.28897 82.38909 67.24558 1.000 28.52717 22 ASN D CA 1
ATOM 5054 C C . ASN D 1 23 ? 73.63468 81.80779 67.66755 1.000 28.77936 22 ASN D C 1
ATOM 5055 O O . ASN D 1 23 ? 74.67069 82.07815 67.04482 1.000 22.47031 22 ASN D O 1
ATOM 5060 N N . PRO D 1 24 ? 73.60264 80.94327 68.68797 1.000 24.30983 23 PRO D N 1
ATOM 5061 C CA . PRO D 1 24 ? 74.79160 80.45777 69.37871 1.000 23.82332 23 PRO D CA 1
ATOM 5062 C C . PRO D 1 24 ? 75.57521 79.41381 68.57850 1.000 22.79091 23 PRO D C 1
ATOM 5063 O O . PRO D 1 24 ? 76.63996 79.00118 69.03428 1.000 22.34537 23 PRO D O 1
ATOM 5067 N N . LEU D 1 25 ? 75.05366 78.98991 67.42617 1.000 23.41555 24 LEU D N 1
ATOM 5068 C CA . LEU D 1 25 ? 75.82793 78.12867 66.53755 1.000 24.98317 24 LEU D CA 1
ATOM 5069 C C . LEU D 1 25 ? 76.73853 78.99957 65.68685 1.000 24.38854 24 LEU D C 1
ATOM 5070 O O . LEU D 1 25 ? 76.35308 79.45103 64.61147 1.000 28.70386 24 LEU D O 1
ATOM 5075 N N . ALA D 1 26 ? 77.96669 79.17599 66.15154 1.000 21.61733 25 ALA D N 1
ATOM 5076 C CA . ALA D 1 26 ? 78.91561 80.07751 65.51456 1.000 24.85675 25 ALA D CA 1
ATOM 5077 C C . ALA D 1 26 ? 79.82356 79.32649 64.57885 1.000 23.14096 25 ALA D C 1
ATOM 5078 O O . ALA D 1 26 ? 79.88362 78.09882 64.61743 1.000 20.84103 25 ALA D O 1
ATOM 5080 N N . LEU D 1 27 ? 80.52321 80.07462 63.72944 1.000 26.76787 26 LEU D N 1
ATOM 5081 C CA . LEU D 1 27 ? 81.53331 79.49173 62.86501 1.000 21.69114 26 LEU D CA 1
ATOM 5082 C C . LEU D 1 27 ? 82.88507 79.78658 63.47701 1.000 19.61647 26 LEU D C 1
ATOM 5083 O O . LEU D 1 27 ? 83.28298 80.93486 63.58301 1.000 26.87792 26 LEU D O 1
ATOM 5088 N N . LEU D 1 28 ? 83.56355 78.73055 63.90424 1.000 20.21458 27 LEU D N 1
ATOM 5089 C CA . LEU D 1 28 ? 84.87651 78.79456 64.50206 1.000 20.76431 27 LEU D CA 1
ATOM 5090 C C . LEU D 1 28 ? 85.92663 78.74326 63.39501 1.000 21.08150 27 LEU D C 1
ATOM 5091 O O . LEU D 1 28 ? 86.01706 77.78684 62.63419 1.000 21.91971 27 LEU D O 1
ATOM 5096 N N . VAL D 1 29 ? 86.70444 79.80336 63.30129 1.000 17.00670 28 VAL D N 1
ATOM 5097 C CA . VAL D 1 29 ? 87.58909 79.98174 62.17642 1.000 21.96388 28 VAL D CA 1
ATOM 5098 C C . VAL D 1 29 ? 88.98245 80.23544 62.69960 1.000 21.39187 28 VAL D C 1
ATOM 5099 O O . VAL D 1 29 ? 89.18045 81.12592 63.53536 1.000 26.79161 28 VAL D O 1
ATOM 5103 N N . THR D 1 30 ? 89.92554 79.39765 62.26885 1.000 23.99187 29 THR D N 1
ATOM 5104 C CA . THR D 1 30 ? 91.33802 79.57521 62.64059 1.000 17.71593 29 THR D CA 1
ATOM 5105 C C . THR D 1 30 ? 92.22264 79.42957 61.39609 1.000 20.27599 29 THR D C 1
ATOM 5106 O O . THR D 1 30 ? 91.78906 78.81593 60.43411 1.000 20.22223 29 THR D O 1
ATOM 5110 N N . ASN D 1 31 ? 93.44018 79.99673 61.41219 1.000 18.17083 30 ASN D N 1
ATOM 5111 C CA . ASN D 1 31 ? 94.36049 79.89554 60.28140 1.000 20.09413 30 ASN D CA 1
ATOM 5112 C C . ASN D 1 31 ? 94.72787 78.43678 60.01907 1.000 23.82859 30 ASN D C 1
ATOM 5113 O O . ASN D 1 31 ? 94.80711 77.61126 60.94383 1.000 23.32944 30 ASN D O 1
ATOM 5118 N N . GLY D 1 32 ? 94.94019 78.12292 58.74779 1.000 23.28952 31 GLY D N 1
ATOM 5119 C CA . GLY D 1 32 ? 95.32803 76.78923 58.34969 1.000 20.73863 31 GLY D CA 1
ATOM 5120 C C . GLY D 1 32 ? 96.22417 76.79209 57.13785 1.000 21.83898 31 GLY D C 1
ATOM 5121 O O . GLY D 1 32 ? 96.52563 77.84560 56.58063 1.000 22.35608 31 GLY D O 1
ATOM 5122 N N . PRO D 1 33 ? 96.70312 75.60961 56.74418 1.000 22.74601 32 PRO D N 1
ATOM 5123 C CA . PRO D 1 33 ? 97.53777 75.60591 55.53983 1.000 21.09946 32 PRO D CA 1
ATOM 5124 C C . PRO D 1 33 ? 96.71896 75.97633 54.29833 1.000 25.08075 32 PRO D C 1
ATOM 5125 O O . PRO D 1 33 ? 95.68635 75.35164 54.04692 1.000 26.05091 32 PRO D O 1
ATOM 5129 N N . GLN D 1 34 ? 97.16771 77.01422 53.58267 1.000 27.60834 33 GLN D N 1
ATOM 5130 C CA . GLN D 1 34 ? 96.58235 77.50422 52.31682 1.000 23.88887 33 GLN D CA 1
ATOM 5131 C C . GLN D 1 34 ? 95.28245 78.27753 52.49009 1.000 27.54028 33 GLN D C 1
ATOM 5132 O O . GLN D 1 34 ? 95.03334 79.22199 51.74361 1.000 28.35556 33 GLN D O 1
ATOM 5138 N N . HIS D 1 35 ? 94.45883 77.88067 53.45847 1.000 21.42158 34 HIS D N 1
ATOM 5139 C CA . HIS D 1 35 ? 93.24388 78.59985 53.77938 1.000 20.60946 34 HIS D CA 1
ATOM 5140 C C . HIS D 1 35 ? 92.84944 78.22974 55.20825 1.000 19.76779 34 HIS D C 1
ATOM 5141 O O . HIS D 1 35 ? 93.44839 77.34585 55.79862 1.000 21.24534 34 HIS D O 1
ATOM 5148 N N . PRO D 1 36 ? 91.87082 78.93191 55.78898 1.000 19.54158 35 PRO D N 1
ATOM 5149 C CA . PRO D 1 36 ? 91.56122 78.60073 57.18876 1.000 18.66747 35 PRO D CA 1
ATOM 5150 C C . PRO D 1 36 ? 90.72966 77.33486 57.40230 1.000 22.27800 35 PRO D C 1
ATOM 5151 O O . PRO D 1 36 ? 90.18291 76.77566 56.45532 1.000 19.41854 35 PRO D O 1
ATOM 5155 N N . TRP D 1 37 ? 90.69297 76.91217 58.66829 1.000 22.95809 36 TRP D N 1
ATOM 5156 C CA . TRP D 1 37 ? 89.78241 75.92322 59.23549 1.000 20.09881 36 TRP D CA 1
ATOM 5157 C C . TRP D 1 37 ? 88.50001 76.63000 59.62952 1.000 19.66215 36 TRP D C 1
ATOM 5158 O O . TRP D 1 37 ? 88.53884 77.74147 60.18678 1.000 19.35733 36 TRP D O 1
ATOM 5169 N N . ALA D 1 38 ? 87.37490 75.97365 59.38622 1.000 21.75536 37 ALA D N 1
ATOM 5170 C CA . ALA D 1 38 ? 86.08549 76.53467 59.72318 1.000 16.56498 37 ALA D CA 1
ATOM 5171 C C . ALA D 1 38 ? 85.13647 75.44468 60.20990 1.000 19.39645 37 ALA D C 1
ATOM 5172 O O . ALA D 1 38 ? 84.86676 74.51152 59.47825 1.000 20.56766 37 ALA D O 1
ATOM 5174 N N . THR D 1 39 ? 84.60802 75.57500 61.42574 1.000 19.61718 38 THR D N 1
ATOM 5175 C CA . THR D 1 39 ? 83.66588 74.58229 61.96375 1.000 20.58588 38 THR D CA 1
ATOM 5176 C C . THR D 1 39 ? 82.44224 75.21218 62.61606 1.000 22.46816 38 THR D C 1
ATOM 5177 O O . THR D 1 39 ? 82.56170 76.15879 63.38821 1.000 23.82006 38 THR D O 1
ATOM 5181 N N . HIS D 1 40 ? 81.26608 74.66257 62.34859 1.000 23.00754 39 HIS D N 1
ATOM 5182 C CA . HIS D 1 40 ? 80.07521 75.15006 63.01608 1.000 20.33644 39 HIS D CA 1
ATOM 5183 C C . HIS D 1 40 ? 79.98245 74.55272 64.41606 1.000 24.28761 39 HIS D C 1
ATOM 5184 O O . HIS D 1 40 ? 79.82143 73.35325 64.56538 1.000 26.95767 39 HIS D O 1
ATOM 5191 N N . VAL D 1 41 ? 80.05040 75.39850 65.43748 1.000 21.66621 40 VAL D N 1
ATOM 5192 C CA . VAL D 1 41 ? 80.10712 74.92917 66.81597 1.000 22.62210 40 VAL D CA 1
ATOM 5193 C C . VAL D 1 41 ? 79.11756 75.63061 67.72832 1.000 25.63536 40 VAL D C 1
ATOM 5194 O O . VAL D 1 41 ? 78.83037 76.81836 67.56535 1.000 25.42279 40 VAL D O 1
ATOM 5198 N N . PRO D 1 42 ? 78.61753 74.89430 68.72257 1.000 24.71550 41 PRO D N 1
ATOM 5199 C CA . PRO D 1 42 ? 77.67513 75.46300 69.68980 1.000 27.00298 41 PRO D CA 1
ATOM 5200 C C . PRO D 1 42 ? 78.41314 76.14158 70.84213 1.000 28.79831 41 PRO D C 1
ATOM 5201 O O . PRO D 1 42 ? 79.07171 75.45677 71.63460 1.000 31.28823 41 PRO D O 1
ATOM 5205 N N . VAL D 1 43 ? 78.30358 77.45918 70.94847 1.000 26.95803 42 VAL D N 1
ATOM 5206 C CA . VAL D 1 43 ? 79.01760 78.19147 71.99269 1.000 25.73771 42 VAL D CA 1
ATOM 5207 C C . VAL D 1 43 ? 78.04733 78.83179 72.96390 1.000 29.71760 42 VAL D C 1
ATOM 5208 O O . VAL D 1 43 ? 76.85320 78.94038 72.67070 1.000 28.54683 42 VAL D O 1
ATOM 5212 N N . LEU D 1 44 ? 78.55898 79.22705 74.13123 1.000 31.91628 43 LEU D N 1
ATOM 5213 C CA . LEU D 1 44 ? 77.75251 79.93409 75.12706 1.000 33.06276 43 LEU D CA 1
ATOM 5214 C C . LEU D 1 44 ? 78.62760 80.76593 76.07662 1.000 36.10314 43 LEU D C 1
ATOM 5215 O O . LEU D 1 44 ? 79.82110 80.47646 76.24819 1.000 31.11783 43 LEU D O 1
ATOM 5220 N N . PHE D 1 45 ? 78.05196 81.81145 76.67303 1.000 36.38864 44 PHE D N 1
ATOM 5221 C CA . PHE D 1 45 ? 78.80643 82.63124 77.62132 1.000 37.95696 44 PHE D CA 1
ATOM 5222 C C . PHE D 1 45 ? 79.06968 81.88652 78.92468 1.000 42.02999 44 PHE D C 1
ATOM 5223 O O . PHE D 1 45 ? 78.22611 81.12752 79.39789 1.000 43.90217 44 PHE D O 1
ATOM 5231 N N . ALA D 1 46 ? 80.24192 82.13423 79.50388 1.000 45.35454 45 ALA D N 1
ATOM 5232 C CA . ALA D 1 46 ? 80.65264 81.52778 80.76862 1.000 46.71584 45 ALA D CA 1
ATOM 5233 C C . ALA D 1 46 ? 80.02339 82.17292 82.01169 1.000 53.99797 45 ALA D C 1
ATOM 5234 O O . ALA D 1 46 ? 79.51658 81.46495 82.88585 1.000 58.46191 45 ALA D O 1
ATOM 5236 N N . GLU D 1 47 ? 80.07712 83.50347 82.08376 1.000 56.81243 46 GLU D N 1
ATOM 5237 C CA . GLU D 1 47 ? 79.59119 84.28857 83.23795 1.000 60.02533 46 GLU D CA 1
ATOM 5238 C C . GLU D 1 47 ? 80.40232 84.09233 84.51653 1.000 56.63049 46 GLU D C 1
ATOM 5239 O O . GLU D 1 47 ? 80.50136 85.01434 85.33550 1.000 56.29112 46 GLU D O 1
ATOM 5245 N N . ASP D 1 64 ? 83.02967 96.02049 75.95193 1.000 44.89360 63 ASP D N 1
ATOM 5246 C CA . ASP D 1 64 ? 81.95952 95.63641 76.86859 1.000 46.51093 63 ASP D CA 1
ATOM 5247 C C . ASP D 1 64 ? 81.84054 94.11304 77.02256 1.000 43.16641 63 ASP D C 1
ATOM 5248 O O . ASP D 1 64 ? 81.61110 93.59426 78.11510 1.000 45.52663 63 ASP D O 1
ATOM 5253 N N . LEU D 1 65 ? 82.03482 93.39527 75.92952 1.000 36.19476 64 LEU D N 1
ATOM 5254 C CA . LEU D 1 65 ? 82.14233 91.94801 75.98820 1.000 35.79264 64 LEU D CA 1
ATOM 5255 C C . LEU D 1 65 ? 83.60893 91.56786 76.19889 1.000 30.54950 64 LEU D C 1
ATOM 5256 O O . LEU D 1 65 ? 83.92961 90.45824 76.62080 1.000 32.35757 64 LEU D O 1
ATOM 5261 N N . VAL D 1 66 ? 84.49456 92.50528 75.88423 1.000 29.41186 65 VAL D N 1
ATOM 5262 C CA . VAL D 1 66 ? 85.92745 92.26810 75.95645 1.000 29.19308 65 VAL D CA 1
ATOM 5263 C C . VAL D 1 66 ? 86.30867 91.79000 77.35549 1.000 32.45365 65 VAL D C 1
ATOM 5264 O O . VAL D 1 66 ? 85.90316 92.38935 78.35203 1.000 32.62871 65 VAL D O 1
ATOM 5268 N N . GLY D 1 67 ? 87.05489 90.68752 77.41689 1.000 29.88362 66 GLY D N 1
ATOM 5269 C CA . GLY D 1 67 ? 87.40504 90.06318 78.67792 1.000 31.14564 66 GLY D CA 1
ATOM 5270 C C . GLY D 1 67 ? 86.46985 88.95942 79.14252 1.000 31.13234 66 GLY D C 1
ATOM 5271 O O . GLY D 1 67 ? 86.82198 88.19090 80.03635 1.000 31.92073 66 GLY D O 1
ATOM 5272 N N . ARG D 1 68 ? 85.27061 88.89250 78.56596 1.000 30.43572 67 ARG D N 1
ATOM 5273 C CA . ARG D 1 68 ? 84.34834 87.79697 78.86245 1.000 33.57446 67 ARG D CA 1
ATOM 5274 C C . ARG D 1 68 ? 84.81225 86.56355 78.09118 1.000 32.36673 67 ARG D C 1
ATOM 5275 O O . ARG D 1 68 ? 85.68329 86.66589 77.22080 1.000 27.87642 67 ARG D O 1
ATOM 5283 N N . ARG D 1 69 ? 84.25241 85.40523 78.43081 1.000 29.71416 68 ARG D N 1
ATOM 5284 C CA . ARG D 1 69 ? 84.68836 84.14661 77.83266 1.000 31.84551 68 ARG D CA 1
ATOM 5285 C C . ARG D 1 69 ? 83.56372 83.36404 77.17570 1.000 30.83402 68 ARG D C 1
ATOM 5286 O O . ARG D 1 69 ? 82.49873 83.17224 77.75769 1.000 29.39737 68 ARG D O 1
ATOM 5294 N N . LEU D 1 70 ? 83.83310 82.87713 75.97471 1.000 28.70435 69 LEU D N 1
ATOM 5295 C CA . LEU D 1 70 ? 82.89853 82.03305 75.25850 1.000 24.59281 69 LEU D CA 1
ATOM 5296 C C . LEU D 1 70 ? 83.39667 80.60034 75.34754 1.000 34.04084 69 LEU D C 1
ATOM 5297 O O . LEU D 1 70 ? 84.58210 80.33154 75.15227 1.000 35.15175 69 LEU D O 1
ATOM 5302 N N . LEU D 1 71 ? 82.50395 79.68345 75.67850 1.000 28.54789 70 LEU D N 1
ATOM 5303 C CA . LEU D 1 71 ? 82.84833 78.28210 75.79174 1.000 28.53903 70 LEU D CA 1
ATOM 5304 C C . LEU D 1 71 ? 82.21378 77.58226 74.62234 1.000 28.97776 70 LEU D C 1
ATOM 5305 O O . LEU D 1 71 ? 81.21336 78.04698 74.11190 1.000 33.90978 70 LEU D O 1
ATOM 5310 N N . GLY D 1 72 ? 82.80971 76.49116 74.16452 1.000 29.16377 71 GLY D N 1
ATOM 5311 C CA . GLY D 1 72 ? 82.23241 75.73462 73.06436 1.000 26.52575 71 GLY D CA 1
ATOM 5312 C C . GLY D 1 72 ? 82.68860 74.28827 73.08073 1.000 25.21926 71 GLY D C 1
ATOM 5313 O O . GLY D 1 72 ? 83.58706 73.92730 73.85349 1.000 25.17332 71 GLY D O 1
ATOM 5314 N N . HIS D 1 73 ? 82.06777 73.45285 72.25251 1.000 23.16432 72 HIS D N 1
ATOM 5315 C CA . HIS D 1 73 ? 82.56345 72.09141 72.09050 1.000 23.24741 72 HIS D CA 1
ATOM 5316 C C . HIS D 1 73 ? 82.44876 71.60330 70.65397 1.000 26.03356 72 HIS D C 1
ATOM 5317 O O . HIS D 1 73 ? 81.78112 72.23880 69.82648 1.000 25.68211 72 HIS D O 1
ATOM 5324 N N . LEU D 1 74 ? 83.15431 70.50814 70.35410 1.000 24.85357 73 LEU D N 1
ATOM 5325 C CA . LEU D 1 74 ? 83.15571 69.90400 69.02075 1.000 23.02283 73 LEU D CA 1
ATOM 5326 C C . LEU D 1 74 ? 83.59649 68.44294 69.09172 1.000 26.34466 73 LEU D C 1
ATOM 5327 O O . LEU D 1 74 ? 83.96241 67.92503 70.15659 1.000 26.73646 73 LEU D O 1
ATOM 5332 N N . ASN D 1 75 ? 83.51992 67.78052 67.94560 1.000 22.39198 74 ASN D N 1
ATOM 5333 C CA . ASN D 1 75 ? 83.87563 66.37829 67.82164 1.000 23.23491 74 ASN D CA 1
ATOM 5334 C C . ASN D 1 75 ? 85.38332 66.13763 67.96033 1.000 25.23464 74 ASN D C 1
ATOM 5335 O O . ASN D 1 75 ? 86.20673 66.73976 67.25294 1.000 24.74004 74 ASN D O 1
ATOM 5340 N N . LEU D 1 76 ? 85.73006 65.23376 68.86553 1.000 28.11058 75 LEU D N 1
ATOM 5341 C CA . LEU D 1 76 ? 87.11157 64.81834 69.06421 1.000 27.55763 75 LEU D CA 1
ATOM 5342 C C . LEU D 1 76 ? 87.74102 64.33498 67.76031 1.000 24.36455 75 LEU D C 1
ATOM 5343 O O . LEU D 1 76 ? 88.91308 64.53851 67.53280 1.000 24.80427 75 LEU D O 1
ATOM 5348 N N . MET D 1 77 ? 86.94500 63.67921 66.92332 1.000 28.69472 76 MET D N 1
ATOM 5349 C CA . MET D 1 77 ? 87.40272 63.12594 65.64813 1.000 25.88220 76 MET D CA 1
ATOM 5350 C C . MET D 1 77 ? 87.41842 64.15589 64.52715 1.000 26.65483 76 MET D C 1
ATOM 5351 O O . MET D 1 77 ? 87.79976 63.84106 63.40296 1.000 32.51170 76 MET D O 1
ATOM 5356 N N . ASN D 1 78 ? 86.93926 65.36407 64.80724 1.000 24.63218 77 ASN D N 1
ATOM 5357 C CA . ASN D 1 78 ? 87.05756 66.46374 63.84545 1.000 25.44550 77 ASN D CA 1
ATOM 5358 C C . ASN D 1 78 ? 88.52000 66.91260 63.78584 1.000 22.76200 77 ASN D C 1
ATOM 5359 O O . ASN D 1 78 ? 89.07192 67.30601 64.80694 1.000 28.99663 77 ASN D O 1
ATOM 5364 N N . PRO D 1 79 ? 89.14867 66.86543 62.59985 1.000 20.64333 78 PRO D N 1
ATOM 5365 C CA . PRO D 1 79 ? 90.56169 67.25915 62.44550 1.000 23.67549 78 PRO D CA 1
ATOM 5366 C C . PRO D 1 79 ? 90.83013 68.70742 62.90363 1.000 28.25985 78 PRO D C 1
ATOM 5367 O O . PRO D 1 79 ? 91.96229 69.07268 63.24504 1.000 25.57345 78 PRO D O 1
ATOM 5371 N N . HIS D 1 80 ? 89.78889 69.53768 62.89061 1.000 26.73778 79 HIS D N 1
ATOM 5372 C CA . HIS D 1 80 ? 89.93146 70.89418 63.39109 1.000 23.21031 79 HIS D CA 1
ATOM 5373 C C . HIS D 1 80 ? 90.37729 70.88144 64.85531 1.000 22.55280 79 HIS D C 1
ATOM 5374 O O . HIS D 1 80 ? 91.15748 71.71500 65.27865 1.000 26.08646 79 HIS D O 1
ATOM 5381 N N . TRP D 1 81 ? 89.88559 69.92113 65.62476 1.000 23.21511 80 TRP D N 1
ATOM 5382 C CA . TRP D 1 81 ? 90.28820 69.81081 67.02297 1.000 23.30649 80 TRP D CA 1
ATOM 5383 C C . TRP D 1 81 ? 91.81214 69.67707 67.13494 1.000 22.20584 80 TRP D C 1
ATOM 5384 O O . TRP D 1 81 ? 92.44051 70.32914 67.97214 1.000 21.06179 80 TRP D O 1
ATOM 5395 N N . GLU D 1 82 ? 92.40114 68.84495 66.28265 1.000 24.37724 81 GLU D N 1
ATOM 5396 C CA . GLU D 1 82 ? 93.85149 68.68860 66.27740 1.000 28.01956 81 GLU D CA 1
ATOM 5397 C C . GLU D 1 82 ? 94.51555 69.99675 65.86525 1.000 24.58113 81 GLU D C 1
ATOM 5398 O O . GLU D 1 82 ? 95.48382 70.43191 66.48761 1.000 25.83084 81 GLU D O 1
ATOM 5404 N N . ALA D 1 83 ? 93.96639 70.63968 64.84070 1.000 23.06000 82 ALA D N 1
ATOM 5405 C CA . ALA D 1 83 ? 94.52424 71.90415 64.36915 1.000 23.97941 82 ALA D CA 1
ATOM 5406 C C . ALA D 1 83 ? 94.49635 73.01262 65.42463 1.000 21.30830 82 ALA D C 1
ATOM 5407 O O . ALA D 1 83 ? 95.32056 73.92194 65.40129 1.000 25.74323 82 ALA D O 1
ATOM 5409 N N . LEU D 1 84 ? 93.54678 72.94400 66.34366 1.000 22.46888 83 LEU D N 1
ATOM 5410 C CA . LEU D 1 84 ? 93.36709 73.99438 67.34738 1.000 21.43231 83 LEU D CA 1
ATOM 5411 C C . LEU D 1 84 ? 94.56774 74.09866 68.27007 1.000 25.70824 83 LEU D C 1
ATOM 5412 O O . LEU D 1 84 ? 94.79927 75.13406 68.88648 1.000 28.31820 83 LEU D O 1
ATOM 5417 N N . ALA D 1 85 ? 95.32853 73.01946 68.38201 1.000 27.29284 84 ALA D N 1
ATOM 5418 C CA . ALA D 1 85 ? 96.51689 73.03544 69.23535 1.000 32.05836 84 ALA D CA 1
ATOM 5419 C C . ALA D 1 85 ? 97.59099 74.04418 68.80008 1.000 30.04897 84 ALA D C 1
ATOM 5420 O O . ALA D 1 85 ? 98.30122 74.59661 69.64672 1.000 26.31469 84 ALA D O 1
ATOM 5422 N N . GLY D 1 86 ? 97.71232 74.29697 67.49848 1.000 24.10654 85 GLY D N 1
ATOM 5423 C CA . GLY D 1 86 ? 98.74322 75.20579 67.01601 1.000 23.91503 85 GLY D CA 1
ATOM 5424 C C . GLY D 1 86 ? 98.31353 76.66725 66.89085 1.000 32.17336 85 GLY D C 1
ATOM 5425 O O . GLY D 1 86 ? 99.11892 77.53052 66.51761 1.000 36.64192 85 GLY D O 1
ATOM 5426 N N . ALA D 1 87 ? 97.06276 76.95724 67.24934 1.000 27.69491 86 ALA D N 1
ATOM 5427 C CA . ALA D 1 87 ? 96.51009 78.31014 67.13747 1.000 25.28033 86 ALA D CA 1
ATOM 5428 C C . ALA D 1 87 ? 96.37936 79.06115 68.46959 1.000 24.65349 86 ALA D C 1
ATOM 5429 O O . ALA D 1 87 ? 95.77234 78.56310 69.40759 1.000 31.69698 86 ALA D O 1
ATOM 5431 N N . GLY D 1 88 ? 97.00829 80.22950 68.57027 1.000 21.01404 87 GLY D N 1
ATOM 5432 C CA . GLY D 1 88 ? 96.86751 81.08169 69.75045 1.000 23.51469 87 GLY D CA 1
ATOM 5433 C C . GLY D 1 88 ? 95.52938 81.84689 69.77272 1.000 26.89991 87 GLY D C 1
ATOM 5434 O O . GLY D 1 88 ? 94.95652 82.15326 70.82885 1.000 23.06497 87 GLY D O 1
ATOM 5435 N N . HIS D 1 89 ? 95.02825 82.17889 68.59127 1.000 21.29403 88 HIS D N 1
ATOM 5436 C CA . HIS D 1 89 ? 93.84496 83.01893 68.50962 1.000 24.00136 88 HIS D CA 1
ATOM 5437 C C . HIS D 1 89 ? 92.84571 82.52471 67.48160 1.000 22.50149 88 HIS D C 1
ATOM 5438 O O . HIS D 1 89 ? 93.19978 81.78952 66.54549 1.000 21.03324 88 HIS D O 1
ATOM 5445 N N . ALA D 1 90 ? 91.59649 82.95511 67.65258 1.000 21.07426 89 ALA D N 1
ATOM 5446 C CA . ALA D 1 90 ? 90.52960 82.53041 66.77453 1.000 18.97859 89 ALA D CA 1
ATOM 5447 C C . ALA D 1 90 ? 89.44505 83.57271 66.54485 1.000 18.94150 89 ALA D C 1
ATOM 5448 O O . ALA D 1 90 ? 89.27008 84.52217 67.31400 1.000 22.16965 89 ALA D O 1
ATOM 5450 N N . LEU D 1 91 ? 88.66243 83.29761 65.50797 1.000 19.74252 90 LEU D N 1
ATOM 5451 C CA . LEU D 1 91 ? 87.50218 84.09063 65.14672 1.000 23.37427 90 LEU D CA 1
ATOM 5452 C C . LEU D 1 91 ? 86.21630 83.26402 65.27390 1.000 23.69564 90 LEU D C 1
ATOM 5453 O O . LEU D 1 91 ? 86.16144 82.12875 64.82186 1.000 16.52614 90 LEU D O 1
ATOM 5458 N N . LEU D 1 92 ? 85.18039 83.84242 65.87791 1.000 21.18285 91 LEU D N 1
ATOM 5459 C CA . LEU D 1 92 ? 83.86290 83.21201 65.93017 1.000 23.56054 91 LEU D CA 1
ATOM 5460 C C . LEU D 1 92 ? 82.87967 84.09157 65.19948 1.000 17.83361 91 LEU D C 1
ATOM 5461 O O . LEU D 1 92 ? 82.72206 85.24241 65.54259 1.000 23.73774 91 LEU D O 1
ATOM 5466 N N . VAL D 1 93 ? 82.21526 83.55483 64.18678 1.000 23.20125 92 VAL D N 1
ATOM 5467 C CA . VAL D 1 93 ? 81.22864 84.34270 63.45574 1.000 23.07109 92 VAL D CA 1
ATOM 5468 C C . VAL D 1 93 ? 79.82039 83.89328 63.75417 1.000 23.37067 92 VAL D C 1
ATOM 5469 O O . VAL D 1 93 ? 79.45942 82.74808 63.50500 1.000 24.62651 92 VAL D O 1
ATOM 5473 N N . PHE D 1 94 ? 79.02798 84.81996 64.27339 1.000 21.57421 93 PHE D N 1
ATOM 5474 C CA . PHE D 1 94 ? 77.62442 84.62117 64.55247 1.000 19.59595 93 PHE D CA 1
ATOM 5475 C C . PHE D 1 94 ? 76.80731 85.33994 63.50038 1.000 22.35070 93 PHE D C 1
ATOM 5476 O O . PHE D 1 94 ? 77.09598 86.48578 63.17840 1.000 22.92953 93 PHE D O 1
ATOM 5484 N N . GLN D 1 95 ? 75.76954 84.69502 62.98205 1.000 23.51712 94 GLN D N 1
ATOM 5485 C CA . GLN D 1 95 ? 74.85473 85.36956 62.05590 1.000 29.75711 94 GLN D CA 1
ATOM 5486 C C . GLN D 1 95 ? 73.42824 85.28891 62.50673 1.000 21.49505 94 GLN D C 1
ATOM 5487 O O . GLN D 1 95 ? 72.99259 84.26926 63.02610 1.000 31.22486 94 GLN D O 1
ATOM 5493 N N . GLY D 1 96 ? 72.72230 86.40559 62.36032 1.000 28.02395 95 GLY D N 1
ATOM 5494 C CA . GLY D 1 96 ? 71.29690 86.47348 62.62699 1.000 23.59673 95 GLY D CA 1
ATOM 5495 C C . GLY D 1 96 ? 70.54175 86.53419 61.31947 1.000 24.00489 95 GLY D C 1
ATOM 5496 O O . GLY D 1 96 ? 71.03264 86.06915 60.29889 1.000 23.96961 95 GLY D O 1
ATOM 5497 N N . PRO D 1 97 ? 69.31936 87.10108 61.34422 1.000 25.22187 96 PRO D N 1
ATOM 5498 C CA . PRO D 1 97 ? 68.49480 87.18829 60.14171 1.000 25.79957 96 PRO D CA 1
ATOM 5499 C C . PRO D 1 97 ? 69.14073 88.02067 59.06594 1.000 25.07067 96 PRO D C 1
ATOM 5500 O O . PRO D 1 97 ? 69.87957 88.95081 59.37424 1.000 24.52894 96 PRO D O 1
ATOM 5504 N N . GLY D 1 98 ? 68.85004 87.69873 57.81351 1.000 25.88699 97 GLY D N 1
ATOM 5505 C CA . GLY D 1 98 ? 69.37265 88.46235 56.70156 1.000 24.54443 97 GLY D CA 1
ATOM 5506 C C . GLY D 1 98 ? 68.55727 88.14140 55.47471 1.000 26.78895 97 GLY D C 1
ATOM 5507 O O . GLY D 1 98 ? 67.98276 87.07159 55.39118 1.000 25.98697 97 GLY D O 1
ATOM 5508 N N . SER D 1 99 ? 68.55437 89.03868 54.49904 1.000 25.65212 98 SER D N 1
ATOM 5509 C CA . SER D 1 99 ? 67.77776 88.83919 53.30534 1.000 29.64444 98 SER D CA 1
ATOM 5510 C C . SER D 1 99 ? 68.19637 89.79557 52.20962 1.000 31.03573 98 SER D C 1
ATOM 5511 O O . SER D 1 99 ? 68.68518 90.88610 52.47664 1.000 29.69240 98 SER D O 1
ATOM 5514 N N . TYR D 1 100 ? 67.96808 89.38578 50.97233 1.000 31.16686 99 TYR D N 1
ATOM 5515 C CA . TYR D 1 100 ? 68.14041 90.25373 49.82004 1.000 28.37289 99 TYR D CA 1
ATOM 5516 C C . TYR D 1 100 ? 67.12386 91.40467 49.84316 1.000 33.18376 99 TYR D C 1
ATOM 5517 O O . TYR D 1 100 ? 65.97814 91.22747 50.24343 1.000 31.87100 99 TYR D O 1
ATOM 5526 N N . VAL D 1 101 ? 67.56381 92.58200 49.41201 1.000 35.19992 100 VAL D N 1
ATOM 5527 C CA . VAL D 1 101 ? 66.70474 93.74954 49.29868 1.000 34.29151 100 VAL D CA 1
ATOM 5528 C C . VAL D 1 101 ? 66.67412 94.15307 47.83859 1.000 32.19359 100 VAL D C 1
ATOM 5529 O O . VAL D 1 101 ? 67.67557 94.68337 47.30645 1.000 31.77942 100 VAL D O 1
ATOM 5533 N N . SER D 1 102 ? 65.53271 93.87813 47.20638 1.000 32.33811 101 SER D N 1
ATOM 5534 C CA . SER D 1 102 ? 65.27993 94.23212 45.81719 1.000 33.60583 101 SER D CA 1
ATOM 5535 C C . SER D 1 102 ? 64.85826 95.67583 45.72305 1.000 36.00415 101 SER D C 1
ATOM 5536 O O . SER D 1 102 ? 64.03076 96.12758 46.51321 1.000 42.12831 101 SER D O 1
ATOM 5539 N N . PRO D 1 103 ? 65.41150 96.40936 44.74733 1.000 36.69907 102 PRO D N 1
ATOM 5540 C CA . PRO D 1 103 ? 65.08765 97.83972 44.64628 1.000 37.91816 102 PRO D CA 1
ATOM 5541 C C . PRO D 1 103 ? 63.60236 98.10169 44.38894 1.000 39.43117 102 PRO D C 1
ATOM 5542 O O . PRO D 1 103 ? 63.13487 99.20067 44.67990 1.000 40.67417 102 PRO D O 1
ATOM 5546 N N . THR D 1 104 ? 62.87864 97.10462 43.88160 1.000 38.31526 103 THR D N 1
ATOM 5547 C CA . THR D 1 104 ? 61.44851 97.24221 43.63533 1.000 40.53020 103 THR D CA 1
ATOM 5548 C C . THR D 1 104 ? 60.78147 97.67597 44.92746 1.000 40.14738 103 THR D C 1
ATOM 5549 O O . THR D 1 104 ? 59.86415 98.47131 44.92206 1.000 41.55076 103 THR D O 1
ATOM 5553 N N . VAL D 1 105 ? 61.26691 97.15418 46.04334 1.000 38.64605 104 VAL D N 1
ATOM 5554 C CA . VAL D 1 105 ? 60.74364 97.55272 47.33483 1.000 38.65437 104 VAL D CA 1
ATOM 5555 C C . VAL D 1 105 ? 60.90583 99.05647 47.60323 1.000 38.85166 104 VAL D C 1
ATOM 5556 O O . VAL D 1 105 ? 60.00799 99.67576 48.17253 1.000 39.96573 104 VAL D O 1
ATOM 5560 N N . TYR D 1 106 ? 62.01897 99.64621 47.15793 1.000 37.99917 105 TYR D N 1
ATOM 5561 C CA . TYR D 1 106 ? 62.28840 101.07829 47.37645 1.000 38.25784 105 TYR D CA 1
ATOM 5562 C C . TYR D 1 106 ? 61.27541 101.97053 46.67125 1.000 40.25283 105 TYR D C 1
ATOM 5563 O O . TYR D 1 106 ? 60.90851 103.03393 47.17757 1.000 41.02574 105 TYR D O 1
ATOM 5572 N N . GLU D 1 107 ? 60.84931 101.51959 45.49404 1.000 41.20233 106 GLU D N 1
ATOM 5573 C CA . GLU D 1 107 ? 59.91530 102.23763 44.62506 1.000 45.01684 106 GLU D CA 1
ATOM 5574 C C . GLU D 1 107 ? 60.53416 103.54456 44.16597 1.000 44.92458 106 GLU D C 1
ATOM 5575 O O . GLU D 1 107 ? 59.83799 104.51145 43.89392 1.000 52.65158 106 GLU D O 1
ATOM 5581 N N . THR D 1 108 ? 61.85451 103.54654 44.05990 1.000 49.11542 107 THR D N 1
ATOM 5582 C CA . THR D 1 108 ? 62.61932 104.71609 43.64882 1.000 50.70527 107 THR D CA 1
ATOM 5583 C C . THR D 1 108 ? 63.63822 104.35417 42.56834 1.000 46.67253 107 THR D C 1
ATOM 5584 O O . THR D 1 108 ? 63.96248 103.18812 42.36526 1.000 45.74951 107 THR D O 1
ATOM 5588 N N . ALA D 1 109 ? 64.12499 105.37308 41.87418 1.000 46.70511 108 ALA D N 1
ATOM 5589 C CA . ALA D 1 109 ? 65.13153 105.19998 40.84427 1.000 45.70198 108 ALA D CA 1
ATOM 5590 C C . ALA D 1 109 ? 65.93397 106.49257 40.72912 1.000 50.30267 108 ALA D C 1
ATOM 5591 O O . ALA D 1 109 ? 65.36643 107.58458 40.83600 1.000 52.60386 108 ALA D O 1
ATOM 5593 N N . PRO D 1 110 ? 67.25762 106.37842 40.51936 1.000 43.59306 109 PRO D N 1
ATOM 5594 C CA . PRO D 1 110 ? 67.95034 105.10104 40.35790 1.000 40.94295 109 PRO D CA 1
ATOM 5595 C C . PRO D 1 110 ? 68.20887 104.40609 41.68346 1.000 39.02778 109 PRO D C 1
ATOM 5596 O O . PRO D 1 110 ? 68.06871 105.01262 42.73965 1.000 43.11066 109 PRO D O 1
ATOM 5600 N N . ALA D 1 111 ? 68.58099 103.13811 41.62687 1.000 37.86724 110 ALA D N 1
ATOM 5601 C CA . ALA D 1 111 ? 68.87629 102.40339 42.84357 1.000 36.12752 110 ALA D CA 1
ATOM 5602 C C . ALA D 1 111 ? 69.82307 101.27797 42.54186 1.000 35.11783 110 ALA D C 1
ATOM 5603 O O . ALA D 1 111 ? 70.17019 101.03686 41.38848 1.000 35.90217 110 ALA D O 1
ATOM 5605 N N . ALA D 1 112 ? 70.24205 100.60255 43.59931 1.000 33.56344 111 ALA D N 1
ATOM 5606 C CA . ALA D 1 112 ? 71.01568 99.38769 43.48508 1.000 34.92851 111 ALA D CA 1
ATOM 5607 C C . ALA D 1 112 ? 70.47978 98.42321 44.51991 1.000 34.09054 111 ALA D C 1
ATOM 5608 O O . ALA D 1 112 ? 70.07605 98.85340 45.59625 1.000 36.00867 111 ALA D O 1
ATOM 5610 N N . PRO D 1 113 ? 70.47141 97.11827 44.20684 1.000 32.88628 112 PRO D N 1
ATOM 5611 C CA . PRO D 1 113 ? 70.01641 96.15871 45.21515 1.000 30.46852 112 PRO D CA 1
ATOM 5612 C C . PRO D 1 113 ? 70.99677 96.08370 46.35146 1.000 37.08793 112 PRO D C 1
ATOM 5613 O O . PRO D 1 113 ? 72.10953 96.61082 46.22787 1.000 32.50686 112 PRO D O 1
ATOM 5617 N N . THR D 1 114 ? 70.61073 95.44786 47.45126 1.000 36.41226 113 THR D N 1
ATOM 5618 C CA . THR D 1 114 ? 71.61450 95.20204 48.48634 1.000 33.76216 113 THR D CA 1
ATOM 5619 C C . THR D 1 114 ? 71.20924 93.99065 49.29754 1.000 26.72629 113 THR D C 1
ATOM 5620 O O . THR D 1 114 ? 70.28246 93.29441 48.94717 1.000 28.66088 113 THR D O 1
ATOM 5624 N N . TRP D 1 115 ? 71.94491 93.71388 50.35578 1.000 29.84734 114 TRP D N 1
ATOM 5625 C CA . TRP D 1 115 ? 71.60684 92.62005 51.23310 1.000 28.41621 114 TRP D CA 1
ATOM 5626 C C . TRP D 1 115 ? 71.57281 93.19587 52.63525 1.000 28.77297 114 TRP D C 1
ATOM 5627 O O . TRP D 1 115 ? 72.53456 93.81854 53.07688 1.000 28.14816 114 TRP D O 1
ATOM 5638 N N . ASP D 1 116 ? 70.46708 93.00209 53.33422 1.000 24.98078 115 ASP D N 1
ATOM 5639 C CA . ASP D 1 116 ? 70.37802 93.43673 54.71389 1.000 24.91430 115 ASP D CA 1
ATOM 5640 C C . ASP D 1 116 ? 70.72962 92.23259 55.54869 1.000 27.09528 115 ASP D C 1
ATOM 5641 O O . ASP D 1 116 ? 70.25346 91.15126 55.25727 1.000 32.00638 115 ASP D O 1
ATOM 5646 N N . PHE D 1 117 ? 71.62952 92.37048 56.51511 1.000 27.64066 116 PHE D N 1
ATOM 5647 C CA . PHE D 1 117 ? 71.99108 91.21368 57.32655 1.000 26.00688 116 PHE D CA 1
ATOM 5648 C C . PHE D 1 117 ? 72.61096 91.62574 58.64853 1.000 24.02397 116 PHE D C 1
ATOM 5649 O O . PHE D 1 117 ? 72.94942 92.78162 58.85881 1.000 25.70342 116 PHE D O 1
ATOM 5657 N N . THR D 1 118 ? 72.70785 90.66252 59.55262 1.000 24.56093 117 THR D N 1
ATOM 5658 C CA . THR D 1 118 ? 73.24325 90.90022 60.87944 1.000 26.26886 117 THR D CA 1
ATOM 5659 C C . THR D 1 118 ? 74.28234 89.84443 61.26637 1.000 26.90308 117 THR D C 1
ATOM 5660 O O . THR D 1 118 ? 74.05723 88.63314 61.12381 1.000 27.80502 117 THR D O 1
ATOM 5664 N N . SER D 1 119 ? 75.42773 90.29583 61.74475 1.000 22.81136 118 SER D N 1
ATOM 5665 C CA . SER D 1 119 ? 76.47700 89.35373 62.10497 1.000 26.42792 118 SER D CA 1
ATOM 5666 C C . SER D 1 119 ? 77.45567 89.95903 63.07506 1.000 24.10903 118 SER D C 1
ATOM 5667 O O . SER D 1 119 ? 77.72048 91.15665 63.05864 1.000 21.29585 118 SER D O 1
ATOM 5670 N N . VAL D 1 120 ? 77.99064 89.09889 63.91809 1.000 20.41975 119 VAL D N 1
ATOM 5671 C CA . VAL D 1 120 ? 78.95196 89.48976 64.91071 1.000 20.64092 119 VAL D CA 1
ATOM 5672 C C . VAL D 1 120 ? 80.18736 88.60536 64.84503 1.000 20.11913 119 VAL D C 1
ATOM 5673 O O . VAL D 1 120 ? 80.10323 87.38330 64.89857 1.000 20.05971 119 VAL D O 1
ATOM 5677 N N . HIS D 1 121 ? 81.34113 89.24364 64.70076 1.000 25.27840 120 HIS D N 1
ATOM 5678 C CA . HIS D 1 121 ? 82.61534 88.54284 64.68777 1.000 23.02612 120 HIS D CA 1
ATOM 5679 C C . HIS D 1 121 ? 83.33632 88.78448 66.00320 1.000 21.06052 120 HIS D C 1
ATOM 5680 O O . HIS D 1 121 ? 83.69434 89.92400 66.32912 1.000 19.78773 120 HIS D O 1
ATOM 5687 N N . VAL D 1 122 ? 83.53500 87.70597 66.75242 1.000 19.72318 121 VAL D N 1
ATOM 5688 C CA . VAL D 1 122 ? 84.28086 87.75983 67.99934 1.000 21.86455 121 VAL D CA 1
ATOM 5689 C C . VAL D 1 122 ? 85.72968 87.28238 67.78152 1.000 21.68970 121 VAL D C 1
ATOM 5690 O O . VAL D 1 122 ? 85.96836 86.18139 67.29316 1.000 22.90319 121 VAL D O 1
ATOM 5694 N N . HIS D 1 123 ? 86.67409 88.13852 68.14798 1.000 20.19748 122 HIS D N 1
ATOM 5695 C CA . HIS D 1 123 ? 88.09960 87.85349 68.12062 1.000 21.06842 122 HIS D CA 1
ATOM 5696 C C . HIS D 1 123 ? 88.55531 87.51921 69.51779 1.000 23.10227 122 HIS D C 1
ATOM 5697 O O . HIS D 1 123 ? 88.33019 88.31838 70.44736 1.000 22.07613 122 HIS D O 1
ATOM 5704 N N . GLY D 1 124 ? 89.27939 86.41406 69.67219 1.000 23.48041 123 GLY D N 1
ATOM 5705 C CA . GLY D 1 124 ? 89.82774 86.12696 70.98887 1.000 24.26048 123 GLY D CA 1
ATOM 5706 C C . GLY D 1 124 ? 90.98580 85.14279 71.08304 1.000 26.36256 123 GLY D C 1
ATOM 5707 O O . GLY D 1 124 ? 91.35132 84.46151 70.11672 1.000 23.18794 123 GLY D O 1
ATOM 5708 N N . ALA D 1 125 ? 91.56660 85.08834 72.27407 1.000 26.35741 124 ALA D N 1
ATOM 5709 C CA . ALA D 1 125 ? 92.62349 84.14954 72.58250 1.000 26.55895 124 ALA D CA 1
ATOM 5710 C C . ALA D 1 125 ? 91.97626 82.78284 72.83002 1.000 25.95436 124 ALA D C 1
ATOM 5711 O O . ALA D 1 125 ? 90.95637 82.67757 73.50564 1.000 27.48353 124 ALA D O 1
ATOM 5713 N N . LEU D 1 126 ? 92.57827 81.74670 72.26703 1.000 24.64181 125 LEU D N 1
ATOM 5714 C CA . LEU D 1 126 ? 92.02871 80.40126 72.28290 1.000 23.16389 125 LEU D CA 1
ATOM 5715 C C . LEU D 1 126 ? 92.63283 79.53149 73.37896 1.000 23.49279 125 LEU D C 1
ATOM 5716 O O . LEU D 1 126 ? 93.84406 79.51886 73.60559 1.000 29.93064 125 LEU D O 1
ATOM 5721 N N . ARG D 1 127 ? 91.77788 78.77072 74.03989 1.000 29.30084 126 ARG D N 1
ATOM 5722 C CA . ARG D 1 127 ? 92.23138 77.83026 75.05719 1.000 31.62837 126 ARG D CA 1
ATOM 5723 C C . ARG D 1 127 ? 91.57974 76.49076 74.79497 1.000 31.19399 126 ARG D C 1
ATOM 5724 O O . ARG D 1 127 ? 90.40304 76.44174 74.42669 1.000 30.26323 126 ARG D O 1
ATOM 5732 N N . LEU D 1 128 ? 92.33087 75.40600 74.96805 1.000 25.62225 127 LEU D N 1
ATOM 5733 C CA . LEU D 1 128 ? 91.77142 74.09159 74.70709 1.000 27.60526 127 LEU D CA 1
ATOM 5734 C C . LEU D 1 128 ? 91.36096 73.39481 76.00021 1.000 26.65573 127 LEU D C 1
ATOM 5735 O O . LEU D 1 128 ? 92.02458 73.52435 77.01737 1.000 27.40739 127 LEU D O 1
ATOM 5740 N N . ILE D 1 129 ? 90.22326 72.70378 75.95633 1.000 31.54580 128 ILE D N 1
ATOM 5741 C CA . ILE D 1 129 ? 89.71153 71.97754 77.11056 1.000 32.32449 128 ILE D CA 1
ATOM 5742 C C . ILE D 1 129 ? 89.52483 70.50267 76.79881 1.000 34.38579 128 ILE D C 1
ATOM 5743 O O . ILE D 1 129 ? 88.80624 70.16076 75.86468 1.000 31.29880 128 ILE D O 1
ATOM 5748 N N . ASP D 1 130 ? 90.20629 69.63763 77.55276 1.000 38.48805 129 ASP D N 1
ATOM 5749 C CA . ASP D 1 130 ? 90.02893 68.19315 77.41019 1.000 35.59609 129 ASP D CA 1
ATOM 5750 C C . ASP D 1 130 ? 89.71027 67.48263 78.73647 1.000 29.07986 129 ASP D C 1
ATOM 5751 O O . ASP D 1 130 ? 89.48889 66.28144 78.75833 1.000 31.46626 129 ASP D O 1
ATOM 5756 N N . ASP D 1 131 ? 89.68714 68.21549 79.84000 1.000 29.16145 130 ASP D N 1
ATOM 5757 C CA . ASP D 1 131 ? 89.30733 67.63216 81.12805 1.000 31.00596 130 ASP D CA 1
ATOM 5758 C C . ASP D 1 131 ? 87.81908 67.24272 81.12493 1.000 36.62307 130 ASP D C 1
ATOM 5759 O O . ASP D 1 131 ? 86.97252 68.08901 80.87082 1.000 40.38427 130 ASP D O 1
ATOM 5764 N N . PRO D 1 132 ? 87.49993 65.96075 81.40970 1.000 35.54353 131 PRO D N 1
ATOM 5765 C CA . PRO D 1 132 ? 86.10872 65.48646 81.37291 1.000 33.52425 131 PRO D CA 1
ATOM 5766 C C . PRO D 1 132 ? 85.16479 66.24712 82.30616 1.000 38.83710 131 PRO D C 1
ATOM 5767 O O . PRO D 1 132 ? 83.99815 66.41390 81.93981 1.000 40.97734 131 PRO D O 1
ATOM 5771 N N . ASP D 1 133 ? 85.64012 66.67472 83.47945 1.000 36.02250 132 ASP D N 1
ATOM 5772 C CA . ASP D 1 133 ? 84.79593 67.44274 84.39791 1.000 37.86322 132 ASP D CA 1
ATOM 5773 C C . ASP D 1 133 ? 84.38836 68.77120 83.75946 1.000 39.20265 132 ASP D C 1
ATOM 5774 O O . ASP D 1 133 ? 83.19984 69.15947 83.78006 1.000 47.04272 132 ASP D O 1
ATOM 5779 N N . ASP D 1 134 ? 85.36287 69.44492 83.15242 1.000 34.00098 133 ASP D N 1
ATOM 5780 C CA . ASP D 1 134 ? 85.10878 70.71915 82.48772 1.000 33.31480 133 ASP D CA 1
ATOM 5781 C C . ASP D 1 134 ? 84.19210 70.55389 81.28942 1.000 34.62116 133 ASP D C 1
ATOM 5782 O O . ASP D 1 134 ? 83.34085 71.40978 81.02890 1.000 40.64798 133 ASP D O 1
ATOM 5787 N N . LEU D 1 135 ? 84.36613 69.45815 80.55595 1.000 37.09619 134 LEU D N 1
ATOM 5788 C CA . LEU D 1 135 ? 83.50493 69.17947 79.40636 1.000 37.06178 134 LEU D CA 1
ATOM 5789 C C . LEU D 1 135 ? 82.05486 68.85771 79.81322 1.000 36.34792 134 LEU D C 1
ATOM 5790 O O . LEU D 1 135 ? 81.10858 69.24591 79.13102 1.000 36.35253 134 LEU D O 1
ATOM 5795 N N . ARG D 1 136 ? 81.88778 68.12363 80.90595 1.000 30.43888 135 ARG D N 1
ATOM 5796 C CA . ARG D 1 136 ? 80.55640 67.82732 81.41881 1.000 34.75814 135 ARG D CA 1
ATOM 5797 C C . ARG D 1 136 ? 79.86221 69.13822 81.75996 1.000 40.72770 135 ARG D C 1
ATOM 5798 O O . ARG D 1 136 ? 78.70445 69.36590 81.37138 1.000 43.69994 135 ARG D O 1
ATOM 5806 N N . LYS D 1 137 ? 80.58982 70.00419 82.46998 1.000 33.79785 136 LYS D N 1
ATOM 5807 C CA . LYS D 1 137 ? 80.04946 71.30254 82.84534 1.000 33.54191 136 LYS D CA 1
ATOM 5808 C C . LYS D 1 137 ? 79.61863 72.05521 81.59839 1.000 35.06313 136 LYS D C 1
ATOM 5809 O O . LYS D 1 137 ? 78.51700 72.61723 81.54718 1.000 37.14625 136 LYS D O 1
ATOM 5815 N N . ILE D 1 138 ? 80.47173 72.03969 80.57724 1.000 34.66049 137 ILE D N 1
ATOM 5816 C CA . ILE D 1 138 ? 80.16005 72.77573 79.36145 1.000 33.56748 137 ILE D CA 1
ATOM 5817 C C . ILE D 1 138 ? 78.90524 72.26851 78.65730 1.000 34.24760 137 ILE D C 1
ATOM 5818 O O . ILE D 1 138 ? 78.00591 73.06360 78.36093 1.000 34.67217 137 ILE D O 1
ATOM 5823 N N . VAL D 1 139 ? 78.82716 70.96047 78.40782 1.000 37.88844 138 VAL D N 1
ATOM 5824 C CA . VAL D 1 139 ? 77.70560 70.40799 77.63964 1.000 32.05328 138 VAL D CA 1
ATOM 5825 C C . VAL D 1 139 ? 76.37253 70.59584 78.39909 1.000 38.38042 138 VAL D C 1
ATOM 5826 O O . VAL D 1 139 ? 75.33973 70.95509 77.80214 1.000 36.10299 138 VAL D O 1
ATOM 5830 N N . GLN D 1 140 ? 76.40752 70.39367 79.71385 1.000 28.87639 139 GLN D N 1
ATOM 5831 C CA . GLN D 1 140 ? 75.21869 70.59851 80.52549 1.000 37.04217 139 GLN D CA 1
ATOM 5832 C C . GLN D 1 140 ? 74.77154 72.06323 80.51495 1.000 42.26312 139 GLN D C 1
ATOM 5833 O O . GLN D 1 140 ? 73.57125 72.35958 80.37738 1.000 40.56663 139 GLN D O 1
ATOM 5839 N N . ALA D 1 141 ? 75.74128 72.96880 80.64154 1.000 35.41359 140 ALA D N 1
ATOM 5840 C CA . ALA D 1 141 ? 75.47163 74.40072 80.60889 1.000 34.94446 140 ALA D CA 1
ATOM 5841 C C . ALA D 1 141 ? 74.89639 74.80649 79.26147 1.000 32.90647 140 ALA D C 1
ATOM 5842 O O . ALA D 1 141 ? 74.06464 75.70611 79.18770 1.000 34.75500 140 ALA D O 1
ATOM 5844 N N . THR D 1 142 ? 75.37830 74.17142 78.19618 1.000 33.26820 141 THR D N 1
ATOM 5845 C CA . THR D 1 142 ? 74.87318 74.42104 76.84794 1.000 31.14271 141 THR D CA 1
ATOM 5846 C C . THR D 1 142 ? 73.39997 74.02283 76.73939 1.000 34.70375 141 THR D C 1
ATOM 5847 O O . THR D 1 142 ? 72.58519 74.77238 76.18789 1.000 34.87014 141 THR D O 1
ATOM 5851 N N . VAL D 1 143 ? 73.06851 72.83398 77.24837 1.000 35.22692 142 VAL D N 1
ATOM 5852 C CA . VAL D 1 143 ? 71.68549 72.39554 77.24144 1.000 35.52924 142 VAL D CA 1
ATOM 5853 C C . VAL D 1 143 ? 70.81327 73.37508 78.01616 1.000 36.39329 142 VAL D C 1
ATOM 5854 O O . VAL D 1 143 ? 69.78145 73.79356 77.51685 1.000 35.09214 142 VAL D O 1
ATOM 5858 N N . ARG D 1 144 ? 71.22148 73.74434 79.22972 1.000 37.22848 143 ARG D N 1
ATOM 5859 C CA . ARG D 1 144 ? 70.40465 74.67967 80.01242 1.000 40.71271 143 ARG D CA 1
ATOM 5860 C C . ARG D 1 144 ? 70.20892 75.99290 79.27512 1.000 41.92636 143 ARG D C 1
ATOM 5861 O O . ARG D 1 144 ? 69.08616 76.50023 79.16778 1.000 43.03485 143 ARG D O 1
ATOM 5869 N N . ALA D 1 145 ? 71.30847 76.52920 78.75788 1.000 41.82223 144 ALA D N 1
ATOM 5870 C CA . ALA D 1 145 ? 71.28404 77.82642 78.11045 1.000 39.12499 144 ALA D CA 1
ATOM 5871 C C . ALA D 1 145 ? 70.36475 77.82545 76.89835 1.000 36.70548 144 ALA D C 1
ATOM 5872 O O . ALA D 1 145 ? 69.51827 78.71053 76.75948 1.000 37.83126 144 ALA D O 1
ATOM 5874 N N . TYR D 1 146 ? 70.50960 76.81014 76.04891 1.000 35.97355 145 TYR D N 1
ATOM 5875 C CA . TYR D 1 146 ? 69.74128 76.72598 74.81251 1.000 33.16161 145 TYR D CA 1
ATOM 5876 C C . TYR D 1 146 ? 68.26788 76.42984 75.09185 1.000 39.97528 145 TYR D C 1
ATOM 5877 O O . TYR D 1 146 ? 67.38040 76.98307 74.43970 1.000 37.09633 145 TYR D O 1
ATOM 5886 N N . GLU D 1 147 ? 68.02572 75.54492 76.05238 1.000 41.53612 146 GLU D N 1
ATOM 5887 C CA . GLU D 1 147 ? 66.67424 75.17389 76.44934 1.000 45.26712 146 GLU D CA 1
ATOM 5888 C C . GLU D 1 147 ? 65.91963 76.39812 76.93651 1.000 48.89600 146 GLU D C 1
ATOM 5889 O O . GLU D 1 147 ? 64.74031 76.57557 76.61850 1.000 47.35045 146 GLU D O 1
ATOM 5895 N N . ARG D 1 148 ? 66.59012 77.24064 77.71889 1.000 44.98899 147 ARG D N 1
ATOM 5896 C CA . ARG D 1 148 ? 65.93671 78.46193 78.17294 1.000 46.12050 147 ARG D CA 1
ATOM 5897 C C . ARG D 1 148 ? 65.75673 79.44096 77.01423 1.000 46.12252 147 ARG D C 1
ATOM 5898 O O . ARG D 1 148 ? 64.68308 79.97908 76.79370 1.000 49.29099 147 ARG D O 1
ATOM 5906 N N . GLU D 1 149 ? 66.82620 79.64893 76.26334 1.000 47.13105 148 GLU D N 1
ATOM 5907 C CA . GLU D 1 149 ? 66.84440 80.65420 75.21215 1.000 48.05106 148 GLU D CA 1
ATOM 5908 C C . GLU D 1 149 ? 66.07305 80.24663 73.96541 1.000 43.87677 148 GLU D C 1
ATOM 5909 O O . GLU D 1 149 ? 65.08907 80.86623 73.61324 1.000 45.96396 148 GLU D O 1
ATOM 5915 N N . VAL D 1 150 ? 66.52708 79.19855 73.29482 1.000 50.55327 149 VAL D N 1
ATOM 5916 C CA . VAL D 1 150 ? 65.99964 78.85672 71.97793 1.000 50.66725 149 VAL D CA 1
ATOM 5917 C C . VAL D 1 150 ? 65.07228 77.64892 72.06317 1.000 48.12032 149 VAL D C 1
ATOM 5918 O O . VAL D 1 150 ? 64.52295 77.20780 71.05545 1.000 40.30582 149 VAL D O 1
ATOM 5922 N N . GLY D 1 151 ? 64.90865 77.11916 73.27428 1.000 48.76866 150 GLY D N 1
ATOM 5923 C CA . GLY D 1 151 ? 64.26345 75.83322 73.47500 1.000 45.54611 150 GLY D CA 1
ATOM 5924 C C . GLY D 1 151 ? 62.86474 75.76698 74.04842 1.000 50.92246 150 GLY D C 1
ATOM 5925 O O . GLY D 1 151 ? 62.06714 76.70758 73.95828 1.000 60.78797 150 GLY D O 1
ATOM 5926 N N . THR D 1 152 ? 62.58232 74.61414 74.64588 1.000 48.19768 151 THR D N 1
ATOM 5927 C CA . THR D 1 152 ? 61.28402 74.30084 75.21173 1.000 48.16018 151 THR D CA 1
ATOM 5928 C C . THR D 1 152 ? 61.33226 73.93164 76.69667 1.000 49.59276 151 THR D C 1
ATOM 5929 O O . THR D 1 152 ? 60.43982 73.25200 77.18176 1.000 52.14494 151 THR D O 1
ATOM 5933 N N . ASP D 1 153 ? 62.38099 74.35206 77.40247 1.000 48.31540 152 ASP D N 1
ATOM 5934 C CA . ASP D 1 153 ? 62.56147 73.99714 78.82062 1.000 54.62107 152 ASP D CA 1
ATOM 5935 C C . ASP D 1 153 ? 62.59069 72.48080 79.09324 1.000 53.21397 152 ASP D C 1
ATOM 5936 O O . ASP D 1 153 ? 61.97110 72.00122 80.04738 1.000 52.60652 152 ASP D O 1
ATOM 5941 N N . TRP D 1 154 ? 63.27933 71.73279 78.23570 1.000 52.62615 153 TRP D N 1
ATOM 5942 C CA . TRP D 1 154 ? 63.44066 70.28836 78.41493 1.000 50.76257 153 TRP D CA 1
ATOM 5943 C C . TRP D 1 154 ? 64.30762 69.94910 79.61756 1.000 50.55874 153 TRP D C 1
ATOM 5944 O O . TRP D 1 154 ? 65.28168 70.64157 79.91314 1.000 52.03558 153 TRP D O 1
ATOM 5955 N N . ASP D 1 155 ? 63.94183 68.87800 80.30992 1.000 48.78589 154 ASP D N 1
ATOM 5956 C CA . ASP D 1 155 ? 64.62302 68.46741 81.53554 1.000 49.55949 154 ASP D CA 1
ATOM 5957 C C . ASP D 1 155 ? 65.62588 67.37177 81.20110 1.000 47.17035 154 ASP D C 1
ATOM 5958 O O . ASP D 1 155 ? 65.25671 66.31185 80.69052 1.000 48.45273 154 ASP D O 1
ATOM 5963 N N . MET D 1 156 ? 66.89634 67.61953 81.47872 1.000 49.11347 155 MET D N 1
ATOM 5964 C CA . MET D 1 156 ? 67.95279 66.70521 81.04819 1.000 49.74372 155 MET D CA 1
ATOM 5965 C C . MET D 1 156 ? 68.31846 65.63637 82.08001 1.000 51.12036 155 MET D C 1
ATOM 5966 O O . MET D 1 156 ? 69.17389 64.79240 81.82142 1.000 54.12249 155 MET D O 1
ATOM 5971 N N . SER D 1 157 ? 67.64073 65.64684 83.22160 1.000 55.71861 156 SER D N 1
ATOM 5972 C CA . SER D 1 157 ? 68.01248 64.79159 84.34800 1.000 58.38977 156 SER D CA 1
ATOM 5973 C C . SER D 1 157 ? 68.09207 63.31080 83.95615 1.000 58.91501 156 SER D C 1
ATOM 5974 O O . SER D 1 157 ? 69.12243 62.64398 84.15245 1.000 58.87264 156 SER D O 1
ATOM 5977 N N . GLU D 1 158 ? 67.04910 62.83474 83.29163 1.000 59.24292 157 GLU D N 1
ATOM 5978 C CA . GLU D 1 158 ? 66.96024 61.43052 82.93547 1.000 60.14258 157 GLU D CA 1
ATOM 5979 C C . GLU D 1 158 ? 67.96126 61.07161 81.85775 1.000 57.24187 157 GLU D C 1
ATOM 5980 O O . GLU D 1 158 ? 68.14185 59.89868 81.54113 1.000 57.80635 157 GLU D O 1
ATOM 5986 N N . SER D 1 159 ? 68.62073 62.08157 81.29875 1.000 54.31282 158 SER D N 1
ATOM 5987 C CA . SER D 1 159 ? 69.59253 61.83788 80.24381 1.000 51.58746 158 SER D CA 1
ATOM 5988 C C . SER D 1 159 ? 71.03786 62.02465 80.69645 1.000 50.79040 158 SER D C 1
ATOM 5989 O O . SER D 1 159 ? 71.95899 61.83213 79.89155 1.000 48.69718 158 SER D O 1
ATOM 5992 N N . LEU D 1 160 ? 71.25749 62.38343 81.96495 1.000 52.58642 159 LEU D N 1
ATOM 5993 C CA . LEU D 1 160 ? 72.64364 62.65770 82.38478 1.000 51.84722 159 LEU D CA 1
ATOM 5994 C C . LEU D 1 160 ? 73.55240 61.44677 82.19705 1.000 52.02918 159 LEU D C 1
ATOM 5995 O O . LEU D 1 160 ? 74.68070 61.56968 81.71672 1.000 52.04255 159 LEU D O 1
ATOM 6000 N N . GLU D 1 161 ? 73.03526 60.27326 82.53784 1.000 54.48424 160 GLU D N 1
ATOM 6001 C CA . GLU D 1 161 ? 73.77765 59.02984 82.39399 1.000 55.11935 160 GLU D CA 1
ATOM 6002 C C . GLU D 1 161 ? 74.21061 58.88747 80.93471 1.000 52.19137 160 GLU D C 1
ATOM 6003 O O . GLU D 1 161 ? 75.37129 58.58553 80.64340 1.000 51.18607 160 GLU D O 1
ATOM 6009 N N . TYR D 1 162 ? 73.28408 59.18134 80.02607 1.000 51.23516 161 TYR D N 1
ATOM 6010 C CA . TYR D 1 162 ? 73.53993 59.08075 78.59569 1.000 50.05541 161 TYR D CA 1
ATOM 6011 C C . TYR D 1 162 ? 74.66364 60.02518 78.19043 1.000 48.40015 161 TYR D C 1
ATOM 6012 O O . TYR D 1 162 ? 75.52119 59.67080 77.37348 1.000 44.17390 161 TYR D O 1
ATOM 6021 N N . PHE D 1 163 ? 74.66687 61.21699 78.78453 1.000 47.02644 162 PHE D N 1
ATOM 6022 C CA . PHE D 1 163 ? 75.68622 62.20570 78.48251 1.000 42.97387 162 PHE D CA 1
ATOM 6023 C C . PHE D 1 163 ? 77.04850 61.60265 78.78927 1.000 44.12894 162 PHE D C 1
ATOM 6024 O O . PHE D 1 163 ? 78.00212 61.77410 78.02777 1.000 41.29586 162 PHE D O 1
ATOM 6032 N N . GLU D 1 164 ? 77.12587 60.86232 79.89092 1.000 45.92134 163 GLU D N 1
ATOM 6033 C CA . GLU D 1 164 ? 78.39674 60.29845 80.29613 1.000 46.56105 163 GLU D CA 1
ATOM 6034 C C . GLU D 1 164 ? 78.89097 59.34827 79.21168 1.000 45.59184 163 GLU D C 1
ATOM 6035 O O . GLU D 1 164 ? 80.08283 59.38085 78.84618 1.000 44.38706 163 GLU D O 1
ATOM 6041 N N . ARG D 1 165 ? 77.97399 58.56449 78.64322 1.000 46.11341 164 ARG D N 1
ATOM 6042 C CA . ARG D 1 165 ? 78.35561 57.63794 77.58286 1.000 45.41023 164 ARG D CA 1
ATOM 6043 C C . ARG D 1 165 ? 78.95112 58.40533 76.40338 1.000 42.29990 164 ARG D C 1
ATOM 6044 O O . ARG D 1 165 ? 79.92132 57.96065 75.78273 1.000 41.53639 164 ARG D O 1
ATOM 6052 N N . LEU D 1 166 ? 78.39122 59.57945 76.13115 1.000 40.70523 165 LEU D N 1
ATOM 6053 C CA . LEU D 1 166 ? 78.84942 60.42923 75.03642 1.000 37.91372 165 LEU D CA 1
ATOM 6054 C C . LEU D 1 166 ? 80.13136 61.20832 75.34912 1.000 36.91060 165 LEU D C 1
ATOM 6055 O O . LEU D 1 166 ? 80.85421 61.60357 74.43564 1.000 34.96512 165 LEU D O 1
ATOM 6060 N N . LEU D 1 167 ? 80.38409 61.45527 76.63153 1.000 38.37999 166 LEU D N 1
ATOM 6061 C CA . LEU D 1 167 ? 81.40102 62.42941 77.01705 1.000 37.53301 166 LEU D CA 1
ATOM 6062 C C . LEU D 1 167 ? 82.82910 62.17652 76.47174 1.000 36.56432 166 LEU D C 1
ATOM 6063 O O . LEU D 1 167 ? 83.52768 63.14226 76.11389 1.000 35.73739 166 LEU D O 1
ATOM 6068 N N . PRO D 1 168 ? 83.28343 60.90520 76.41409 1.000 37.75880 167 PRO D N 1
ATOM 6069 C CA . PRO D 1 168 ? 84.65224 60.72863 75.89265 1.000 36.95217 167 PRO D CA 1
ATOM 6070 C C . PRO D 1 168 ? 84.82799 61.16028 74.43791 1.000 34.48820 167 PRO D C 1
ATOM 6071 O O . PRO D 1 168 ? 85.96040 61.36396 74.00734 1.000 33.60324 167 PRO D O 1
ATOM 6075 N N . GLY D 1 169 ? 83.72459 61.30732 73.70646 1.000 33.57493 168 GLY D N 1
ATOM 6076 C CA . GLY D 1 169 ? 83.77989 61.66167 72.30163 1.000 31.49750 168 GLY D CA 1
ATOM 6077 C C . GLY D 1 169 ? 83.74530 63.15956 72.05415 1.000 29.69045 168 GLY D C 1
ATOM 6078 O O . GLY D 1 169 ? 83.75549 63.61408 70.90023 1.000 28.00112 168 GLY D O 1
ATOM 6079 N N . VAL D 1 170 ? 83.71049 63.94420 73.12288 1.000 30.18848 169 VAL D N 1
ATOM 6080 C CA . VAL D 1 170 ? 83.60447 65.38828 72.92268 1.000 28.68746 169 VAL D CA 1
ATOM 6081 C C . VAL D 1 170 ? 84.84030 66.15174 73.43076 1.000 28.46988 169 VAL D C 1
ATOM 6082 O O . VAL D 1 170 ? 85.48433 65.75928 74.40369 1.000 29.91484 169 VAL D O 1
ATOM 6086 N N . ARG D 1 171 ? 85.19420 67.22514 72.72914 1.000 27.54736 170 ARG D N 1
ATOM 6087 C CA . ARG D 1 171 ? 86.29331 68.09491 73.16367 1.000 27.56624 170 ARG D CA 1
ATOM 6088 C C . ARG D 1 171 ? 85.78907 69.53836 73.19458 1.000 29.57849 170 ARG D C 1
ATOM 6089 O O . ARG D 1 171 ? 84.76439 69.85013 72.59471 1.000 30.91605 170 ARG D O 1
ATOM 6097 N N . GLY D 1 172 ? 86.46474 70.40607 73.93330 1.000 27.79718 171 GLY D N 1
ATOM 6098 C CA . GLY D 1 172 ? 85.96877 71.75557 74.11462 1.000 27.60717 171 GLY D CA 1
ATOM 6099 C C . GLY D 1 172 ? 87.01496 72.84433 74.02237 1.000 29.47633 171 GLY D C 1
ATOM 6100 O O . GLY D 1 172 ? 88.23605 72.57881 73.98221 1.000 29.52196 171 GLY D O 1
ATOM 6101 N N . PHE D 1 173 ? 86.54118 74.08433 74.00567 1.000 30.06886 172 PHE D N 1
ATOM 6102 C CA . PHE D 1 173 ? 87.44892 75.21486 73.91725 1.000 31.40807 172 PHE D CA 1
ATOM 6103 C C . PHE D 1 173 ? 86.89885 76.46656 74.59465 1.000 32.03289 172 PHE D C 1
ATOM 6104 O O . PHE D 1 173 ? 85.68689 76.62133 74.77460 1.000 32.23147 172 PHE D O 1
ATOM 6112 N N . GLU D 1 174 ? 87.80671 77.37470 74.92476 1.000 31.15145 173 GLU D N 1
ATOM 6113 C CA . GLU D 1 174 ? 87.44831 78.65196 75.49977 1.000 29.13730 173 GLU D CA 1
ATOM 6114 C C . GLU D 1 174 ? 88.06947 79.77060 74.69220 1.000 25.43596 173 GLU D C 1
ATOM 6115 O O . GLU D 1 174 ? 89.21982 79.69702 74.29593 1.000 31.04044 173 GLU D O 1
ATOM 6121 N N . ILE D 1 175 ? 87.29495 80.80640 74.43771 1.000 28.65095 174 ILE D N 1
ATOM 6122 C CA . ILE D 1 175 ? 87.80251 81.97967 73.76418 1.000 32.13461 174 ILE D CA 1
ATOM 6123 C C . ILE D 1 175 ? 87.64031 83.19423 74.66432 1.000 30.52012 174 ILE D C 1
ATOM 6124 O O . ILE D 1 175 ? 86.51547 83.58044 75.00466 1.000 31.04138 174 ILE D O 1
ATOM 6129 N N . LYS D 1 176 ? 88.75738 83.80399 75.04475 1.000 28.02685 175 LYS D N 1
ATOM 6130 C CA . LYS D 1 176 ? 88.69567 85.02894 75.84367 1.000 29.44009 175 LYS D CA 1
ATOM 6131 C C . LYS D 1 176 ? 88.64042 86.21559 74.88618 1.000 26.25128 175 LYS D C 1
ATOM 6132 O O . LYS D 1 176 ? 89.60330 86.50773 74.18487 1.000 31.00419 175 LYS D O 1
ATOM 6138 N N . ILE D 1 177 ? 87.49692 86.88077 74.85825 1.000 26.46732 176 ILE D N 1
ATOM 6139 C CA . ILE D 1 177 ? 87.21067 87.89435 73.85614 1.000 28.15118 176 ILE D CA 1
ATOM 6140 C C . ILE D 1 177 ? 88.15185 89.08457 73.92154 1.000 29.28191 176 ILE D C 1
ATOM 6141 O O . ILE D 1 177 ? 88.30404 89.70689 74.96971 1.000 28.15699 176 ILE D O 1
ATOM 6146 N N . GLU D 1 178 ? 88.78991 89.38720 72.79731 1.000 25.60825 177 GLU D N 1
ATOM 6147 C CA . GLU D 1 178 ? 89.69742 90.52371 72.73969 1.000 27.74247 177 GLU D CA 1
ATOM 6148 C C . GLU D 1 178 ? 89.10708 91.63713 71.88535 1.000 30.79324 177 GLU D C 1
ATOM 6149 O O . GLU D 1 178 ? 89.40294 92.81097 72.10243 1.000 32.80860 177 GLU D O 1
ATOM 6155 N N . SER D 1 179 ? 88.26398 91.28559 70.92107 1.000 25.20581 178 SER D N 1
ATOM 6156 C CA . SER D 1 179 ? 87.62174 92.33661 70.13037 1.000 25.58410 178 SER D CA 1
ATOM 6157 C C . SER D 1 179 ? 86.32305 91.82692 69.53311 1.000 25.40009 178 SER D C 1
ATOM 6158 O O . SER D 1 179 ? 86.17643 90.63131 69.31372 1.000 25.43146 178 SER D O 1
ATOM 6161 N N . VAL D 1 180 ? 85.37462 92.72584 69.28774 1.000 24.81210 179 VAL D N 1
ATOM 6162 C CA . VAL D 1 180 ? 84.09894 92.34953 68.67436 1.000 24.14723 179 VAL D CA 1
ATOM 6163 C C . VAL D 1 180 ? 83.68636 93.34092 67.59248 1.000 24.26399 179 VAL D C 1
ATOM 6164 O O . VAL D 1 180 ? 83.61945 94.52233 67.84504 1.000 25.53483 179 VAL D O 1
ATOM 6168 N N . ASP D 1 181 ? 83.42523 92.83331 66.39230 1.000 27.10676 180 ASP D N 1
ATOM 6169 C CA . ASP D 1 181 ? 82.88121 93.62070 65.30304 1.000 23.24447 180 ASP D CA 1
ATOM 6170 C C . ASP D 1 181 ? 81.39612 93.27597 65.14773 1.000 23.15897 180 ASP D C 1
ATOM 6171 O O . ASP D 1 181 ? 81.04982 92.08200 65.07896 1.000 25.36588 180 ASP D O 1
ATOM 6176 N N . SER D 1 182 ? 80.52825 94.29526 65.09530 1.000 24.30633 181 SER D N 1
ATOM 6177 C CA . SER D 1 182 ? 79.06982 94.09973 64.94248 1.000 24.52687 181 SER D CA 1
ATOM 6178 C C . SER D 1 182 ? 78.49678 94.78194 63.70525 1.000 24.79145 181 SER D C 1
ATOM 6179 O O . SER D 1 182 ? 78.47485 96.00670 63.61186 1.000 26.01602 181 SER D O 1
ATOM 6182 N N . MET D 1 183 ? 77.97720 93.98234 62.78842 1.000 23.93369 182 MET D N 1
ATOM 6183 C CA . MET D 1 183 ? 77.39430 94.47815 61.55953 1.000 24.12297 182 MET D CA 1
ATOM 6184 C C . MET D 1 183 ? 75.87280 94.35608 61.61961 1.000 30.19418 182 MET D C 1
ATOM 6185 O O . MET D 1 183 ? 75.32387 93.24447 61.61842 1.000 27.72165 182 MET D O 1
ATOM 6190 N N . PHE D 1 184 ? 75.18922 95.49588 61.67598 1.000 31.79585 183 PHE D N 1
ATOM 6191 C CA . PHE D 1 184 ? 73.72525 95.47933 61.63737 1.000 31.17215 183 PHE D CA 1
ATOM 6192 C C . PHE D 1 184 ? 73.27116 96.28401 60.45034 1.000 28.03924 183 PHE D C 1
ATOM 6193 O O . PHE D 1 184 ? 72.85061 97.42766 60.56971 1.000 30.90059 183 PHE D O 1
ATOM 6201 N N . LYS D 1 185 ? 73.39943 95.65983 59.28898 1.000 26.90288 184 LYS D N 1
ATOM 6202 C CA . LYS D 1 185 ? 73.08191 96.27819 58.02349 1.000 27.59383 184 LYS D CA 1
ATOM 6203 C C . LYS D 1 185 ? 71.58364 96.14283 57.80083 1.000 28.44777 184 LYS D C 1
ATOM 6204 O O . LYS D 1 185 ? 71.09227 95.11235 57.32065 1.000 27.73354 184 LYS D O 1
ATOM 6210 N N . LEU D 1 186 ? 70.87222 97.19363 58.18496 1.000 30.13045 185 LEU D N 1
ATOM 6211 C CA . LEU D 1 186 ? 69.42791 97.19372 58.25147 1.000 29.65990 185 LEU D CA 1
ATOM 6212 C C . LEU D 1 186 ? 68.78946 98.35854 57.50696 1.000 29.99247 185 LEU D C 1
ATOM 6213 O O . LEU D 1 186 ? 67.83281 98.95043 57.99428 1.000 30.24070 185 LEU D O 1
ATOM 6218 N N . SER D 1 187 ? 69.31054 98.66815 56.32506 1.000 30.36717 186 SER D N 1
ATOM 6219 C CA . SER D 1 187 ? 68.75533 99.72180 55.46917 1.000 31.06675 186 SER D CA 1
ATOM 6220 C C . SER D 1 187 ? 68.80101 101.14476 56.06942 1.000 31.98372 186 SER D C 1
ATOM 6221 O O . SER D 1 187 ? 68.08797 102.03105 55.60335 1.000 32.82765 186 SER D O 1
ATOM 6224 N N . GLN D 1 188 ? 69.65891 101.38276 57.05661 1.000 32.25764 187 GLN D N 1
ATOM 6225 C CA . GLN D 1 188 ? 69.74144 102.70909 57.66640 1.000 33.64830 187 GLN D CA 1
ATOM 6226 C C . GLN D 1 188 ? 70.24780 103.76996 56.67083 1.000 35.01759 187 GLN D C 1
ATOM 6227 O O . GLN D 1 188 ? 70.10134 104.95031 56.90861 1.000 36.56669 187 GLN D O 1
ATOM 6233 N N . GLU D 1 189 ? 70.87050 103.34628 55.57403 1.000 36.18293 188 GLU D N 1
ATOM 6234 C CA . GLU D 1 189 ? 71.34215 104.30314 54.56624 1.000 37.10467 188 GLU D CA 1
ATOM 6235 C C . GLU D 1 189 ? 70.19706 104.83253 53.72037 1.000 37.04678 188 GLU D C 1
ATOM 6236 O O . GLU D 1 189 ? 70.37632 105.69522 52.86431 1.000 39.32547 188 GLU D O 1
ATOM 6242 N N . GLN D 1 190 ? 69.02406 104.26768 53.92307 1.000 35.95017 189 GLN D N 1
ATOM 6243 C CA . GLN D 1 190 ? 67.83489 104.70511 53.19853 1.000 36.75818 189 GLN D CA 1
ATOM 6244 C C . GLN D 1 190 ? 67.07125 105.77572 53.96459 1.000 37.99165 189 GLN D C 1
ATOM 6245 O O . GLN D 1 190 ? 67.13527 105.81758 55.18814 1.000 37.71881 189 GLN D O 1
ATOM 6251 N N . LEU D 1 191 ? 66.30777 106.60581 53.25361 1.000 39.70248 190 LEU D N 1
ATOM 6252 C CA . LEU D 1 191 ? 65.42605 107.57322 53.91270 1.000 41.35215 190 LEU D CA 1
ATOM 6253 C C . LEU D 1 191 ? 64.34910 106.81882 54.68608 1.000 40.29556 190 LEU D C 1
ATOM 6254 O O . LEU D 1 191 ? 63.99700 105.69595 54.31523 1.000 38.77564 190 LEU D O 1
ATOM 6259 N N . PRO D 1 192 ? 63.84622 107.42598 55.77848 1.000 41.48614 191 PRO D N 1
ATOM 6260 C CA . PRO D 1 192 ? 62.90012 106.79386 56.70824 1.000 40.98466 191 PRO D CA 1
ATOM 6261 C C . PRO D 1 192 ? 61.65767 106.17608 56.04192 1.000 40.90270 191 PRO D C 1
ATOM 6262 O O . PRO D 1 192 ? 61.22058 105.07919 56.40854 1.000 39.57516 191 PRO D O 1
ATOM 6266 N N . GLU D 1 193 ? 61.10948 106.89226 55.07036 1.000 42.69509 192 GLU D N 1
ATOM 6267 C CA . GLU D 1 193 ? 59.94403 106.44131 54.31649 1.000 43.28850 192 GLU D CA 1
ATOM 6268 C C . GLU D 1 193 ? 60.24723 105.15686 53.53445 1.000 41.25454 192 GLU D C 1
ATOM 6269 O O . GLU D 1 193 ? 59.44773 104.20591 53.51308 1.000 40.85384 192 GLU D O 1
ATOM 6275 N N . THR D 1 194 ? 61.42154 105.12308 52.92009 1.000 40.35015 193 THR D N 1
ATOM 6276 C CA . THR D 1 194 ? 61.85897 103.95482 52.17535 1.000 38.87988 193 THR D CA 1
ATOM 6277 C C . THR D 1 194 ? 62.12228 102.78169 53.12220 1.000 36.77667 193 THR D C 1
ATOM 6278 O O . THR D 1 194 ? 61.82853 101.63371 52.80282 1.000 36.08818 193 THR D O 1
ATOM 6282 N N . VAL D 1 195 ? 62.70999 103.06726 54.27681 1.000 36.72112 194 VAL D N 1
ATOM 6283 C CA . VAL D 1 195 ? 62.96714 102.02020 55.24904 1.000 34.80394 194 VAL D CA 1
ATOM 6284 C C . VAL D 1 195 ? 61.64128 101.39536 55.64623 1.000 39.17494 194 VAL D C 1
ATOM 6285 O O . VAL D 1 195 ? 61.52851 100.15871 55.74859 1.000 38.29457 194 VAL D O 1
ATOM 6289 N N . THR D 1 196 ? 60.63138 102.25176 55.80492 1.000 36.60603 195 THR D N 1
ATOM 6290 C CA . THR D 1 196 ? 59.28152 101.80270 56.11648 1.000 37.57026 195 THR D CA 1
ATOM 6291 C C . THR D 1 196 ? 58.80647 100.83934 55.03979 1.000 37.49369 195 THR D C 1
ATOM 6292 O O . THR D 1 196 ? 58.27349 99.76531 55.34886 1.000 37.27622 195 THR D O 1
ATOM 6296 N N . LYS D 1 197 ? 59.06076 101.17918 53.77830 1.000 37.95743 196 LYS D N 1
ATOM 6297 C CA . LYS D 1 197 ? 58.74142 100.23287 52.70093 1.000 38.23663 196 LYS D CA 1
ATOM 6298 C C . LYS D 1 197 ? 59.49431 98.88697 52.82823 1.000 38.35353 196 LYS D C 1
ATOM 6299 O O . LYS D 1 197 ? 58.92141 97.81121 52.58127 1.000 36.90787 196 LYS D O 1
ATOM 6305 N N . VAL D 1 198 ? 60.77255 98.93456 53.20067 1.000 35.75894 197 VAL D N 1
ATOM 6306 C CA . VAL D 1 198 ? 61.53677 97.69895 53.33693 1.000 36.92470 197 VAL D CA 1
ATOM 6307 C C . VAL D 1 198 ? 60.98776 96.79182 54.44970 1.000 35.47577 197 VAL D C 1
ATOM 6308 O O . VAL D 1 198 ? 60.83829 95.56395 54.27696 1.000 33.42526 197 VAL D O 1
ATOM 6312 N N . ILE D 1 199 ? 60.69058 97.40933 55.58861 1.000 34.63033 198 ILE D N 1
ATOM 6313 C CA . ILE D 1 199 ? 60.07795 96.71529 56.71561 1.000 37.83149 198 ILE D CA 1
ATOM 6314 C C . ILE D 1 199 ? 58.75754 96.05396 56.31743 1.000 34.90795 198 ILE D C 1
ATOM 6315 O O . ILE D 1 199 ? 58.54389 94.85746 56.54649 1.000 39.19817 198 ILE D O 1
ATOM 6320 N N . ASP D 1 200 ? 57.87616 96.84006 55.71496 1.000 37.10554 199 ASP D N 1
ATOM 6321 C CA . ASP D 1 200 ? 56.57328 96.30310 55.33099 1.000 41.38437 199 ASP D CA 1
ATOM 6322 C C . ASP D 1 200 ? 56.72040 95.17313 54.31293 1.000 41.90014 199 ASP D C 1
ATOM 6323 O O . ASP D 1 200 ? 56.05582 94.14753 54.42019 1.000 40.52713 199 ASP D O 1
ATOM 6328 N N . SER D 1 201 ? 57.63295 95.33745 53.36213 1.000 37.67711 200 SER D N 1
ATOM 6329 C CA . SER D 1 201 ? 57.83606 94.31532 52.34638 1.000 38.31080 200 SER D CA 1
ATOM 6330 C C . SER D 1 201 ? 58.32896 93.01510 52.95735 1.000 39.06567 200 SER D C 1
ATOM 6331 O O . SER D 1 201 ? 58.00715 91.93646 52.47203 1.000 38.91749 200 SER D O 1
ATOM 6334 N N . PHE D 1 202 ? 59.15464 93.11702 53.99006 1.000 36.87860 201 PHE D N 1
ATOM 6335 C CA . PHE D 1 202 ? 59.61752 91.91248 54.65898 1.000 37.38985 201 PHE D CA 1
ATOM 6336 C C . PHE D 1 202 ? 58.51375 91.28453 55.48747 1.000 37.68801 201 PHE D C 1
ATOM 6337 O O . PHE D 1 202 ? 58.42518 90.06708 55.58997 1.000 41.28245 201 PHE D O 1
ATOM 6345 N N . ARG D 1 203 ? 57.66832 92.11818 56.07168 1.000 43.79725 202 ARG D N 1
ATOM 6346 C CA . ARG D 1 203 ? 56.54356 91.62680 56.85454 1.000 42.92997 202 ARG D CA 1
ATOM 6347 C C . ARG D 1 203 ? 55.46718 90.95785 55.98564 1.000 44.62184 202 ARG D C 1
ATOM 6348 O O . ARG D 1 203 ? 54.73820 90.08166 56.45352 1.000 42.92944 202 ARG D O 1
ATOM 6356 N N . ARG D 1 204 ? 55.38252 91.35276 54.71776 1.000 41.50061 203 ARG D N 1
ATOM 6357 C CA . ARG D 1 204 ? 54.39799 90.76949 53.81443 1.000 44.27813 203 ARG D CA 1
ATOM 6358 C C . ARG D 1 204 ? 54.84245 89.39952 53.29776 1.000 48.84285 203 ARG D C 1
ATOM 6359 O O . ARG D 1 204 ? 54.06548 88.69182 52.64126 1.000 49.87551 203 ARG D O 1
ATOM 6367 N N . SER D 1 205 ? 56.07903 89.01510 53.59915 1.000 45.78046 204 SER D N 1
ATOM 6368 C CA . SER D 1 205 ? 56.58252 87.71156 53.17796 1.000 49.08691 204 SER D CA 1
ATOM 6369 C C . SER D 1 205 ? 56.70996 86.73329 54.35213 1.000 50.95781 204 SER D C 1
ATOM 6370 O O . SER D 1 205 ? 57.14950 87.10591 55.44418 1.000 53.53520 204 SER D O 1
ATOM 6373 N N . ASP D 1 206 ? 56.36190 85.47294 54.11174 1.000 54.72135 205 ASP D N 1
ATOM 6374 C CA . ASP D 1 206 ? 56.45831 84.43684 55.14192 1.000 61.01128 205 ASP D CA 1
ATOM 6375 C C . ASP D 1 206 ? 57.85229 83.81251 55.23421 1.000 67.93243 205 ASP D C 1
ATOM 6376 O O . ASP D 1 206 ? 58.18662 83.16832 56.23183 1.000 72.10910 205 ASP D O 1
ATOM 6378 N N . GLY D 1 207 ? 58.65367 83.98807 54.18643 1.000 62.30793 206 GLY D N 1
ATOM 6379 C CA . GLY D 1 207 ? 59.94786 83.34203 54.11342 1.000 58.51265 206 GLY D CA 1
ATOM 6380 C C . GLY D 1 207 ? 60.85885 83.82501 55.22012 1.000 59.23153 206 GLY D C 1
ATOM 6381 O O . GLY D 1 207 ? 61.14647 85.02181 55.32189 1.000 55.47159 206 GLY D O 1
ATOM 6382 N N . GLY D 1 208 ? 61.31893 82.88622 56.04187 1.000 59.08926 207 GLY D N 1
ATOM 6383 C CA . GLY D 1 208 ? 62.24487 83.18699 57.12149 1.000 53.94179 207 GLY D CA 1
ATOM 6384 C C . GLY D 1 208 ? 63.56041 83.57787 56.48972 1.000 47.41645 207 GLY D C 1
ATOM 6385 O O . GLY D 1 208 ? 63.87783 83.08661 55.40769 1.000 48.54882 207 GLY D O 1
ATOM 6386 N N . ARG D 1 209 ? 64.30859 84.47515 57.12579 1.000 39.63616 208 ARG D N 1
ATOM 6387 C CA . ARG D 1 209 ? 63.94737 85.02571 58.42906 1.000 39.65064 208 ARG D CA 1
ATOM 6388 C C . ARG D 1 209 ? 63.46053 86.47533 58.33966 1.000 35.75204 208 ARG D C 1
ATOM 6389 O O . ARG D 1 209 ? 63.80186 87.30727 59.19010 1.000 34.47372 208 ARG D O 1
ATOM 6397 N N . ARG D 1 210 ? 62.67482 86.77051 57.30885 1.000 36.11760 209 ARG D N 1
ATOM 6398 C CA . ARG D 1 210 ? 62.30788 88.14679 57.01785 1.000 40.88907 209 ARG D CA 1
ATOM 6399 C C . ARG D 1 210 ? 61.40172 88.84365 58.02370 1.000 39.10033 209 ARG D C 1
ATOM 6400 O O . ARG D 1 210 ? 61.40404 90.06810 58.08818 1.000 39.82487 209 ARG D O 1
ATOM 6408 N N . GLN D 1 211 ? 60.72179 88.07764 58.86723 1.000 41.19236 210 GLN D N 1
ATOM 6409 C CA . GLN D 1 211 ? 59.81613 88.62904 59.87496 1.000 41.63156 210 GLN D CA 1
ATOM 6410 C C . GLN D 1 211 ? 60.66685 89.25797 60.97894 1.000 40.04078 210 GLN D C 1
ATOM 6411 O O . GLN D 1 211 ? 60.48839 90.42628 61.36214 1.000 41.14504 210 GLN D O 1
ATOM 6417 N N . GLU D 1 212 ? 61.59525 88.44406 61.47527 1.000 36.73441 211 GLU D N 1
ATOM 6418 C CA . GLU D 1 212 ? 62.59214 88.84029 62.46890 1.000 40.31022 211 GLU D CA 1
ATOM 6419 C C . GLU D 1 212 ? 63.49672 89.95885 61.97047 1.000 33.18721 211 GLU D C 1
ATOM 6420 O O . GLU D 1 212 ? 63.87130 90.84222 62.73732 1.000 32.45113 211 GLU D O 1
ATOM 6426 N N . LEU D 1 213 ? 63.85607 89.89011 60.69056 1.000 33.06268 212 LEU D N 1
ATOM 6427 C CA . LEU D 1 213 ? 64.68534 90.90210 60.05907 1.000 31.33680 212 LEU D CA 1
ATOM 6428 C C . LEU D 1 213 ? 63.94799 92.23229 60.04171 1.000 30.78367 212 LEU D C 1
ATOM 6429 O O . LEU D 1 213 ? 64.52780 93.27914 60.36156 1.000 30.28708 212 LEU D O 1
ATOM 6434 N N . ALA D 1 214 ? 62.67707 92.17773 59.64329 1.000 34.01361 213 ALA D N 1
ATOM 6435 C CA . ALA D 1 214 ? 61.83129 93.36102 59.58440 1.000 33.49906 213 ALA D CA 1
ATOM 6436 C C . ALA D 1 214 ? 61.75814 94.00508 60.96068 1.000 34.31009 213 ALA D C 1
ATOM 6437 O O . ALA D 1 214 ? 61.91660 95.21940 61.10718 1.000 32.52167 213 ALA D O 1
ATOM 6439 N N . THR D 1 215 ? 61.57152 93.17074 61.97635 1.000 35.52588 214 THR D N 1
ATOM 6440 C CA . THR D 1 215 ? 61.54926 93.66675 63.34760 1.000 35.23074 214 THR D CA 1
ATOM 6441 C C . THR D 1 215 ? 62.88774 94.31512 63.75557 1.000 33.56615 214 THR D C 1
ATOM 6442 O O . THR D 1 215 ? 62.89925 95.35106 64.42950 1.000 36.17662 214 THR D O 1
ATOM 6446 N N . MET D 1 216 ? 64.01433 93.73189 63.35245 1.000 34.86710 215 MET D N 1
ATOM 6447 C CA . MET D 1 216 ? 65.30484 94.36895 63.65784 1.000 33.84007 215 MET D CA 1
ATOM 6448 C C . MET D 1 216 ? 65.50300 95.70724 62.93328 1.000 31.19101 215 MET D C 1
ATOM 6449 O O . MET D 1 216 ? 66.05690 96.65403 63.50463 1.000 31.74750 215 MET D O 1
ATOM 6454 N N . ILE D 1 217 ? 65.06568 95.77943 61.67992 1.000 30.59009 216 ILE D N 1
ATOM 6455 C CA . ILE D 1 217 ? 65.12704 97.02196 60.90801 1.000 33.58046 216 ILE D CA 1
ATOM 6456 C C . ILE D 1 217 ? 64.31984 98.13152 61.58450 1.000 33.15094 216 ILE D C 1
ATOM 6457 O O . ILE D 1 217 ? 64.77628 99.26415 61.73532 1.000 37.01810 216 ILE D O 1
ATOM 6462 N N . GLU D 1 218 ? 63.12011 97.76555 62.01286 1.000 38.45666 217 GLU D N 1
ATOM 6463 C CA . GLU D 1 218 ? 62.24051 98.69385 62.68561 1.000 38.33232 217 GLU D CA 1
ATOM 6464 C C . GLU D 1 218 ? 62.89417 99.15920 63.98106 1.000 39.12180 217 GLU D C 1
ATOM 6465 O O . GLU D 1 218 ? 62.88681 100.35712 64.29018 1.000 36.45177 217 GLU D O 1
ATOM 6471 N N . ARG D 1 219 ? 63.49717 98.21494 64.70671 1.000 34.74838 218 ARG D N 1
ATOM 6472 C CA . ARG D 1 219 ? 64.14400 98.53562 65.97956 1.000 37.43140 218 ARG D CA 1
ATOM 6473 C C . ARG D 1 219 ? 65.27452 99.52221 65.78553 1.000 41.06968 218 ARG D C 1
ATOM 6474 O O . ARG D 1 219 ? 65.41016 100.46797 66.56556 1.000 43.47261 218 ARG D O 1
ATOM 6482 N N . ALA D 1 220 ? 66.05536 99.32660 64.72321 1.000 34.45945 219 ALA D N 1
ATOM 6483 C CA . ALA D 1 220 ? 67.16353 100.22418 64.44056 1.000 38.30672 219 ALA D CA 1
ATOM 6484 C C . ALA D 1 220 ? 66.64806 101.60246 64.07309 1.000 42.17719 219 ALA D C 1
ATOM 6485 O O . ALA D 1 220 ? 67.31215 102.59817 64.34892 1.000 46.96800 219 ALA D O 1
ATOM 6487 N N . ALA D 1 221 ? 65.48251 101.66244 63.43309 1.000 41.66634 220 ALA D N 1
ATOM 6488 C CA . ALA D 1 221 ? 64.93181 102.95631 63.02102 1.000 39.36077 220 ALA D CA 1
ATOM 6489 C C . ALA D 1 221 ? 64.18015 103.72723 64.12503 1.000 42.39583 220 ALA D C 1
ATOM 6490 O O . ALA D 1 221 ? 63.94243 104.92986 63.98476 1.000 48.29818 220 ALA D O 1
ATOM 6492 N N . SER D 1 222 ? 63.80372 103.06088 65.21375 1.000 44.51787 221 SER D N 1
ATOM 6493 C CA . SER D 1 222 ? 62.97474 103.70299 66.24728 1.000 50.36860 221 SER D CA 1
ATOM 6494 C C . SER D 1 222 ? 63.77915 104.60087 67.18666 1.000 56.18248 221 SER D C 1
ATOM 6495 O O . SER D 1 222 ? 64.95470 104.85015 66.94563 1.000 63.02125 221 SER D O 1
ATOM 6498 N N . ASP D 1 223 ? 63.14721 105.07764 68.26056 1.000 57.09291 222 ASP D N 1
ATOM 6499 C CA . ASP D 1 223 ? 63.83905 105.91353 69.25010 1.000 58.14153 222 ASP D CA 1
ATOM 6500 C C . ASP D 1 223 ? 64.17988 105.13169 70.51677 1.000 64.26653 222 ASP D C 1
ATOM 6501 O O . ASP D 1 223 ? 65.14952 105.44812 71.21345 1.000 66.48754 222 ASP D O 1
#

Solvent-accessible surface area: 36344 Å² total; per-residue (Å²): 70,9,80,16,38,120,91,13,122,42,162,77,54,52,13,6,44,85,7,3,114,36,16,6,21,0,3,0,0,0,51,14,78,77,18,2,45,2,12,17,0,27,1,21,28,8,144,146,20,90,41,75,96,0,26,0,40,10,63,48,105,7,42,0,37,73,26,2,45,70,23,47,46,0,3,0,3,0,53,11,2,26,4,40,0,6,1,68,27,8,136,67,71,65,8,31,24,34,44,0,18,1,0,0,1,0,15,1,31,23,124,59,10,95,66,77,77,62,2,71,143,6,24,37,35,10,15,135,28,12,6,173,94,35,26,76,113,42,104,14,56,143,2,63,134,60,12,65,148,86,13,94,39,18,49,0,0,14,0,110,1,87,45,41,23,13,17,0,33,2,0,56,70,45,113,107,112,9,8,74,73,0,10,68,30,12,84,180,36,157,65,103,95,77,0,0,71,17,1,74,62,5,67,107,52,12,78,20,36,120,87,13,104,39,146,77,53,48,11,5,48,89,10,3,110,57,17,12,27,0,3,0,0,1,53,15,112,128,28,2,47,2,12,18,0,27,1,23,25,71,110,16,88,41,98,93,0,29,0,38,11,65,51,136,7,61,0,34,135,26,1,80,78,22,47,46,0,4,0,5,0,47,9,3,28,4,9,1,6,1,70,31,2,131,63,84,66,8,28,24,35,38,0,16,1,0,0,1,0,6,0,32,22,119,59,8,97,67,78,78,52,2,73,139,6,25,39,38,11,12,160,28,21,8,188,118,98,109,38,97,10,60,143,1,68,132,62,14,66,146,86,14,93,38,19,47,0,0,15,0,109,2,86,41,38,21,13,16,1,28,1,0,53,66,42,116,109,120,4,10,76,71,0,14,62,25,10,90,177,36,135,37,43,65,65,91,79,0,0,71,20,0,70,68,9,63,104,48,14,77,5,37,136,87,14,96,37,147,76,60,48,11,7,42,87,2,4,95,44,39,5,22,0,5,0,0,1,54,15,113,130,29,2,46,3,14,19,1,26,1,20,14,31,149,75,130,14,72,40,66,93,0,27,0,41,10,63,53,126,8,62,0,37,146,28,1,67,92,22,4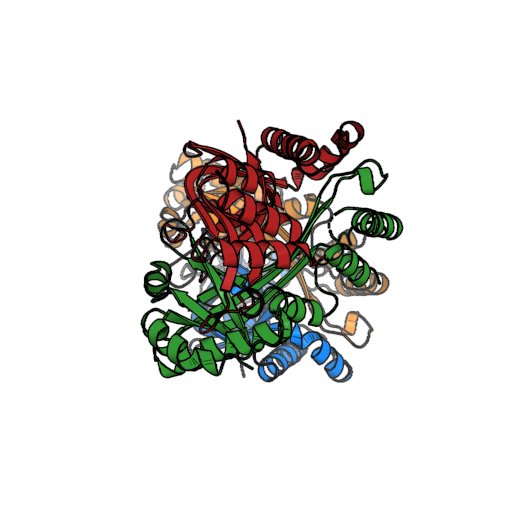8,47,0,3,0,6,0,62,16,24,35,5,12,1,5,2,67,29,5,129,64,82,61,7,33,26,35,37,0,14,0,0,0,2,0,7,0,32,21,123,57,8,97,68,78,78,64,2,74,145,6,23,44,40,9,14,152,38,11,6,192,86,40,29,71,116,41,101,11,60,139,1,65,128,65,13,70,144,85,13,95,37,18,48,0,0,15,0,114,1,84,43,24,20,9,16,0,26,1,0,50,67,45,114,107,119,8,8,76,69,0,13,50,23,7,103,182,35,137,112,116,84,2,0,60,22,0,75,68,10,57,104,66,8,77,13,35,123,89,9,118,37,146,78,55,43,12,10,48,92,8,3,95,42,13,5,22,0,5,0,0,1,51,16,82,80,18,2,46,2,15,18,1,26,1,18,15,30,161,149,20,90,40,72,94,0,28,0,39,10,63,48,108,10,47,1,39,68,27,1,62,56,24,49,43,0,2,0,7,0,55,10,3,27,8,8,1,5,1,66,24,6,127,71,75,69,8,28,26,35,32,0,12,0,0,0,1,0,14,1,33,23,113,61,8,96,67,78,80,48,2,70,138,6,22,41,40,9,12,146,28,13,5,180,92,34,27,74,117,43,107,10,64,150,3,62,134,64,11,69,150,84,12,92,40,21,48,0,0,17,0,111,2,90,46,41,20,12,17,1,34,2,0,58,73,47,123,104,122,8,9,73,71,0,15,58,24,3,90,187,34,110,41,63,98,52,94,71,0,0,70,20,1,72,70,8,68,67,136

Sequence (818 aa):
SMYVPEQYRPRDASWTLELIRSNPLALLVTNGPQHPWATHVPVLFAEDLVGRRLLGHLNLMNPHWEALAGAGHALLVFQGPGSYVSPTVYETAPAAPTWDFTSVHVHGALRLIDDPDDLRKIVQATVRAYEREVGTDWDMSESLEYFERLLPGVRGFEIKIESVDSMFKLSQEQLPETVTKVIDSFRRSDRRQELATMIERAASSMYVPEQYRPRDASWTLELIRSNPLALLVTNGPQHPWATHVPVLFADLVGRRLLGHLNLMNPHWEALAGAGHALLVFQGPGSYVSPTVYETAPAAPTWDFTSVHVHGALRLIDDPDDLRKIVQATVRAYERETDWDMSESLEYFERLLPGVRGFEIKIESVDSMFKLSQEQLPETVTKVIDSFRRSDGGRRQELATMIERAASSMYVPEQYRPRDASWTLELIRSNPLALLVTNGPQHPWATHVPVLFAEDDLVGRRLLGHLNLMNPHWEALAGAGHALLVFQGPGSYVSPTVYETAPAAPTWDFTSVHVHGALRLIDDPDDLRKIVQATVRAYEREVGTDWDMSESLEYFERLLPGVRGFEIKIESVDSMFKLSQEQLPETVTKVIDSFRRSDRQELATMIERAASSMYVPEQYRPRDASWTLELIRSNPLALLVTNGPQHPWATHVPVLFAEDLVGRRLLGHLNLMNPHWEALAGAGHALLVFQGPGSYVSPTVYETAPAAPTWDFTSVHVHGALRLIDDPDDLRKIVQATVRAYEREVGT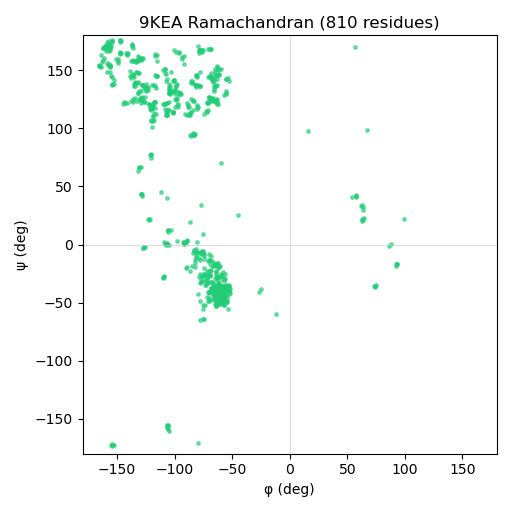DWDMSESLEYFERLLPGVRGFEIKIESVDSMFKLSQEQLPETVTKVIDSFRRSDGGRRQELATMIERAASD

Nearest PDB structures (foldseek):
  2ol5-assembly1_A  TM=8.871E-01  e=8.676E-16  Geobacillus stearothermophilus
  2ol5-assembly1_B  TM=8.874E-01  e=2.913E-15  Geobacillus stearothermophilus
  2re7-assembly1_A-2  TM=7.081E-01  e=2.259E-05  Psychrobacter arcticus 273-4
  3ba3-assembly1_A  TM=7.059E-01  e=8.550E-04  Lactiplantibacillus plantarum WCFS1
  3dnh-assembly1_B  TM=5.072E-01  e=4.672E-05  Agrobacterium fabrum str. C58

B-factor: mean 35.82, std 11.0, range [12.78, 92.79]